Protein AF-0000000086683524 (afdb_homodimer)

Structure (mmCIF, N/CA/C/O backbone):
data_AF-0000000086683524-model_v1
#
loop_
_entity.id
_entity.type
_entity.pdbx_description
1 polymer 'Neutral/alkaline non-lysosomal ceramidase, N-terminal'
#
loop_
_atom_site.group_PDB
_atom_site.id
_atom_site.type_symbol
_atom_site.label_atom_id
_atom_site.label_alt_id
_atom_site.label_comp_id
_atom_site.label_asym_id
_atom_site.label_entity_id
_atom_site.label_seq_id
_atom_site.pdbx_PDB_ins_code
_atom_site.Cartn_x
_atom_site.Cartn_y
_atom_site.Cartn_z
_atom_site.occupancy
_atom_site.B_iso_or_equiv
_atom_site.auth_seq_id
_atom_site.auth_comp_id
_atom_site.auth_asym_id
_atom_site.auth_atom_id
_atom_site.pdbx_PDB_model_num
ATOM 1 N N . MET A 1 1 ? -26.25 -15.055 -0.042 1 82.94 1 MET A N 1
ATOM 2 C CA . MET A 1 1 ? -25.266 -14.844 1.021 1 82.94 1 MET A CA 1
ATOM 3 C C . MET A 1 1 ? -24.016 -15.68 0.781 1 82.94 1 MET A C 1
ATOM 5 O O . MET A 1 1 ? -24.109 -16.859 0.462 1 82.94 1 MET A O 1
ATOM 9 N N . LEU A 1 2 ? -22.797 -15.125 0.924 1 93.69 2 LEU A N 1
ATOM 10 C CA . LEU A 1 2 ? -21.531 -15.844 0.764 1 93.69 2 LEU A CA 1
ATOM 11 C C . LEU A 1 2 ? -20.969 -16.234 2.119 1 93.69 2 LEU A C 1
ATOM 13 O O . LEU A 1 2 ? -21.016 -15.461 3.072 1 93.69 2 LEU A O 1
ATOM 17 N N . LEU A 1 3 ? -20.547 -17.484 2.146 1 96.19 3 LEU A N 1
ATOM 18 C CA . LEU A 1 3 ? -19.938 -18.031 3.35 1 96.19 3 LEU A CA 1
ATOM 19 C C . LEU A 1 3 ? -18.469 -18.375 3.1 1 96.19 3 LEU A C 1
ATOM 21 O O . LEU A 1 3 ? -18.141 -19.031 2.098 1 96.19 3 LEU A O 1
ATOM 25 N N . LEU A 1 4 ? -17.641 -17.953 4.051 1 97.19 4 LEU A N 1
ATOM 26 C CA . LEU A 1 4 ? -16.203 -18.156 3.93 1 97.19 4 LEU A CA 1
ATOM 27 C C . LEU A 1 4 ? -15.688 -19.047 5.055 1 97.19 4 LEU A C 1
ATOM 29 O O . LEU A 1 4 ? -16.031 -18.844 6.219 1 97.19 4 LEU A O 1
ATOM 33 N N . SER A 1 5 ? -14.922 -20.016 4.688 1 98.19 5 SER A N 1
ATOM 34 C CA . SER A 1 5 ? -13.992 -20.703 5.566 1 98.19 5 SER A CA 1
ATOM 35 C C . SER A 1 5 ? -12.57 -20.688 5.008 1 98.19 5 SER A C 1
ATOM 37 O O . SER A 1 5 ? -12.375 -20.797 3.795 1 98.19 5 SER A O 1
ATOM 39 N N . HIS A 1 6 ? -11.609 -20.438 5.906 1 98.38 6 HIS A N 1
ATOM 40 C CA . HIS A 1 6 ? -10.273 -20.188 5.379 1 98.38 6 HIS A CA 1
ATOM 41 C C . HIS A 1 6 ? -9.203 -20.484 6.43 1 98.38 6 HIS A C 1
ATOM 43 O O . HIS A 1 6 ? -9.508 -20.578 7.621 1 98.38 6 HIS A O 1
ATOM 49 N N . GLY A 1 7 ? -8.016 -20.688 5.953 1 98.38 7 GLY A N 1
ATOM 50 C CA . GLY A 1 7 ? -6.859 -20.922 6.809 1 98.38 7 GLY A CA 1
ATOM 51 C C . GLY A 1 7 ? -5.598 -21.25 6.031 1 98.38 7 GLY A C 1
ATOM 52 O O . GLY A 1 7 ? -5.641 -21.406 4.809 1 98.38 7 GLY A O 1
ATOM 53 N N . ALA A 1 8 ? -4.492 -21.281 6.719 1 98.62 8 ALA A N 1
ATOM 54 C CA . ALA A 1 8 ? -3.195 -21.656 6.156 1 98.62 8 ALA A CA 1
ATOM 55 C C . ALA A 1 8 ? -2.369 -22.453 7.16 1 98.62 8 ALA A C 1
ATOM 57 O O . ALA A 1 8 ? -2.566 -22.328 8.375 1 98.62 8 ALA A O 1
ATOM 58 N N . VAL A 1 9 ? -1.504 -23.25 6.633 1 98.69 9 VAL A N 1
ATOM 59 C CA . VAL A 1 9 ? -0.615 -24.031 7.492 1 98.69 9 VAL A CA 1
ATOM 60 C C . VAL A 1 9 ? 0.792 -24.047 6.895 1 98.69 9 VAL A C 1
ATOM 62 O O . VAL A 1 9 ? 0.958 -23.969 5.676 1 98.69 9 VAL A O 1
ATOM 65 N N . ASP A 1 10 ? 1.816 -24.094 7.766 1 98.69 10 ASP A N 1
ATOM 66 C CA . ASP A 1 10 ? 3.219 -24.219 7.383 1 98.69 10 ASP A CA 1
ATOM 67 C C . ASP A 1 10 ? 3.537 -25.641 6.926 1 98.69 10 ASP A C 1
ATOM 69 O O . ASP A 1 10 ? 3.283 -26.609 7.648 1 98.69 10 ASP A O 1
ATOM 73 N N . VAL A 1 11 ? 4.113 -25.75 5.766 1 98.81 11 VAL A N 1
ATOM 74 C CA . VAL A 1 11 ? 4.449 -27.078 5.238 1 98.81 11 VAL A CA 1
ATOM 75 C C . VAL A 1 11 ? 5.941 -27.141 4.91 1 98.81 11 VAL A C 1
ATOM 77 O O . VAL A 1 11 ? 6.375 -27.984 4.125 1 98.81 11 VAL A O 1
ATOM 80 N N . THR A 1 12 ? 6.711 -26.266 5.477 1 98.69 12 THR A N 1
ATOM 81 C CA . THR A 1 12 ? 8.141 -26.188 5.211 1 98.69 12 THR A CA 1
ATOM 82 C C . THR A 1 12 ? 8.852 -27.453 5.695 1 98.69 12 THR A C 1
ATOM 84 O O . THR A 1 12 ? 8.781 -27.797 6.875 1 98.69 12 THR A O 1
ATOM 87 N N . PRO A 1 13 ? 9.539 -28.141 4.832 1 98.12 13 PRO A N 1
ATOM 88 C CA . PRO A 1 13 ? 10.297 -29.312 5.297 1 98.12 13 PRO A CA 1
ATOM 89 C C . PRO A 1 13 ? 11.625 -28.938 5.941 1 98.12 13 PRO A C 1
ATOM 91 O O . PRO A 1 13 ? 12.07 -27.781 5.832 1 98.12 13 PRO A O 1
ATOM 94 N N . PRO A 1 14 ? 12.242 -29.859 6.684 1 97 14 PRO A N 1
ATOM 95 C CA . PRO A 1 14 ? 13.609 -29.609 7.152 1 97 14 PRO A CA 1
ATOM 96 C C . PRO A 1 14 ? 14.602 -29.406 6.004 1 97 14 PRO A C 1
ATOM 98 O O . PRO A 1 14 ? 14.328 -29.812 4.871 1 97 14 PRO A O 1
ATOM 101 N N . PRO A 1 15 ? 15.742 -28.734 6.27 1 97.19 15 PRO A N 1
ATOM 102 C CA . PRO A 1 15 ? 16.766 -28.594 5.234 1 97.19 15 PRO A CA 1
ATOM 103 C C . PRO A 1 15 ? 17.344 -29.938 4.797 1 97.19 15 PRO A C 1
ATOM 105 O O . PRO A 1 15 ? 17.094 -30.969 5.441 1 97.19 15 PRO A O 1
ATOM 108 N N . GLY A 1 16 ? 18 -29.891 3.623 1 97.25 16 GLY A N 1
ATOM 109 C CA . GLY A 1 16 ? 18.688 -31.094 3.188 1 97.25 16 GLY A CA 1
ATOM 110 C C . GLY A 1 16 ? 18.094 -31.719 1.94 1 97.25 16 GLY A C 1
ATOM 111 O O . GLY A 1 16 ? 18.719 -32.531 1.275 1 97.25 16 GLY A O 1
ATOM 112 N N . HIS A 1 17 ? 16.922 -31.312 1.577 1 97 17 HIS A N 1
ATOM 113 C CA . HIS A 1 17 ? 16.266 -31.859 0.395 1 97 17 HIS A CA 1
ATOM 114 C C . HIS A 1 17 ? 16.625 -31.047 -0.852 1 97 17 HIS A C 1
ATOM 116 O O . HIS A 1 17 ? 16.922 -29.859 -0.765 1 97 17 HIS A O 1
ATOM 122 N N . PRO A 1 18 ? 16.562 -31.75 -2.008 1 95.94 18 PRO A N 1
ATOM 123 C CA . PRO A 1 18 ? 16.781 -31.016 -3.262 1 95.94 18 PRO A CA 1
ATOM 124 C C . PRO A 1 18 ? 15.688 -29.984 -3.537 1 95.94 18 PRO A C 1
ATOM 126 O O . PRO A 1 18 ? 14.523 -30.203 -3.18 1 95.94 18 PRO A O 1
ATOM 129 N N . MET A 1 19 ? 16.156 -28.891 -4.129 1 96.06 19 MET A N 1
ATOM 130 C CA . MET A 1 19 ? 15.234 -27.812 -4.5 1 96.06 19 MET A CA 1
ATOM 131 C C . MET A 1 19 ? 14.922 -27.875 -5.992 1 96.06 19 MET A C 1
ATOM 133 O O . MET A 1 19 ? 15.773 -28.234 -6.801 1 96.06 19 MET A O 1
ATOM 137 N N . GLY A 1 20 ? 13.719 -27.484 -6.359 1 92.19 20 GLY A N 1
ATOM 138 C CA . GLY A 1 20 ? 13.336 -27.438 -7.762 1 92.19 20 GLY A CA 1
ATOM 139 C C . GLY A 1 20 ? 13.5 -26.047 -8.367 1 92.19 20 GLY A C 1
ATOM 140 O O . GLY A 1 20 ? 13.648 -25.062 -7.641 1 92.19 20 GLY A O 1
ATOM 141 N N . GLY A 1 21 ? 13.547 -26.031 -9.734 1 90.62 21 GLY A N 1
ATOM 142 C CA . GLY A 1 21 ? 13.359 -24.75 -10.406 1 90.62 21 GLY A CA 1
ATOM 143 C C . GLY A 1 21 ? 14.609 -24.266 -11.125 1 90.62 21 GLY A C 1
ATOM 144 O O . GLY A 1 21 ? 14.516 -23.547 -12.125 1 90.62 21 GLY A O 1
ATOM 145 N N . TYR A 1 22 ? 15.781 -24.594 -10.555 1 90.5 22 TYR A N 1
ATOM 146 C CA . TYR A 1 22 ? 17 -24.125 -11.195 1 90.5 22 TYR A CA 1
ATOM 147 C C . TYR A 1 22 ? 17.969 -25.281 -11.422 1 90.5 22 TYR A C 1
ATOM 149 O O . TYR A 1 22 ? 18.484 -25.859 -10.469 1 90.5 22 TYR A O 1
ATOM 157 N N . ALA A 1 23 ? 18.281 -25.469 -12.672 1 83.25 23 ALA A N 1
ATOM 158 C CA . ALA A 1 23 ? 19.312 -26.453 -13 1 83.25 23 ALA A CA 1
ATOM 159 C C . ALA A 1 23 ? 20.688 -26 -12.531 1 83.25 23 ALA A C 1
ATOM 161 O O . ALA A 1 23 ? 21.531 -26.828 -12.172 1 83.25 23 ALA A O 1
ATOM 162 N N . ALA A 1 24 ? 20.828 -24.719 -12.445 1 83.31 24 ALA A N 1
ATOM 163 C CA . ALA A 1 24 ? 22.109 -24.125 -12.109 1 83.31 24 ALA A CA 1
ATOM 164 C C . ALA A 1 24 ? 22.359 -24.156 -10.609 1 83.31 24 ALA A C 1
ATOM 166 O O . ALA A 1 24 ? 23.469 -23.844 -10.148 1 83.31 24 ALA A O 1
ATOM 167 N N . ARG A 1 25 ? 21.312 -24.5 -9.859 1 91.88 25 ARG A N 1
ATOM 168 C CA . ARG A 1 25 ? 21.484 -24.531 -8.414 1 91.88 25 ARG A CA 1
ATOM 169 C C . ARG A 1 25 ? 22.375 -25.703 -7.996 1 91.88 25 ARG A C 1
ATOM 171 O O . ARG A 1 25 ? 22.172 -26.828 -8.445 1 91.88 25 ARG A O 1
ATOM 178 N N . ASP A 1 26 ? 23.375 -25.266 -7.219 1 90.81 26 ASP A N 1
ATOM 179 C CA . ASP A 1 26 ? 24.297 -26.281 -6.727 1 90.81 26 ASP A CA 1
ATOM 180 C C . ASP A 1 26 ? 24.047 -26.578 -5.246 1 90.81 26 ASP A C 1
ATOM 182 O O . ASP A 1 26 ? 24.391 -25.766 -4.383 1 90.81 26 ASP A O 1
ATOM 186 N N . GLY A 1 27 ? 23.422 -27.672 -4.988 1 92.94 27 GLY A N 1
ATOM 187 C CA . GLY A 1 27 ? 23.25 -28.109 -3.607 1 92.94 27 GLY A CA 1
ATOM 188 C C . GLY A 1 27 ? 21.797 -28.141 -3.178 1 92.94 27 GLY A C 1
ATOM 189 O O . GLY A 1 27 ? 20.922 -27.688 -3.904 1 92.94 27 GLY A O 1
ATOM 190 N N . ASN A 1 28 ? 21.672 -28.688 -1.992 1 97.06 28 ASN A N 1
ATOM 191 C CA . ASN A 1 28 ? 20.359 -28.844 -1.383 1 97.06 28 ASN A CA 1
ATOM 192 C C . ASN A 1 28 ? 20 -27.641 -0.525 1 97.06 28 ASN A C 1
ATOM 194 O O . ASN A 1 28 ? 20.828 -26.766 -0.297 1 97.06 28 ASN A O 1
ATOM 198 N N . ALA A 1 29 ? 18.719 -27.609 -0.117 1 97.94 29 ALA A N 1
ATOM 199 C CA . ALA A 1 29 ? 18.281 -26.562 0.793 1 97.94 29 ALA A CA 1
ATOM 200 C C . ALA A 1 29 ? 19.094 -26.562 2.082 1 97.94 29 ALA A C 1
ATOM 202 O O . ALA A 1 29 ? 19.344 -27.625 2.656 1 97.94 29 ALA A O 1
ATOM 203 N N . THR A 1 30 ? 19.484 -25.375 2.58 1 98.06 30 THR A N 1
ATOM 204 C CA . THR A 1 30 ? 20.297 -25.266 3.785 1 98.06 30 THR A CA 1
ATOM 205 C C . THR A 1 30 ? 19.469 -24.734 4.949 1 98.06 30 THR A C 1
ATOM 207 O O . THR A 1 30 ? 19.922 -24.75 6.098 1 98.06 30 THR A O 1
ATOM 210 N N . GLY A 1 31 ? 18.328 -24.281 4.715 1 97.38 31 GLY A N 1
ATOM 211 C CA . GLY A 1 31 ? 17.406 -23.719 5.688 1 97.38 31 GLY A CA 1
ATOM 212 C C . GLY A 1 31 ? 16.172 -23.125 5.059 1 97.38 31 GLY A C 1
ATOM 213 O O . GLY A 1 31 ? 15.789 -23.484 3.945 1 97.38 31 GLY A O 1
ATOM 214 N N . HIS A 1 32 ? 15.453 -22.328 5.906 1 96.75 32 HIS A N 1
ATOM 215 C CA . HIS A 1 32 ? 14.281 -21.641 5.363 1 96.75 32 HIS A CA 1
ATOM 216 C C . HIS A 1 32 ? 14.305 -20.156 5.703 1 96.75 32 HIS A C 1
ATOM 218 O O . HIS A 1 32 ? 14.766 -19.766 6.777 1 96.75 32 HIS A O 1
ATOM 224 N N . HIS A 1 33 ? 13.977 -19.375 4.781 1 97.94 33 HIS A N 1
ATOM 225 C CA . HIS A 1 33 ? 13.805 -17.938 4.988 1 97.94 33 HIS A CA 1
ATOM 226 C C . HIS A 1 33 ? 12.391 -17.609 5.453 1 97.94 33 HIS A C 1
ATOM 228 O O . HIS A 1 33 ? 12.203 -16.844 6.398 1 97.94 33 HIS A O 1
ATOM 234 N N . ASP A 1 34 ? 11.43 -18.062 4.836 1 98.25 34 ASP A N 1
ATOM 235 C CA . ASP A 1 34 ? 10.008 -17.922 5.16 1 98.25 34 ASP A CA 1
ATOM 236 C C . ASP A 1 34 ? 9.289 -19.266 5.047 1 98.25 34 ASP A C 1
ATOM 238 O O . ASP A 1 34 ? 9.836 -20.219 4.488 1 98.25 34 ASP A O 1
ATOM 242 N N . ASP A 1 35 ? 8.07 -19.297 5.574 1 98.06 35 ASP A N 1
ATOM 243 C CA . ASP A 1 35 ? 7.293 -20.531 5.535 1 98.06 35 ASP A CA 1
ATOM 244 C C . ASP A 1 35 ? 6.707 -20.766 4.145 1 98.06 35 ASP A C 1
ATOM 246 O O . ASP A 1 35 ? 6.121 -19.859 3.549 1 98.06 35 ASP A O 1
ATOM 250 N N . LEU A 1 36 ? 6.922 -22 3.654 1 98.81 36 LEU A N 1
ATOM 251 C CA . LEU A 1 36 ? 6.051 -22.469 2.584 1 98.81 36 LEU A CA 1
ATOM 252 C C . LEU A 1 36 ? 4.664 -22.812 3.121 1 98.81 36 LEU A C 1
ATOM 254 O O . LEU A 1 36 ? 4.543 -23.516 4.125 1 98.81 36 LEU A O 1
ATOM 258 N N . ARG A 1 37 ? 3.66 -22.312 2.436 1 98.81 37 ARG A N 1
ATOM 259 C CA . ARG A 1 37 ? 2.328 -22.438 3.018 1 98.81 37 ARG A CA 1
ATOM 260 C C . ARG A 1 37 ? 1.407 -23.25 2.107 1 98.81 37 ARG A C 1
ATOM 262 O O . ARG A 1 37 ? 1.583 -23.25 0.887 1 98.81 37 ARG A O 1
ATOM 269 N N . LEU A 1 38 ? 0.549 -23.922 2.771 1 98.81 38 LEU A N 1
ATOM 270 C CA . LEU A 1 38 ? -0.708 -24.406 2.201 1 98.81 38 LEU A CA 1
ATOM 271 C C . LEU A 1 38 ? -1.872 -23.531 2.646 1 98.81 38 LEU A C 1
ATOM 273 O O . LEU A 1 38 ? -2.158 -23.422 3.842 1 98.81 38 LEU A O 1
ATOM 277 N N . THR A 1 39 ? -2.475 -22.859 1.714 1 98.94 39 THR A N 1
ATOM 278 C CA . THR A 1 39 ? -3.518 -21.891 2.023 1 98.94 39 THR A CA 1
ATOM 279 C C . THR A 1 39 ? -4.852 -22.312 1.417 1 98.94 39 THR A C 1
ATOM 281 O O . THR A 1 39 ? -4.914 -22.688 0.243 1 98.94 39 THR A O 1
ATOM 284 N N . LEU A 1 40 ? -5.883 -22.266 2.205 1 98.88 40 LEU A N 1
ATOM 285 C CA . LEU A 1 40 ? -7.207 -22.719 1.797 1 98.88 40 LEU A CA 1
ATOM 286 C C . LEU A 1 40 ? -8.227 -21.594 1.915 1 98.88 40 LEU A C 1
ATOM 288 O O . LEU A 1 40 ? -8.344 -20.953 2.971 1 98.88 40 LEU A O 1
ATOM 292 N N . VAL A 1 41 ? -8.891 -21.25 0.83 1 98.69 41 VAL A N 1
ATOM 293 C CA . VAL A 1 41 ? -10.031 -20.344 0.783 1 98.69 41 VAL A CA 1
ATOM 294 C C . VAL A 1 41 ? -11.258 -21.094 0.243 1 98.69 41 VAL A C 1
ATOM 296 O O . VAL A 1 41 ? -11.281 -21.484 -0.926 1 98.69 41 VAL A O 1
ATOM 299 N N . TRP A 1 42 ? -12.234 -21.312 1.101 1 98.44 42 TRP A N 1
ATOM 300 C CA . TRP A 1 42 ? -13.477 -22 0.762 1 98.44 42 TRP A CA 1
ATOM 301 C C . TRP A 1 42 ? -14.648 -21.031 0.748 1 98.44 42 TRP A C 1
ATOM 303 O O . TRP A 1 42 ? -15.039 -20.5 1.794 1 98.44 42 TRP A O 1
ATOM 313 N N . LEU A 1 43 ? -15.148 -20.75 -0.439 1 97.06 43 LEU A N 1
ATOM 314 C CA . LEU A 1 43 ? -16.297 -19.859 -0.604 1 97.06 43 LEU A CA 1
ATOM 315 C C . LEU A 1 43 ? -17.531 -20.641 -1.022 1 97.06 43 LEU A C 1
ATOM 317 O O . LEU A 1 43 ? -17.484 -21.406 -1.989 1 97.06 43 LEU A O 1
ATOM 321 N N . ALA A 1 44 ? -18.562 -20.438 -0.26 1 95.44 44 ALA A N 1
ATOM 322 C CA . ALA A 1 44 ? -19.797 -21.203 -0.477 1 95.44 44 ALA A CA 1
ATOM 323 C C . ALA A 1 44 ? -21.031 -20.328 -0.293 1 95.44 44 ALA A C 1
ATOM 325 O O . ALA A 1 44 ? -20.922 -19.156 0.056 1 95.44 44 ALA A O 1
ATOM 326 N N . ALA A 1 45 ? -22.125 -20.844 -0.728 1 92.75 45 ALA A N 1
ATOM 327 C CA . ALA A 1 45 ? -23.453 -20.344 -0.373 1 92.75 45 ALA A CA 1
ATOM 328 C C . ALA A 1 45 ? -24.172 -21.297 0.573 1 92.75 45 ALA A C 1
ATOM 330 O O . ALA A 1 45 ? -23.766 -22.438 0.736 1 92.75 45 ALA A O 1
ATOM 331 N N . PRO A 1 46 ? -25.172 -20.844 1.244 1 88.44 46 PRO A N 1
ATOM 332 C CA . PRO A 1 46 ? -25.859 -21.703 2.217 1 88.44 46 PRO A CA 1
ATOM 333 C C . PRO A 1 46 ? -26.328 -23.016 1.614 1 88.44 46 PRO A C 1
ATOM 335 O O . PRO A 1 46 ? -26.281 -24.062 2.277 1 88.44 46 PRO A O 1
ATOM 338 N N . ASP A 1 47 ? -26.656 -23.031 0.419 1 89.44 47 ASP A N 1
ATOM 339 C CA . ASP A 1 47 ? -27.234 -24.234 -0.173 1 89.44 47 ASP A CA 1
ATOM 340 C C . ASP A 1 47 ? -26.312 -24.812 -1.244 1 89.44 47 ASP A C 1
ATOM 342 O O . ASP A 1 47 ? -26.75 -25.594 -2.084 1 89.44 47 ASP A O 1
ATOM 346 N N . ASP A 1 48 ? -25.125 -24.391 -1.279 1 92.44 48 ASP A N 1
ATOM 347 C CA . ASP A 1 48 ? -24.156 -24.859 -2.271 1 92.44 48 ASP A CA 1
ATOM 348 C C . ASP A 1 48 ? -22.75 -24.875 -1.69 1 92.44 48 ASP A C 1
ATOM 350 O O . ASP A 1 48 ? -22.281 -23.891 -1.114 1 92.44 48 ASP A O 1
ATOM 354 N N . ASP A 1 49 ? -22.031 -25.984 -1.904 1 94.81 49 ASP A N 1
ATOM 355 C CA . ASP A 1 49 ? -20.703 -26.188 -1.326 1 94.81 49 ASP A CA 1
ATOM 356 C C . ASP A 1 49 ? -19.688 -25.234 -1.953 1 94.81 49 ASP A C 1
ATOM 358 O O . ASP A 1 49 ? -18.594 -25.047 -1.417 1 94.81 49 ASP A O 1
ATOM 362 N N . GLY A 1 50 ? -20.031 -24.703 -3.039 1 96.25 50 GLY A N 1
ATOM 363 C CA . GLY A 1 50 ? -19.172 -23.688 -3.654 1 96.25 50 GLY A CA 1
ATOM 364 C C . GLY A 1 50 ? -17.844 -24.25 -4.133 1 96.25 50 GLY A C 1
ATOM 365 O O . GLY A 1 50 ? -17.812 -25.297 -4.797 1 96.25 50 GLY A O 1
ATOM 366 N N . VAL A 1 51 ? -16.766 -23.469 -3.871 1 98.19 51 VAL A N 1
ATOM 367 C CA . VAL A 1 51 ? -15.461 -23.781 -4.445 1 98.19 51 VAL A CA 1
ATOM 368 C C . VAL A 1 51 ? -14.375 -23.578 -3.395 1 98.19 51 VAL A C 1
ATOM 370 O O . VAL A 1 51 ? -14.5 -22.719 -2.518 1 98.19 51 VAL A O 1
ATOM 373 N N . VAL A 1 52 ? -13.305 -24.422 -3.471 1 98.75 52 VAL A N 1
ATOM 374 C CA . VAL A 1 52 ? -12.125 -24.281 -2.635 1 98.75 52 VAL A CA 1
ATOM 375 C C . VAL A 1 52 ? -10.906 -24 -3.512 1 98.75 52 VAL A C 1
ATOM 377 O O . VAL A 1 52 ? -10.602 -24.766 -4.434 1 98.75 52 VAL A O 1
ATOM 380 N N . TRP A 1 53 ? -10.258 -22.922 -3.281 1 98.88 53 TRP A N 1
ATOM 381 C CA . TRP A 1 53 ? -8.898 -22.719 -3.773 1 98.88 53 TRP A CA 1
ATOM 382 C C . TRP A 1 53 ? -7.871 -23.188 -2.744 1 98.88 53 TRP A C 1
ATOM 384 O O . TRP A 1 53 ? -7.828 -22.688 -1.625 1 98.88 53 TRP A O 1
ATOM 394 N N . LEU A 1 54 ? -7.141 -24.156 -3.098 1 98.94 54 LEU A N 1
ATOM 395 C CA . LEU A 1 54 ? -6.016 -24.641 -2.309 1 98.94 54 LEU A CA 1
ATOM 396 C C . LEU A 1 54 ? -4.691 -24.203 -2.93 1 98.94 54 LEU A C 1
ATOM 398 O O . LEU A 1 54 ? -4.195 -24.859 -3.854 1 98.94 54 LEU A O 1
ATOM 402 N N . ALA A 1 55 ? -4.121 -23.141 -2.406 1 98.94 55 ALA A N 1
ATOM 403 C CA . ALA A 1 55 ? -2.859 -22.609 -2.916 1 98.94 55 ALA A CA 1
ATOM 404 C C . ALA A 1 55 ? -1.671 -23.219 -2.178 1 98.94 55 ALA A C 1
ATOM 406 O O . ALA A 1 55 ? -1.65 -23.266 -0.944 1 98.94 55 ALA A O 1
ATOM 407 N N . VAL A 1 56 ? -0.703 -23.656 -2.953 1 98.88 56 VAL A N 1
ATOM 408 C CA . VAL A 1 56 ? 0.483 -24.297 -2.383 1 98.88 56 VAL A CA 1
ATOM 409 C C . VAL A 1 56 ? 1.735 -23.547 -2.844 1 98.88 56 VAL A C 1
ATOM 411 O O . VAL A 1 56 ? 1.908 -23.297 -4.035 1 98.88 56 VAL A O 1
ATOM 414 N N . ASP A 1 57 ? 2.623 -23.219 -1.877 1 98.81 57 ASP A N 1
ATOM 415 C CA . ASP A 1 57 ? 3.924 -22.672 -2.25 1 98.81 57 ASP A CA 1
ATOM 416 C C . ASP A 1 57 ? 4.859 -23.766 -2.75 1 98.81 57 ASP A C 1
ATOM 418 O O . ASP A 1 57 ? 5.688 -24.281 -1.99 1 98.81 57 ASP A O 1
ATOM 422 N N . ALA A 1 58 ? 4.715 -24.031 -4.051 1 98.69 58 ALA A N 1
ATOM 423 C CA . ALA A 1 58 ? 5.461 -25.078 -4.742 1 98.69 58 ALA A CA 1
ATOM 424 C C . ALA A 1 58 ? 5.773 -24.656 -6.18 1 98.69 58 ALA A C 1
ATOM 426 O O . ALA A 1 58 ? 5.117 -23.781 -6.734 1 98.69 58 ALA A O 1
ATOM 427 N N . LEU A 1 59 ? 6.773 -25.328 -6.652 1 98.12 59 LEU A N 1
ATOM 428 C CA . LEU A 1 59 ? 7.074 -25.109 -8.062 1 98.12 59 LEU A CA 1
ATOM 429 C C . LEU A 1 59 ? 5.926 -25.594 -8.945 1 98.12 59 LEU A C 1
ATOM 431 O O . LEU A 1 59 ? 5.504 -24.891 -9.859 1 98.12 59 LEU A O 1
ATOM 435 N N . ALA A 1 60 ? 5.48 -26.766 -8.664 1 97.06 60 ALA A N 1
ATOM 436 C CA . ALA A 1 60 ? 4.402 -27.422 -9.398 1 97.06 60 ALA A CA 1
ATOM 437 C C . ALA A 1 60 ? 3.777 -28.531 -8.578 1 97.06 60 ALA A C 1
ATOM 439 O O . ALA A 1 60 ? 4.395 -29.047 -7.637 1 97.06 60 ALA A O 1
ATOM 440 N N . MET A 1 61 ? 2.559 -28.812 -8.969 1 96.5 61 MET A N 1
ATOM 441 C CA . MET A 1 61 ? 1.852 -29.984 -8.43 1 96.5 61 MET A CA 1
ATOM 442 C C . MET A 1 61 ? 1.398 -30.906 -9.555 1 96.5 61 MET A C 1
ATOM 444 O O . MET A 1 61 ? 0.387 -30.641 -10.203 1 96.5 61 MET A O 1
ATOM 448 N N . PRO A 1 62 ? 2.154 -32.031 -9.711 1 95.44 62 PRO A N 1
ATOM 449 C CA . PRO A 1 62 ? 1.708 -32.969 -10.75 1 95.44 62 PRO A CA 1
ATOM 450 C C . PRO A 1 62 ? 0.341 -33.562 -10.445 1 95.44 62 PRO A C 1
ATOM 452 O O . PRO A 1 62 ? -0.094 -33.562 -9.289 1 95.44 62 PRO A O 1
ATOM 455 N N . ALA A 1 63 ? -0.29 -34.125 -11.461 1 96.19 63 ALA A N 1
ATOM 456 C CA . ALA A 1 63 ? -1.684 -34.562 -11.383 1 96.19 63 ALA A CA 1
ATOM 457 C C . ALA A 1 63 ? -1.898 -35.562 -10.234 1 96.19 63 ALA A C 1
ATOM 459 O O . ALA A 1 63 ? -2.844 -35.406 -9.453 1 96.19 63 ALA A O 1
ATOM 460 N N . PRO A 1 64 ? -1.028 -36.562 -10.039 1 95.75 64 PRO A N 1
ATOM 461 C CA . PRO A 1 64 ? -1.288 -37.5 -8.945 1 95.75 64 PRO A CA 1
ATOM 462 C C . PRO A 1 64 ? -1.249 -36.812 -7.574 1 95.75 64 PRO A C 1
ATOM 464 O O . PRO A 1 64 ? -2.062 -37.156 -6.703 1 95.75 64 PRO A O 1
ATOM 467 N N . VAL A 1 65 ? -0.329 -35.906 -7.414 1 97.5 65 VAL A N 1
ATOM 468 C CA . VAL A 1 65 ? -0.205 -35.219 -6.133 1 97.5 65 VAL A CA 1
ATOM 469 C C . VAL A 1 65 ? -1.386 -34.281 -5.934 1 97.5 65 VAL A C 1
ATOM 471 O O . VAL A 1 65 ? -1.991 -34.25 -4.859 1 97.5 65 VAL A O 1
ATOM 474 N N . ALA A 1 66 ? -1.738 -33.531 -6.953 1 98.38 66 ALA A N 1
ATOM 475 C CA . ALA A 1 66 ? -2.865 -32.625 -6.879 1 98.38 66 ALA A CA 1
ATOM 476 C C . ALA A 1 66 ? -4.164 -33.344 -6.562 1 98.38 66 ALA A C 1
ATOM 478 O O . ALA A 1 66 ? -4.949 -32.906 -5.723 1 98.38 66 ALA A O 1
ATOM 479 N N . THR A 1 67 ? -4.344 -34.469 -7.23 1 98.25 67 THR A N 1
ATOM 480 C CA . THR A 1 67 ? -5.539 -35.25 -7.012 1 98.25 67 THR A CA 1
ATOM 481 C C . THR A 1 67 ? -5.598 -35.781 -5.574 1 98.25 67 THR A C 1
ATOM 483 O O . THR A 1 67 ? -6.66 -35.75 -4.949 1 98.25 67 THR A O 1
ATOM 486 N N . ALA A 1 68 ? -4.48 -36.188 -5.105 1 98.25 68 ALA A N 1
ATOM 487 C CA . ALA A 1 68 ? -4.422 -36.688 -3.732 1 98.25 68 ALA A CA 1
ATOM 488 C C . ALA A 1 68 ? -4.742 -35.562 -2.736 1 98.25 68 ALA A C 1
ATOM 490 O O . ALA A 1 68 ? -5.469 -35.781 -1.764 1 98.25 68 ALA A O 1
ATOM 491 N N . LEU A 1 69 ? -4.211 -34.406 -2.975 1 98.81 69 LEU A N 1
ATOM 492 C CA . LEU A 1 69 ? -4.48 -33.281 -2.098 1 98.81 69 LEU A CA 1
ATOM 493 C C . LEU A 1 69 ? -5.957 -32.906 -2.141 1 98.81 69 LEU A C 1
ATOM 495 O O . LEU A 1 69 ? -6.578 -32.688 -1.097 1 98.81 69 LEU A O 1
ATOM 499 N N . ALA A 1 70 ? -6.484 -32.812 -3.318 1 98.88 70 ALA A N 1
ATOM 500 C CA . ALA A 1 70 ? -7.895 -32.469 -3.475 1 98.88 70 ALA A CA 1
ATOM 501 C C . ALA A 1 70 ? -8.789 -33.5 -2.762 1 98.88 70 ALA A C 1
ATOM 503 O O . ALA A 1 70 ? -9.742 -33.094 -2.082 1 98.88 70 ALA A O 1
ATOM 504 N N . SER A 1 71 ? -8.445 -34.719 -2.914 1 98.75 71 SER A N 1
ATOM 505 C CA . SER A 1 71 ? -9.211 -35.75 -2.268 1 98.75 71 SER A CA 1
ATOM 506 C C . SER A 1 71 ? -9.141 -35.656 -0.748 1 98.75 71 SER A C 1
ATOM 508 O O . SER A 1 71 ? -10.156 -35.781 -0.061 1 98.75 71 SER A O 1
ATOM 510 N N . THR A 1 72 ? -7.969 -35.438 -0.272 1 98.81 72 THR A N 1
ATOM 511 C CA . THR A 1 72 ? -7.758 -35.312 1.166 1 98.81 72 THR A CA 1
ATOM 512 C C . THR A 1 72 ? -8.555 -34.125 1.725 1 98.81 72 THR A C 1
ATOM 514 O O . THR A 1 72 ? -9.242 -34.25 2.736 1 98.81 72 THR A O 1
ATOM 517 N N . VAL A 1 73 ? -8.492 -33 1.082 1 98.88 73 VAL A N 1
ATOM 518 C CA . VAL A 1 73 ? -9.18 -31.797 1.534 1 98.88 73 VAL A CA 1
ATOM 519 C C . VAL A 1 73 ? -10.688 -31.984 1.398 1 98.88 73 VAL A C 1
ATOM 521 O O . VAL A 1 73 ? -11.445 -31.625 2.301 1 98.88 73 VAL A O 1
ATOM 524 N N . GLY A 1 74 ? -11.125 -32.531 0.293 1 98.69 74 GLY A N 1
ATOM 525 C CA . GLY A 1 74 ? -12.539 -32.812 0.113 1 98.69 74 GLY A CA 1
ATOM 526 C C . GLY A 1 74 ? -13.117 -33.688 1.21 1 98.69 74 GLY A C 1
ATOM 527 O O . GLY A 1 74 ? -14.188 -33.406 1.748 1 98.69 74 GLY A O 1
ATOM 528 N N . ALA A 1 75 ? -12.43 -34.719 1.519 1 98.38 75 ALA A N 1
ATOM 529 C CA . ALA A 1 75 ? -12.859 -35.594 2.582 1 98.38 75 ALA A CA 1
ATOM 530 C C . ALA A 1 75 ? -12.945 -34.875 3.92 1 98.38 75 ALA A C 1
ATOM 532 O O . ALA A 1 75 ? -13.898 -35.062 4.68 1 98.38 75 ALA A O 1
ATOM 533 N N . GLY A 1 76 ? -11.992 -34.094 4.137 1 98.25 76 GLY A N 1
ATOM 534 C CA . GLY A 1 76 ? -11.961 -33.344 5.391 1 98.25 76 GLY A CA 1
ATOM 535 C C . GLY A 1 76 ? -13.078 -32.344 5.508 1 98.25 76 GLY A C 1
ATOM 536 O O . GLY A 1 76 ? -13.594 -32.094 6.602 1 98.25 76 GLY A O 1
ATOM 537 N N . LEU A 1 77 ? -13.445 -31.734 4.441 1 98.19 77 LEU A N 1
ATOM 538 C CA . LEU A 1 77 ? -14.461 -30.688 4.434 1 98.19 77 LEU A CA 1
ATOM 539 C C . LEU A 1 77 ? -15.844 -31.266 4.199 1 98.19 77 LEU A C 1
ATOM 541 O O . LEU A 1 77 ? -16.859 -30.594 4.422 1 98.19 77 LEU A O 1
ATOM 545 N N . GLY A 1 78 ? -15.906 -32.469 3.717 1 97.25 78 GLY A N 1
ATOM 546 C CA . GLY A 1 78 ? -17.172 -33.094 3.389 1 97.25 78 GLY A CA 1
ATOM 547 C C . GLY A 1 78 ? -17.75 -32.594 2.078 1 97.25 78 GLY A C 1
ATOM 548 O O . GLY A 1 78 ? -18.969 -32.438 1.957 1 97.25 78 GLY A O 1
ATOM 549 N N . ILE A 1 79 ? -16.891 -32.281 1.139 1 97.75 79 ILE A N 1
ATOM 550 C CA . ILE A 1 79 ? -17.391 -31.828 -0.156 1 97.75 79 ILE A CA 1
ATOM 551 C C . ILE A 1 79 ? -16.703 -32.594 -1.275 1 97.75 79 ILE A C 1
ATOM 553 O O . ILE A 1 79 ? -15.703 -33.281 -1.046 1 97.75 79 ILE A O 1
ATOM 557 N N . ASP A 1 80 ? -17.234 -32.5 -2.484 1 98.12 80 ASP A N 1
ATOM 558 C CA . ASP A 1 80 ? -16.688 -33.188 -3.65 1 98.12 80 ASP A CA 1
ATOM 559 C C . ASP A 1 80 ? -15.312 -32.656 -4.008 1 98.12 80 ASP A C 1
ATOM 561 O O . ASP A 1 80 ? -15.117 -31.438 -4.07 1 98.12 80 ASP A O 1
ATOM 565 N N . ALA A 1 81 ? -14.367 -33.531 -4.254 1 98.44 81 ALA A N 1
ATOM 566 C CA . ALA A 1 81 ? -13 -33.156 -4.605 1 98.44 81 ALA A CA 1
ATOM 567 C C . ALA A 1 81 ? -12.977 -32.344 -5.883 1 98.44 81 ALA A C 1
ATOM 569 O O . ALA A 1 81 ? -12.055 -31.547 -6.102 1 98.44 81 ALA A O 1
ATOM 570 N N . ASP A 1 82 ? -13.992 -32.469 -6.742 1 97.81 82 ASP A N 1
ATOM 571 C CA . ASP A 1 82 ? -14.062 -31.75 -8.008 1 97.81 82 ASP A CA 1
ATOM 572 C C . ASP A 1 82 ? -14.258 -30.25 -7.777 1 97.81 82 ASP A C 1
ATOM 574 O O . ASP A 1 82 ? -14.102 -29.453 -8.703 1 97.81 82 ASP A O 1
ATOM 578 N N . ARG A 1 83 ? -14.57 -29.875 -6.539 1 98.38 83 ARG A N 1
ATOM 579 C CA . ARG A 1 83 ? -14.789 -28.469 -6.199 1 98.38 83 ARG A CA 1
ATOM 580 C C . ARG A 1 83 ? -13.5 -27.828 -5.699 1 98.38 83 ARG A C 1
ATOM 582 O O . ARG A 1 83 ? -13.469 -26.625 -5.41 1 98.38 83 ARG A O 1
ATOM 589 N N . ILE A 1 84 ? -12.453 -28.609 -5.625 1 98.81 84 ILE A N 1
ATOM 590 C CA . ILE A 1 84 ? -11.195 -28.141 -5.066 1 98.81 84 ILE A CA 1
ATOM 591 C C . ILE A 1 84 ? -10.188 -27.906 -6.188 1 98.81 84 ILE A C 1
ATOM 593 O O . ILE A 1 84 ? -9.922 -28.797 -6.988 1 98.81 84 ILE A O 1
ATOM 597 N N . LEU A 1 85 ? -9.672 -26.703 -6.312 1 98.94 85 LEU A N 1
ATOM 598 C CA . LEU A 1 85 ? -8.586 -26.375 -7.223 1 98.94 85 LEU A CA 1
ATOM 599 C C . LEU A 1 85 ? -7.25 -26.328 -6.48 1 98.94 85 LEU A C 1
ATOM 601 O O . LEU A 1 85 ? -7.109 -25.594 -5.496 1 98.94 85 LEU A O 1
ATOM 605 N N . VAL A 1 86 ? -6.289 -27.094 -6.902 1 98.94 86 VAL A N 1
ATOM 606 C CA . VAL A 1 86 ? -4.949 -27.078 -6.328 1 98.94 86 VAL A CA 1
ATOM 607 C C . VAL A 1 86 ? -4.023 -26.219 -7.184 1 98.94 86 VAL A C 1
ATOM 609 O O . VAL A 1 86 ? -3.742 -26.562 -8.336 1 98.94 86 VAL A O 1
ATOM 612 N N . CYS A 1 87 ? -3.555 -25.125 -6.605 1 98.88 87 CYS A N 1
ATOM 613 C CA . CYS A 1 87 ? -2.812 -24.125 -7.355 1 98.88 87 CYS A CA 1
ATOM 614 C C . CYS A 1 87 ? -1.415 -23.922 -6.777 1 98.88 87 CYS A C 1
ATOM 616 O O . CYS A 1 87 ? -1.266 -23.625 -5.594 1 98.88 87 CYS A O 1
ATOM 618 N N . ALA A 1 88 ? -0.432 -24.047 -7.594 1 98.81 88 ALA A N 1
ATOM 619 C CA . ALA A 1 88 ? 0.938 -23.797 -7.148 1 98.81 88 ALA A CA 1
ATOM 620 C C . ALA A 1 88 ? 1.353 -22.359 -7.41 1 98.81 88 ALA A C 1
ATOM 622 O O . ALA A 1 88 ? 1.022 -21.797 -8.453 1 98.81 88 ALA A O 1
ATOM 623 N N . SER A 1 89 ? 2.131 -21.812 -6.488 1 98.62 89 SER A N 1
ATOM 624 C CA . SER A 1 89 ? 2.627 -20.438 -6.645 1 98.62 89 SER A CA 1
ATOM 625 C C . SER A 1 89 ? 3.75 -20.375 -7.672 1 98.62 89 SER A C 1
ATOM 627 O O . SER A 1 89 ? 4.09 -19.297 -8.156 1 98.62 89 SER A O 1
ATOM 629 N N . HIS A 1 90 ? 4.387 -21.484 -7.926 1 98.62 90 HIS A N 1
ATOM 630 C CA . HIS A 1 90 ? 5.477 -21.641 -8.883 1 98.62 90 HIS A CA 1
ATOM 631 C C . HIS A 1 90 ? 6.77 -21.031 -8.359 1 98.62 90 HIS A C 1
ATOM 633 O O . HIS A 1 90 ? 7.578 -20.516 -9.133 1 98.62 90 HIS A O 1
ATOM 639 N N . THR A 1 91 ? 7.008 -21.062 -7.094 1 98.62 91 THR A N 1
ATOM 640 C CA . THR A 1 91 ? 8.289 -20.656 -6.535 1 98.62 91 THR A CA 1
ATOM 641 C C . THR A 1 91 ? 9.398 -21.625 -6.945 1 98.62 91 THR A C 1
ATOM 643 O O . THR A 1 91 ? 9.18 -22.844 -7.004 1 98.62 91 THR A O 1
ATOM 646 N N . HIS A 1 92 ? 10.539 -21.062 -7.203 1 97.81 92 HIS A N 1
ATOM 647 C CA . HIS A 1 92 ? 11.711 -21.859 -7.555 1 97.81 92 HIS A CA 1
ATOM 648 C C . HIS A 1 92 ? 12.555 -22.172 -6.324 1 97.81 92 HIS A C 1
ATOM 650 O O . HIS A 1 92 ? 13.742 -22.484 -6.445 1 97.81 92 HIS A O 1
ATOM 656 N N . CYS A 1 93 ? 11.93 -22.078 -5.148 1 98.25 93 CYS A N 1
ATOM 657 C CA . CYS A 1 93 ? 12.641 -22.344 -3.902 1 98.25 93 CYS A CA 1
ATOM 658 C C . CYS A 1 93 ? 11.852 -23.281 -3.01 1 98.25 93 CYS A C 1
ATOM 660 O O . CYS A 1 93 ? 11.828 -23.125 -1.788 1 98.25 93 CYS A O 1
ATOM 662 N N . ALA A 1 94 ? 11.18 -24.203 -3.607 1 98.38 94 ALA A N 1
ATOM 663 C CA . ALA A 1 94 ? 10.438 -25.25 -2.91 1 98.38 94 ALA A CA 1
ATOM 664 C C . ALA A 1 94 ? 11.016 -26.625 -3.209 1 98.38 94 ALA A C 1
ATOM 666 O O . ALA A 1 94 ? 11.875 -26.781 -4.09 1 98.38 94 ALA A O 1
ATOM 667 N N . PRO A 1 95 ? 10.578 -27.703 -2.529 1 97.69 95 PRO A N 1
ATOM 668 C CA . PRO A 1 95 ? 11.172 -29.031 -2.697 1 97.69 95 PRO A CA 1
ATOM 669 C C . PRO A 1 95 ? 10.914 -29.609 -4.086 1 97.69 95 PRO A C 1
ATOM 671 O O . PRO A 1 95 ? 9.773 -29.641 -4.547 1 97.69 95 PRO A O 1
ATOM 674 N N . ALA A 1 96 ? 11.992 -30.141 -4.645 1 96.5 96 ALA A N 1
ATOM 675 C CA . ALA A 1 96 ? 11.852 -30.891 -5.887 1 96.5 96 ALA A CA 1
ATOM 676 C C . ALA A 1 96 ? 11.039 -32.156 -5.66 1 96.5 96 ALA A C 1
ATOM 678 O O . ALA A 1 96 ? 10.359 -32.656 -6.57 1 96.5 96 ALA A O 1
ATOM 679 N N . GLY A 1 97 ? 11.031 -32.625 -4.488 1 96.56 97 GLY A N 1
ATOM 680 C CA . GLY A 1 97 ? 10.359 -33.844 -4.133 1 96.56 97 GLY A CA 1
ATOM 681 C C . GLY A 1 97 ? 8.844 -33.781 -4.23 1 96.56 97 GLY A C 1
ATOM 682 O O . GLY A 1 97 ? 8.156 -34.781 -4.23 1 96.56 97 GLY A O 1
ATOM 683 N N . TRP A 1 98 ? 8.32 -32.594 -4.25 1 96.75 98 TRP A N 1
ATOM 684 C CA . TRP A 1 98 ? 6.875 -32.438 -4.348 1 96.75 98 TRP A CA 1
ATOM 685 C C . TRP A 1 98 ? 6.398 -32.625 -5.785 1 96.75 98 TRP A C 1
ATOM 687 O O . TRP A 1 98 ? 5.254 -33 -6.02 1 96.75 98 TRP A O 1
ATOM 697 N N . HIS A 1 99 ? 7.254 -32.344 -6.797 1 91.88 99 HIS A N 1
ATOM 698 C CA . HIS A 1 99 ? 6.77 -32.375 -8.172 1 91.88 99 HIS A CA 1
ATOM 699 C C . HIS A 1 99 ? 7.445 -33.469 -8.977 1 91.88 99 HIS A C 1
ATOM 701 O O . HIS A 1 99 ? 6.926 -33.906 -10 1 91.88 99 HIS A O 1
ATOM 707 N N . GLY A 1 100 ? 8.562 -33.938 -8.547 1 86.19 100 GLY A N 1
ATOM 708 C CA . GLY A 1 100 ? 9.258 -34.969 -9.32 1 86.19 100 GLY A CA 1
ATOM 709 C C . GLY A 1 100 ? 9.68 -34.469 -10.695 1 86.19 100 GLY A C 1
ATOM 710 O O . GLY A 1 100 ? 10.172 -33.375 -10.844 1 86.19 100 GLY A O 1
ATOM 711 N N . GLU A 1 101 ? 9.477 -35.344 -11.672 1 81.19 101 GLU A N 1
ATOM 712 C CA . GLU A 1 101 ? 9.93 -35.062 -13.023 1 81.19 101 GLU A CA 1
ATOM 713 C C . GLU A 1 101 ? 9.031 -34 -13.695 1 81.19 101 GLU A C 1
ATOM 715 O O . GLU A 1 101 ? 7.809 -34.188 -13.75 1 81.19 101 GLU A O 1
ATOM 720 N N . LEU A 1 102 ? 9.609 -32.938 -14.109 1 78.38 102 LEU A N 1
ATOM 721 C CA . LEU A 1 102 ? 8.867 -31.922 -14.82 1 78.38 102 LEU A CA 1
ATOM 722 C C . LEU A 1 102 ? 8.852 -32.188 -16.312 1 78.38 102 LEU A C 1
ATOM 724 O O . LEU A 1 102 ? 7.895 -31.844 -17.016 1 78.38 102 LEU A O 1
ATOM 728 N N . HIS A 1 103 ? 9.984 -32.75 -16.766 1 75.12 103 HIS A N 1
ATOM 729 C CA . HIS A 1 103 ? 10.156 -33.281 -18.109 1 75.12 103 HIS A CA 1
ATOM 730 C C . HIS A 1 103 ? 10.727 -34.688 -18.109 1 75.12 103 HIS A C 1
ATOM 732 O O . HIS A 1 103 ? 11.516 -35.031 -17.219 1 75.12 103 HIS A O 1
ATOM 738 N N . PRO A 1 104 ? 10.211 -35.531 -18.875 1 68.44 104 PRO A N 1
ATOM 739 C CA . PRO A 1 104 ? 10.586 -36.938 -18.844 1 68.44 104 PRO A CA 1
ATOM 740 C C . PRO A 1 104 ? 12.07 -37.156 -18.578 1 68.44 104 PRO A C 1
ATOM 742 O O . PRO A 1 104 ? 12.438 -38.031 -17.812 1 68.44 104 PRO A O 1
ATOM 745 N N . PRO A 1 105 ? 13.039 -36.469 -19.047 1 66.31 105 PRO A N 1
ATOM 746 C CA . PRO A 1 105 ? 14.422 -36.844 -18.766 1 66.31 105 PRO A CA 1
ATOM 747 C C . PRO A 1 105 ? 14.992 -36.188 -17.516 1 66.31 105 PRO A C 1
ATOM 749 O O . PRO A 1 105 ? 16.172 -36.344 -17.203 1 66.31 105 PRO A O 1
ATOM 752 N N . ASP A 1 106 ? 14.328 -35.438 -16.641 1 68.19 106 ASP A N 1
ATOM 753 C CA . ASP A 1 106 ? 14.898 -34.625 -15.555 1 68.19 106 ASP A CA 1
ATOM 754 C C . ASP A 1 106 ? 15.367 -35.531 -14.406 1 68.19 106 ASP A C 1
ATOM 756 O O . ASP A 1 106 ? 16.266 -35.156 -13.648 1 68.19 106 ASP A O 1
ATOM 760 N N . GLY A 1 107 ? 15.109 -36.75 -14.383 1 71.5 107 GLY A N 1
ATOM 761 C CA . GLY A 1 107 ? 15.523 -37.719 -13.375 1 71.5 107 GLY A CA 1
ATOM 762 C C . GLY A 1 107 ? 15.016 -37.375 -11.984 1 71.5 107 GLY A C 1
ATOM 763 O O . GLY A 1 107 ? 15.219 -38.156 -11.047 1 71.5 107 GLY A O 1
ATOM 764 N N . THR A 1 108 ? 14.484 -36.188 -11.742 1 81.88 108 THR A N 1
ATOM 765 C CA . THR A 1 108 ? 13.914 -35.844 -10.445 1 81.88 108 THR A CA 1
ATOM 766 C C . THR A 1 108 ? 12.719 -36.75 -10.125 1 81.88 108 THR A C 1
ATOM 768 O O . THR A 1 108 ? 11.906 -37.031 -11 1 81.88 108 THR A O 1
ATOM 771 N N . THR A 1 109 ? 12.719 -37.25 -8.867 1 86.06 109 THR A N 1
ATOM 772 C CA . THR A 1 109 ? 11.633 -38.125 -8.469 1 86.06 109 THR A CA 1
ATOM 773 C C . THR A 1 109 ? 10.828 -37.531 -7.32 1 86.06 109 THR A C 1
ATOM 775 O O . THR A 1 109 ? 11.367 -36.75 -6.52 1 86.06 109 THR A O 1
ATOM 778 N N . VAL A 1 110 ? 9.633 -37.938 -7.359 1 92.38 110 VAL A N 1
ATOM 779 C CA . VAL A 1 110 ? 8.781 -37.562 -6.23 1 92.38 110 VAL A CA 1
ATOM 780 C C . VAL A 1 110 ? 9.266 -38.25 -4.965 1 92.38 110 VAL A C 1
ATOM 782 O O . VAL A 1 110 ? 9.594 -39.438 -4.984 1 92.38 110 VAL A O 1
ATOM 785 N N . ASP A 1 111 ? 9.414 -37.438 -3.936 1 95.75 111 ASP A N 1
ATOM 786 C CA . ASP A 1 111 ? 9.727 -38 -2.621 1 95.75 111 ASP A CA 1
ATOM 787 C C . ASP A 1 111 ? 8.461 -38.375 -1.86 1 95.75 111 ASP A C 1
ATOM 789 O O . ASP A 1 111 ? 7.727 -37.5 -1.393 1 95.75 111 ASP A O 1
ATOM 793 N N . ALA A 1 112 ? 8.266 -39.656 -1.697 1 95.88 112 ALA A N 1
ATOM 794 C CA . ALA A 1 112 ? 7.027 -40.156 -1.131 1 95.88 112 ALA A CA 1
ATOM 795 C C . ALA A 1 112 ? 6.801 -39.625 0.281 1 95.88 112 ALA A C 1
ATOM 797 O O . ALA A 1 112 ? 5.664 -39.375 0.683 1 95.88 112 ALA A O 1
ATOM 798 N N . ASP A 1 113 ? 7.836 -39.469 1.015 1 97 113 ASP A N 1
ATOM 799 C CA . ASP A 1 113 ? 7.715 -39 2.387 1 97 113 ASP A CA 1
ATOM 800 C C . ASP A 1 113 ? 7.305 -37.531 2.418 1 97 113 ASP A C 1
ATOM 802 O O . ASP A 1 113 ? 6.465 -37.125 3.227 1 97 113 ASP A O 1
ATOM 806 N N . LEU A 1 114 ? 7.926 -36.75 1.568 1 97.62 114 LEU A N 1
ATOM 807 C CA . LEU A 1 114 ? 7.578 -35.344 1.503 1 97.62 114 LEU A CA 1
ATOM 808 C C . LEU A 1 114 ? 6.125 -35.156 1.075 1 97.62 114 LEU A C 1
ATOM 810 O O . LEU A 1 114 ? 5.414 -34.312 1.62 1 97.62 114 LEU A O 1
ATOM 814 N N . VAL A 1 115 ? 5.688 -35.938 0.166 1 97.94 115 VAL A N 1
ATOM 815 C CA . VAL A 1 115 ? 4.316 -35.844 -0.321 1 97.94 115 VAL A CA 1
ATOM 816 C C . VAL A 1 115 ? 3.348 -36.312 0.765 1 97.94 115 VAL A C 1
ATOM 818 O O . VAL A 1 115 ? 2.281 -35.719 0.95 1 97.94 115 VAL A O 1
ATOM 821 N N . ALA A 1 116 ? 3.738 -37.344 1.438 1 98.12 116 ALA A N 1
ATOM 822 C CA . ALA A 1 116 ? 2.898 -37.812 2.529 1 98.12 116 ALA A CA 1
ATOM 823 C C . ALA A 1 116 ? 2.723 -36.75 3.605 1 98.12 116 ALA A C 1
ATOM 825 O O . ALA A 1 116 ? 1.63 -36.594 4.152 1 98.12 116 ALA A O 1
ATOM 826 N N . GLU A 1 117 ? 3.742 -36.062 3.898 1 98.38 117 GLU A N 1
ATOM 827 C CA . GLU A 1 117 ? 3.682 -35 4.887 1 98.38 117 GLU A CA 1
ATOM 828 C C . GLU A 1 117 ? 2.803 -33.844 4.406 1 98.38 117 GLU A C 1
ATOM 830 O O . GLU A 1 117 ? 2.053 -33.25 5.188 1 98.38 117 GLU A O 1
ATOM 835 N N . LEU A 1 118 ? 2.947 -33.531 3.172 1 98.56 118 LEU A N 1
ATOM 836 C CA . LEU A 1 118 ? 2.115 -32.469 2.576 1 98.56 118 LEU A CA 1
ATOM 837 C C . LEU A 1 118 ? 0.64 -32.875 2.639 1 98.56 118 LEU A C 1
ATOM 839 O O . LEU A 1 118 ? -0.204 -32.031 2.982 1 98.56 118 LEU A O 1
ATOM 843 N N . ARG A 1 119 ? 0.32 -34.062 2.377 1 98.62 119 ARG A N 1
ATOM 844 C CA . ARG A 1 119 ? -1.051 -34.562 2.43 1 98.62 119 ARG A CA 1
ATOM 845 C C . ARG A 1 119 ? -1.591 -34.531 3.855 1 98.62 119 ARG A C 1
ATOM 847 O O . ARG A 1 119 ? -2.742 -34.156 4.082 1 98.62 119 ARG A O 1
ATOM 854 N N . ALA A 1 120 ? -0.747 -34.938 4.727 1 98.75 120 ALA A N 1
ATOM 855 C CA . ALA A 1 120 ? -1.15 -34.875 6.129 1 98.75 120 ALA A CA 1
ATOM 856 C C . ALA A 1 120 ? -1.459 -33.469 6.57 1 98.75 120 ALA A C 1
ATOM 858 O O . ALA A 1 120 ? -2.428 -33.219 7.293 1 98.75 120 ALA A O 1
ATOM 859 N N . ALA A 1 121 ? -0.627 -32.562 6.156 1 98.81 121 ALA A N 1
ATOM 860 C CA . ALA A 1 121 ? -0.854 -31.141 6.465 1 98.81 121 ALA A CA 1
ATOM 861 C C . ALA A 1 121 ? -2.166 -30.656 5.855 1 98.81 121 ALA A C 1
ATOM 863 O O . ALA A 1 121 ? -2.9 -29.891 6.484 1 98.81 121 ALA A O 1
ATOM 864 N N . ALA A 1 122 ? -2.451 -31.062 4.656 1 98.88 122 ALA A N 1
ATOM 865 C CA . ALA A 1 122 ? -3.707 -30.719 4 1 98.88 122 ALA A CA 1
ATOM 866 C C . ALA A 1 122 ? -4.906 -31.234 4.789 1 98.88 122 ALA A C 1
ATOM 868 O O . ALA A 1 122 ? -5.91 -30.531 4.934 1 98.88 122 ALA A O 1
ATOM 869 N N . GLY A 1 123 ? -4.75 -32.438 5.23 1 98.81 123 GLY A N 1
ATOM 870 C CA . GLY A 1 123 ? -5.801 -32.969 6.066 1 98.81 123 GLY A CA 1
ATOM 871 C C . GLY A 1 123 ? -6.031 -32.188 7.344 1 98.81 123 GLY A C 1
ATOM 872 O O . GLY A 1 123 ? -7.172 -31.922 7.715 1 98.81 123 GLY A O 1
ATOM 873 N N . ARG A 1 124 ? -4.977 -31.812 7.984 1 98.69 124 ARG A N 1
ATOM 874 C CA . ARG A 1 124 ? -5.07 -31.031 9.203 1 98.69 124 ARG A CA 1
ATOM 875 C C . ARG A 1 124 ? -5.695 -29.656 8.93 1 98.69 124 ARG A C 1
ATOM 877 O O . ARG A 1 124 ? -6.512 -29.172 9.719 1 98.69 124 ARG A O 1
ATOM 884 N N . LEU A 1 125 ? -5.281 -29.109 7.871 1 98.75 125 LEU A N 1
ATOM 885 C CA . LEU A 1 125 ? -5.836 -27.812 7.492 1 98.75 125 LEU A CA 1
ATOM 886 C C . LEU A 1 125 ? -7.336 -27.922 7.223 1 98.75 125 LEU A C 1
ATOM 888 O O . LEU A 1 125 ? -8.117 -27.078 7.691 1 98.75 125 LEU A O 1
ATOM 892 N N . ALA A 1 126 ? -7.734 -28.922 6.504 1 98.75 126 ALA A N 1
ATOM 893 C CA . ALA A 1 126 ? -9.148 -29.125 6.207 1 98.75 126 ALA A CA 1
ATOM 894 C C . ALA A 1 126 ? -9.953 -29.328 7.488 1 98.75 126 ALA A C 1
ATOM 896 O O . ALA A 1 126 ? -11.039 -28.766 7.641 1 98.75 126 ALA A O 1
ATOM 897 N N . ALA A 1 127 ? -9.438 -30.078 8.367 1 98.19 127 ALA A N 1
ATOM 898 C CA . ALA A 1 127 ? -10.117 -30.312 9.641 1 98.19 127 ALA A CA 1
ATOM 899 C C . ALA A 1 127 ? -10.258 -29.031 10.445 1 98.19 127 ALA A C 1
ATOM 901 O O . ALA A 1 127 ? -11.32 -28.75 11.008 1 98.19 127 ALA A O 1
ATOM 902 N N . ALA A 1 128 ? -9.188 -28.297 10.484 1 97.94 128 ALA A N 1
ATOM 903 C CA . ALA A 1 128 ? -9.203 -27.031 11.219 1 97.94 128 ALA A CA 1
ATOM 904 C C . ALA A 1 128 ? -10.234 -26.078 10.633 1 97.94 128 ALA A C 1
ATOM 906 O O . ALA A 1 128 ? -10.961 -25.406 11.367 1 97.94 128 ALA A O 1
ATOM 907 N N . VAL A 1 129 ? -10.258 -25.984 9.375 1 97.62 129 VAL A N 1
ATOM 908 C CA . VAL A 1 129 ? -11.172 -25.094 8.664 1 97.62 129 VAL A CA 1
ATOM 909 C C . VAL A 1 129 ? -12.609 -25.578 8.852 1 97.62 129 VAL A C 1
ATOM 911 O O . VAL A 1 129 ? -13.516 -24.766 9.07 1 97.62 129 VAL A O 1
ATOM 914 N N . ALA A 1 130 ? -12.828 -26.844 8.812 1 96.25 130 ALA A N 1
ATOM 915 C CA . ALA A 1 130 ? -14.156 -27.438 8.984 1 96.25 130 ALA A CA 1
ATOM 916 C C . ALA A 1 130 ? -14.688 -27.188 10.391 1 96.25 130 ALA A C 1
ATOM 918 O O . ALA A 1 130 ? -15.906 -27.125 10.602 1 96.25 130 ALA A O 1
ATOM 919 N N . ALA A 1 131 ? -13.805 -27.062 11.281 1 95.38 131 ALA A N 1
ATOM 920 C CA . ALA A 1 131 ? -14.18 -26.906 12.688 1 95.38 131 ALA A CA 1
ATOM 921 C C . ALA A 1 131 ? -14.57 -25.453 12.984 1 95.38 131 ALA A C 1
ATOM 923 O O . ALA A 1 131 ? -15.18 -25.172 14.023 1 95.38 131 ALA A O 1
ATOM 924 N N . GLN A 1 132 ? -14.25 -24.594 12.062 1 92.12 132 GLN A N 1
ATOM 925 C CA . GLN A 1 132 ? -14.594 -23.188 12.242 1 92.12 132 GLN A CA 1
ATOM 926 C C . GLN A 1 132 ? -16.031 -22.906 11.828 1 92.12 132 GLN A C 1
ATOM 928 O O . GLN A 1 132 ? -16.594 -23.609 10.984 1 92.12 132 GLN A O 1
ATOM 933 N N . ASP A 1 133 ? -16.625 -21.875 12.523 1 92 133 ASP A N 1
ATOM 934 C CA . ASP A 1 133 ? -17.891 -21.375 12.008 1 92 133 ASP A CA 1
ATOM 935 C C . ASP A 1 133 ? -17.688 -20.672 10.664 1 92 133 ASP A C 1
ATOM 937 O O . ASP A 1 133 ? -16.75 -19.875 10.508 1 92 133 ASP A O 1
ATOM 941 N N . ARG A 1 134 ? -18.547 -21.031 9.773 1 94.25 134 ARG A N 1
ATOM 942 C CA . ARG A 1 134 ? -18.469 -20.328 8.484 1 94.25 134 ARG A CA 1
ATOM 943 C C . ARG A 1 134 ? -18.781 -18.844 8.641 1 94.25 134 ARG A C 1
ATOM 945 O O . ARG A 1 134 ? -19.719 -18.484 9.344 1 94.25 134 ARG A O 1
ATOM 952 N N . LEU A 1 135 ? -18.016 -18.109 8.016 1 96.31 135 LEU A N 1
ATOM 953 C CA . LEU A 1 135 ? -18.109 -16.672 8.156 1 96.31 135 LEU A CA 1
ATOM 954 C C . LEU A 1 135 ? -18.938 -16.062 7.02 1 96.31 135 LEU A C 1
ATOM 956 O O . LEU A 1 135 ? -18.609 -16.266 5.844 1 96.31 135 LEU A O 1
ATOM 960 N N . ALA A 1 136 ? -20.047 -15.336 7.371 1 96.12 136 ALA A N 1
ATOM 961 C CA . ALA A 1 136 ? -20.75 -14.562 6.352 1 96.12 136 ALA A CA 1
ATOM 962 C C . ALA A 1 136 ? -19.891 -13.406 5.848 1 96.12 136 ALA A C 1
ATOM 964 O O . ALA A 1 136 ? -19.391 -12.609 6.641 1 96.12 136 ALA A O 1
ATOM 965 N N . VAL A 1 137 ? -19.734 -13.344 4.465 1 96.62 137 VAL A N 1
ATOM 966 C CA . VAL A 1 137 ? -18.828 -12.32 3.959 1 96.62 137 VAL A CA 1
ATOM 967 C C . VAL A 1 137 ? -19.484 -11.555 2.818 1 96.62 137 VAL A C 1
ATOM 969 O O . VAL A 1 137 ? -20.438 -12.039 2.203 1 96.62 137 VAL A O 1
ATOM 972 N N . THR A 1 138 ? -19.016 -10.297 2.686 1 95.56 138 THR A N 1
ATOM 973 C CA . THR A 1 138 ? -19.219 -9.57 1.438 1 95.56 138 THR A CA 1
ATOM 974 C C . THR A 1 138 ? -17.984 -9.711 0.535 1 95.56 138 THR A C 1
ATOM 976 O O . THR A 1 138 ? -16.875 -9.875 1.02 1 95.56 138 THR A O 1
ATOM 979 N N . ALA A 1 139 ? -18.25 -9.719 -0.781 1 96.81 139 ALA A N 1
ATOM 980 C CA . ALA A 1 139 ? -17.172 -9.852 -1.758 1 96.81 139 ALA A CA 1
ATOM 981 C C . ALA A 1 139 ? -17.047 -8.594 -2.611 1 96.81 139 ALA A C 1
ATOM 983 O O . ALA A 1 139 ? -18.062 -8.008 -3.025 1 96.81 139 ALA A O 1
ATOM 984 N N . ALA A 1 140 ? -15.836 -8.164 -2.803 1 97.44 140 ALA A N 1
ATOM 985 C CA . ALA A 1 140 ? -15.531 -7.059 -3.707 1 97.44 140 ALA A CA 1
ATOM 986 C C . ALA A 1 140 ? -14.336 -7.391 -4.598 1 97.44 140 ALA A C 1
ATOM 988 O O . ALA A 1 140 ? -13.555 -8.297 -4.289 1 97.44 140 ALA A O 1
ATOM 989 N N . TRP A 1 141 ? -14.297 -6.668 -5.77 1 98 141 TRP A N 1
ATOM 990 C CA . TRP A 1 141 ? -13.281 -6.969 -6.77 1 98 141 TRP A CA 1
ATOM 991 C C . TRP A 1 141 ? -12.523 -5.707 -7.172 1 98 141 TRP A C 1
ATOM 993 O O . TRP A 1 141 ? -13.117 -4.637 -7.312 1 98 141 TRP A O 1
ATOM 1003 N N . CYS A 1 142 ? -11.203 -5.82 -7.297 1 98.25 142 CYS A N 1
ATOM 1004 C CA . CYS A 1 142 ? -10.375 -4.816 -7.961 1 98.25 142 CYS A CA 1
ATOM 1005 C C . CYS A 1 142 ? -9.18 -5.461 -8.648 1 98.25 142 CYS A C 1
ATOM 1007 O O . CYS A 1 142 ? -8.789 -6.578 -8.305 1 98.25 142 CYS A O 1
ATOM 1009 N N . ALA A 1 143 ? -8.688 -4.816 -9.625 1 98.5 143 ALA A N 1
ATOM 1010 C CA . ALA A 1 143 ? -7.523 -5.301 -10.352 1 98.5 143 ALA A CA 1
ATOM 1011 C C . ALA A 1 143 ? -6.613 -4.145 -10.766 1 98.5 143 ALA A C 1
ATOM 1013 O O . ALA A 1 143 ? -6.5 -3.828 -11.953 1 98.5 143 ALA A O 1
ATOM 1014 N N . PRO A 1 144 ? -5.84 -3.623 -9.812 1 98.31 144 PRO A N 1
ATOM 1015 C CA . PRO A 1 144 ? -4.953 -2.514 -10.164 1 98.31 144 PRO A CA 1
ATOM 1016 C C . PRO A 1 144 ? -3.812 -2.943 -11.086 1 98.31 144 PRO A C 1
ATOM 1018 O O . PRO A 1 144 ? -3.32 -4.07 -10.984 1 98.31 144 PRO A O 1
ATOM 1021 N N . GLU A 1 145 ? -3.422 -1.986 -11.953 1 97.44 145 GLU A N 1
ATOM 1022 C CA . GLU A 1 145 ? -2.18 -2.162 -12.703 1 97.44 145 GLU A CA 1
ATOM 1023 C C . GLU A 1 145 ? -0.963 -2.01 -11.789 1 97.44 145 GLU A C 1
ATOM 1025 O O . GLU A 1 145 ? -0.905 -1.087 -10.977 1 97.44 145 GLU A O 1
ATOM 1030 N N . VAL A 1 146 ? -0.083 -2.922 -11.898 1 97.88 146 VAL A N 1
ATOM 1031 C CA . VAL A 1 146 ? 1.137 -2.904 -11.102 1 97.88 146 VAL A CA 1
ATOM 1032 C C . VAL A 1 146 ? 2.355 -2.824 -12.016 1 97.88 146 VAL A C 1
ATOM 1034 O O . VAL A 1 146 ? 2.732 -3.814 -12.648 1 97.88 146 VAL A O 1
ATOM 1037 N N . ALA A 1 147 ? 2.977 -1.73 -12.023 1 94.12 147 ALA A N 1
ATOM 1038 C CA . ALA A 1 147 ? 4.176 -1.542 -12.836 1 94.12 147 ALA A CA 1
ATOM 1039 C C . ALA A 1 147 ? 5.438 -1.827 -12.031 1 94.12 147 ALA A C 1
ATOM 1041 O O . ALA A 1 147 ? 5.449 -1.656 -10.805 1 94.12 147 ALA A O 1
ATOM 1042 N N . GLY A 1 148 ? 6.422 -2.311 -12.695 1 94.44 148 GLY A N 1
ATOM 1043 C CA . GLY A 1 148 ? 7.742 -2.389 -12.094 1 94.44 148 GLY A CA 1
ATOM 1044 C C . GLY A 1 148 ? 7.98 -3.688 -11.352 1 94.44 148 GLY A C 1
ATOM 1045 O O . GLY A 1 148 ? 8.977 -3.824 -10.633 1 94.44 148 GLY A O 1
ATOM 1046 N N . VAL A 1 149 ? 7.117 -4.648 -11.531 1 97.44 149 VAL A N 1
ATOM 1047 C CA . VAL A 1 149 ? 7.273 -5.895 -10.789 1 97.44 149 VAL A CA 1
ATOM 1048 C C . VAL A 1 149 ? 7.555 -7.043 -11.75 1 97.44 149 VAL A C 1
ATOM 1050 O O . VAL A 1 149 ? 8.375 -7.914 -11.461 1 97.44 149 VAL A O 1
ATOM 1053 N N . SER A 1 150 ? 6.891 -7.062 -12.875 1 96.44 150 SER A N 1
ATOM 1054 C CA . SER A 1 150 ? 7.043 -8.125 -13.859 1 96.44 150 SER A CA 1
ATOM 1055 C C . SER A 1 150 ? 6.988 -7.578 -15.281 1 96.44 150 SER A C 1
ATOM 1057 O O . SER A 1 150 ? 6.461 -6.484 -15.508 1 96.44 150 SER A O 1
ATOM 1059 N N . ALA A 1 151 ? 7.652 -8.305 -16.172 1 95.75 151 ALA A N 1
ATOM 1060 C CA . ALA A 1 151 ? 7.652 -7.961 -17.594 1 95.75 151 ALA A CA 1
ATOM 1061 C C . ALA A 1 151 ? 7.887 -9.195 -18.453 1 95.75 151 ALA A C 1
ATOM 1063 O O . ALA A 1 151 ? 8.32 -10.234 -17.953 1 95.75 151 ALA A O 1
ATOM 1064 N N . ASN A 1 152 ? 7.477 -9.039 -19.688 1 95.94 152 ASN A N 1
ATOM 1065 C CA . ASN A 1 152 ? 7.809 -10.094 -20.641 1 95.94 152 ASN A CA 1
ATOM 1066 C C . ASN A 1 152 ? 9.32 -10.258 -20.797 1 95.94 152 ASN A C 1
ATOM 1068 O O . ASN A 1 152 ? 10.039 -9.281 -20.984 1 95.94 152 ASN A O 1
ATOM 1072 N N . ARG A 1 153 ? 9.789 -11.375 -20.656 1 90.56 153 ARG A N 1
ATOM 1073 C CA . ARG A 1 153 ? 11.234 -11.547 -20.609 1 90.56 153 ARG A CA 1
ATOM 1074 C C . ARG A 1 153 ? 11.789 -11.875 -22 1 90.56 153 ARG A C 1
ATOM 1076 O O . ARG A 1 153 ? 13 -11.969 -22.188 1 90.56 153 ARG A O 1
ATOM 1083 N N . LEU A 1 154 ? 10.961 -12.047 -23.016 1 90.44 154 LEU A N 1
ATOM 1084 C CA . LEU A 1 154 ? 11.398 -12.406 -24.359 1 90.44 154 LEU A CA 1
ATOM 1085 C C . LEU A 1 154 ? 11.43 -11.188 -25.266 1 90.44 154 LEU A C 1
ATOM 1087 O O . LEU A 1 154 ? 12.164 -11.164 -26.266 1 90.44 154 LEU A O 1
ATOM 1091 N N . ALA A 1 155 ? 10.625 -10.234 -25.031 1 88.19 155 ALA A N 1
ATOM 1092 C CA . ALA A 1 155 ? 10.562 -9.016 -25.844 1 88.19 155 ALA A CA 1
ATOM 1093 C C . ALA A 1 155 ? 10.266 -7.797 -24.984 1 88.19 155 ALA A C 1
ATOM 1095 O O . ALA A 1 155 ? 9.406 -7.844 -24.094 1 88.19 155 ALA A O 1
ATOM 1096 N N . ASP A 1 156 ? 10.945 -6.777 -25.422 1 84.75 156 ASP A N 1
ATOM 1097 C CA . ASP A 1 156 ? 10.664 -5.508 -24.766 1 84.75 156 ASP A CA 1
ATOM 1098 C C . ASP A 1 156 ? 9.227 -5.059 -25.016 1 84.75 156 ASP A C 1
ATOM 1100 O O . ASP A 1 156 ? 8.766 -5.074 -26.156 1 84.75 156 ASP A O 1
ATOM 1104 N N . ASP A 1 157 ? 8.43 -4.832 -24.062 1 87.81 157 ASP A N 1
ATOM 1105 C CA . ASP A 1 157 ? 7.039 -4.387 -24.156 1 87.81 157 ASP A CA 1
ATOM 1106 C C . ASP A 1 157 ? 6.133 -5.512 -24.656 1 87.81 157 ASP A C 1
ATOM 1108 O O . ASP A 1 157 ? 5.086 -5.258 -25.25 1 87.81 157 ASP A O 1
ATOM 1112 N N . GLY A 1 158 ? 6.66 -6.754 -24.672 1 94.75 158 GLY A N 1
ATOM 1113 C CA . GLY A 1 158 ? 5.82 -7.891 -25.016 1 94.75 158 GLY A CA 1
ATOM 1114 C C . GLY A 1 158 ? 4.598 -8.016 -24.125 1 94.75 158 GLY A C 1
ATOM 1115 O O . GLY A 1 158 ? 4.445 -7.273 -23.156 1 94.75 158 GLY A O 1
ATOM 1116 N N . PRO A 1 159 ? 3.738 -8.945 -24.547 1 97.25 159 PRO A N 1
ATOM 1117 C CA . PRO A 1 159 ? 2.516 -9.125 -23.766 1 97.25 159 PRO A CA 1
ATOM 1118 C C . PRO A 1 159 ? 2.801 -9.492 -22.312 1 97.25 159 PRO A C 1
ATOM 1120 O O . PRO A 1 159 ? 3.736 -10.242 -22.031 1 97.25 159 PRO A O 1
ATOM 1123 N N . ALA A 1 160 ? 2.104 -8.922 -21.422 1 97.75 160 ALA A N 1
ATOM 1124 C CA . ALA A 1 160 ? 2.139 -9.219 -20 1 97.75 160 ALA A CA 1
ATOM 1125 C C . ALA A 1 160 ? 0.879 -8.711 -19.297 1 97.75 160 ALA A C 1
ATOM 1127 O O . ALA A 1 160 ? 0.431 -7.59 -19.547 1 97.75 160 ALA A O 1
ATOM 1128 N N . ASP A 1 161 ? 0.243 -9.578 -18.625 1 97.94 161 ASP A N 1
ATOM 1129 C CA . ASP A 1 161 ? -0.826 -9.094 -17.75 1 97.94 161 ASP A CA 1
ATOM 1130 C C . ASP A 1 161 ? -0.26 -8.461 -16.484 1 97.94 161 ASP A C 1
ATOM 1132 O O . ASP A 1 161 ? 0.177 -9.164 -15.57 1 97.94 161 ASP A O 1
ATOM 1136 N N . ARG A 1 162 ? -0.331 -7.117 -16.359 1 96.56 162 ARG A N 1
ATOM 1137 C CA . ARG A 1 162 ? 0.267 -6.414 -15.227 1 96.56 162 ARG A CA 1
ATOM 1138 C C . ARG A 1 162 ? -0.793 -6.023 -14.203 1 96.56 162 ARG A C 1
ATOM 1140 O O . ARG A 1 162 ? -0.551 -5.176 -13.344 1 96.56 162 ARG A O 1
ATOM 1147 N N . SER A 1 163 ? -1.936 -6.605 -14.359 1 98.31 163 SER A N 1
ATOM 1148 C CA . SER A 1 163 ? -2.984 -6.316 -13.391 1 98.31 163 SER A CA 1
ATOM 1149 C C . SER A 1 163 ? -3.004 -7.352 -12.273 1 98.31 163 SER A C 1
ATOM 1151 O O . SER A 1 163 ? -2.787 -8.539 -12.516 1 98.31 163 SER A O 1
ATOM 1153 N N . ALA A 1 164 ? -3.166 -6.91 -11.062 1 98.81 164 ALA A N 1
ATOM 1154 C CA . ALA A 1 164 ? -3.303 -7.785 -9.898 1 98.81 164 ALA A CA 1
ATOM 1155 C C . ALA A 1 164 ? -4.77 -8.055 -9.586 1 98.81 164 ALA A C 1
ATOM 1157 O O . ALA A 1 164 ? -5.438 -7.238 -8.945 1 98.81 164 ALA A O 1
ATOM 1158 N N . GLY A 1 165 ? -5.277 -9.203 -10.07 1 98.81 165 GLY A N 1
ATOM 1159 C CA . GLY A 1 165 ? -6.645 -9.57 -9.734 1 98.81 165 GLY A CA 1
ATOM 1160 C C . GLY A 1 165 ? -6.844 -9.844 -8.258 1 98.81 165 GLY A C 1
ATOM 1161 O O . GLY A 1 165 ? -6.145 -10.672 -7.672 1 98.81 165 GLY A O 1
ATOM 1162 N N . THR A 1 166 ? -7.82 -9.086 -7.66 1 98.81 166 THR A N 1
ATOM 1163 C CA . THR A 1 166 ? -7.98 -9.172 -6.211 1 98.81 166 THR A CA 1
ATOM 1164 C C . THR A 1 166 ? -9.445 -9.344 -5.84 1 98.81 166 THR A C 1
ATOM 1166 O O . THR A 1 166 ? -10.258 -8.438 -6.059 1 98.81 166 THR A O 1
ATOM 1169 N N . LEU A 1 167 ? -9.773 -10.523 -5.324 1 98.56 167 LEU A N 1
ATOM 1170 C CA . LEU A 1 167 ? -11.047 -10.742 -4.648 1 98.56 167 LEU A CA 1
ATOM 1171 C C . LEU A 1 167 ? -10.906 -10.539 -3.145 1 98.56 167 LEU A C 1
ATOM 1173 O O . LEU A 1 167 ? -10.172 -11.273 -2.479 1 98.56 167 LEU A O 1
ATOM 1177 N N . VAL A 1 168 ? -11.555 -9.547 -2.666 1 98.44 168 VAL A N 1
ATOM 1178 C CA . VAL A 1 168 ? -11.477 -9.25 -1.238 1 98.44 168 VAL A CA 1
ATOM 1179 C C . VAL A 1 168 ? -12.758 -9.719 -0.541 1 98.44 168 VAL A C 1
ATOM 1181 O O . VAL A 1 168 ? -13.859 -9.398 -0.983 1 98.44 168 VAL A O 1
ATOM 1184 N N . LEU A 1 169 ? -12.594 -10.508 0.526 1 97.94 169 LEU A N 1
ATOM 1185 C CA . LEU A 1 169 ? -13.695 -11.039 1.325 1 97.94 169 LEU A CA 1
ATOM 1186 C C . LEU A 1 169 ? -13.695 -10.422 2.721 1 97.94 169 LEU A C 1
ATOM 1188 O O . LEU A 1 169 ? -12.75 -10.609 3.484 1 97.94 169 LEU A O 1
ATOM 1192 N N . ARG A 1 170 ? -14.758 -9.719 2.986 1 97 170 ARG A N 1
ATOM 1193 C CA . ARG A 1 170 ? -14.844 -9.008 4.258 1 97 170 ARG A CA 1
ATOM 1194 C C . ARG A 1 170 ? -15.898 -9.633 5.168 1 97 170 ARG A C 1
ATOM 1196 O O . ARG A 1 170 ? -16.969 -10.008 4.707 1 97 170 ARG A O 1
ATOM 1203 N N . ASP A 1 171 ? -15.516 -9.75 6.438 1 96.56 171 ASP A N 1
ATOM 1204 C CA . ASP A 1 171 ? -16.5 -10.141 7.438 1 96.56 171 ASP A CA 1
ATOM 1205 C C . ASP A 1 171 ? -17.719 -9.203 7.41 1 96.56 171 ASP A C 1
ATOM 1207 O O . ASP A 1 171 ? -17.578 -7.992 7.602 1 96.56 171 ASP A O 1
ATOM 1211 N N . ARG A 1 172 ? -18.844 -9.734 7.254 1 94.31 172 ARG A N 1
ATOM 1212 C CA . ARG A 1 172 ? -20.047 -8.922 7.121 1 94.31 172 ARG A CA 1
ATOM 1213 C C . ARG A 1 172 ? -20.328 -8.164 8.406 1 94.31 172 ARG A C 1
ATOM 1215 O O . ARG A 1 172 ? -20.828 -7.031 8.375 1 94.31 172 ARG A O 1
ATOM 1222 N N . ALA A 1 173 ? -20.047 -8.766 9.477 1 94.12 173 ALA A N 1
ATOM 1223 C CA . ALA A 1 173 ? -20.375 -8.188 10.773 1 94.12 173 ALA A CA 1
ATOM 1224 C C . ALA A 1 173 ? -19.438 -7.035 11.117 1 94.12 173 ALA A C 1
ATOM 1226 O O . ALA A 1 173 ? -19.875 -6.016 11.664 1 94.12 173 ALA A O 1
ATOM 1227 N N . THR A 1 174 ? -18.188 -7.176 10.742 1 94.56 174 THR A N 1
ATOM 1228 C CA . THR A 1 174 ? -17.219 -6.227 11.266 1 94.56 174 THR A CA 1
ATOM 1229 C C . THR A 1 174 ? -16.656 -5.352 10.141 1 94.56 174 THR A C 1
ATOM 1231 O O . THR A 1 174 ? -16.109 -4.281 10.398 1 94.56 174 THR A O 1
ATOM 1234 N N . GLY A 1 175 ? -16.672 -5.863 8.938 1 94.06 175 GLY A N 1
ATOM 1235 C CA . GLY A 1 175 ? -16.078 -5.152 7.82 1 94.06 175 GLY A CA 1
ATOM 1236 C C . GLY A 1 175 ? -14.609 -5.453 7.633 1 94.06 175 GLY A C 1
ATOM 1237 O O . GLY A 1 175 ? -13.992 -5.004 6.664 1 94.06 175 GLY A O 1
ATOM 1238 N N . ALA A 1 176 ? -14.047 -6.211 8.523 1 96 176 ALA A N 1
ATOM 1239 C CA . ALA A 1 176 ? -12.633 -6.566 8.438 1 96 176 ALA A CA 1
ATOM 1240 C C . ALA A 1 176 ? -12.367 -7.484 7.246 1 96 176 ALA A C 1
ATOM 1242 O O . ALA A 1 176 ? -13.188 -8.352 6.93 1 96 176 ALA A O 1
ATOM 1243 N N . VAL A 1 177 ? -11.25 -7.301 6.59 1 98.25 177 VAL A N 1
ATOM 1244 C CA . VAL A 1 177 ? -10.859 -8.234 5.535 1 98.25 177 VAL A CA 1
ATOM 1245 C C . VAL A 1 177 ? -10.5 -9.586 6.148 1 98.25 177 VAL A C 1
ATOM 1247 O O . VAL A 1 177 ? -9.57 -9.688 6.953 1 98.25 177 VAL A O 1
ATOM 1250 N N . ALA A 1 178 ? -11.227 -10.578 5.734 1 97.94 178 ALA A N 1
ATOM 1251 C CA . ALA A 1 178 ? -11.008 -11.914 6.273 1 97.94 178 ALA A CA 1
ATOM 1252 C C . ALA A 1 178 ? -10.07 -12.719 5.375 1 97.94 178 ALA A C 1
ATOM 1254 O O . ALA A 1 178 ? -9.234 -13.477 5.863 1 97.94 178 ALA A O 1
ATOM 1255 N N . ALA A 1 179 ? -10.219 -12.539 4.102 1 98.62 179 ALA A N 1
ATOM 1256 C CA . ALA A 1 179 ? -9.383 -13.258 3.145 1 98.62 179 ALA A CA 1
ATOM 1257 C C . ALA A 1 179 ? -9.25 -12.484 1.84 1 98.62 179 ALA A C 1
ATOM 1259 O O . ALA A 1 179 ? -10.094 -11.641 1.521 1 98.62 179 ALA A O 1
ATOM 1260 N N . VAL A 1 180 ? -8.172 -12.758 1.172 1 98.88 180 VAL A N 1
ATOM 1261 C CA . VAL A 1 180 ? -7.902 -12.195 -0.147 1 98.88 180 VAL A CA 1
ATOM 1262 C C . VAL A 1 180 ? -7.453 -13.305 -1.101 1 98.88 180 VAL A C 1
ATOM 1264 O O . VAL A 1 180 ? -6.602 -14.125 -0.753 1 98.88 180 VAL A O 1
ATOM 1267 N N . LEU A 1 181 ? -8.117 -13.43 -2.188 1 98.81 181 LEU A N 1
ATOM 1268 C CA . LEU A 1 181 ? -7.605 -14.195 -3.32 1 98.81 181 LEU A CA 1
ATOM 1269 C C . LEU A 1 181 ? -6.906 -13.281 -4.32 1 98.81 181 LEU A C 1
ATOM 1271 O O . LEU A 1 181 ? -7.559 -12.469 -4.984 1 98.81 181 LEU A O 1
ATOM 1275 N N . LEU A 1 182 ? -5.586 -13.453 -4.418 1 98.94 182 LEU A N 1
ATOM 1276 C CA . LEU A 1 182 ? -4.75 -12.562 -5.215 1 98.94 182 LEU A CA 1
ATOM 1277 C C . LEU A 1 182 ? -4.102 -13.312 -6.375 1 98.94 182 LEU A C 1
ATOM 1279 O O . LEU A 1 182 ? -3.391 -14.297 -6.156 1 98.94 182 LEU A O 1
ATOM 1283 N N . ASP A 1 183 ? -4.402 -12.891 -7.598 1 98.81 183 ASP A N 1
ATOM 1284 C CA . ASP A 1 183 ? -3.684 -13.469 -8.727 1 98.81 183 ASP A CA 1
ATOM 1285 C C . ASP A 1 183 ? -2.816 -12.422 -9.422 1 98.81 183 ASP A C 1
ATOM 1287 O O . ASP A 1 183 ? -3.205 -11.258 -9.523 1 98.81 183 ASP A O 1
ATOM 1291 N N . PHE A 1 184 ? -1.672 -12.836 -9.812 1 98.88 184 PHE A N 1
ATOM 1292 C CA . PHE A 1 184 ? -0.702 -11.977 -10.477 1 98.88 184 PHE A CA 1
ATOM 1293 C C . PHE A 1 184 ? 0.249 -12.797 -11.336 1 98.88 184 PHE A C 1
ATOM 1295 O O . PHE A 1 184 ? 0.703 -13.867 -10.922 1 98.88 184 PHE A O 1
ATOM 1302 N N . ALA A 1 185 ? 0.473 -12.312 -12.57 1 98.81 185 ALA A N 1
ATOM 1303 C CA . ALA A 1 185 ? 1.341 -13.039 -13.492 1 98.81 185 ALA A CA 1
ATOM 1304 C C . ALA A 1 185 ? 2.789 -12.578 -13.359 1 98.81 185 ALA A C 1
ATOM 1306 O O . ALA A 1 185 ? 3.17 -11.539 -13.898 1 98.81 185 ALA A O 1
ATOM 1307 N N . ASP A 1 186 ? 3.52 -13.391 -12.68 1 98.62 186 ASP A N 1
ATOM 1308 C CA . ASP A 1 186 ? 4.941 -13.133 -12.484 1 98.62 186 ASP A CA 1
ATOM 1309 C C . ASP A 1 186 ? 5.668 -14.391 -12.016 1 98.62 186 ASP A C 1
ATOM 1311 O O . ASP A 1 186 ? 5.52 -14.812 -10.867 1 98.62 186 ASP A O 1
ATOM 1315 N N . HIS A 1 187 ? 6.43 -14.891 -12.969 1 97.88 187 HIS A N 1
ATOM 1316 C CA . HIS A 1 187 ? 7.23 -16.047 -12.578 1 97.88 187 HIS A CA 1
ATOM 1317 C C . HIS A 1 187 ? 7.961 -15.789 -11.266 1 97.88 187 HIS A C 1
ATOM 1319 O O . HIS A 1 187 ? 8.609 -14.758 -11.102 1 97.88 187 HIS A O 1
ATOM 1325 N N . ALA A 1 188 ? 7.781 -16.656 -10.25 1 98.12 188 ALA A N 1
ATOM 1326 C CA . ALA A 1 188 ? 8.344 -16.406 -8.93 1 98.12 188 ALA A CA 1
ATOM 1327 C C . ALA A 1 188 ? 9.828 -16.734 -8.891 1 98.12 188 ALA A C 1
ATOM 1329 O O . ALA A 1 188 ? 10.242 -17.688 -8.227 1 98.12 188 ALA A O 1
ATOM 1330 N N . THR A 1 189 ? 10.617 -15.906 -9.562 1 96.75 189 THR A N 1
ATOM 1331 C CA . THR A 1 189 ? 12.055 -16.094 -9.695 1 96.75 189 THR A CA 1
ATOM 1332 C C . THR A 1 189 ? 12.805 -14.828 -9.289 1 96.75 189 THR A C 1
ATOM 1334 O O . THR A 1 189 ? 13.82 -14.484 -9.891 1 96.75 189 THR A O 1
ATOM 1337 N N . SER A 1 190 ? 12.234 -14.156 -8.367 1 96.94 190 SER A N 1
ATOM 1338 C CA . SER A 1 190 ? 12.984 -13.023 -7.824 1 96.94 190 SER A CA 1
ATOM 1339 C C . SER A 1 190 ? 14.266 -13.492 -7.141 1 96.94 190 SER A C 1
ATOM 1341 O O . SER A 1 190 ? 15.266 -12.773 -7.121 1 96.94 190 SER A O 1
ATOM 1343 N N . LEU A 1 191 ? 14.211 -14.672 -6.59 1 97 191 LEU A N 1
ATOM 1344 C CA . LEU A 1 191 ? 15.383 -15.336 -6.031 1 97 191 LEU A CA 1
ATOM 1345 C C . LEU A 1 191 ? 16.062 -16.203 -7.082 1 97 191 LEU A C 1
ATOM 1347 O O . LEU A 1 191 ? 15.398 -16.859 -7.883 1 97 191 LEU A O 1
ATOM 1351 N N . GLY A 1 192 ? 17.422 -16.188 -7.094 1 93.62 192 GLY A N 1
ATOM 1352 C CA . GLY A 1 192 ? 18.172 -16.906 -8.102 1 93.62 192 GLY A CA 1
ATOM 1353 C C . GLY A 1 192 ? 18.625 -18.281 -7.629 1 93.62 192 GLY A C 1
ATOM 1354 O O . GLY A 1 192 ? 18.234 -18.734 -6.547 1 93.62 192 GLY A O 1
ATOM 1355 N N . PRO A 1 193 ? 19.375 -18.906 -8.5 1 93.19 193 PRO A N 1
ATOM 1356 C CA . PRO A 1 193 ? 19.844 -20.266 -8.203 1 93.19 193 PRO A CA 1
ATOM 1357 C C . PRO A 1 193 ? 20.781 -20.328 -6.992 1 93.19 193 PRO A C 1
ATOM 1359 O O . PRO A 1 193 ? 21.016 -21.406 -6.441 1 93.19 193 PRO A O 1
ATOM 1362 N N . ASP A 1 194 ? 21.219 -19.156 -6.574 1 94.19 194 ASP A N 1
ATOM 1363 C CA . ASP A 1 194 ? 22.094 -19.109 -5.414 1 94.19 194 ASP A CA 1
ATOM 1364 C C . ASP A 1 194 ? 21.312 -19.266 -4.113 1 94.19 194 ASP A C 1
ATOM 1366 O O . ASP A 1 194 ? 21.891 -19.531 -3.061 1 94.19 194 ASP A O 1
ATOM 1370 N N . CYS A 1 195 ? 20.047 -19.094 -4.234 1 96.62 195 CYS A N 1
ATOM 1371 C CA . CYS A 1 195 ? 19.219 -19.234 -3.041 1 96.62 195 CYS A CA 1
ATOM 1372 C C . CYS A 1 195 ? 19.078 -20.703 -2.641 1 96.62 195 CYS A C 1
ATOM 1374 O O . CYS A 1 195 ? 18.609 -21.531 -3.428 1 96.62 195 CYS A O 1
ATOM 1376 N N . ARG A 1 196 ? 19.469 -21 -1.376 1 97.75 196 ARG A N 1
ATOM 1377 C CA . ARG A 1 196 ? 19.359 -22.359 -0.863 1 97.75 196 ARG A CA 1
ATOM 1378 C C . ARG A 1 196 ? 18.469 -22.406 0.371 1 97.75 196 ARG A C 1
ATOM 1380 O O . ARG A 1 196 ? 18.609 -23.297 1.21 1 97.75 196 ARG A O 1
ATOM 1387 N N . ALA A 1 197 ? 17.688 -21.375 0.537 1 98.25 197 ALA A N 1
ATOM 1388 C CA . ALA A 1 197 ? 16.656 -21.359 1.57 1 98.25 197 ALA A CA 1
ATOM 1389 C C . ALA A 1 197 ? 15.273 -21.594 0.971 1 98.25 197 ALA A C 1
ATOM 1391 O O . ALA A 1 197 ? 14.961 -21.094 -0.116 1 98.25 197 ALA A O 1
ATOM 1392 N N . TRP A 1 198 ? 14.453 -22.375 1.702 1 98.69 198 TRP A N 1
ATOM 1393 C CA . TRP A 1 198 ? 13.047 -22.469 1.312 1 98.69 198 TRP A CA 1
ATOM 1394 C C . TRP A 1 198 ? 12.383 -21.094 1.328 1 98.69 198 TRP A C 1
ATOM 1396 O O . TRP A 1 198 ? 12.555 -20.328 2.277 1 98.69 198 TRP A O 1
ATOM 1406 N N . SER A 1 199 ? 11.672 -20.812 0.291 1 98.75 199 SER A N 1
ATOM 1407 C CA . SER A 1 199 ? 10.977 -19.531 0.198 1 98.75 199 SER A CA 1
ATOM 1408 C C . SER A 1 199 ? 9.852 -19.578 -0.835 1 98.75 199 SER A C 1
ATOM 1410 O O . SER A 1 199 ? 10.008 -20.172 -1.901 1 98.75 199 SER A O 1
ATOM 1412 N N . ALA A 1 200 ? 8.773 -18.938 -0.495 1 98.81 200 ALA A N 1
ATOM 1413 C CA . ALA A 1 200 ? 7.707 -18.797 -1.482 1 98.81 200 ALA A CA 1
ATOM 1414 C C . ALA A 1 200 ? 7.992 -17.625 -2.436 1 98.81 200 ALA A C 1
ATOM 1416 O O . ALA A 1 200 ? 7.199 -17.359 -3.34 1 98.81 200 ALA A O 1
ATOM 1417 N N . ASP A 1 201 ? 9.156 -16.969 -2.268 1 98.62 201 ASP A N 1
ATOM 1418 C CA . ASP A 1 201 ? 9.578 -15.891 -3.16 1 98.62 201 ASP A CA 1
ATOM 1419 C C . ASP A 1 201 ? 8.641 -14.688 -3.043 1 98.62 201 ASP A C 1
ATOM 1421 O O . ASP A 1 201 ? 8.258 -14.305 -1.939 1 98.62 201 ASP A O 1
ATOM 1425 N N . TRP A 1 202 ? 8.344 -13.883 -4.168 1 98.56 202 TRP A N 1
ATOM 1426 C CA . TRP A 1 202 ? 7.594 -12.633 -4.082 1 98.56 202 TRP A CA 1
ATOM 1427 C C . TRP A 1 202 ? 6.184 -12.883 -3.562 1 98.56 202 TRP A C 1
ATOM 1429 O O . TRP A 1 202 ? 5.578 -12.008 -2.939 1 98.56 202 TRP A O 1
ATOM 1439 N N . PRO A 1 203 ? 5.574 -14.094 -3.736 1 98.88 203 PRO A N 1
ATOM 1440 C CA . PRO A 1 203 ? 4.27 -14.328 -3.113 1 98.88 203 PRO A CA 1
ATOM 1441 C C . PRO A 1 203 ? 4.309 -14.188 -1.594 1 98.88 203 PRO A C 1
ATOM 1443 O O . PRO A 1 203 ? 3.387 -13.617 -1 1 98.88 203 PRO A O 1
ATOM 1446 N N . ALA A 1 204 ? 5.367 -14.711 -1.007 1 98.88 204 ALA A N 1
ATOM 1447 C CA . ALA A 1 204 ? 5.496 -14.586 0.443 1 98.88 204 ALA A CA 1
ATOM 1448 C C . ALA A 1 204 ? 5.672 -13.125 0.852 1 98.88 204 ALA A C 1
ATOM 1450 O O . ALA A 1 204 ? 5.066 -12.664 1.823 1 98.88 204 ALA A O 1
ATOM 1451 N N . ALA A 1 205 ? 6.559 -12.445 0.142 1 98.81 205 ALA A N 1
ATOM 1452 C CA . ALA A 1 205 ? 6.793 -11.039 0.455 1 98.81 205 ALA A CA 1
ATOM 1453 C C . ALA A 1 205 ? 5.504 -10.227 0.349 1 98.81 205 ALA A C 1
ATOM 1455 O O . ALA A 1 205 ? 5.184 -9.438 1.24 1 98.81 205 ALA A O 1
ATOM 1456 N N . ALA A 1 206 ? 4.777 -10.43 -0.735 1 98.88 206 ALA A N 1
ATOM 1457 C CA . ALA A 1 206 ? 3.52 -9.719 -0.948 1 98.88 206 ALA A CA 1
ATOM 1458 C C . ALA A 1 206 ? 2.51 -10.047 0.147 1 98.88 206 ALA A C 1
ATOM 1460 O O . ALA A 1 206 ? 1.837 -9.156 0.67 1 98.88 206 ALA A O 1
ATOM 1461 N N . ARG A 1 207 ? 2.391 -11.289 0.525 1 98.75 207 ARG A N 1
ATOM 1462 C CA . ARG A 1 207 ? 1.47 -11.727 1.568 1 98.75 207 ARG A CA 1
ATOM 1463 C C . ARG A 1 207 ? 1.818 -11.086 2.908 1 98.75 207 ARG A C 1
ATOM 1465 O O . ARG A 1 207 ? 0.937 -10.602 3.619 1 98.75 207 ARG A O 1
ATOM 1472 N N . ASP A 1 208 ? 3.102 -11.133 3.232 1 98.5 208 ASP A N 1
ATOM 1473 C CA . ASP A 1 208 ? 3.537 -10.609 4.523 1 98.5 208 ASP A CA 1
ATOM 1474 C C . ASP A 1 208 ? 3.275 -9.109 4.629 1 98.5 208 ASP A C 1
ATOM 1476 O O . ASP A 1 208 ? 2.727 -8.641 5.625 1 98.5 208 ASP A O 1
ATOM 1480 N N . VAL A 1 209 ? 3.633 -8.406 3.592 1 98.88 209 VAL A N 1
ATOM 1481 C CA . VAL A 1 209 ? 3.521 -6.953 3.602 1 98.88 209 VAL A CA 1
ATOM 1482 C C . VAL A 1 209 ? 2.049 -6.547 3.566 1 98.88 209 VAL A C 1
ATOM 1484 O O . VAL A 1 209 ? 1.604 -5.73 4.379 1 98.88 209 VAL A O 1
ATOM 1487 N N . LEU A 1 210 ? 1.276 -7.102 2.65 1 98.94 210 LEU A N 1
ATOM 1488 C CA . LEU A 1 210 ? -0.146 -6.789 2.555 1 98.94 210 LEU A CA 1
ATOM 1489 C C . LEU A 1 210 ? -0.879 -7.203 3.826 1 98.94 210 LEU A C 1
ATOM 1491 O O . LEU A 1 210 ? -1.729 -6.461 4.324 1 98.94 210 LEU A O 1
ATOM 1495 N N . GLY A 1 211 ? -0.557 -8.383 4.301 1 98.88 211 GLY A N 1
ATOM 1496 C CA . GLY A 1 211 ? -1.182 -8.875 5.52 1 98.88 211 GLY A CA 1
ATOM 1497 C C . GLY A 1 211 ? -0.964 -7.957 6.707 1 98.88 211 GLY A C 1
ATOM 1498 O O . GLY A 1 211 ? -1.9 -7.676 7.461 1 98.88 211 GLY A O 1
ATOM 1499 N N . ALA A 1 212 ? 0.257 -7.477 6.902 1 98.81 212 ALA A N 1
ATOM 1500 C CA . ALA A 1 212 ? 0.576 -6.57 8 1 98.81 212 ALA A CA 1
ATOM 1501 C C . ALA A 1 212 ? -0.196 -5.258 7.875 1 98.81 212 ALA A C 1
ATOM 1503 O O . ALA A 1 212 ? -0.729 -4.746 8.859 1 98.81 212 ALA A O 1
ATOM 1504 N N . ALA A 1 213 ? -0.224 -4.762 6.695 1 98.88 213 ALA A N 1
ATOM 1505 C CA . ALA A 1 213 ? -0.936 -3.51 6.457 1 98.88 213 ALA A CA 1
ATOM 1506 C C . ALA A 1 213 ? -2.422 -3.654 6.77 1 98.88 213 ALA A C 1
ATOM 1508 O O . ALA A 1 213 ? -3.008 -2.797 7.438 1 98.88 213 ALA A O 1
ATOM 1509 N N . LEU A 1 214 ? -3.021 -4.711 6.289 1 98.88 214 LEU A N 1
ATOM 1510 C CA . LEU A 1 214 ? -4.449 -4.934 6.488 1 98.88 214 LEU A CA 1
ATOM 1511 C C . LEU A 1 214 ? -4.762 -5.184 7.961 1 98.88 214 LEU A C 1
ATOM 1513 O O . LEU A 1 214 ? -5.812 -4.77 8.453 1 98.88 214 LEU A O 1
ATOM 1517 N N . ALA A 1 215 ? -3.881 -5.867 8.633 1 98.75 215 ALA A N 1
ATOM 1518 C CA . ALA A 1 215 ? -4.055 -6.066 10.07 1 98.75 215 ALA A CA 1
ATOM 1519 C C . ALA A 1 215 ? -4.035 -4.734 10.812 1 98.75 215 ALA A C 1
ATOM 1521 O O . ALA A 1 215 ? -4.852 -4.504 11.711 1 98.75 215 ALA A O 1
ATOM 1522 N N . ALA A 1 216 ? -3.109 -3.873 10.445 1 98.69 216 ALA A N 1
ATOM 1523 C CA . ALA A 1 216 ? -3.02 -2.557 11.07 1 98.69 216 ALA A CA 1
ATOM 1524 C C . ALA A 1 216 ? -4.277 -1.736 10.805 1 98.69 216 ALA A C 1
ATOM 1526 O O . ALA A 1 216 ? -4.789 -1.064 11.703 1 98.69 216 ALA A O 1
ATOM 1527 N N . ALA A 1 217 ? -4.75 -1.76 9.617 1 98.62 217 ALA A N 1
ATOM 1528 C CA . ALA A 1 217 ? -5.98 -1.049 9.273 1 98.62 217 ALA A CA 1
ATOM 1529 C C . ALA A 1 217 ? -7.156 -1.545 10.117 1 98.62 217 ALA A C 1
ATOM 1531 O O . ALA A 1 217 ? -7.949 -0.745 10.617 1 98.62 217 ALA A O 1
ATOM 1532 N N . ALA A 1 218 ? -7.262 -2.871 10.227 1 98.38 218 ALA A N 1
ATOM 1533 C CA . ALA A 1 218 ? -8.336 -3.459 11.031 1 98.38 218 ALA A CA 1
ATOM 1534 C C . ALA A 1 218 ? -8.203 -3.057 12.492 1 98.38 218 ALA A C 1
ATOM 1536 O O . ALA A 1 218 ? -9.203 -2.771 13.156 1 98.38 218 ALA A O 1
ATOM 1537 N N . GLY A 1 219 ? -7 -3.09 12.961 1 98.19 219 GLY A N 1
ATOM 1538 C CA . GLY A 1 219 ? -6.773 -2.625 14.32 1 98.19 219 GLY A CA 1
ATOM 1539 C C . GLY A 1 219 ? -7.207 -1.19 14.539 1 98.19 219 GLY A C 1
ATOM 1540 O O . GLY A 1 219 ? -7.863 -0.882 15.539 1 98.19 219 GLY A O 1
ATOM 1541 N N . PHE A 1 220 ? -6.863 -0.339 13.664 1 98.31 220 PHE A N 1
ATOM 1542 C CA . PHE A 1 220 ? -7.25 1.062 13.773 1 98.31 220 PHE A CA 1
ATOM 1543 C C . PHE A 1 220 ? -8.766 1.206 13.734 1 98.31 220 PHE A C 1
ATOM 1545 O O . PHE A 1 220 ? -9.336 2.045 14.438 1 98.31 220 PHE A O 1
ATOM 1552 N N . ALA A 1 221 ? -9.406 0.402 12.914 1 97.56 221 ALA A N 1
ATOM 1553 C CA . ALA A 1 221 ? -10.859 0.443 12.781 1 97.56 221 ALA A CA 1
ATOM 1554 C C . ALA A 1 221 ? -11.539 -0.155 14.008 1 97.56 221 ALA A C 1
ATOM 1556 O O . ALA A 1 221 ? -12.758 -0.037 14.172 1 97.56 221 ALA A O 1
ATOM 1557 N N . GLY A 1 222 ? -10.828 -0.874 14.82 1 96.44 222 GLY A N 1
ATOM 1558 C CA . GLY A 1 222 ? -11.375 -1.453 16.047 1 96.44 222 GLY A CA 1
ATOM 1559 C C . GLY A 1 222 ? -12.078 -2.779 15.812 1 96.44 222 GLY A C 1
ATOM 1560 O O . GLY A 1 222 ? -12.992 -3.141 16.547 1 96.44 222 GLY A O 1
ATOM 1561 N N . VAL A 1 223 ? -11.719 -3.453 14.734 1 93.94 223 VAL A N 1
ATOM 1562 C CA . VAL A 1 223 ? -12.445 -4.672 14.398 1 93.94 223 VAL A CA 1
ATOM 1563 C C . VAL A 1 223 ? -11.492 -5.863 14.406 1 93.94 223 VAL A C 1
ATOM 1565 O O . VAL A 1 223 ? -11.703 -6.844 13.688 1 93.94 223 VAL A O 1
ATOM 1568 N N . GLY A 1 224 ? -10.461 -5.785 15.086 1 85.31 224 GLY A N 1
ATOM 1569 C CA . GLY A 1 224 ? -9.469 -6.844 15.164 1 85.31 224 GLY A CA 1
ATOM 1570 C C . GLY A 1 224 ? -8.109 -6.434 14.633 1 85.31 224 GLY A C 1
ATOM 1571 O O . GLY A 1 224 ? -7.848 -5.242 14.445 1 85.31 224 GLY A O 1
ATOM 1572 N N . GLY A 1 225 ? -7.129 -7.348 14.633 1 82.75 225 GLY A N 1
ATOM 1573 C CA . GLY A 1 225 ? -5.777 -7.004 14.227 1 82.75 225 GLY A CA 1
ATOM 1574 C C . GLY A 1 225 ? -4.988 -8.188 13.703 1 82.75 225 GLY A C 1
ATOM 1575 O O . GLY A 1 225 ? -3.766 -8.125 13.578 1 82.75 225 GLY A O 1
ATOM 1576 N N . ARG A 1 226 ? -5.754 -9.188 13.305 1 92.75 226 ARG A N 1
ATOM 1577 C CA . ARG A 1 226 ? -5.039 -10.328 12.727 1 92.75 226 ARG A CA 1
ATOM 1578 C C . ARG A 1 226 ? -4.941 -10.203 11.211 1 92.75 226 ARG A C 1
ATOM 1580 O O . ARG A 1 226 ? -5.883 -9.75 10.562 1 92.75 226 ARG A O 1
ATOM 1587 N N . PRO A 1 227 ? -3.852 -10.625 10.68 1 97.62 227 PRO A N 1
ATOM 1588 C CA . PRO A 1 227 ? -3.748 -10.586 9.219 1 97.62 227 PRO A CA 1
ATOM 1589 C C . PRO A 1 227 ? -4.738 -11.531 8.539 1 97.62 227 PRO A C 1
ATOM 1591 O O . PRO A 1 227 ? -5.023 -12.609 9.055 1 97.62 227 PRO A O 1
ATOM 1594 N N . PRO A 1 228 ? -5.293 -11.133 7.461 1 98.56 228 PRO A N 1
ATOM 1595 C CA . PRO A 1 228 ? -6.18 -12.016 6.703 1 98.56 228 PRO A CA 1
ATOM 1596 C C . PRO A 1 228 ? -5.434 -13.172 6.043 1 98.56 228 PRO A C 1
ATOM 1598 O O . PRO A 1 228 ? -4.207 -13.148 5.949 1 98.56 228 PRO A O 1
ATOM 1601 N N . THR A 1 229 ? -6.227 -14.188 5.715 1 98.56 229 THR A N 1
ATOM 1602 C CA . THR A 1 229 ? -5.703 -15.242 4.852 1 98.56 229 THR A CA 1
ATOM 1603 C C . THR A 1 229 ? -5.559 -14.742 3.414 1 98.56 229 THR A C 1
ATOM 1605 O O . THR A 1 229 ? -6.52 -14.242 2.828 1 98.56 229 THR A O 1
ATOM 1608 N N . ILE A 1 230 ? -4.348 -14.867 2.867 1 98.88 230 ILE A N 1
ATOM 1609 C CA . ILE A 1 230 ? -4.105 -14.414 1.501 1 98.88 230 ILE A CA 1
ATOM 1610 C C . ILE A 1 230 ? -3.615 -15.586 0.652 1 98.88 230 ILE A C 1
ATOM 1612 O O . ILE A 1 230 ? -2.525 -16.125 0.884 1 98.88 230 ILE A O 1
ATOM 1616 N N . ALA A 1 231 ? -4.406 -15.984 -0.259 1 98.88 231 ALA A N 1
ATOM 1617 C CA . ALA A 1 231 ? -4.016 -17 -1.238 1 98.88 231 ALA A CA 1
ATOM 1618 C C . ALA A 1 231 ? -3.521 -16.344 -2.529 1 98.88 231 ALA A C 1
ATOM 1620 O O . ALA A 1 231 ? -4.188 -15.469 -3.08 1 98.88 231 ALA A O 1
ATOM 1621 N N . VAL A 1 232 ? -2.361 -16.781 -2.984 1 98.88 232 VAL A N 1
ATOM 1622 C CA . VAL A 1 232 ? -1.783 -16.234 -4.203 1 98.88 232 VAL A CA 1
ATOM 1623 C C . VAL A 1 232 ? -1.885 -17.25 -5.336 1 98.88 232 VAL A C 1
ATOM 1625 O O . VAL A 1 232 ? -1.48 -18.406 -5.18 1 98.88 232 VAL A O 1
ATOM 1628 N N . LEU A 1 233 ? -2.455 -16.812 -6.441 1 98.88 233 LEU A N 1
ATOM 1629 C CA . LEU A 1 233 ? -2.58 -17.609 -7.656 1 98.88 233 LEU A CA 1
ATOM 1630 C C . LEU A 1 233 ? -1.666 -17.078 -8.75 1 98.88 233 LEU A C 1
ATOM 1632 O O . LEU A 1 233 ? -1.592 -15.859 -8.969 1 98.88 233 LEU A O 1
ATOM 1636 N N . GLN A 1 234 ? -1.001 -17.984 -9.422 1 98.81 234 GLN A N 1
ATOM 1637 C CA . GLN A 1 234 ? -0.05 -17.594 -10.453 1 98.81 234 GLN A CA 1
ATOM 1638 C C . GLN A 1 234 ? -0.745 -17.422 -11.805 1 98.81 234 GLN A C 1
ATOM 1640 O O . GLN A 1 234 ? -1.354 -18.359 -12.32 1 98.81 234 GLN A O 1
ATOM 1645 N N . GLY A 1 235 ? -0.669 -16.172 -12.359 1 98.75 235 GLY A N 1
ATOM 1646 C CA . GLY A 1 235 ? -1.277 -15.898 -13.656 1 98.75 235 GLY A CA 1
ATOM 1647 C C . GLY A 1 235 ? -0.497 -16.484 -14.812 1 98.75 235 GLY A C 1
ATOM 1648 O O . GLY A 1 235 ? 0.277 -17.422 -14.641 1 98.75 235 GLY A O 1
ATOM 1649 N N . ALA A 1 236 ? -0.777 -16 -16 1 98.75 236 ALA A N 1
ATOM 1650 C CA . ALA A 1 236 ? -0.1 -16.453 -17.219 1 98.75 236 ALA A CA 1
ATOM 1651 C C . ALA A 1 236 ? 1.325 -15.914 -17.281 1 98.75 236 ALA A C 1
ATOM 1653 O O . ALA A 1 236 ? 1.597 -14.945 -18 1 98.75 236 ALA A O 1
ATOM 1654 N N . ALA A 1 237 ? 2.191 -16.656 -16.609 1 98.5 237 ALA A N 1
ATOM 1655 C CA . ALA A 1 237 ? 3.539 -16.125 -16.406 1 98.5 237 ALA A CA 1
ATOM 1656 C C . ALA A 1 237 ? 4.57 -16.938 -17.188 1 98.5 237 ALA A C 1
ATOM 1658 O O . ALA A 1 237 ? 5.762 -16.922 -16.875 1 98.5 237 ALA A O 1
ATOM 1659 N N . GLY A 1 238 ? 4.199 -17.641 -18.203 1 98.19 238 GLY A N 1
ATOM 1660 C CA . GLY A 1 238 ? 5.125 -18.484 -18.953 1 98.19 238 GLY A CA 1
ATOM 1661 C C . GLY A 1 238 ? 6.293 -17.703 -19.531 1 98.19 238 GLY A C 1
ATOM 1662 O O . GLY A 1 238 ? 7.391 -18.25 -19.672 1 98.19 238 GLY A O 1
ATOM 1663 N N . ASP A 1 239 ? 6.027 -16.438 -19.922 1 97.38 239 ASP A N 1
ATOM 1664 C CA . ASP A 1 239 ? 7.066 -15.594 -20.5 1 97.38 239 ASP A CA 1
ATOM 1665 C C . ASP A 1 239 ? 7.148 -14.258 -19.75 1 97.38 239 ASP A C 1
ATOM 1667 O O . ASP A 1 239 ? 7.609 -13.258 -20.312 1 97.38 239 ASP A O 1
ATOM 1671 N N . VAL A 1 240 ? 6.637 -14.25 -18.562 1 97.56 240 VAL A N 1
ATOM 1672 C CA . VAL A 1 240 ? 6.637 -13.055 -17.719 1 97.56 240 VAL A CA 1
ATOM 1673 C C . VAL A 1 240 ? 7.391 -13.328 -16.422 1 97.56 240 VAL A C 1
ATOM 1675 O O . VAL A 1 240 ? 7.164 -14.359 -15.773 1 97.56 240 VAL A O 1
ATOM 1678 N N . SER A 1 241 ? 8.312 -12.477 -16.062 1 95.81 241 SER A N 1
ATOM 1679 C CA . SER A 1 241 ? 9.117 -12.633 -14.852 1 95.81 241 SER A CA 1
ATOM 1680 C C . SER A 1 241 ? 9.68 -11.289 -14.383 1 95.81 241 SER A C 1
ATOM 1682 O O . SER A 1 241 ? 9.492 -10.273 -15.047 1 95.81 241 SER A O 1
ATOM 1684 N N . PRO A 1 242 ? 10.336 -11.289 -13.258 1 94.88 242 PRO A N 1
ATOM 1685 C CA . PRO A 1 242 ? 10.953 -10.047 -12.781 1 94.88 242 PRO A CA 1
ATOM 1686 C C . PRO A 1 242 ? 12.242 -9.711 -13.516 1 94.88 242 PRO A C 1
ATOM 1688 O O . PRO A 1 242 ? 12.789 -8.617 -13.344 1 94.88 242 PRO A O 1
ATOM 1691 N N . ARG A 1 243 ? 12.75 -10.438 -14.328 1 89.44 243 ARG A N 1
ATOM 1692 C CA . ARG A 1 243 ? 14.102 -10.391 -14.875 1 89.44 243 ARG A CA 1
ATOM 1693 C C . ARG A 1 243 ? 14.414 -9.023 -15.461 1 89.44 243 ARG A C 1
ATOM 1695 O O . ARG A 1 243 ? 15.484 -8.461 -15.211 1 89.44 243 ARG A O 1
ATOM 1702 N N . ALA A 1 244 ? 13.516 -8.484 -16.188 1 87.31 244 ALA A N 1
ATOM 1703 C CA . ALA A 1 244 ? 13.781 -7.25 -16.922 1 87.31 244 ALA A CA 1
ATOM 1704 C C . ALA A 1 244 ? 13.586 -6.027 -16.031 1 87.31 244 ALA A C 1
ATOM 1706 O O . ALA A 1 244 ? 14.031 -4.926 -16.375 1 87.31 244 ALA A O 1
ATOM 1707 N N . VAL A 1 245 ? 12.984 -6.215 -14.844 1 90.75 245 VAL A N 1
ATOM 1708 C CA . VAL A 1 245 ? 12.602 -5.027 -14.086 1 90.75 245 VAL A CA 1
ATOM 1709 C C . VAL A 1 245 ? 13.258 -5.066 -12.703 1 90.75 245 VAL A C 1
ATOM 1711 O O . VAL A 1 245 ? 13.297 -4.055 -12 1 90.75 245 VAL A O 1
ATOM 1714 N N . ARG A 1 246 ? 13.797 -6.18 -12.352 1 89.88 246 ARG A N 1
ATOM 1715 C CA . ARG A 1 246 ? 14.375 -6.285 -11.023 1 89.88 246 ARG A CA 1
ATOM 1716 C C . ARG A 1 246 ? 15.641 -5.445 -10.906 1 89.88 246 ARG A C 1
ATOM 1718 O O . ARG A 1 246 ? 16.328 -5.207 -11.906 1 89.88 246 ARG A O 1
ATOM 1725 N N . ARG A 1 247 ? 15.977 -5.059 -9.695 1 90.81 247 ARG A N 1
ATOM 1726 C CA . ARG A 1 247 ? 17.125 -4.207 -9.398 1 90.81 247 ARG A CA 1
ATOM 1727 C C . ARG A 1 247 ? 18.203 -4.988 -8.672 1 90.81 247 ARG A C 1
ATOM 1729 O O . ARG A 1 247 ? 19.234 -4.422 -8.281 1 90.81 247 ARG A O 1
ATOM 1736 N N . GLY A 1 248 ? 18.031 -6.184 -8.422 1 88.44 248 GLY A N 1
ATOM 1737 C CA . GLY A 1 248 ? 18.922 -7.094 -7.715 1 88.44 248 GLY A CA 1
ATOM 1738 C C . GLY A 1 248 ? 18.375 -8.508 -7.617 1 88.44 248 GLY A C 1
ATOM 1739 O O . GLY A 1 248 ? 17.422 -8.859 -8.32 1 88.44 248 GLY A O 1
ATOM 1740 N N . ARG A 1 249 ? 19.297 -9.203 -6.934 1 86.88 249 ARG A N 1
ATOM 1741 C CA . ARG A 1 249 ? 18.875 -10.562 -6.625 1 86.88 249 ARG A CA 1
ATOM 1742 C C . ARG A 1 249 ? 18.906 -10.82 -5.121 1 86.88 249 ARG A C 1
ATOM 1744 O O . ARG A 1 249 ? 19.469 -10.023 -4.363 1 86.88 249 ARG A O 1
ATOM 1751 N N . GLY A 1 250 ? 17.906 -11.352 -4.516 1 94.38 250 GLY A N 1
ATOM 1752 C CA . GLY A 1 250 ? 17.906 -11.672 -3.096 1 94.38 250 GLY A CA 1
ATOM 1753 C C . GLY A 1 250 ? 16.609 -11.281 -2.4 1 94.38 250 GLY A C 1
ATOM 1754 O O . GLY A 1 250 ? 15.656 -10.852 -3.049 1 94.38 250 GLY A O 1
ATOM 1755 N N . PHE A 1 251 ? 16.828 -11.383 -1.065 1 97.69 251 PHE A N 1
ATOM 1756 C CA . PHE A 1 251 ? 15.617 -11.211 -0.277 1 97.69 251 PHE A CA 1
ATOM 1757 C C . PHE A 1 251 ? 15.219 -9.742 -0.199 1 97.69 251 PHE A C 1
ATOM 1759 O O . PHE A 1 251 ? 14.031 -9.422 -0.142 1 97.69 251 PHE A O 1
ATOM 1766 N N . ALA A 1 252 ? 16.219 -8.789 -0.235 1 97.06 252 ALA A N 1
ATOM 1767 C CA . ALA A 1 252 ? 15.906 -7.363 -0.245 1 97.06 252 ALA A CA 1
ATOM 1768 C C . ALA A 1 252 ? 15.117 -6.984 -1.497 1 97.06 252 ALA A C 1
ATOM 1770 O O . ALA A 1 252 ? 14.125 -6.258 -1.418 1 97.06 252 ALA A O 1
ATOM 1771 N N . GLU A 1 253 ? 15.578 -7.484 -2.652 1 97.5 253 GLU A N 1
ATOM 1772 C CA . GLU A 1 253 ? 14.875 -7.207 -3.9 1 97.5 253 GLU A CA 1
ATOM 1773 C C . GLU A 1 253 ? 13.5 -7.875 -3.92 1 97.5 253 GLU A C 1
ATOM 1775 O O . GLU A 1 253 ? 12.523 -7.289 -4.391 1 97.5 253 GLU A O 1
ATOM 1780 N N . THR A 1 254 ? 13.43 -9.094 -3.393 1 98.5 254 THR A N 1
ATOM 1781 C CA . THR A 1 254 ? 12.156 -9.797 -3.318 1 98.5 254 THR A CA 1
ATOM 1782 C C . THR A 1 254 ? 11.164 -9.023 -2.455 1 98.5 254 THR A C 1
ATOM 1784 O O . THR A 1 254 ? 9.992 -8.883 -2.82 1 98.5 254 THR A O 1
ATOM 1787 N N . ALA A 1 255 ? 11.656 -8.5 -1.364 1 98.44 255 ALA A N 1
ATOM 1788 C CA . ALA A 1 255 ? 10.82 -7.668 -0.496 1 98.44 255 ALA A CA 1
ATOM 1789 C C . ALA A 1 255 ? 10.336 -6.422 -1.228 1 98.44 255 ALA A C 1
ATOM 1791 O O . ALA A 1 255 ? 9.18 -6.012 -1.077 1 98.44 255 ALA A O 1
ATOM 1792 N N . ARG A 1 256 ? 11.227 -5.824 -1.962 1 98.19 256 ARG A N 1
ATOM 1793 C CA . ARG A 1 256 ? 10.875 -4.625 -2.719 1 98.19 256 ARG A CA 1
ATOM 1794 C C . ARG A 1 256 ? 9.758 -4.914 -3.711 1 98.19 256 ARG A C 1
ATOM 1796 O O . ARG A 1 256 ? 8.758 -4.191 -3.754 1 98.19 256 ARG A O 1
ATOM 1803 N N . LEU A 1 257 ? 9.898 -5.984 -4.469 1 98.62 257 LEU A N 1
ATOM 1804 C CA . LEU A 1 257 ? 8.898 -6.359 -5.461 1 98.62 257 LEU A CA 1
ATOM 1805 C C . LEU A 1 257 ? 7.559 -6.676 -4.797 1 98.62 257 LEU A C 1
ATOM 1807 O O . LEU A 1 257 ? 6.512 -6.211 -5.25 1 98.62 257 LEU A O 1
ATOM 1811 N N . GLY A 1 258 ? 7.633 -7.445 -3.707 1 98.75 258 GLY A N 1
ATOM 1812 C CA . GLY A 1 258 ? 6.426 -7.734 -2.951 1 98.75 258 GLY A CA 1
ATOM 1813 C C . GLY A 1 258 ? 5.75 -6.492 -2.406 1 98.75 258 GLY A C 1
ATOM 1814 O O . GLY A 1 258 ? 4.52 -6.422 -2.352 1 98.75 258 GLY A O 1
ATOM 1815 N N . SER A 1 259 ? 6.527 -5.473 -2.064 1 98.81 259 SER A N 1
ATOM 1816 C CA . SER A 1 259 ? 5.996 -4.238 -1.503 1 98.81 259 SER A CA 1
ATOM 1817 C C . SER A 1 259 ? 5.293 -3.402 -2.57 1 98.81 259 SER A C 1
ATOM 1819 O O . SER A 1 259 ? 4.266 -2.777 -2.299 1 98.81 259 SER A O 1
ATOM 1821 N N . VAL A 1 260 ? 5.871 -3.371 -3.756 1 98.81 260 VAL A N 1
ATOM 1822 C CA . VAL A 1 260 ? 5.219 -2.664 -4.855 1 98.81 260 VAL A CA 1
ATOM 1823 C C . VAL A 1 260 ? 3.85 -3.283 -5.125 1 98.81 260 VAL A C 1
ATOM 1825 O O . VAL A 1 260 ? 2.85 -2.568 -5.23 1 98.81 260 VAL A O 1
ATOM 1828 N N . LEU A 1 261 ? 3.816 -4.582 -5.195 1 98.88 261 LEU A N 1
ATOM 1829 C CA . LEU A 1 261 ? 2.566 -5.293 -5.441 1 98.88 261 LEU A CA 1
ATOM 1830 C C . LEU A 1 261 ? 1.582 -5.082 -4.297 1 98.88 261 LEU A C 1
ATOM 1832 O O . LEU A 1 261 ? 0.429 -4.707 -4.527 1 98.88 261 LEU A O 1
ATOM 1836 N N . ALA A 1 262 ? 2.043 -5.266 -3.062 1 98.94 262 ALA A N 1
ATOM 1837 C CA . ALA A 1 262 ? 1.199 -5.125 -1.879 1 98.94 262 ALA A CA 1
ATOM 1838 C C . ALA A 1 262 ? 0.626 -3.713 -1.778 1 98.94 262 ALA A C 1
ATOM 1840 O O . ALA A 1 262 ? -0.559 -3.537 -1.482 1 98.94 262 ALA A O 1
ATOM 1841 N N . GLY A 1 263 ? 1.494 -2.717 -1.983 1 98.88 263 GLY A N 1
ATOM 1842 C CA . GLY A 1 263 ? 1.035 -1.339 -1.924 1 98.88 263 GLY A CA 1
ATOM 1843 C C . GLY A 1 263 ? -0.036 -1.022 -2.951 1 98.88 263 GLY A C 1
ATOM 1844 O O . GLY A 1 263 ? -1.026 -0.357 -2.637 1 98.88 263 GLY A O 1
ATOM 1845 N N . SER A 1 264 ? 0.142 -1.485 -4.172 1 98.75 264 SER A N 1
ATOM 1846 C CA . SER A 1 264 ? -0.82 -1.263 -5.246 1 98.75 264 SER A CA 1
ATOM 1847 C C . SER A 1 264 ? -2.168 -1.896 -4.922 1 98.75 264 SER A C 1
ATOM 1849 O O . SER A 1 264 ? -3.217 -1.276 -5.117 1 98.75 264 SER A O 1
ATOM 1851 N N . VAL A 1 265 ? -2.121 -3.066 -4.387 1 98.88 265 VAL A N 1
ATOM 1852 C CA . VAL A 1 265 ? -3.342 -3.785 -4.039 1 98.88 265 VAL A CA 1
ATOM 1853 C C . VAL A 1 265 ? -4.02 -3.107 -2.852 1 98.88 265 VAL A C 1
ATOM 1855 O O . VAL A 1 265 ? -5.238 -2.918 -2.85 1 98.88 265 VAL A O 1
ATOM 1858 N N . LEU A 1 266 ? -3.25 -2.734 -1.84 1 98.88 266 LEU A N 1
ATOM 1859 C CA . LEU A 1 266 ? -3.783 -2.086 -0.646 1 98.88 266 LEU A CA 1
ATOM 1860 C C . LEU A 1 266 ? -4.551 -0.821 -1.012 1 98.88 266 LEU A C 1
ATOM 1862 O O . LEU A 1 266 ? -5.676 -0.617 -0.552 1 98.88 266 LEU A O 1
ATOM 1866 N N . ALA A 1 267 ? -3.973 0.034 -1.815 1 98.69 267 ALA A N 1
ATOM 1867 C CA . ALA A 1 267 ? -4.625 1.274 -2.227 1 98.69 267 ALA A CA 1
ATOM 1868 C C . ALA A 1 267 ? -5.902 0.988 -3.01 1 98.69 267 ALA A C 1
ATOM 1870 O O . ALA A 1 267 ? -6.949 1.576 -2.734 1 98.69 267 ALA A O 1
ATOM 1871 N N . ALA A 1 268 ? -5.863 0.054 -3.943 1 98.44 268 ALA A N 1
ATOM 1872 C CA . ALA A 1 268 ? -6.984 -0.226 -4.832 1 98.44 268 ALA A CA 1
ATOM 1873 C C . ALA A 1 268 ? -8.148 -0.852 -4.07 1 98.44 268 ALA A C 1
ATOM 1875 O O . ALA A 1 268 ? -9.312 -0.558 -4.352 1 98.44 268 ALA A O 1
ATOM 1876 N N . LEU A 1 269 ? -7.797 -1.713 -3.135 1 97.38 269 LEU A N 1
ATOM 1877 C CA . LEU A 1 269 ? -8.828 -2.404 -2.367 1 97.38 269 LEU A CA 1
ATOM 1878 C C . LEU A 1 269 ? -9.68 -1.412 -1.584 1 97.38 269 LEU A C 1
ATOM 1880 O O . LEU A 1 269 ? -10.875 -1.64 -1.382 1 97.38 269 LEU A O 1
ATOM 1884 N N . HIS A 1 270 ? -9.109 -0.341 -1.153 1 97.81 270 HIS A N 1
ATOM 1885 C CA . HIS A 1 270 ? -9.789 0.631 -0.31 1 97.81 270 HIS A CA 1
ATOM 1886 C C . HIS A 1 270 ? -10.328 1.795 -1.137 1 97.81 270 HIS A C 1
ATOM 1888 O O . HIS A 1 270 ? -11.188 2.549 -0.67 1 97.81 270 HIS A O 1
ATOM 1894 N N . ARG A 1 271 ? -9.867 1.906 -2.355 1 96 271 ARG A N 1
ATOM 1895 C CA . ARG A 1 271 ? -10.273 3.025 -3.197 1 96 271 ARG A CA 1
ATOM 1896 C C . ARG A 1 271 ? -11.258 2.572 -4.273 1 96 271 ARG A C 1
ATOM 1898 O O . ARG A 1 271 ? -12.281 3.219 -4.504 1 96 271 ARG A O 1
ATOM 1905 N N . ASP A 1 272 ? -10.969 1.411 -4.949 1 90.62 272 ASP A N 1
ATOM 1906 C CA . ASP A 1 272 ? -11.555 1.1 -6.246 1 90.62 272 ASP A CA 1
ATOM 1907 C C . ASP A 1 272 ? -12.398 -0.171 -6.172 1 90.62 272 ASP A C 1
ATOM 1909 O O . ASP A 1 272 ? -13.117 -0.501 -7.121 1 90.62 272 ASP A O 1
ATOM 1913 N N . ALA A 1 273 ? -12.312 -0.917 -5.109 1 95.75 273 ALA A N 1
ATOM 1914 C CA . ALA A 1 273 ? -12.961 -2.227 -5.102 1 95.75 273 ALA A CA 1
ATOM 1915 C C . ALA A 1 273 ? -14.469 -2.092 -5.266 1 95.75 273 ALA A C 1
ATOM 1917 O O . ALA A 1 273 ? -15.102 -1.261 -4.605 1 95.75 273 ALA A O 1
ATOM 1918 N N . THR A 1 274 ? -15.023 -2.873 -6.133 1 95.81 274 THR A N 1
ATOM 1919 C CA . THR A 1 274 ? -16.453 -2.855 -6.402 1 95.81 274 THR A CA 1
ATOM 1920 C C . THR A 1 274 ? -17.125 -4.137 -5.906 1 95.81 274 THR A C 1
ATOM 1922 O O . THR A 1 274 ? -16.562 -5.227 -6.039 1 95.81 274 THR A O 1
ATOM 1925 N N . PRO A 1 275 ? -18.312 -4.008 -5.348 1 94.12 275 PRO A N 1
ATOM 1926 C CA . PRO A 1 275 ? -19.016 -5.203 -4.863 1 94.12 275 PRO A CA 1
ATOM 1927 C C . PRO A 1 275 ? -19.266 -6.223 -5.969 1 94.12 275 PRO A C 1
ATOM 1929 O O . PRO A 1 275 ? -19.562 -5.848 -7.105 1 94.12 275 PRO A O 1
ATOM 1932 N N . VAL A 1 276 ? -19 -7.398 -5.641 1 92.62 276 VAL A N 1
ATOM 1933 C CA . VAL A 1 276 ? -19.359 -8.484 -6.547 1 92.62 276 VAL A CA 1
ATOM 1934 C C . VAL A 1 276 ? -20.844 -8.797 -6.398 1 92.62 276 VAL A C 1
ATOM 1936 O O . VAL A 1 276 ? -21.328 -9.07 -5.297 1 92.62 276 VAL A O 1
ATOM 1939 N N . PRO A 1 277 ? -21.672 -8.508 -7.496 1 71.44 277 PRO A N 1
ATOM 1940 C CA . PRO A 1 277 ? -23.125 -8.703 -7.414 1 71.44 277 PRO A CA 1
ATOM 1941 C C . PRO A 1 277 ? -23.5 -10.062 -6.848 1 71.44 277 PRO A C 1
ATOM 1943 O O . PRO A 1 277 ? -22.812 -11.055 -7.094 1 71.44 277 PRO A O 1
ATOM 1946 N N . GLY A 1 278 ? -24.688 -10.109 -6.074 1 59.41 278 GLY A N 1
ATOM 1947 C CA . GLY A 1 278 ? -25.297 -11.312 -5.523 1 59.41 278 GLY A CA 1
ATOM 1948 C C . GLY A 1 278 ? -24.891 -11.578 -4.086 1 59.41 278 GLY A C 1
ATOM 1949 O O . GLY A 1 278 ? -25.422 -12.492 -3.447 1 59.41 278 GLY A O 1
ATOM 1950 N N . ALA A 1 279 ? -23.766 -10.789 -3.693 1 52.16 279 ALA A N 1
ATOM 1951 C CA . ALA A 1 279 ? -23.375 -10.945 -2.299 1 52.16 279 ALA A CA 1
ATOM 1952 C C . ALA A 1 279 ? -24.141 -9.992 -1.394 1 52.16 279 ALA A C 1
ATOM 1954 O O . ALA A 1 279 ? -23.859 -9.906 -0.195 1 52.16 279 ALA A O 1
ATOM 1955 N N . ALA A 1 280 ? -24.906 -9.062 -1.907 1 48.47 280 ALA A N 1
ATOM 1956 C CA . ALA A 1 280 ? -25.547 -7.996 -1.145 1 48.47 280 ALA A CA 1
ATOM 1957 C C . ALA A 1 280 ? -26.578 -8.555 -0.178 1 48.47 280 ALA A C 1
ATOM 1959 O O . ALA A 1 280 ? -27.188 -9.594 -0.448 1 48.47 280 ALA A O 1
ATOM 1960 N N . VAL A 1 281 ? -26.453 -8 1.186 1 44.62 281 VAL A N 1
ATOM 1961 C CA . VAL A 1 281 ? -27.391 -8.234 2.279 1 44.62 281 VAL A CA 1
ATOM 1962 C C . VAL A 1 281 ? -28.797 -7.789 1.861 1 44.62 281 VAL A C 1
ATOM 1964 O O . VAL A 1 281 ? -28.953 -6.812 1.122 1 44.62 281 VAL A O 1
ATOM 1967 N N . PRO A 1 282 ? -29.781 -8.531 2.279 1 36.5 282 PRO A N 1
ATOM 1968 C CA . PRO A 1 282 ? -31.109 -7.922 2.293 1 36.5 282 PRO A CA 1
ATOM 1969 C C . PRO A 1 282 ? -31.156 -6.625 3.094 1 36.5 282 PRO A C 1
ATOM 1971 O O . PRO A 1 282 ? -30.406 -6.461 4.051 1 36.5 282 PRO A O 1
ATOM 1974 N N . PRO A 1 283 ? -31.625 -5.43 2.613 1 36.03 283 PRO A N 1
ATOM 1975 C CA . PRO A 1 283 ? -31.75 -4.195 3.393 1 36.03 283 PRO A CA 1
ATOM 1976 C C . PRO A 1 283 ? -32.25 -4.441 4.816 1 36.03 283 PRO A C 1
ATOM 1978 O O . PRO A 1 283 ? -32.469 -3.492 5.562 1 36.03 283 PRO A O 1
ATOM 1981 N N . GLY A 1 284 ? -32.781 -5.59 5.047 1 32.84 284 GLY A N 1
ATOM 1982 C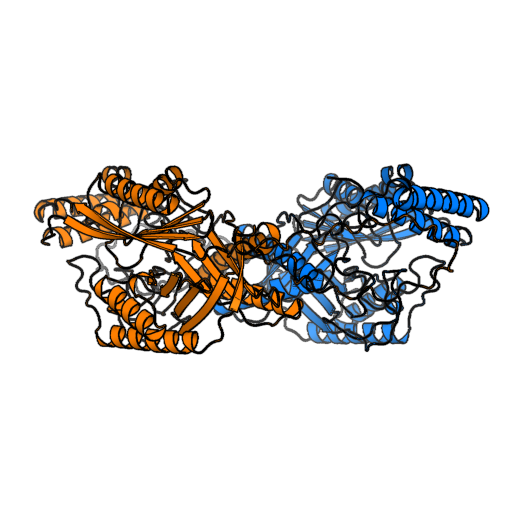 CA . GLY A 1 284 ? -33.562 -5.57 6.277 1 32.84 284 GLY A CA 1
ATOM 1983 C C . GLY A 1 284 ? -32.75 -5.191 7.492 1 32.84 284 GLY A C 1
ATOM 1984 O O . GLY A 1 284 ? -33.281 -4.871 8.547 1 32.84 284 GLY A O 1
ATOM 1985 N N . VAL A 1 285 ? -31.641 -5.934 7.625 1 30.66 285 VAL A N 1
ATOM 1986 C CA . VAL A 1 285 ? -31.141 -5.836 8.992 1 30.66 285 VAL A CA 1
ATOM 1987 C C . VAL A 1 285 ? -30.359 -4.535 9.164 1 30.66 285 VAL A C 1
ATOM 1989 O O . VAL A 1 285 ? -29.125 -4.527 9.117 1 30.66 285 VAL A O 1
ATOM 1992 N N . ALA A 1 286 ? -30.5 -3.65 8.211 1 32.72 286 ALA A N 1
ATOM 1993 C CA . ALA A 1 286 ? -29.828 -2.467 8.742 1 32.72 286 ALA A CA 1
ATOM 1994 C C . ALA A 1 286 ? -30.344 -2.115 10.133 1 32.72 286 ALA A C 1
ATOM 1996 O O . ALA A 1 286 ? -31.547 -1.91 10.32 1 32.72 286 ALA A O 1
ATOM 1997 N N . GLY A 1 287 ? -29.797 -2.68 11.203 1 27.44 287 GLY A N 1
ATOM 1998 C CA . GLY A 1 287 ? -30.156 -2.186 12.523 1 27.44 287 GLY A CA 1
ATOM 1999 C C . GLY A 1 287 ? -30.328 -0.679 12.57 1 27.44 287 GLY A C 1
ATOM 2000 O O . GLY A 1 287 ? -29.5 0.063 12.039 1 27.44 287 GLY A O 1
ATOM 2001 N N . GLU A 1 288 ? -31.547 -0.287 12.531 1 28.78 288 GLU A N 1
ATOM 2002 C CA . GLU A 1 288 ? -31.922 1.058 12.953 1 28.78 288 GLU A CA 1
ATOM 2003 C C . GLU A 1 288 ? -31.047 1.536 14.109 1 28.78 288 GLU A C 1
ATOM 2005 O O . GLU A 1 288 ? -31.016 0.916 15.18 1 28.78 288 GLU A O 1
ATOM 2010 N N . VAL A 1 289 ? -29.828 1.941 13.828 1 26.66 289 VAL A N 1
ATOM 2011 C CA . VAL A 1 289 ? -29.375 2.678 15 1 26.66 289 VAL A CA 1
ATOM 2012 C C . VAL A 1 289 ? -30.484 3.586 15.516 1 26.66 289 VAL A C 1
ATOM 2014 O O . VAL A 1 289 ? -31.156 4.262 14.727 1 26.66 289 VAL A O 1
ATOM 2017 N N . PRO A 1 290 ? -31.031 3.279 16.656 1 25.66 290 PRO A N 1
ATOM 2018 C CA . PRO A 1 290 ? -32.062 4.156 17.234 1 25.66 290 PRO A CA 1
ATOM 2019 C C . PRO A 1 290 ? -31.703 5.637 17.094 1 25.66 290 PRO A C 1
ATOM 2021 O O . PRO A 1 290 ? -30.531 6 17.062 1 25.66 290 PRO A O 1
ATOM 2024 N N . PRO A 1 291 ? -32.594 6.387 16.391 1 26.95 291 PRO A N 1
ATOM 2025 C CA . PRO A 1 291 ? -32.438 7.844 16.297 1 26.95 291 PRO A CA 1
ATOM 2026 C C . PRO A 1 291 ? -32.062 8.492 17.625 1 26.95 291 PRO A C 1
ATOM 2028 O O . PRO A 1 291 ? -32.75 8.305 18.625 1 26.95 291 PRO A O 1
ATOM 2031 N N . GLY A 1 292 ? -30.859 8.281 18.141 1 22.08 292 GLY A N 1
ATOM 2032 C CA . GLY A 1 292 ? -30.672 8.922 19.438 1 22.08 292 GLY A CA 1
ATOM 2033 C C . GLY A 1 292 ? -31.297 10.297 19.516 1 22.08 292 GLY A C 1
ATOM 2034 O O . GLY A 1 292 ? -31.828 10.797 18.516 1 22.08 292 GLY A O 1
ATOM 2035 N N . VAL A 1 293 ? -30.812 11.25 20.391 1 20.94 293 VAL A N 1
ATOM 2036 C CA . VAL A 1 293 ? -31.391 12.312 21.203 1 20.94 293 VAL A CA 1
ATOM 2037 C C . VAL A 1 293 ? -31.766 13.492 20.312 1 20.94 293 VAL A C 1
ATOM 2039 O O . VAL A 1 293 ? -30.906 14.156 19.75 1 20.94 293 VAL A O 1
ATOM 2042 N N . ALA A 1 294 ? -32.875 13.336 19.438 1 26.17 294 ALA A N 1
ATOM 2043 C CA . ALA A 1 294 ? -33.5 14.562 18.938 1 26.17 294 ALA A CA 1
ATOM 2044 C C . ALA A 1 294 ? -33.656 15.586 20.047 1 26.17 294 ALA A C 1
ATOM 2046 O O . ALA A 1 294 ? -34.125 15.258 21.141 1 26.17 294 ALA A O 1
ATOM 2047 N N . GLY A 1 295 ? -32.875 16.609 20.109 1 21.48 295 GLY A N 1
ATOM 2048 C CA . GLY A 1 295 ? -33.188 17.719 21 1 21.48 295 GLY A CA 1
ATOM 2049 C C . GLY A 1 295 ? -34.656 18.094 20.953 1 21.48 295 GLY A C 1
ATOM 2050 O O . GLY A 1 295 ? -35.375 17.797 19.984 1 21.48 295 GLY A O 1
ATOM 2051 N N . VAL A 1 296 ? -35.344 18.422 22.062 1 23.2 296 VAL A N 1
ATOM 2052 C CA . VAL A 1 296 ? -36.656 18.797 22.531 1 23.2 296 VAL A CA 1
ATOM 2053 C C . VAL A 1 296 ? -37.219 19.953 21.688 1 23.2 296 VAL A C 1
ATOM 2055 O O . VAL A 1 296 ? -36.719 21.094 21.797 1 23.2 296 VAL A O 1
ATOM 2058 N N . VAL A 1 297 ? -37.188 19.859 20.266 1 23.53 297 VAL A N 1
ATOM 2059 C CA . VAL A 1 297 ? -37.938 21.047 19.859 1 23.53 297 VAL A CA 1
ATOM 2060 C C . VAL A 1 297 ? -39.375 20.938 20.344 1 23.53 297 VAL A C 1
ATOM 2062 O O . VAL A 1 297 ? -39.906 19.828 20.469 1 23.53 297 VAL A O 1
ATOM 2065 N N . PRO A 1 298 ? -40.031 22.062 20.828 1 23.67 298 PRO A N 1
ATOM 2066 C CA . PRO A 1 298 ? -41.375 22.109 21.422 1 23.67 298 PRO A CA 1
ATOM 2067 C C . PRO A 1 298 ? -42.438 21.578 20.484 1 23.67 298 PRO A C 1
ATOM 2069 O O . PRO A 1 298 ? -42.25 21.578 19.266 1 23.67 298 PRO A O 1
ATOM 2072 N N . PRO A 1 299 ? -43.594 20.953 20.969 1 24.62 299 PRO A N 1
ATOM 2073 C CA . PRO A 1 299 ? -44.688 20.094 20.484 1 24.62 299 PRO A CA 1
ATOM 2074 C C . PRO A 1 299 ? -45.531 20.766 19.422 1 24.62 299 PRO A C 1
ATOM 2076 O O . PRO A 1 299 ? -46.562 20.219 19 1 24.62 299 PRO A O 1
ATOM 2079 N N . GLY A 1 300 ? -45.188 21.984 18.797 1 22.91 300 GLY A N 1
ATOM 2080 C CA . GLY A 1 300 ? -46.438 22.562 18.391 1 22.91 300 GLY A CA 1
ATOM 2081 C C . GLY A 1 300 ? -47.219 21.672 17.422 1 22.91 300 GLY A C 1
ATOM 2082 O O . GLY A 1 300 ? -48.125 20.938 17.844 1 22.91 300 GLY A O 1
ATOM 2083 N N . VAL A 1 301 ? -47.625 22.219 16.234 1 21.27 301 VAL A N 1
ATOM 2084 C CA . VAL A 1 301 ? -48.875 22.109 15.5 1 21.27 301 VAL A CA 1
ATOM 2085 C C . VAL A 1 301 ? -48.906 20.797 14.719 1 21.27 301 VAL A C 1
ATOM 2087 O O . VAL A 1 301 ? -47.938 20.422 14.078 1 21.27 301 VAL A O 1
ATOM 2090 N N . ALA A 1 302 ? -49.938 19.922 15.117 1 27.91 302 ALA A N 1
ATOM 2091 C CA . ALA A 1 302 ? -50.344 18.562 14.812 1 27.91 302 ALA A CA 1
ATOM 2092 C C . ALA A 1 302 ? -50.688 18.406 13.328 1 27.91 302 ALA A C 1
ATOM 2094 O O . ALA A 1 302 ? -51.281 17.406 12.93 1 27.91 302 ALA A O 1
ATOM 2095 N N . GLY A 1 303 ? -50.375 19.359 12.359 1 23.72 303 GLY A N 1
ATOM 2096 C CA . GLY A 1 303 ? -51.25 19.031 11.266 1 23.72 303 GLY A CA 1
ATOM 2097 C C . GLY A 1 303 ? -51.031 17.641 10.703 1 23.72 303 GLY A C 1
ATOM 2098 O O . GLY A 1 303 ? -49.938 17.109 10.773 1 23.72 303 GLY A O 1
ATOM 2099 N N . GLU A 1 304 ? -52.094 16.844 10.617 1 26 304 GLU A N 1
ATOM 2100 C CA . GLU A 1 304 ? -52.375 15.461 10.258 1 26 304 GLU A CA 1
ATOM 2101 C C . GLU A 1 304 ? -51.781 15.117 8.891 1 26 304 GLU A C 1
ATOM 2103 O O . GLU A 1 304 ? -52.344 15.469 7.855 1 26 304 GLU A O 1
ATOM 2108 N N . VAL A 1 305 ? -50.75 15.664 8.438 1 25.89 305 VAL A N 1
ATOM 2109 C CA . VAL A 1 305 ? -50.719 15.25 7.043 1 25.89 305 VAL A CA 1
ATOM 2110 C C . VAL A 1 305 ? -50.688 13.727 6.953 1 25.89 305 VAL A C 1
ATOM 2112 O O . VAL A 1 305 ? -49.969 13.07 7.699 1 25.89 305 VAL A O 1
ATOM 2115 N N . PRO A 1 306 ? -51.781 13.109 6.469 1 25.97 306 PRO A N 1
ATOM 2116 C CA . PRO A 1 306 ? -51.969 11.664 6.332 1 25.97 306 PRO A CA 1
ATOM 2117 C C . PRO A 1 306 ? -50.75 10.984 5.695 1 25.97 306 PRO A C 1
ATOM 2119 O O . PRO A 1 306 ? -50.375 11.297 4.555 1 25.97 306 PRO A O 1
ATOM 2122 N N . GLY A 1 307 ? -49.656 11.07 6.395 1 23.62 307 GLY A N 1
ATOM 2123 C CA . GLY A 1 307 ? -48.438 10.5 5.848 1 23.62 307 GLY A CA 1
ATOM 2124 C C . GLY A 1 307 ? -48.594 9.047 5.422 1 23.62 307 GLY A C 1
ATOM 2125 O O . GLY A 1 307 ? -48.906 8.18 6.25 1 23.62 307 GLY A O 1
ATOM 2126 N N . GLY A 1 308 ? -49.281 8.906 4.246 1 25.19 308 GLY A N 1
ATOM 2127 C CA . GLY A 1 308 ? -49.5 7.543 3.787 1 25.19 308 GLY A CA 1
ATOM 2128 C C . GLY A 1 308 ? -48.281 6.656 3.984 1 25.19 308 GLY A C 1
ATOM 2129 O O . GLY A 1 308 ? -47.125 7.117 3.881 1 25.19 308 GLY A O 1
ATOM 2130 N N . ALA A 1 309 ? -48.438 5.793 4.926 1 27.78 309 ALA A N 1
ATOM 2131 C CA . ALA A 1 309 ? -47.562 4.656 5.215 1 27.78 309 ALA A CA 1
ATOM 2132 C C . ALA A 1 309 ? -47.094 4 3.926 1 27.78 309 ALA A C 1
ATOM 2134 O O . ALA A 1 309 ? -47.875 3.467 3.152 1 27.78 309 ALA A O 1
ATOM 2135 N N . VAL A 1 310 ? -46.156 4.66 3.324 1 26.59 310 VAL A N 1
ATOM 2136 C CA . VAL A 1 310 ? -45.75 3.797 2.227 1 26.59 310 VAL A CA 1
ATOM 2137 C C . VAL A 1 310 ? -45.562 2.367 2.732 1 26.59 310 VAL A C 1
ATOM 2139 O O . VAL A 1 310 ? -45 2.152 3.812 1 26.59 310 VAL A O 1
ATOM 2142 N N . PRO A 1 311 ? -46.438 1.489 2.393 1 28.05 311 PRO A N 1
ATOM 2143 C CA . PRO A 1 311 ? -46.312 0.095 2.828 1 28.05 311 PRO A CA 1
ATOM 2144 C C . PRO A 1 311 ? -44.875 -0.411 2.805 1 28.05 311 PRO A C 1
ATOM 2146 O O . PRO A 1 311 ? -44.062 0.103 2.045 1 28.05 311 PRO A O 1
ATOM 2149 N N . PRO A 1 312 ? -44.5 -0.988 4.004 1 30.06 312 PRO A N 1
ATOM 2150 C CA . PRO A 1 312 ? -43.188 -1.651 4.059 1 30.06 312 PRO A CA 1
ATOM 2151 C C . PRO A 1 312 ? -42.875 -2.393 2.768 1 30.06 312 PRO A C 1
ATOM 2153 O O . PRO A 1 312 ? -43.625 -3.27 2.338 1 30.06 312 PRO A O 1
ATOM 2156 N N . GLY A 1 313 ? -42.656 -1.601 1.731 1 28 313 GLY A N 1
ATOM 2157 C CA . GLY A 1 313 ? -42.406 -2.422 0.556 1 28 313 GLY A CA 1
ATOM 2158 C C . GLY A 1 313 ? -41.75 -3.742 0.881 1 28 313 GLY A C 1
ATOM 2159 O O . GLY A 1 313 ? -41.188 -3.912 1.97 1 28 313 GLY A O 1
ATOM 2160 N N . ALA A 1 314 ? -42.188 -4.766 0.219 1 27.42 314 ALA A N 1
ATOM 2161 C CA . ALA A 1 314 ? -41.688 -6.145 0.237 1 27.42 314 ALA A CA 1
ATOM 2162 C C . ALA A 1 314 ? -40.188 -6.184 0.396 1 27.42 314 ALA A C 1
ATOM 2164 O O . ALA A 1 314 ? -39.469 -5.531 -0.356 1 27.42 314 ALA A O 1
ATOM 2165 N N . ALA A 1 315 ? -39.781 -6.23 1.646 1 32.81 315 ALA A N 1
ATOM 2166 C CA . ALA A 1 315 ? -38.438 -6.742 1.832 1 32.81 315 ALA A CA 1
ATOM 2167 C C . ALA A 1 315 ? -38.062 -7.715 0.719 1 32.81 315 ALA A C 1
ATOM 2169 O O . ALA A 1 315 ? -38.5 -8.859 0.708 1 32.81 315 ALA A O 1
ATOM 2170 N N . GLY A 1 316 ? -38.156 -7.184 -0.457 1 29.47 316 GLY A N 1
ATOM 2171 C CA . GLY A 1 316 ? -37.844 -8.133 -1.512 1 29.47 316 GLY A CA 1
ATOM 2172 C C . GLY A 1 316 ? -36.75 -9.094 -1.143 1 29.47 316 GLY A C 1
ATOM 2173 O O . GLY A 1 316 ? -35.938 -8.797 -0.258 1 29.47 316 GLY A O 1
ATOM 2174 N N . ALA A 1 317 ? -37 -10.344 -1.376 1 33.19 317 ALA A N 1
ATOM 2175 C CA . ALA A 1 317 ? -36.062 -11.453 -1.275 1 33.19 317 ALA A CA 1
ATOM 2176 C C . ALA A 1 317 ? -34.656 -11.016 -1.662 1 33.19 317 ALA A C 1
ATOM 2178 O O . ALA A 1 317 ? -34.438 -10.406 -2.717 1 33.19 317 ALA A O 1
ATOM 2179 N N . VAL A 1 318 ? -33.938 -10.586 -0.63 1 37.97 318 VAL A N 1
ATOM 2180 C CA . VAL A 1 318 ? -32.531 -10.492 -0.967 1 37.97 318 VAL A CA 1
ATOM 2181 C C . VAL A 1 318 ? -32.156 -11.562 -1.997 1 37.97 318 VAL A C 1
ATOM 2183 O O . VAL A 1 318 ? -32.438 -12.75 -1.788 1 37.97 318 VAL A O 1
ATOM 2186 N N . PRO A 1 319 ? -32.219 -11.336 -3.189 1 40.53 319 PRO A N 1
ATOM 2187 C CA . PRO A 1 319 ? -31.906 -12.477 -4.047 1 40.53 319 PRO A CA 1
ATOM 2188 C C . PRO A 1 319 ? -30.797 -13.352 -3.463 1 40.53 319 PRO A C 1
ATOM 2190 O O . PRO A 1 319 ? -29.922 -12.852 -2.746 1 40.53 319 PRO A O 1
ATOM 2193 N N . ALA A 1 320 ? -31.016 -14.531 -3.045 1 45.12 320 ALA A N 1
ATOM 2194 C CA . ALA A 1 320 ? -30.047 -15.555 -2.666 1 45.12 320 ALA A CA 1
ATOM 2195 C C . ALA A 1 320 ? -28.719 -15.352 -3.381 1 45.12 320 ALA A C 1
ATOM 2197 O O . ALA A 1 320 ? -28.672 -15.266 -4.609 1 45.12 320 ALA A O 1
ATOM 2198 N N . GLY A 1 321 ? -27.812 -14.555 -2.824 1 53.31 321 GLY A N 1
ATOM 2199 C CA . GLY A 1 321 ? -26.516 -14.359 -3.457 1 53.31 321 GLY A CA 1
ATOM 2200 C C . GLY A 1 321 ? -25.938 -15.633 -4.051 1 53.31 321 GLY A C 1
ATOM 2201 O O . GLY A 1 321 ? -26.203 -16.734 -3.549 1 53.31 321 GLY A O 1
ATOM 2202 N N . VAL A 1 322 ? -25.641 -15.766 -5.352 1 69.12 322 VAL A N 1
ATOM 2203 C CA . VAL A 1 322 ? -25.156 -16.938 -6.078 1 69.12 322 VAL A CA 1
ATOM 2204 C C . VAL A 1 322 ? -23.672 -17.141 -5.777 1 69.12 322 VAL A C 1
ATOM 2206 O O . VAL A 1 322 ? -22.875 -16.203 -5.891 1 69.12 322 VAL A O 1
ATOM 2209 N N . GLY A 1 323 ? -23.281 -18.266 -4.957 1 86.06 323 GLY A N 1
ATOM 2210 C CA . GLY A 1 323 ? -21.938 -18.703 -4.684 1 86.06 323 GLY A CA 1
ATOM 2211 C C . GLY A 1 323 ? -21.141 -19.031 -5.938 1 86.06 323 GLY A C 1
ATOM 2212 O O . GLY A 1 323 ? -21.688 -19 -7.043 1 86.06 323 GLY A O 1
ATOM 2213 N N . PRO A 1 324 ? -19.859 -19.219 -5.766 1 94.88 324 PRO A N 1
ATOM 2214 C CA . PRO A 1 324 ? -19.047 -19.594 -6.926 1 94.88 324 PRO A CA 1
ATOM 2215 C C . PRO A 1 324 ? -19.391 -20.984 -7.453 1 94.88 324 PRO A C 1
ATOM 2217 O O . PRO A 1 324 ? -19.812 -21.859 -6.684 1 94.88 324 PRO A O 1
ATOM 2220 N N . VAL A 1 325 ? -19.234 -21.141 -8.711 1 95 325 VAL A N 1
ATOM 2221 C CA . VAL A 1 325 ? -19.453 -22.422 -9.391 1 95 325 VAL A CA 1
ATOM 2222 C C . VAL A 1 325 ? -18.219 -22.797 -10.203 1 95 325 VAL A C 1
ATOM 2224 O O . VAL A 1 325 ? -17.609 -21.953 -10.852 1 95 325 VAL A O 1
ATOM 2227 N N . VAL A 1 326 ? -17.922 -24.094 -10.133 1 97.75 326 VAL A N 1
ATOM 2228 C CA . VAL A 1 326 ? -16.781 -24.578 -10.898 1 97.75 326 VAL A CA 1
ATOM 2229 C C . VAL A 1 326 ? -17.25 -25.516 -12.008 1 97.75 326 VAL A C 1
ATOM 2231 O O . VAL A 1 326 ? -18.172 -26.312 -11.805 1 97.75 326 VAL A O 1
ATOM 2234 N N . ARG A 1 327 ? -16.719 -25.297 -13.195 1 98.12 327 ARG A N 1
ATOM 2235 C CA . ARG A 1 327 ? -16.859 -26.203 -14.328 1 98.12 327 ARG A CA 1
ATOM 2236 C C . ARG A 1 327 ? -15.508 -26.75 -14.773 1 98.12 327 ARG A C 1
ATOM 2238 O O . ARG A 1 327 ? -14.523 -26 -14.844 1 98.12 327 ARG A O 1
ATOM 2245 N N . ARG A 1 328 ? -15.5 -28.062 -15.039 1 98.44 328 ARG A N 1
ATOM 2246 C CA . ARG A 1 328 ? -14.25 -28.719 -15.43 1 98.44 328 ARG A CA 1
ATOM 2247 C C . ARG A 1 328 ? -14.383 -29.375 -16.797 1 98.44 328 ARG A C 1
ATOM 2249 O O . ARG A 1 328 ? -15.484 -29.75 -17.203 1 98.44 328 ARG A O 1
ATOM 2256 N N . ALA A 1 329 ? -13.312 -29.422 -17.453 1 98.56 329 ALA A N 1
ATOM 2257 C CA . ALA A 1 329 ? -13.195 -30.125 -18.719 1 98.56 329 ALA A CA 1
ATOM 2258 C C . ALA A 1 329 ? -11.766 -30.609 -18.953 1 98.56 329 ALA A C 1
ATOM 2260 O O . ALA A 1 329 ? -10.875 -30.328 -18.156 1 98.56 329 ALA A O 1
ATOM 2261 N N . VAL A 1 330 ? -11.648 -31.422 -19.938 1 98.5 330 VAL A N 1
ATOM 2262 C CA . VAL A 1 330 ? -10.336 -31.875 -20.391 1 98.5 330 VAL A CA 1
ATOM 2263 C C . VAL A 1 330 ? -10.102 -31.453 -21.828 1 98.5 330 VAL A C 1
ATOM 2265 O O . VAL A 1 330 ? -10.969 -31.625 -22.688 1 98.5 330 VAL A O 1
ATOM 2268 N N . VAL A 1 331 ? -9.023 -30.812 -22.078 1 98.56 331 VAL A N 1
ATOM 2269 C CA . VAL A 1 331 ? -8.586 -30.5 -23.438 1 98.56 331 VAL A CA 1
ATOM 2270 C C . VAL A 1 331 ? -7.434 -31.422 -23.828 1 98.56 331 VAL A C 1
ATOM 2272 O O . VAL A 1 331 ? -6.426 -31.5 -23.125 1 98.56 331 VAL A O 1
ATOM 2275 N N . ARG A 1 332 ? -7.551 -32.125 -24.906 1 97.62 332 ARG A N 1
ATOM 2276 C CA . ARG A 1 332 ? -6.5 -33 -25.406 1 97.62 332 ARG A CA 1
ATOM 2277 C C . ARG A 1 332 ? -5.605 -32.25 -26.406 1 97.62 332 ARG A C 1
ATOM 2279 O O . ARG A 1 332 ? -6.09 -31.703 -27.391 1 97.62 332 ARG A O 1
ATOM 2286 N N . LEU A 1 333 ? -4.352 -32.156 -26.078 1 97.88 333 LEU A N 1
ATOM 2287 C CA . LEU A 1 333 ? -3.395 -31.5 -26.953 1 97.88 333 LEU A CA 1
ATOM 2288 C C . LEU A 1 333 ? -2.373 -32.5 -27.5 1 97.88 333 LEU A C 1
ATOM 2290 O O . LEU A 1 333 ? -1.851 -33.312 -26.75 1 97.88 333 LEU A O 1
ATOM 2294 N N . PRO A 1 334 ? -2.072 -32.406 -28.797 1 96.19 334 PRO A N 1
ATOM 2295 C CA . PRO A 1 334 ? -1.003 -33.25 -29.328 1 96.19 334 PRO A CA 1
ATOM 2296 C C . PRO A 1 334 ? 0.378 -32.844 -28.812 1 96.19 334 PRO A C 1
ATOM 2298 O O . PRO A 1 334 ? 0.661 -31.656 -28.641 1 96.19 334 PRO A O 1
ATOM 2301 N N . THR A 1 335 ? 1.162 -33.844 -28.531 1 95.12 335 THR A N 1
ATOM 2302 C CA . THR A 1 335 ? 2.562 -33.562 -28.25 1 95.12 335 THR A CA 1
ATOM 2303 C C . THR A 1 335 ? 3.342 -33.312 -29.531 1 95.12 335 THR A C 1
ATOM 2305 O O . THR A 1 335 ? 2.895 -33.688 -30.625 1 95.12 335 THR A O 1
ATOM 2308 N N . ARG A 1 336 ? 4.422 -32.625 -29.391 1 92.19 336 ARG A N 1
ATOM 2309 C CA . ARG A 1 336 ? 5.18 -32.281 -30.609 1 92.19 336 ARG A CA 1
ATOM 2310 C C . ARG A 1 336 ? 6.137 -33.406 -30.969 1 92.19 336 ARG A C 1
ATOM 2312 O O . ARG A 1 336 ? 6.598 -34.156 -30.094 1 92.19 336 ARG A O 1
ATOM 2319 N N . PRO A 1 337 ? 6.445 -33.469 -32.281 1 89.25 337 PRO A N 1
ATOM 2320 C CA . PRO A 1 337 ? 7.555 -34.375 -32.625 1 89.25 337 PRO A CA 1
ATOM 2321 C C . PRO A 1 337 ? 8.898 -33.875 -32.094 1 89.25 337 PRO A C 1
ATOM 2323 O O . PRO A 1 337 ? 9.203 -32.656 -32.219 1 89.25 337 PRO A O 1
ATOM 2326 N N . LEU A 1 338 ? 9.57 -34.781 -31.484 1 88.94 338 LEU A N 1
ATOM 2327 C CA . LEU A 1 338 ? 10.906 -34.438 -31 1 88.94 338 LEU A CA 1
ATOM 2328 C C . LEU A 1 338 ? 11.961 -34.75 -32.062 1 88.94 338 LEU A C 1
ATOM 2330 O O . LEU A 1 338 ? 11.828 -35.719 -32.812 1 88.94 338 LEU A O 1
ATOM 2334 N N . PRO A 1 339 ? 12.953 -33.875 -32.156 1 89.56 339 PRO A N 1
ATOM 2335 C CA . PRO A 1 339 ? 14.047 -34.219 -33.062 1 89.56 339 PRO A CA 1
ATOM 2336 C C . PRO A 1 339 ? 14.82 -35.438 -32.594 1 89.56 339 PRO A C 1
ATOM 2338 O O . PRO A 1 339 ? 14.75 -35.812 -31.438 1 89.56 339 PRO A O 1
ATOM 2341 N N . ASP A 1 340 ? 15.492 -36.031 -33.562 1 91.38 340 ASP A N 1
ATOM 2342 C CA . ASP A 1 340 ? 16.391 -37.062 -33.125 1 91.38 340 ASP A CA 1
ATOM 2343 C C . ASP A 1 340 ? 17.594 -36.5 -32.375 1 91.38 340 ASP A C 1
ATOM 2345 O O . ASP A 1 340 ? 17.844 -35.281 -32.438 1 91.38 340 ASP A O 1
ATOM 2349 N N . VAL A 1 341 ? 18.312 -37.344 -31.719 1 92.38 341 VAL A N 1
ATOM 2350 C CA . VAL A 1 341 ? 19.391 -36.938 -30.828 1 92.38 341 VAL A CA 1
ATOM 2351 C C . VAL A 1 341 ? 20.453 -36.156 -31.625 1 92.38 341 VAL A C 1
ATOM 2353 O O . VAL A 1 341 ? 20.969 -35.156 -31.156 1 92.38 341 VAL A O 1
ATOM 2356 N N . ASP A 1 342 ? 20.719 -36.625 -32.812 1 94.12 342 ASP A N 1
ATOM 2357 C CA . ASP A 1 342 ? 21.75 -35.969 -33.625 1 94.12 342 ASP A CA 1
ATOM 2358 C C . ASP A 1 342 ? 21.328 -34.562 -34 1 94.12 342 ASP A C 1
ATOM 2360 O O . ASP A 1 342 ? 22.141 -33.625 -33.906 1 94.12 342 ASP A O 1
ATOM 2364 N N . THR A 1 343 ? 20.172 -34.469 -34.375 1 94.19 343 THR A N 1
ATOM 2365 C CA . THR A 1 343 ? 19.656 -33.156 -34.75 1 94.19 343 THR A CA 1
ATOM 2366 C C . THR A 1 343 ? 19.641 -32.219 -33.531 1 94.19 343 THR A C 1
ATOM 2368 O O . THR A 1 343 ? 20.016 -31.062 -33.625 1 94.19 343 THR A O 1
ATOM 2371 N N . ALA A 1 344 ? 19.188 -32.781 -32.406 1 93.94 344 ALA A N 1
ATOM 2372 C CA . ALA A 1 344 ? 19.156 -31.984 -31.172 1 93.94 344 ALA A CA 1
ATOM 2373 C C . ALA A 1 344 ? 20.547 -31.547 -30.75 1 93.94 344 ALA A C 1
ATOM 2375 O O . ALA A 1 344 ? 20.75 -30.406 -30.297 1 93.94 344 ALA A O 1
ATOM 2376 N N . GLU A 1 345 ? 21.484 -32.375 -30.938 1 94.94 345 GLU A N 1
ATOM 2377 C CA . GLU A 1 345 ? 22.875 -32.031 -30.609 1 94.94 345 GLU A CA 1
ATOM 2378 C C . GLU A 1 345 ? 23.422 -30.953 -31.516 1 94.94 345 GLU A C 1
ATOM 2380 O O . GLU A 1 345 ? 24.203 -30.109 -31.078 1 94.94 345 GLU A O 1
ATOM 2385 N N . ALA A 1 346 ? 23.047 -31.016 -32.719 1 94.69 346 ALA A N 1
ATOM 2386 C CA . ALA A 1 346 ? 23.484 -30 -33.656 1 94.69 346 ALA A CA 1
ATOM 2387 C C . ALA A 1 346 ? 22.922 -28.625 -33.281 1 94.69 346 ALA A C 1
ATOM 2389 O O . ALA A 1 346 ? 23.625 -27.609 -33.375 1 94.69 346 ALA A O 1
ATOM 2390 N N . VAL A 1 347 ? 21.688 -28.656 -32.938 1 93.38 347 VAL A N 1
ATOM 2391 C CA . VAL A 1 347 ? 21.062 -27.422 -32.5 1 93.38 347 VAL A CA 1
ATOM 2392 C C . VAL A 1 347 ? 21.781 -26.891 -31.266 1 93.38 347 VAL A C 1
ATOM 2394 O O . VAL A 1 347 ? 22.016 -25.688 -31.156 1 93.38 347 VAL A O 1
ATOM 2397 N N . LEU A 1 348 ? 22.109 -27.75 -30.297 1 95.12 348 LEU A N 1
ATOM 2398 C CA . LEU A 1 348 ? 22.844 -27.344 -29.094 1 95.12 348 LEU A CA 1
ATOM 2399 C C . LEU A 1 348 ? 24.203 -26.75 -29.453 1 95.12 348 LEU A C 1
ATOM 2401 O O . LEU A 1 348 ? 24.594 -25.734 -28.891 1 95.12 348 LEU A O 1
ATOM 2405 N N . ALA A 1 349 ? 24.828 -27.375 -30.375 1 94.81 349 ALA A N 1
ATOM 2406 C CA . ALA A 1 349 ? 26.141 -26.875 -30.812 1 94.81 349 ALA A CA 1
ATOM 2407 C C . ALA A 1 349 ? 26.016 -25.469 -31.391 1 94.81 349 ALA A C 1
ATOM 2409 O O . ALA A 1 349 ? 26.891 -24.625 -31.172 1 94.81 349 ALA A O 1
ATOM 2410 N N . GLY A 1 350 ? 25.031 -25.328 -32.156 1 93.19 350 GLY A N 1
ATOM 2411 C CA . GLY A 1 350 ? 24.781 -24 -32.719 1 93.19 350 GLY A CA 1
ATOM 2412 C C . GLY A 1 350 ? 24.516 -22.953 -31.656 1 93.19 350 GLY A C 1
ATOM 2413 O O . GLY A 1 350 ? 25.047 -21.844 -31.719 1 93.19 350 GLY A O 1
ATOM 2414 N N . ALA A 1 351 ? 23.672 -23.297 -30.703 1 92.5 351 ALA A N 1
ATOM 2415 C CA . ALA A 1 351 ? 23.344 -22.375 -29.609 1 92.5 351 ALA A CA 1
ATOM 2416 C C . ALA A 1 351 ? 24.594 -22.062 -28.781 1 92.5 351 ALA A C 1
ATOM 2418 O O . ALA A 1 351 ? 24.75 -20.938 -28.312 1 92.5 351 ALA A O 1
ATOM 2419 N N . GLU A 1 352 ? 25.422 -22.984 -28.625 1 92.5 352 GLU A N 1
ATOM 2420 C CA . GLU A 1 352 ? 26.672 -22.797 -27.906 1 92.5 352 GLU A CA 1
ATOM 2421 C C . GLU A 1 352 ? 27.578 -21.812 -28.641 1 92.5 352 GLU A C 1
ATOM 2423 O O . GLU A 1 352 ? 28.219 -20.969 -28.016 1 92.5 352 GLU A O 1
ATOM 2428 N N . ARG A 1 353 ? 27.609 -21.984 -29.906 1 91.44 353 ARG A N 1
ATOM 2429 C CA . ARG A 1 353 ? 28.406 -21.062 -30.703 1 91.44 353 ARG A CA 1
ATOM 2430 C C . ARG A 1 353 ? 27.891 -19.625 -30.594 1 91.44 353 ARG A C 1
ATOM 2432 O O . ARG A 1 353 ? 28.672 -18.688 -30.484 1 91.44 353 ARG A O 1
ATOM 2439 N N . GLU A 1 354 ? 26.641 -19.531 -30.641 1 88.88 354 GLU A N 1
ATOM 2440 C CA . GLU A 1 354 ? 26.047 -18.219 -30.5 1 88.88 354 GLU A CA 1
ATOM 2441 C C . GLU A 1 354 ? 26.328 -17.609 -29.125 1 88.88 354 GLU A C 1
ATOM 2443 O O . GLU A 1 354 ? 26.641 -16.422 -29.031 1 88.88 354 GLU A O 1
ATOM 2448 N N . TRP A 1 355 ? 26.172 -18.375 -28.109 1 88.12 355 TRP A N 1
ATOM 2449 C CA . TRP A 1 355 ? 26.438 -17.906 -26.75 1 88.12 355 TRP A CA 1
ATOM 2450 C C . TRP A 1 355 ? 27.875 -17.453 -26.594 1 88.12 355 TRP A C 1
ATOM 2452 O O . TRP A 1 355 ? 28.141 -16.391 -26.016 1 88.12 355 TRP A O 1
ATOM 2462 N N . ARG A 1 356 ? 28.75 -18.109 -27.156 1 86.19 356 ARG A N 1
ATOM 2463 C CA . ARG A 1 356 ? 30.156 -17.75 -27.094 1 86.19 356 ARG A CA 1
ATOM 2464 C C . ARG A 1 356 ? 30.438 -16.469 -27.891 1 86.19 356 ARG A C 1
ATOM 2466 O O . ARG A 1 356 ? 31.234 -15.641 -27.469 1 86.19 356 ARG A O 1
ATOM 2473 N N . ALA A 1 357 ? 29.75 -16.438 -28.969 1 86.75 357 ALA A N 1
ATOM 2474 C CA . ALA A 1 357 ? 29.938 -15.25 -29.797 1 86.75 357 ALA A CA 1
ATOM 2475 C C . ALA A 1 357 ? 29.469 -13.984 -29.078 1 86.75 357 ALA A C 1
ATOM 2477 O O . ALA A 1 357 ? 30.094 -12.938 -29.188 1 86.75 357 ALA A O 1
ATOM 2478 N N . VAL A 1 358 ? 28.375 -14.109 -28.375 1 83.62 358 VAL A N 1
ATOM 2479 C CA . VAL A 1 358 ? 27.781 -12.961 -27.703 1 83.62 358 VAL A CA 1
ATOM 2480 C C . VAL A 1 358 ? 28.609 -12.602 -26.469 1 83.62 358 VAL A C 1
ATOM 2482 O O . VAL A 1 358 ? 28.797 -11.422 -26.172 1 83.62 358 VAL A O 1
ATOM 2485 N N . THR A 1 359 ? 29.094 -13.516 -25.734 1 79.75 359 THR A N 1
ATOM 2486 C CA . THR A 1 359 ? 29.766 -13.25 -24.469 1 79.75 359 THR A CA 1
ATOM 2487 C C . THR A 1 359 ? 31.25 -13.039 -24.672 1 79.75 359 THR A C 1
ATOM 2489 O O . THR A 1 359 ? 31.891 -12.32 -23.906 1 79.75 359 THR A O 1
ATOM 2492 N N . VAL A 1 360 ? 31.812 -13.648 -25.578 1 72.44 360 VAL A N 1
ATOM 2493 C CA . VAL A 1 360 ? 33.25 -13.57 -25.781 1 72.44 360 VAL A CA 1
ATOM 2494 C C . VAL A 1 360 ? 33.562 -12.547 -26.859 1 72.44 360 VAL A C 1
ATOM 2496 O O . VAL A 1 360 ? 34.375 -11.648 -26.656 1 72.44 360 VAL A O 1
ATOM 2499 N N . SER A 1 361 ? 32.875 -12.68 -27.922 1 67.12 361 SER A N 1
ATOM 2500 C CA . SER A 1 361 ? 33.281 -11.883 -29.062 1 67.12 361 SER A CA 1
ATOM 2501 C C . SER A 1 361 ? 32.75 -10.453 -28.953 1 67.12 361 SER A C 1
ATOM 2503 O O . SER A 1 361 ? 33.5 -9.492 -29.203 1 67.12 361 SER A O 1
ATOM 2505 N N . ALA A 1 362 ? 31.469 -10.25 -28.594 1 68.69 362 ALA A N 1
ATOM 2506 C CA . ALA A 1 362 ? 30.859 -8.93 -28.625 1 68.69 362 ALA A CA 1
ATOM 2507 C C . ALA A 1 362 ? 31.078 -8.188 -27.312 1 68.69 362 ALA A C 1
ATOM 2509 O O . ALA A 1 362 ? 30.906 -6.973 -27.234 1 68.69 362 ALA A O 1
ATOM 2510 N N . GLY A 1 363 ? 31.656 -8.922 -26.391 1 70.19 363 GLY A N 1
ATOM 2511 C CA . GLY A 1 363 ? 31.969 -8.312 -25.109 1 70.19 363 GLY A CA 1
ATOM 2512 C C . GLY A 1 363 ? 30.734 -7.828 -24.359 1 70.19 363 GLY A C 1
ATOM 2513 O O . GLY A 1 363 ? 30.797 -6.852 -23.609 1 70.19 363 GLY A O 1
ATOM 2514 N N . LEU A 1 364 ? 29.594 -8.414 -24.703 1 68 364 LEU A N 1
ATOM 2515 C CA . LEU A 1 364 ? 28.391 -7.973 -24.016 1 68 364 LEU A CA 1
ATOM 2516 C C . LEU A 1 364 ? 28.328 -8.547 -22.594 1 68 364 LEU A C 1
ATOM 2518 O O . LEU A 1 364 ? 28.844 -9.641 -22.344 1 68 364 LEU A O 1
ATOM 2522 N N . PRO A 1 365 ? 27.828 -7.684 -21.75 1 68.62 365 PRO A N 1
ATOM 2523 C CA . PRO A 1 365 ? 27.75 -8.164 -20.359 1 68.62 365 PRO A CA 1
ATOM 2524 C C . PRO A 1 365 ? 26.953 -9.461 -20.234 1 68.62 365 PRO A C 1
ATOM 2526 O O . PRO A 1 365 ? 25.875 -9.594 -20.844 1 68.62 365 PRO A O 1
ATOM 2529 N N . ALA A 1 366 ? 27.562 -10.445 -19.547 1 66.69 366 ALA A N 1
ATOM 2530 C CA . ALA A 1 366 ? 26.953 -11.766 -19.359 1 66.69 366 ALA A CA 1
ATOM 2531 C C . ALA A 1 366 ? 25.562 -11.641 -18.75 1 66.69 366 ALA A C 1
ATOM 2533 O O . ALA A 1 366 ? 24.688 -12.484 -19 1 66.69 366 ALA A O 1
ATOM 2534 N N . ASP A 1 367 ? 25.391 -10.562 -18.188 1 67.5 367 ASP A N 1
ATOM 2535 C CA . ASP A 1 367 ? 24.109 -10.406 -17.484 1 67.5 367 ASP A CA 1
ATOM 2536 C C . ASP A 1 367 ? 23.172 -9.492 -18.266 1 67.5 367 ASP A C 1
ATOM 2538 O O . ASP A 1 367 ? 22.062 -9.219 -17.828 1 67.5 367 ASP A O 1
ATOM 2542 N N . GLY A 1 368 ? 23.656 -9.086 -19.391 1 73 368 GLY A N 1
ATOM 2543 C CA . GLY A 1 368 ? 22.797 -8.273 -20.234 1 73 368 GLY A CA 1
ATOM 2544 C C . GLY A 1 368 ? 21.688 -9.062 -20.906 1 73 368 GLY A C 1
ATOM 2545 O O . GLY A 1 368 ? 21.734 -10.297 -20.938 1 73 368 GLY A O 1
ATOM 2546 N N . PRO A 1 369 ? 20.734 -8.359 -21.438 1 75.31 369 PRO A N 1
ATOM 2547 C CA . PRO A 1 369 ? 19.562 -9.031 -22.016 1 75.31 369 PRO A CA 1
ATOM 2548 C C . PRO A 1 369 ? 19.922 -9.945 -23.188 1 75.31 369 PRO A C 1
ATOM 2550 O O . PRO A 1 369 ? 19.375 -11.039 -23.312 1 75.31 369 PRO A O 1
ATOM 2553 N N . VAL A 1 370 ? 20.906 -9.508 -23.953 1 76.88 370 VAL A N 1
ATOM 2554 C CA . VAL A 1 370 ? 21.281 -10.281 -25.141 1 76.88 370 VAL A CA 1
ATOM 2555 C C . VAL A 1 370 ? 22 -11.562 -24.703 1 76.88 370 VAL A C 1
ATOM 2557 O O . VAL A 1 370 ? 21.703 -12.648 -25.203 1 76.88 370 VAL A O 1
ATOM 2560 N N . ALA A 1 371 ? 22.891 -11.398 -23.812 1 80.94 371 ALA A N 1
ATOM 2561 C CA . ALA A 1 371 ? 23.625 -12.555 -23.312 1 80.94 371 ALA A CA 1
ATOM 2562 C C . ALA A 1 371 ? 22.703 -13.523 -22.578 1 80.94 371 ALA A C 1
ATOM 2564 O O . ALA A 1 371 ? 22.844 -14.742 -22.734 1 80.94 371 ALA A O 1
ATOM 2565 N N . ARG A 1 372 ? 21.781 -13.047 -21.906 1 79.06 372 ARG A N 1
ATOM 2566 C CA . ARG A 1 372 ? 20.859 -13.891 -21.141 1 79.06 372 ARG A CA 1
ATOM 2567 C C . ARG A 1 372 ? 19.938 -14.672 -22.078 1 79.06 372 ARG A C 1
ATOM 2569 O O . ARG A 1 372 ? 19.594 -15.82 -21.797 1 79.06 372 ARG A O 1
ATOM 2576 N N . ARG A 1 373 ? 19.594 -14.016 -23.125 1 81.12 373 ARG A N 1
ATOM 2577 C CA . ARG A 1 373 ? 18.75 -14.703 -24.109 1 81.12 373 ARG A CA 1
ATOM 2578 C C . ARG A 1 373 ? 19.516 -15.836 -24.781 1 81.12 373 ARG A C 1
ATOM 2580 O O . ARG A 1 373 ? 18.969 -16.922 -25 1 81.12 373 ARG A O 1
ATOM 2587 N N . ALA A 1 374 ? 20.734 -15.516 -25.094 1 85.56 374 ALA A N 1
ATOM 2588 C CA . ALA A 1 374 ? 21.578 -16.531 -25.734 1 85.56 374 ALA A CA 1
ATOM 2589 C C . ALA A 1 374 ? 21.812 -17.703 -24.797 1 85.56 374 ALA A C 1
ATOM 2591 O O . ALA A 1 374 ? 21.781 -18.875 -25.219 1 85.56 374 ALA A O 1
ATOM 2592 N N . LEU A 1 375 ? 22 -17.375 -23.594 1 86.06 375 LEU A N 1
ATOM 2593 C CA . LEU A 1 375 ? 22.188 -18.422 -22.609 1 86.06 375 LEU A CA 1
ATOM 2594 C C . LEU A 1 375 ? 20.938 -19.266 -22.438 1 86.06 375 LEU A C 1
ATOM 2596 O O . LEU A 1 375 ? 21.016 -20.5 -22.359 1 86.06 375 LEU A O 1
ATOM 2600 N N . ALA A 1 376 ? 19.859 -18.672 -22.406 1 85.81 376 ALA A N 1
ATOM 2601 C CA . ALA A 1 376 ? 18.578 -19.375 -22.266 1 85.81 376 ALA A CA 1
ATOM 2602 C C . ALA A 1 376 ? 18.359 -20.312 -23.438 1 85.81 376 ALA A C 1
ATOM 2604 O O . ALA A 1 376 ? 17.891 -21.438 -23.266 1 85.81 376 ALA A O 1
ATOM 2605 N N . ARG A 1 377 ? 18.703 -19.812 -24.562 1 87.31 377 ARG A N 1
ATOM 2606 C CA . ARG A 1 377 ? 18.562 -20.656 -25.766 1 87.31 377 ARG A CA 1
ATOM 2607 C C . ARG A 1 377 ? 19.453 -21.875 -25.672 1 87.31 377 ARG A C 1
ATOM 2609 O O . ARG A 1 377 ? 19.031 -22.984 -26 1 87.31 377 ARG A O 1
ATOM 2616 N N . ARG A 1 378 ? 20.656 -21.625 -25.25 1 90.44 378 ARG A N 1
ATOM 2617 C CA . ARG A 1 378 ? 21.594 -22.734 -25.078 1 90.44 378 ARG A CA 1
ATOM 2618 C C . ARG A 1 378 ? 21.047 -23.75 -24.062 1 90.44 378 ARG A C 1
ATOM 2620 O O . ARG A 1 378 ? 21.094 -24.953 -24.328 1 90.44 378 ARG A O 1
ATOM 2627 N N . ASP A 1 379 ? 20.531 -23.266 -23 1 88.69 379 ASP A N 1
ATOM 2628 C CA . ASP A 1 379 ? 20 -24.156 -21.969 1 88.69 379 ASP A CA 1
ATOM 2629 C C . ASP A 1 379 ? 18.781 -24.922 -22.469 1 88.69 379 ASP A C 1
ATOM 2631 O O . ASP A 1 379 ? 18.625 -26.109 -22.172 1 88.69 379 ASP A O 1
ATOM 2635 N N . GLY A 1 380 ? 17.984 -24.281 -23.234 1 89.19 380 GLY A N 1
ATOM 2636 C CA . GLY A 1 380 ? 16.844 -24.938 -23.844 1 89.19 380 GLY A CA 1
ATOM 2637 C C . GLY A 1 380 ? 17.25 -26.047 -24.812 1 89.19 380 GLY A C 1
ATOM 2638 O O . GLY A 1 380 ? 16.672 -27.125 -24.797 1 89.19 380 GLY A O 1
ATOM 2639 N N . ALA A 1 381 ? 18.266 -25.734 -25.547 1 91 381 ALA A N 1
ATOM 2640 C CA . ALA A 1 381 ? 18.766 -26.719 -26.5 1 91 381 ALA A CA 1
ATOM 2641 C C . ALA A 1 381 ? 19.359 -27.938 -25.781 1 91 381 ALA A C 1
ATOM 2643 O O . ALA A 1 381 ? 19.203 -29.078 -26.234 1 91 381 ALA A O 1
ATOM 2644 N N . ALA A 1 382 ? 19.938 -27.625 -24.719 1 89.25 382 ALA A N 1
ATOM 2645 C CA . ALA A 1 382 ? 20.516 -28.719 -23.938 1 89.25 382 ALA A CA 1
ATOM 2646 C C . ALA A 1 382 ? 19.438 -29.641 -23.391 1 89.25 382 ALA A C 1
ATOM 2648 O O . ALA A 1 382 ? 19.578 -30.859 -23.406 1 89.25 382 ALA A O 1
ATOM 2649 N N . ILE A 1 383 ? 18.391 -29.094 -22.938 1 87.81 383 ILE A N 1
ATOM 2650 C CA . ILE A 1 383 ? 17.281 -29.859 -22.406 1 87.81 383 ILE A CA 1
ATOM 2651 C C . ILE A 1 383 ? 16.609 -30.641 -23.531 1 87.81 383 ILE A C 1
ATOM 2653 O O . ILE A 1 383 ? 16.188 -31.781 -23.344 1 87.81 383 ILE A O 1
ATOM 2657 N N . GLN A 1 384 ? 16.562 -30.016 -24.703 1 89.19 384 GLN A N 1
ATOM 2658 C CA . GLN A 1 384 ? 15.969 -30.688 -25.844 1 89.19 384 GLN A CA 1
ATOM 2659 C C . GLN A 1 384 ? 16.75 -31.953 -26.203 1 89.19 384 GLN A C 1
ATOM 2661 O O . GLN A 1 384 ? 16.172 -32.938 -26.641 1 89.19 384 GLN A O 1
ATOM 2666 N N . VAL A 1 385 ? 18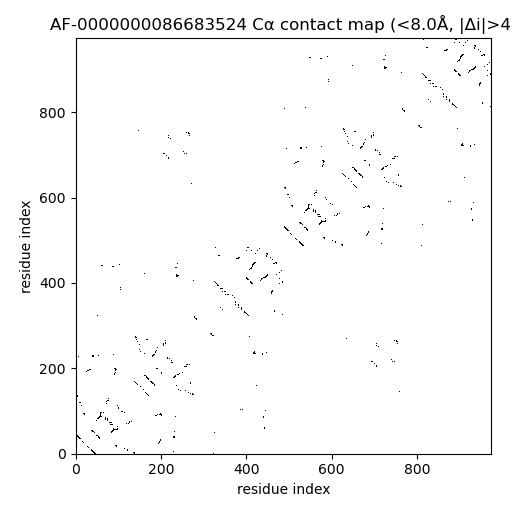.031 -31.922 -26 1 89.12 385 VAL A N 1
ATOM 2667 C CA . VAL A 1 385 ? 18.844 -33.125 -26.266 1 89.12 385 VAL A CA 1
ATOM 2668 C C . VAL A 1 385 ? 18.391 -34.25 -25.344 1 89.12 385 VAL A C 1
ATOM 2670 O O . VAL A 1 385 ? 18.25 -35.406 -25.781 1 89.12 385 VAL A O 1
ATOM 2673 N N . ARG A 1 386 ? 18.109 -33.875 -24.172 1 85.25 386 ARG A N 1
ATOM 2674 C CA . ARG A 1 386 ? 17.641 -34.875 -23.203 1 85.25 386 ARG A CA 1
ATOM 2675 C C . ARG A 1 386 ? 16.25 -35.375 -23.562 1 85.25 386 ARG A C 1
ATO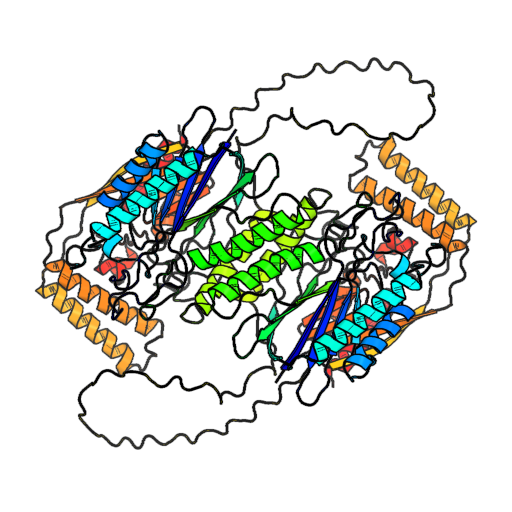M 2677 O O . ARG A 1 386 ? 15.938 -36.562 -23.406 1 85.25 386 ARG A O 1
ATOM 2684 N N . LEU A 1 387 ? 15.445 -34.531 -24.094 1 86.75 387 LEU A N 1
ATOM 2685 C CA . LEU A 1 387 ? 14.07 -34.844 -24.469 1 86.75 387 LEU A CA 1
ATOM 2686 C C . LEU A 1 387 ? 14.039 -35.719 -25.719 1 86.75 387 LEU A C 1
ATOM 2688 O O . LEU A 1 387 ? 13.117 -36.5 -25.906 1 86.75 387 LEU A O 1
ATOM 2692 N N . ALA A 1 388 ? 15.031 -35.531 -26.578 1 86.31 388 ALA A N 1
ATOM 2693 C CA . ALA A 1 388 ? 15.086 -36.25 -27.844 1 86.31 388 ALA A CA 1
ATOM 2694 C C . ALA A 1 388 ? 15.07 -37.781 -27.641 1 86.31 388 ALA A C 1
ATOM 2696 O O . ALA A 1 388 ? 14.57 -38.531 -28.469 1 86.31 388 ALA A O 1
ATOM 2697 N N . GLY A 1 389 ? 15.469 -38.219 -26.547 1 79.75 389 GLY A N 1
ATOM 2698 C CA . GLY A 1 389 ? 15.492 -39.656 -26.25 1 79.75 389 GLY A CA 1
ATOM 2699 C C . GLY A 1 389 ? 14.234 -40.125 -25.547 1 79.75 389 GLY A C 1
ATOM 2700 O O . GLY A 1 389 ? 14.062 -41.344 -25.328 1 79.75 389 GLY A O 1
ATOM 2701 N N . ALA A 1 390 ? 13.383 -39.281 -25.375 1 82.5 390 ALA A N 1
ATOM 2702 C CA . ALA A 1 390 ? 12.188 -39.625 -24.609 1 82.5 390 ALA A CA 1
ATOM 2703 C C . ALA A 1 390 ? 11.055 -40.062 -25.531 1 82.5 390 ALA A C 1
ATOM 2705 O O . ALA A 1 390 ? 11.047 -39.719 -26.719 1 82.5 390 ALA A O 1
ATOM 2706 N N . VAL A 1 391 ? 10.234 -40.906 -25.016 1 83.19 391 VAL A N 1
ATOM 2707 C CA . VAL A 1 391 ? 9.008 -41.312 -25.719 1 83.19 391 VAL A CA 1
ATOM 2708 C C . VAL A 1 391 ? 7.816 -40.562 -25.109 1 83.19 391 VAL A C 1
ATOM 2710 O O . VAL A 1 391 ? 7.484 -40.75 -23.938 1 83.19 391 VAL A O 1
ATOM 2713 N N . LEU A 1 392 ? 7.238 -39.719 -25.984 1 87.25 392 LEU A N 1
ATOM 2714 C CA . LEU A 1 392 ? 6.059 -38.969 -25.547 1 87.25 392 LEU A CA 1
ATOM 2715 C C . LEU A 1 392 ? 4.781 -39.625 -26.047 1 87.25 392 LEU A C 1
ATOM 2717 O O . LEU A 1 392 ? 4.77 -40.219 -27.125 1 87.25 392 LEU A O 1
ATOM 2721 N N . PRO A 1 393 ? 3.787 -39.562 -25.219 1 90.69 393 PRO A N 1
ATOM 2722 C CA . PRO A 1 393 ? 2.5 -39.969 -25.797 1 90.69 393 PRO A CA 1
ATOM 2723 C C . PRO A 1 393 ? 2.068 -39.062 -26.969 1 90.69 393 PRO A C 1
ATOM 2725 O O . PRO A 1 393 ? 2.592 -37.969 -27.125 1 90.69 393 PRO A O 1
ATOM 2728 N N . ALA A 1 394 ? 1.163 -39.625 -27.781 1 93.81 394 ALA A N 1
ATOM 2729 C CA . ALA A 1 394 ? 0.699 -38.875 -28.953 1 93.81 394 ALA A CA 1
ATOM 2730 C C . ALA A 1 394 ? 0.008 -37.562 -28.531 1 93.81 394 ALA A C 1
ATOM 2732 O O . ALA A 1 394 ? 0.04 -36.594 -29.266 1 93.81 394 ALA A O 1
ATOM 2733 N N . ALA A 1 395 ? -0.63 -37.656 -27.391 1 96.31 395 ALA A N 1
ATOM 2734 C CA . ALA A 1 395 ? -1.337 -36.5 -26.859 1 96.31 395 ALA A CA 1
ATOM 2735 C C . ALA A 1 395 ? -1.37 -36.531 -25.344 1 96.31 395 ALA A C 1
ATOM 2737 O O . ALA A 1 395 ? -1.123 -37.562 -24.719 1 96.31 395 ALA A O 1
ATOM 2738 N N . LEU A 1 396 ? -1.592 -35.375 -24.828 1 96.06 396 LEU A N 1
ATOM 2739 C CA . LEU A 1 396 ? -1.752 -35.25 -23.375 1 96.06 396 LEU A CA 1
ATOM 2740 C C . LEU A 1 396 ? -3.105 -34.625 -23.047 1 96.06 396 LEU A C 1
ATOM 2742 O O . LEU A 1 396 ? -3.574 -33.719 -23.75 1 96.06 396 LEU A O 1
ATOM 2746 N N . ASP A 1 397 ? -3.678 -35.156 -21.984 1 97.06 397 ASP A N 1
ATOM 2747 C CA . ASP A 1 397 ? -4.938 -34.625 -21.469 1 97.06 397 ASP A CA 1
ATOM 2748 C C . ASP A 1 397 ? -4.688 -33.5 -20.469 1 97.06 397 ASP A C 1
ATOM 2750 O O . ASP A 1 397 ? -4.012 -33.688 -19.453 1 97.06 397 ASP A O 1
ATOM 2754 N N . LEU A 1 398 ? -5.246 -32.312 -20.75 1 98.38 398 LEU A N 1
ATOM 2755 C CA . LEU A 1 398 ? -5.109 -31.172 -19.891 1 98.38 398 LEU A CA 1
ATOM 2756 C C . LEU A 1 398 ? -6.391 -30.922 -19.094 1 98.38 398 LEU A C 1
ATOM 2758 O O . LEU A 1 398 ? -7.402 -30.5 -19.672 1 98.38 398 LEU A O 1
ATOM 2762 N N . PRO A 1 399 ? -6.352 -31.203 -17.766 1 98.56 399 PRO A N 1
ATOM 2763 C CA . PRO A 1 399 ? -7.516 -30.812 -16.969 1 98.56 399 PRO A CA 1
ATOM 2764 C C . PRO A 1 399 ? -7.648 -29.297 -16.812 1 98.56 399 PRO A C 1
ATOM 2766 O O . PRO A 1 399 ? -6.73 -28.641 -16.312 1 98.56 399 PRO A O 1
ATOM 2769 N N . ILE A 1 400 ? -8.719 -28.703 -17.312 1 98.88 400 ILE A N 1
ATOM 2770 C CA . ILE A 1 400 ? -8.969 -27.266 -17.172 1 98.88 400 ILE A CA 1
ATOM 2771 C C . ILE A 1 400 ? -10.219 -27.047 -16.328 1 98.88 400 ILE A C 1
ATOM 2773 O O . ILE A 1 400 ? -11.062 -27.938 -16.203 1 98.88 400 ILE A O 1
ATOM 2777 N N . ALA A 1 401 ? -10.305 -25.891 -15.703 1 98.88 401 ALA A N 1
ATOM 2778 C CA . ALA A 1 401 ? -11.461 -25.531 -14.883 1 98.88 401 ALA A CA 1
ATOM 2779 C C . ALA A 1 401 ? -11.766 -24.047 -14.984 1 98.88 401 ALA A C 1
ATOM 2781 O O . ALA A 1 401 ? -10.859 -23.234 -15.156 1 98.88 401 ALA A O 1
ATOM 2782 N N . VAL A 1 402 ? -13.023 -23.703 -14.938 1 98.81 402 VAL A N 1
ATOM 2783 C CA . VAL A 1 402 ? -13.492 -22.312 -14.852 1 98.81 402 VAL A CA 1
ATOM 2784 C C . VAL A 1 402 ? -14.305 -22.125 -13.57 1 98.81 402 VAL A C 1
ATOM 2786 O O . VAL A 1 402 ? -15.234 -22.891 -13.297 1 98.81 402 VAL A O 1
ATOM 2789 N N . VAL A 1 403 ? -13.875 -21.203 -12.742 1 98.5 403 VAL A N 1
ATOM 2790 C CA . VAL A 1 403 ? -14.672 -20.781 -11.602 1 98.5 403 VAL A CA 1
ATOM 2791 C C . VAL A 1 403 ? -15.352 -19.453 -11.914 1 98.5 403 VAL A C 1
ATOM 2793 O O . VAL A 1 403 ? -14.703 -18.5 -12.375 1 98.5 403 VAL A O 1
ATOM 2796 N N . ARG A 1 404 ? -16.609 -19.375 -11.719 1 96.81 404 ARG A N 1
ATOM 2797 C CA . ARG A 1 404 ? -17.344 -18.141 -11.906 1 96.81 404 ARG A CA 1
ATOM 2798 C C . ARG A 1 404 ? -17.922 -17.625 -10.586 1 96.81 404 ARG A C 1
ATOM 2800 O O . ARG A 1 404 ? -18.391 -18.422 -9.766 1 96.81 404 ARG A O 1
ATOM 2807 N N . LEU A 1 405 ? -17.812 -16.469 -10.289 1 96 405 LEU A N 1
ATOM 2808 C CA . LEU A 1 405 ? -18.469 -15.719 -9.219 1 96 405 LEU A CA 1
ATOM 2809 C C . LEU A 1 405 ? -18.984 -14.383 -9.742 1 96 405 LEU A C 1
ATOM 2811 O O . LEU A 1 405 ? -18.219 -13.438 -9.93 1 96 405 LEU A O 1
ATOM 2815 N N . GLY A 1 406 ? -20.234 -14.289 -9.945 1 91.81 406 GLY A N 1
ATOM 2816 C CA . GLY A 1 406 ? -20.797 -13.109 -10.594 1 91.81 406 GLY A CA 1
ATOM 2817 C C . GLY A 1 406 ? -20.234 -12.867 -11.977 1 91.81 406 GLY A C 1
ATOM 2818 O O . GLY A 1 406 ? -20.25 -13.766 -12.828 1 91.81 406 GLY A O 1
ATOM 2819 N N . ASP A 1 407 ? -19.688 -11.703 -12.164 1 93.19 407 ASP A N 1
ATOM 2820 C CA . ASP A 1 407 ? -19.172 -11.273 -13.461 1 93.19 407 ASP A CA 1
ATOM 2821 C C . ASP A 1 407 ? -17.688 -11.617 -13.602 1 93.19 407 ASP A C 1
ATOM 2823 O O . ASP A 1 407 ? -17.047 -11.25 -14.594 1 93.19 407 ASP A O 1
ATOM 2827 N N . ILE A 1 408 ? -17.219 -12.422 -12.672 1 97.25 408 ILE A N 1
ATOM 2828 C CA . ILE A 1 408 ? -15.797 -12.75 -12.672 1 97.25 408 ILE A CA 1
ATOM 2829 C C . ILE A 1 408 ? -15.609 -14.234 -12.984 1 97.25 408 ILE A C 1
ATOM 2831 O O . ILE A 1 408 ? -16.328 -15.078 -12.453 1 97.25 408 ILE A O 1
ATOM 2835 N N . ALA A 1 409 ? -14.664 -14.516 -13.844 1 98.5 409 ALA A N 1
ATOM 2836 C CA . ALA A 1 409 ? -14.305 -15.898 -14.141 1 98.5 409 ALA A CA 1
ATOM 2837 C C . ALA A 1 409 ? -12.797 -16.109 -14 1 98.5 409 ALA A C 1
ATOM 2839 O O . ALA A 1 409 ? -12 -15.273 -14.414 1 98.5 409 ALA A O 1
ATOM 2840 N N . TRP A 1 410 ? -12.414 -17.188 -13.383 1 98.88 410 TRP A N 1
ATOM 2841 C CA . TRP A 1 410 ? -11.039 -17.672 -13.359 1 98.88 410 TRP A CA 1
ATOM 2842 C C . TRP A 1 410 ? -10.891 -18.922 -14.227 1 98.88 410 TRP A C 1
ATOM 2844 O O . TRP A 1 410 ? -11.531 -19.938 -13.969 1 98.88 410 TRP A O 1
ATOM 2854 N N . ALA A 1 411 ? -10.062 -18.812 -15.227 1 98.94 411 ALA A N 1
ATOM 2855 C CA . ALA A 1 411 ? -9.703 -19.984 -16.016 1 98.94 411 ALA A CA 1
ATOM 2856 C C . ALA A 1 411 ? -8.406 -20.609 -15.523 1 98.94 411 ALA A C 1
ATOM 2858 O O . ALA A 1 411 ? -7.336 -20.016 -15.641 1 98.94 411 ALA A O 1
ATOM 2859 N N . HIS A 1 412 ? -8.508 -21.797 -14.984 1 98.94 412 HIS A N 1
ATOM 2860 C CA . HIS A 1 412 ? -7.371 -22.5 -14.398 1 98.94 412 HIS A CA 1
ATOM 2861 C C . HIS A 1 412 ? -6.789 -23.516 -15.383 1 98.94 412 HIS A C 1
ATOM 2863 O O . HIS A 1 412 ? -7.516 -24.344 -15.938 1 98.94 412 HIS A O 1
ATOM 2869 N N . LEU A 1 413 ? -5.484 -23.453 -15.578 1 98.94 413 LEU A N 1
ATOM 2870 C CA . LEU A 1 413 ? -4.797 -24.281 -16.562 1 98.94 413 LEU A CA 1
ATOM 2871 C C . LEU A 1 413 ? -3.656 -25.062 -15.914 1 98.94 413 LEU A C 1
ATOM 2873 O O . LEU A 1 413 ? -3.016 -24.562 -14.984 1 98.94 413 LEU A O 1
ATOM 2877 N N . PRO A 1 414 ? -3.324 -26.219 -16.422 1 98.44 414 PRO A N 1
ATOM 2878 C CA . PRO A 1 414 ? -2.27 -27.047 -15.836 1 98.44 414 PRO A CA 1
ATOM 2879 C C . PRO A 1 414 ? -0.905 -26.812 -16.484 1 98.44 414 PRO A C 1
ATOM 2881 O O . PRO A 1 414 ? -0.078 -27.719 -16.531 1 98.44 414 PRO A O 1
ATOM 2884 N N . VAL A 1 415 ? -0.647 -25.625 -17.094 1 98.38 415 VAL A N 1
ATOM 2885 C CA . VAL A 1 415 ? 0.573 -25.312 -17.828 1 98.38 415 VAL A CA 1
ATOM 2886 C C . VAL A 1 415 ? 1.098 -23.938 -17.422 1 98.38 415 VAL A C 1
ATOM 2888 O O . VAL A 1 415 ? 0.511 -23.281 -16.562 1 98.38 415 VAL A O 1
ATOM 2891 N N . GLU A 1 416 ? 2.236 -23.625 -17.953 1 98.25 416 GLU A N 1
ATOM 2892 C CA . GLU A 1 416 ? 2.752 -22.266 -17.938 1 98.25 416 GLU A CA 1
ATOM 2893 C C . GLU A 1 416 ? 2.385 -21.516 -19.219 1 98.25 416 GLU A C 1
ATOM 2895 O O . GLU A 1 416 ? 3.213 -21.375 -20.109 1 98.25 416 GLU A O 1
ATOM 2900 N N . PRO A 1 417 ? 1.211 -20.984 -19.188 1 98.69 417 PRO A N 1
ATOM 2901 C CA . PRO A 1 417 ? 0.806 -20.312 -20.438 1 98.69 417 PRO A CA 1
ATOM 2902 C C . PRO A 1 417 ? 1.524 -18.984 -20.656 1 98.69 417 PRO A C 1
ATOM 2904 O O . PRO A 1 417 ? 1.766 -18.25 -19.703 1 98.69 417 PRO A O 1
ATOM 2907 N N . PHE A 1 418 ? 1.838 -18.75 -21.891 1 98.69 418 PHE A N 1
ATOM 2908 C CA . PHE A 1 418 ? 2.357 -17.438 -22.25 1 98.69 418 PHE A CA 1
ATOM 2909 C C . PHE A 1 418 ? 1.309 -16.359 -22 1 98.69 418 PHE A C 1
ATOM 2911 O O . PHE A 1 418 ? 0.107 -16.625 -22.062 1 98.69 418 PHE A O 1
ATOM 2918 N N . ALA A 1 419 ? 1.809 -15.156 -21.781 1 98.69 419 ALA A N 1
ATOM 2919 C CA . ALA A 1 419 ? 0.922 -14.023 -21.531 1 98.69 419 ALA A CA 1
ATOM 2920 C C . ALA A 1 419 ? -0.043 -13.82 -22.703 1 98.69 419 ALA A C 1
ATOM 2922 O O . ALA A 1 419 ? -1.216 -13.5 -22.484 1 98.69 419 ALA A O 1
ATOM 2923 N N . SER A 1 420 ? 0.434 -14.008 -23.922 1 98.5 420 SER A N 1
ATOM 2924 C CA . SER A 1 420 ? -0.413 -13.836 -25.109 1 98.5 420 SER A CA 1
ATOM 2925 C C . SER A 1 420 ? -1.564 -14.836 -25.109 1 98.5 420 SER A C 1
ATOM 2927 O O . SER A 1 420 ? -2.668 -14.523 -25.562 1 98.5 420 SER A O 1
ATOM 2929 N N . VAL A 1 421 ? -1.317 -16.062 -24.609 1 98.62 421 VAL A N 1
ATOM 2930 C CA . VAL A 1 421 ? -2.354 -17.078 -24.516 1 98.62 421 VAL A CA 1
ATOM 2931 C C . VAL A 1 421 ? -3.426 -16.625 -23.516 1 98.62 421 VAL A C 1
ATOM 2933 O O . VAL A 1 421 ? -4.621 -16.703 -23.812 1 98.62 421 VAL A O 1
ATOM 2936 N N . GLY A 1 422 ? -2.979 -16.125 -22.391 1 98.81 422 GLY A N 1
ATOM 2937 C CA . GLY A 1 422 ? -3.918 -15.602 -21.422 1 98.81 422 GLY A CA 1
ATOM 2938 C C . GLY A 1 422 ? -4.754 -14.453 -21.953 1 98.81 422 GLY A C 1
ATOM 2939 O O . GLY A 1 422 ? -5.965 -14.398 -21.719 1 98.81 422 GLY A O 1
ATOM 2940 N N . GLN A 1 423 ? -4.133 -13.555 -22.688 1 98.62 423 GLN A N 1
ATOM 2941 C CA . GLN A 1 423 ? -4.824 -12.391 -23.234 1 98.62 423 GLN A CA 1
ATOM 2942 C C . GLN A 1 423 ? -5.879 -12.812 -24.25 1 98.62 423 GLN A C 1
ATOM 2944 O O . GLN A 1 423 ? -6.957 -12.227 -24.312 1 98.62 423 GLN A O 1
ATOM 2949 N N . ARG A 1 424 ? -5.562 -13.805 -25.031 1 98.75 424 ARG A N 1
ATOM 2950 C CA . ARG A 1 424 ? -6.516 -14.289 -26.031 1 98.75 424 ARG A CA 1
ATOM 2951 C C . ARG A 1 424 ? -7.715 -14.953 -25.375 1 98.75 424 ARG A C 1
ATOM 2953 O O . ARG A 1 424 ? -8.852 -14.805 -25.828 1 98.75 424 ARG A O 1
ATOM 2960 N N . ILE A 1 425 ? -7.469 -15.703 -24.312 1 98.88 425 ILE A N 1
ATOM 2961 C CA . ILE A 1 425 ? -8.562 -16.297 -23.562 1 98.88 425 ILE A CA 1
ATOM 2962 C C . ILE A 1 425 ? -9.477 -15.211 -23.016 1 98.88 425 ILE A C 1
ATOM 2964 O O . ILE A 1 425 ? -10.695 -15.258 -23.188 1 98.88 425 ILE A O 1
ATOM 2968 N N . ALA A 1 426 ? -8.898 -14.227 -22.375 1 98.75 426 ALA A N 1
ATOM 2969 C CA . ALA A 1 426 ? -9.672 -13.141 -21.766 1 98.75 426 ALA A CA 1
ATOM 2970 C C . ALA A 1 426 ? -10.453 -12.367 -22.812 1 98.75 426 ALA A C 1
ATOM 2972 O O . ALA A 1 426 ? -11.609 -12.008 -22.594 1 98.75 426 ALA A O 1
ATOM 2973 N N . ALA A 1 427 ? -9.844 -12.07 -23.953 1 98.44 427 ALA A N 1
ATOM 2974 C CA . ALA A 1 427 ? -10.461 -11.266 -25 1 98.44 427 ALA A CA 1
ATOM 2975 C C . ALA A 1 427 ? -11.688 -11.969 -25.578 1 98.44 427 ALA A C 1
ATOM 2977 O O . ALA A 1 427 ? -12.617 -11.312 -26.047 1 98.44 427 ALA A O 1
ATOM 2978 N N . ARG A 1 428 ? -11.688 -13.258 -25.516 1 98.69 428 ARG A N 1
ATOM 2979 C CA . ARG A 1 428 ? -12.773 -14.008 -26.125 1 98.69 428 ARG A CA 1
ATOM 2980 C C . ARG A 1 428 ? -13.773 -14.484 -25.078 1 98.69 428 ARG A C 1
ATOM 2982 O O . ARG A 1 428 ? -14.75 -15.156 -25.406 1 98.69 428 ARG A O 1
ATOM 2989 N N . SER A 1 429 ? -13.539 -14.188 -23.891 1 98.81 429 SER A N 1
ATOM 2990 C CA . SER A 1 429 ? -14.414 -14.586 -22.797 1 98.81 429 SER A CA 1
ATOM 2991 C C . SER A 1 429 ? -15.727 -13.812 -22.828 1 98.81 429 SER A C 1
ATOM 2993 O O . SER A 1 429 ? -15.742 -12.609 -23.109 1 98.81 429 SER A O 1
ATOM 2995 N N . PRO A 1 430 ? -16.844 -14.438 -22.469 1 98.25 430 PRO A N 1
ATOM 2996 C CA . PRO A 1 430 ? -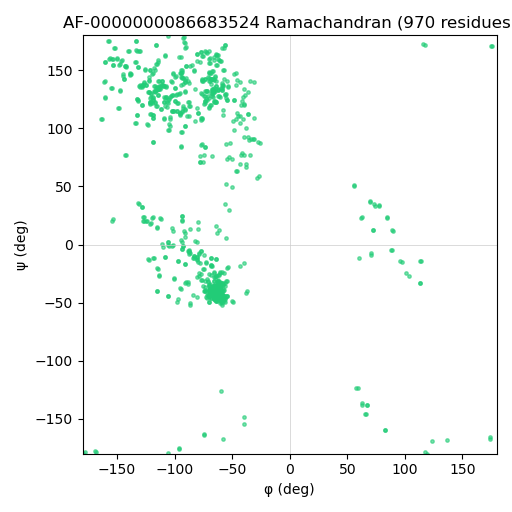18.109 -13.711 -22.328 1 98.25 430 PRO A CA 1
ATOM 2997 C C . PRO A 1 430 ? -18.219 -12.945 -21.016 1 98.25 430 PRO A C 1
ATOM 2999 O O . PRO A 1 430 ? -19.172 -12.18 -20.812 1 98.25 430 PRO A O 1
ATOM 3002 N N . PHE A 1 431 ? -17.297 -13.133 -20.109 1 97.69 431 PHE A N 1
ATOM 3003 C CA . PHE A 1 431 ? -17.328 -12.453 -18.812 1 97.69 431 PHE A CA 1
ATOM 3004 C C . PHE A 1 431 ? -16.625 -11.109 -18.906 1 97.69 431 PHE A C 1
ATOM 3006 O O . PHE A 1 431 ? -15.57 -10.992 -19.531 1 97.69 431 PHE A O 1
ATOM 3013 N N . PRO A 1 432 ? -17.172 -10.039 -18.234 1 96.12 432 PRO A N 1
ATOM 3014 C CA . PRO A 1 432 ? -16.5 -8.742 -18.188 1 96.12 432 PRO A CA 1
ATOM 3015 C C . PRO A 1 432 ? -15.102 -8.836 -17.578 1 96.12 432 PRO A C 1
ATOM 3017 O O . PRO A 1 432 ? -14.203 -8.078 -17.953 1 96.12 432 PRO A O 1
ATOM 3020 N N . VAL A 1 433 ? -14.945 -9.711 -16.609 1 97.44 433 VAL A N 1
ATOM 3021 C CA . VAL A 1 433 ? -13.664 -9.945 -15.961 1 97.44 433 VAL A CA 1
ATOM 3022 C C . VAL A 1 433 ? -13.266 -11.414 -16.109 1 97.44 433 VAL A C 1
ATOM 3024 O O . VAL A 1 433 ? -13.992 -12.305 -15.672 1 97.44 433 VAL A O 1
ATOM 3027 N N . THR A 1 434 ? -12.133 -11.656 -16.719 1 98.81 434 THR A N 1
ATOM 3028 C CA . THR A 1 434 ? -11.594 -13.008 -16.828 1 98.81 434 THR A CA 1
ATOM 3029 C C . THR A 1 434 ? -10.125 -13.047 -16.422 1 98.81 434 THR A C 1
ATOM 3031 O O . THR A 1 434 ? -9.305 -12.289 -16.953 1 98.81 434 THR A O 1
ATOM 3034 N N . ARG A 1 435 ? -9.867 -13.883 -15.484 1 98.88 435 ARG A N 1
ATOM 3035 C CA . ARG A 1 435 ? -8.516 -14.125 -15 1 98.88 435 ARG A CA 1
ATOM 3036 C C . ARG A 1 435 ? -8.008 -15.492 -15.453 1 98.88 435 ARG A C 1
ATOM 3038 O O . ARG A 1 435 ? -8.75 -16.469 -15.422 1 98.88 435 ARG A O 1
ATOM 3045 N N . VAL A 1 436 ? -6.777 -15.5 -15.906 1 98.94 436 VAL A N 1
ATOM 3046 C CA . VAL A 1 436 ? -6.172 -16.766 -16.297 1 98.94 436 VAL A CA 1
ATOM 3047 C C . VAL A 1 436 ? -5.098 -17.172 -15.289 1 98.94 436 VAL A C 1
ATOM 3049 O O . VAL A 1 436 ? -4.16 -16.406 -15.039 1 98.94 436 VAL A O 1
ATOM 3052 N N . VAL A 1 437 ? -5.27 -18.344 -14.719 1 98.88 437 VAL A N 1
ATOM 3053 C CA . VAL A 1 437 ? -4.375 -18.859 -13.688 1 98.88 437 VAL A CA 1
ATOM 3054 C C . VAL A 1 437 ? -3.725 -20.156 -14.18 1 98.88 437 VAL A C 1
ATOM 3056 O O . VAL A 1 437 ? -4.418 -21.109 -14.562 1 98.88 437 VAL A O 1
ATOM 3059 N N . GLY A 1 438 ? -2.404 -20.188 -14.172 1 98.56 438 GLY A N 1
ATOM 3060 C CA . GLY A 1 438 ? -1.658 -21.375 -14.508 1 98.56 438 GLY A CA 1
ATOM 3061 C C . GLY A 1 438 ? -1.344 -22.25 -13.305 1 98.56 438 GLY A C 1
ATOM 3062 O O . GLY A 1 438 ? -1.801 -21.969 -12.195 1 98.56 438 GLY A O 1
ATOM 3063 N N . TYR A 1 439 ? -0.764 -23.438 -13.555 1 97.88 439 TYR A N 1
ATOM 3064 C CA . TYR A 1 439 ? -0.177 -24.281 -12.516 1 97.88 439 TYR A CA 1
ATOM 3065 C C . TYR A 1 439 ? -1.257 -24.875 -11.617 1 97.88 439 TYR A C 1
ATOM 3067 O O . TYR A 1 439 ? -1.098 -24.922 -10.391 1 97.88 439 TYR A O 1
ATOM 3075 N N . THR A 1 440 ? -2.373 -25.219 -12.242 1 98.75 440 THR A N 1
ATOM 3076 C CA . THR A 1 440 ? -3.506 -25.672 -11.445 1 98.75 440 THR A CA 1
ATOM 3077 C C . THR A 1 440 ? -3.812 -27.141 -11.75 1 98.75 440 THR A C 1
ATOM 3079 O O . THR A 1 440 ? -3.852 -27.547 -12.914 1 98.75 440 THR A O 1
ATOM 3082 N N . ASP A 1 441 ? -3.922 -27.984 -10.773 1 98.62 441 ASP A N 1
ATOM 3083 C CA . ASP A 1 441 ? -4.453 -29.344 -10.766 1 98.62 441 ASP A CA 1
ATOM 3084 C C . ASP A 1 441 ? -3.523 -30.312 -11.5 1 98.62 441 ASP A C 1
ATOM 3086 O O . ASP A 1 441 ? -3.777 -31.516 -11.555 1 98.62 441 ASP A O 1
ATOM 3090 N N . SER A 1 442 ? -2.545 -29.844 -12.148 1 97.31 442 SER A N 1
ATOM 3091 C CA . SER A 1 442 ? -1.465 -30.578 -12.797 1 97.31 442 SER A CA 1
ATOM 3092 C C . SER A 1 442 ? -0.343 -29.641 -13.227 1 97.31 442 SER A C 1
ATOM 3094 O O . SER A 1 442 ? -0.349 -28.453 -12.883 1 97.31 442 SER A O 1
ATOM 3096 N N . TYR A 1 443 ? 0.641 -30.25 -13.844 1 96.88 443 TYR A N 1
ATOM 3097 C CA . TYR A 1 443 ? 1.717 -29.453 -14.43 1 96.88 443 TYR A CA 1
ATOM 3098 C C . TYR A 1 443 ? 2.285 -30.141 -15.672 1 96.88 443 TYR A C 1
ATOM 3100 O O . TYR A 1 443 ? 2.879 -31.203 -15.586 1 96.88 443 TYR A O 1
ATOM 3108 N N . LEU A 1 444 ? 2.131 -29.438 -16.781 1 95.88 444 LEU A N 1
ATOM 3109 C CA . LEU A 1 444 ? 2.551 -30.016 -18.047 1 95.88 444 LEU A CA 1
ATOM 3110 C C . LEU A 1 444 ? 3.496 -29.078 -18.797 1 95.88 444 LEU A C 1
ATOM 3112 O O . LEU A 1 444 ? 3.541 -29.094 -20.031 1 95.88 444 LEU A O 1
ATOM 3116 N N . GLY A 1 445 ? 4.152 -28.203 -18.078 1 95.44 445 GLY A N 1
ATOM 3117 C CA . GLY A 1 445 ? 5.219 -27.391 -18.641 1 95.44 445 GLY A CA 1
ATOM 3118 C C . GLY A 1 445 ? 4.707 -26.156 -19.375 1 95.44 445 GLY A C 1
ATOM 3119 O O . GLY A 1 445 ? 3.596 -25.688 -19.109 1 95.44 445 GLY A O 1
ATOM 3120 N N . TYR A 1 446 ? 5.57 -25.641 -20.234 1 96.75 446 TYR A N 1
ATOM 3121 C CA . TYR A 1 446 ? 5.301 -24.391 -20.953 1 96.75 446 TYR A CA 1
ATOM 3122 C C . TYR A 1 446 ? 4.293 -24.609 -22.078 1 96.75 446 TYR A C 1
ATOM 3124 O O . TYR A 1 446 ? 4.332 -25.625 -22.766 1 96.75 446 TYR A O 1
ATOM 3132 N N . LEU A 1 447 ? 3.457 -23.656 -22.203 1 98.19 447 LEU A N 1
ATOM 3133 C CA . LEU A 1 447 ? 2.641 -23.531 -23.406 1 98.19 447 LEU A CA 1
ATOM 3134 C C . LEU A 1 447 ? 2.92 -22.219 -24.125 1 98.19 447 LEU A C 1
ATOM 3136 O O . LEU A 1 447 ? 2.188 -21.234 -23.953 1 98.19 447 LEU A O 1
ATOM 3140 N N . PRO A 1 448 ? 3.898 -22.219 -25 1 97.75 448 PRO A N 1
ATOM 3141 C CA . PRO A 1 448 ? 4.277 -21.016 -25.734 1 97.75 448 PRO A CA 1
ATOM 3142 C C . PRO A 1 448 ? 3.312 -20.688 -26.875 1 97.75 448 PRO A C 1
ATOM 3144 O O . PRO A 1 448 ? 2.449 -21.5 -27.219 1 97.75 448 PRO A O 1
ATOM 3147 N N . ASP A 1 449 ? 3.439 -19.469 -27.375 1 97.12 449 ASP A N 1
ATOM 3148 C CA . ASP A 1 449 ? 2.719 -19.125 -28.594 1 97.12 449 ASP A CA 1
ATOM 3149 C C . ASP A 1 449 ? 3.584 -19.375 -29.828 1 97.12 449 ASP A C 1
ATOM 3151 O O . ASP A 1 449 ? 4.73 -19.812 -29.719 1 97.12 449 ASP A O 1
ATOM 3155 N N . GLU A 1 450 ? 3.064 -19.156 -30.984 1 95.56 450 GLU A N 1
ATOM 3156 C CA . GLU A 1 450 ? 3.727 -19.484 -32.25 1 95.56 450 GLU A CA 1
ATOM 3157 C C . GLU A 1 450 ? 5.012 -18.688 -32.438 1 95.56 450 GLU A C 1
ATOM 3159 O O . GLU A 1 450 ? 5.996 -19.188 -32.969 1 95.56 450 GLU A O 1
ATOM 3164 N N . ALA A 1 451 ? 4.988 -17.469 -32 1 95.12 451 ALA A N 1
ATOM 3165 C CA . ALA A 1 451 ? 6.145 -16.578 -32.156 1 95.12 451 ALA A CA 1
ATOM 3166 C C . ALA A 1 451 ? 7.352 -17.141 -31.391 1 95.12 451 ALA A C 1
ATOM 3168 O O . ALA A 1 451 ? 8.492 -16.969 -31.844 1 95.12 451 ALA A O 1
ATOM 3169 N N . ALA A 1 452 ? 7.109 -17.797 -30.312 1 95.44 452 ALA A N 1
ATOM 3170 C CA . ALA A 1 452 ? 8.188 -18.359 -29.516 1 95.44 452 ALA A CA 1
ATOM 3171 C C . ALA A 1 452 ? 8.914 -19.469 -30.266 1 95.44 452 ALA A C 1
ATOM 3173 O O . ALA A 1 452 ? 10.141 -19.594 -30.156 1 95.44 452 ALA A O 1
ATOM 3174 N N . TYR A 1 453 ? 8.25 -20.266 -31.031 1 94 453 TYR A N 1
ATOM 3175 C CA . TYR A 1 453 ? 8.852 -21.328 -31.828 1 94 453 TYR A CA 1
ATOM 3176 C C . TYR A 1 453 ? 9.68 -20.734 -32.969 1 94 453 TYR A C 1
ATOM 3178 O O . TYR A 1 453 ? 10.797 -21.203 -33.219 1 94 453 TYR A O 1
ATOM 3186 N N . ALA A 1 454 ? 9.102 -19.75 -33.562 1 93.5 454 ALA A N 1
ATOM 3187 C CA . ALA A 1 454 ? 9.828 -19.062 -34.625 1 93.5 454 ALA A CA 1
ATOM 3188 C C . ALA A 1 454 ? 11.117 -18.438 -34.125 1 93.5 454 ALA A C 1
ATOM 3190 O O . ALA A 1 454 ? 12.133 -18.438 -34.812 1 93.5 454 ALA A O 1
ATOM 3191 N N . ALA A 1 455 ? 11.016 -17.969 -32.906 1 91.06 455 ALA A N 1
ATOM 3192 C CA . ALA A 1 455 ? 12.164 -17.297 -32.281 1 91.06 455 ALA A CA 1
ATOM 3193 C C . ALA A 1 455 ? 13.078 -18.297 -31.594 1 91.06 455 ALA A C 1
ATOM 3195 O O . ALA A 1 455 ? 14.133 -17.938 -31.078 1 91.06 455 ALA A O 1
ATOM 3196 N N . GLU A 1 456 ? 12.68 -19.562 -31.516 1 90.38 456 GLU A N 1
ATOM 3197 C CA . GLU A 1 456 ? 13.461 -20.625 -30.906 1 90.38 456 GLU A CA 1
ATOM 3198 C C . GLU A 1 456 ? 13.836 -20.281 -29.453 1 90.38 456 GLU A C 1
ATOM 3200 O O . GLU A 1 456 ? 15.008 -20.344 -29.078 1 90.38 456 GLU A O 1
ATOM 3205 N N . THR A 1 457 ? 12.844 -19.906 -28.719 1 92.69 457 THR A N 1
ATOM 3206 C CA . THR A 1 457 ? 13.062 -19.547 -27.312 1 92.69 457 THR A CA 1
ATOM 3207 C C . THR A 1 457 ? 13.273 -20.781 -26.453 1 92.69 457 THR A C 1
ATOM 3209 O O . THR A 1 457 ? 12.984 -21.906 -26.891 1 92.69 457 THR A O 1
ATOM 3212 N N . TYR A 1 458 ? 13.828 -20.594 -25.266 1 92.5 458 TYR A N 1
ATOM 3213 C CA . TYR A 1 458 ? 13.984 -21.656 -24.281 1 92.5 458 TYR A CA 1
ATOM 3214 C C . TYR A 1 458 ? 12.672 -22.422 -24.078 1 92.5 458 TYR A C 1
ATOM 3216 O O . TYR A 1 458 ? 12.648 -23.641 -24.125 1 92.5 458 TYR A O 1
ATOM 3224 N N . GLU A 1 459 ? 11.594 -21.656 -23.859 1 95.25 459 GLU A N 1
ATOM 3225 C CA . GLU A 1 459 ? 10.273 -22.219 -23.578 1 95.25 459 GLU A CA 1
ATOM 3226 C C . GLU A 1 459 ? 9.789 -23.109 -24.719 1 95.25 459 GLU A C 1
ATOM 3228 O O . GLU A 1 459 ? 9.164 -24.141 -24.484 1 95.25 459 GLU A O 1
ATOM 3233 N N . ALA A 1 460 ? 10.117 -22.688 -25.938 1 93.62 460 ALA A N 1
ATOM 3234 C CA . ALA A 1 460 ? 9.727 -23.469 -27.094 1 93.62 460 ALA A CA 1
ATOM 3235 C C . ALA A 1 460 ? 10.508 -24.781 -27.156 1 93.62 460 ALA A C 1
ATOM 3237 O O . ALA A 1 460 ? 9.938 -25.844 -27.469 1 93.62 460 ALA A O 1
ATOM 3238 N N . TYR A 1 461 ? 11.766 -24.688 -26.812 1 91.56 461 TYR A N 1
ATOM 3239 C CA . TYR A 1 461 ? 12.617 -25.875 -26.875 1 91.56 461 TYR A CA 1
ATOM 3240 C C . TYR A 1 461 ? 12.18 -26.938 -25.875 1 91.56 461 TYR A C 1
ATOM 3242 O O . TYR A 1 461 ? 12.266 -28.141 -26.156 1 91.56 461 TYR A O 1
ATOM 3250 N N . ILE A 1 462 ? 11.648 -26.5 -24.781 1 90.94 462 ILE A N 1
ATOM 3251 C CA . ILE A 1 462 ? 11.453 -27.484 -23.719 1 90.94 462 ILE A CA 1
ATOM 3252 C C . ILE A 1 462 ? 9.969 -27.844 -23.609 1 90.94 462 ILE A C 1
ATOM 3254 O O . ILE A 1 462 ? 9.594 -28.703 -22.812 1 90.94 462 ILE A O 1
ATOM 3258 N N . SER A 1 463 ? 9.18 -27.234 -24.438 1 94.5 463 SER A N 1
ATOM 3259 C CA . SER A 1 463 ? 7.75 -27.516 -24.391 1 94.5 463 SER A CA 1
ATOM 3260 C C . SER A 1 463 ? 7.449 -28.922 -24.906 1 94.5 463 SER A C 1
ATOM 3262 O O . SER A 1 463 ? 8.125 -29.422 -25.797 1 94.5 463 SER A O 1
ATOM 3264 N N . LEU A 1 464 ? 6.422 -29.516 -24.359 1 93.88 464 LEU A N 1
ATOM 3265 C CA . LEU A 1 464 ? 5.938 -30.797 -24.828 1 93.88 464 LEU A CA 1
ATOM 3266 C C . LEU A 1 464 ? 5.02 -30.625 -26.031 1 93.88 464 LEU A C 1
ATOM 3268 O O . LEU A 1 464 ? 4.668 -31.609 -26.703 1 93.88 464 LEU A O 1
ATOM 3272 N N . PHE A 1 465 ? 4.695 -29.422 -26.281 1 95.81 465 PHE A N 1
ATOM 3273 C CA . PHE A 1 465 ? 3.713 -29.125 -27.312 1 95.81 465 PHE A CA 1
ATOM 3274 C C . PHE A 1 465 ? 4.359 -28.375 -28.469 1 95.81 465 PHE A C 1
ATOM 3276 O O . PHE A 1 465 ? 5.449 -27.812 -28.328 1 95.81 465 PHE A O 1
ATOM 3283 N N . GLY A 1 466 ? 3.705 -28.469 -29.641 1 93.25 466 GLY A N 1
ATOM 3284 C CA . GLY A 1 466 ? 4.195 -27.75 -30.812 1 93.25 466 GLY A CA 1
ATOM 3285 C C . GLY A 1 466 ? 3.361 -26.531 -31.156 1 93.25 466 GLY A C 1
ATOM 3286 O O . GLY A 1 466 ? 2.4 -26.219 -30.469 1 93.25 466 GLY A O 1
ATOM 3287 N N . PRO A 1 467 ? 3.834 -25.859 -32.25 1 94.38 467 PRO A N 1
ATOM 3288 C CA . PRO A 1 467 ? 3.033 -24.719 -32.719 1 94.38 467 PRO A CA 1
ATOM 3289 C C . PRO A 1 467 ? 1.57 -25.094 -32.969 1 94.38 467 PRO A C 1
ATOM 3291 O O . PRO A 1 467 ? 1.274 -26.188 -33.469 1 94.38 467 PRO A O 1
ATOM 3294 N N . GLY A 1 468 ? 0.669 -24.234 -32.5 1 95.62 468 GLY A N 1
ATOM 3295 C CA . GLY A 1 468 ? -0.751 -24.469 -32.719 1 95.62 468 GLY A CA 1
ATOM 3296 C C . GLY A 1 468 ? -1.449 -25 -31.469 1 95.62 468 GLY A C 1
ATOM 3297 O O . GLY A 1 468 ? -2.668 -24.875 -31.344 1 95.62 468 GLY A O 1
ATOM 3298 N N . ALA A 1 469 ? -0.707 -25.672 -30.625 1 97.44 469 ALA A N 1
ATOM 3299 C CA . ALA A 1 469 ? -1.293 -26.188 -29.391 1 97.44 469 ALA A CA 1
ATOM 3300 C C . ALA A 1 469 ? -1.94 -25.078 -28.562 1 97.44 469 ALA A C 1
ATOM 3302 O O . ALA A 1 469 ? -2.955 -25.297 -27.906 1 97.44 469 ALA A O 1
ATOM 3303 N N . ASP A 1 470 ? -1.351 -23.875 -28.641 1 97.94 470 ASP A N 1
ATOM 3304 C CA . ASP A 1 470 ? -1.908 -22.734 -27.906 1 97.94 470 ASP A CA 1
ATOM 3305 C C . ASP A 1 470 ? -3.307 -22.391 -28.422 1 97.94 470 ASP A C 1
ATOM 3307 O O . ASP A 1 470 ? -4.207 -22.094 -27.625 1 97.94 470 ASP A O 1
ATOM 3311 N N . HIS A 1 471 ? -3.523 -22.484 -29.703 1 98.25 471 HIS A N 1
ATOM 3312 C CA . HIS A 1 471 ? -4.836 -22.203 -30.266 1 98.25 471 HIS A CA 1
ATOM 3313 C C . HIS A 1 471 ? -5.871 -23.219 -29.812 1 98.25 471 HIS A C 1
ATOM 3315 O O . HIS A 1 471 ? -7.008 -22.859 -29.5 1 98.25 471 HIS A O 1
ATOM 3321 N N . LEU A 1 472 ? -5.445 -24.469 -29.781 1 98.38 472 LEU A N 1
ATOM 3322 C CA . LEU A 1 472 ? -6.352 -25.516 -29.359 1 98.38 472 LEU A CA 1
ATOM 3323 C C . LEU A 1 472 ? -6.746 -25.344 -27.891 1 98.38 472 LEU A C 1
ATOM 3325 O O . LEU A 1 472 ? -7.918 -25.5 -27.547 1 98.38 472 LEU A O 1
ATOM 3329 N N . LEU A 1 473 ? -5.824 -25.016 -27.094 1 98.75 473 LEU A N 1
ATOM 3330 C CA . LEU A 1 473 ? -6.133 -24.812 -25.672 1 98.75 473 LEU A CA 1
ATOM 3331 C C . LEU A 1 473 ? -7.051 -23.609 -25.5 1 98.75 473 LEU A C 1
ATOM 3333 O O . LEU A 1 473 ? -8.023 -23.672 -24.75 1 98.75 473 LEU A O 1
ATOM 3337 N N . VAL A 1 474 ? -6.742 -22.469 -26.188 1 98.88 474 VAL A N 1
ATOM 3338 C CA . VAL A 1 474 ? -7.566 -21.281 -26.094 1 98.88 474 VAL A CA 1
ATOM 3339 C C . VAL A 1 474 ? -9.008 -21.609 -26.469 1 98.88 474 VAL A C 1
ATOM 3341 O O . VAL A 1 474 ? -9.945 -21.219 -25.766 1 98.88 474 VAL A O 1
ATOM 3344 N N . ASP A 1 475 ? -9.164 -22.375 -27.547 1 98.75 475 ASP A N 1
ATOM 3345 C CA . ASP A 1 475 ? -10.508 -22.75 -28 1 98.75 475 ASP A CA 1
ATOM 3346 C C . ASP A 1 475 ? -11.234 -23.562 -26.922 1 98.75 475 ASP A C 1
ATOM 3348 O O . ASP A 1 475 ? -12.406 -23.312 -26.641 1 98.75 475 ASP A O 1
ATOM 3352 N N . GLY A 1 476 ? -10.547 -24.5 -26.375 1 98.81 476 GLY A N 1
ATOM 3353 C CA . GLY A 1 476 ? -11.141 -25.328 -25.344 1 98.81 476 GLY A CA 1
ATOM 3354 C C . GLY A 1 476 ? -11.539 -24.547 -24.094 1 98.81 476 GLY A C 1
ATOM 3355 O O . GLY A 1 476 ? -12.617 -24.766 -23.531 1 98.81 476 GLY A O 1
ATOM 3356 N N . VAL A 1 477 ? -10.75 -23.672 -23.688 1 98.94 477 VAL A N 1
ATOM 3357 C CA . VAL A 1 477 ? -11.008 -22.875 -22.5 1 98.94 477 VAL A CA 1
ATOM 3358 C C . VAL A 1 477 ? -12.188 -21.938 -22.75 1 98.94 477 VAL A C 1
ATOM 3360 O O . VAL A 1 477 ? -13.055 -21.766 -21.891 1 98.94 477 VAL A O 1
ATOM 3363 N N . VAL A 1 478 ? -12.172 -21.266 -23.906 1 98.88 478 VAL A N 1
ATOM 3364 C CA . VAL A 1 478 ? -13.242 -20.344 -24.25 1 98.88 478 VAL A CA 1
ATOM 3365 C C . VAL A 1 478 ? -14.578 -21.078 -24.297 1 98.88 478 VAL A C 1
ATOM 3367 O O . VAL A 1 478 ? -15.602 -20.562 -23.859 1 98.88 478 VAL A O 1
ATOM 3370 N N . ASP A 1 479 ? -14.555 -22.297 -24.828 1 98.75 479 ASP A N 1
ATOM 3371 C CA . ASP A 1 479 ? -15.773 -23.109 -24.828 1 98.75 479 ASP A CA 1
ATOM 3372 C C . ASP A 1 479 ? -16.281 -23.359 -23.406 1 98.75 479 ASP A C 1
ATOM 3374 O O . ASP A 1 479 ? -17.469 -23.25 -23.141 1 98.75 479 ASP A O 1
ATOM 3378 N N . LEU A 1 480 ? -15.383 -23.672 -22.531 1 98.81 480 LEU A N 1
ATOM 3379 C CA . LEU A 1 480 ? -15.766 -23.922 -21.156 1 98.81 480 LEU A CA 1
ATOM 3380 C C . LEU A 1 480 ? -16.281 -22.641 -20.5 1 98.81 480 LEU A C 1
ATOM 3382 O O . LEU A 1 480 ? -17.219 -22.688 -19.688 1 98.81 480 LEU A O 1
ATOM 3386 N N . LEU A 1 481 ? -15.664 -21.5 -20.797 1 98.75 481 LEU A N 1
ATOM 3387 C CA . LEU A 1 481 ? -16.125 -20.203 -20.297 1 98.75 481 LEU A CA 1
ATOM 3388 C C . LEU A 1 481 ? -17.547 -19.922 -20.75 1 98.75 481 LEU A C 1
ATOM 3390 O O . LEU A 1 481 ? -18.375 -19.438 -19.969 1 98.75 481 LEU A O 1
ATOM 3394 N N . ARG A 1 482 ? -17.812 -20.188 -21.984 1 98.38 482 ARG A N 1
ATOM 3395 C CA . ARG A 1 482 ? -19.141 -19.984 -22.531 1 98.38 482 ARG A CA 1
ATOM 3396 C C . ARG A 1 482 ? -20.156 -20.891 -21.828 1 98.38 482 ARG A C 1
ATOM 3398 O O . ARG A 1 482 ? -21.281 -20.469 -21.547 1 98.38 482 ARG A O 1
ATOM 3405 N N . GLU A 1 483 ? -19.766 -22.078 -21.578 1 97.62 483 GLU A N 1
ATOM 3406 C CA . GLU A 1 483 ? -20.641 -22.984 -20.844 1 97.62 483 GLU A CA 1
ATOM 3407 C C . GLU A 1 483 ? -20.922 -22.484 -19.438 1 97.62 483 GLU A C 1
ATOM 3409 O O . GLU A 1 483 ? -22.062 -22.531 -18.969 1 97.62 483 GLU A O 1
ATOM 3414 N N . ALA A 1 484 ? -19.891 -22.031 -18.797 1 96.62 484 ALA A N 1
ATOM 3415 C CA . ALA A 1 484 ? -20.031 -21.5 -17.438 1 96.62 484 ALA A CA 1
ATOM 3416 C C . ALA A 1 484 ? -20.922 -20.266 -17.406 1 96.62 484 ALA A C 1
ATOM 3418 O O . ALA A 1 484 ? -21.609 -20 -16.422 1 96.62 484 ALA A O 1
ATOM 3419 N N . HIS A 1 485 ? -20.828 -19.5 -18.422 1 95.31 485 HIS A N 1
ATOM 3420 C CA . HIS A 1 485 ? -21.594 -18.25 -18.5 1 95.31 485 HIS A CA 1
ATOM 3421 C C . HIS A 1 485 ? -23.078 -18.531 -18.703 1 95.31 485 HIS A C 1
ATOM 3423 O O . HIS A 1 485 ? -23.922 -17.766 -18.234 1 95.31 485 HIS A O 1
ATOM 3429 N N . ARG A 1 486 ? -23.469 -19.578 -19.391 1 88.88 486 ARG A N 1
ATOM 3430 C CA . ARG A 1 486 ? -24.844 -19.953 -19.688 1 88.88 486 ARG A CA 1
ATOM 3431 C C . ARG A 1 486 ? -25.516 -20.594 -18.469 1 88.88 486 ARG A C 1
ATOM 3433 O O . ARG A 1 486 ? -26.734 -20.547 -18.328 1 88.88 486 ARG A O 1
ATOM 3440 N N . SER A 1 487 ? -24.812 -21.125 -17.672 1 78.06 487 SER A N 1
ATOM 3441 C CA . SER A 1 487 ? -25.375 -21.812 -16.516 1 78.06 487 SER A CA 1
ATOM 3442 C C . SER A 1 487 ? -25.641 -20.859 -15.367 1 78.06 487 SER A C 1
ATOM 3444 O O . SER A 1 487 ? -26.531 -21.094 -14.547 1 78.06 487 SER A O 1
ATOM 3446 N N . MET B 1 1 ? 27.453 13.141 3.344 1 82.94 1 MET B N 1
ATOM 3447 C CA . MET B 1 1 ? 26.812 12.078 4.117 1 82.94 1 MET B CA 1
ATOM 3448 C C . MET B 1 1 ? 25.688 12.625 4.969 1 82.94 1 MET B C 1
ATOM 3450 O O . MET B 1 1 ? 25.844 13.656 5.629 1 82.94 1 MET B O 1
ATOM 3454 N N . LEU B 1 2 ? 24.5 11.992 5.008 1 93.62 2 LEU B N 1
ATOM 3455 C CA . LEU B 1 2 ? 23.359 12.398 5.824 1 93.62 2 LEU B CA 1
ATOM 3456 C C . LEU B 1 2 ? 23.266 11.555 7.094 1 93.62 2 LEU B C 1
ATOM 3458 O O . LEU B 1 2 ? 23.484 10.344 7.055 1 93.62 2 LEU B O 1
ATOM 3462 N N . LEU B 1 3 ? 23.047 12.273 8.156 1 96.12 3 LEU B N 1
ATOM 3463 C CA . LEU B 1 3 ? 22.906 11.641 9.461 1 96.12 3 LEU B CA 1
ATOM 3464 C C . LEU B 1 3 ? 21.484 11.852 10.008 1 96.12 3 LEU B C 1
ATOM 3466 O O . LEU B 1 3 ? 20.969 12.969 9.992 1 96.12 3 LEU B O 1
ATOM 3470 N N . LEU B 1 4 ? 20.922 10.734 10.492 1 97.19 4 LEU B N 1
ATOM 3471 C CA . LEU B 1 4 ? 19.562 10.75 10.992 1 97.19 4 LEU B CA 1
ATOM 3472 C C . LEU B 1 4 ? 19.516 10.414 12.477 1 97.19 4 LEU B C 1
ATOM 3474 O O . LEU B 1 4 ? 20.172 9.453 12.914 1 97.19 4 LEU B O 1
ATOM 3478 N N . SER B 1 5 ? 18.828 11.211 13.211 1 98.19 5 SER B N 1
ATOM 3479 C CA . SER B 1 5 ? 18.297 10.867 14.531 1 98.19 5 SER B CA 1
ATOM 3480 C C . SER B 1 5 ? 16.797 11.078 14.594 1 98.19 5 SER B C 1
ATOM 3482 O O . SER B 1 5 ? 16.266 12.031 14.016 1 98.19 5 SER B O 1
ATOM 3484 N N . HIS B 1 6 ? 16.125 10.102 15.211 1 98.44 6 HIS B N 1
ATOM 3485 C CA . HIS B 1 6 ? 14.664 10.156 15.109 1 98.44 6 HIS B CA 1
ATOM 3486 C C . HIS B 1 6 ? 14.008 9.406 16.266 1 98.44 6 HIS B C 1
ATOM 3488 O O . HIS B 1 6 ? 14.656 8.609 16.938 1 98.44 6 HIS B O 1
ATOM 3494 N N . GLY B 1 7 ? 12.766 9.734 16.484 1 98.38 7 GLY B N 1
ATOM 3495 C CA . GLY B 1 7 ? 11.961 9.078 17.516 1 98.38 7 GLY B CA 1
ATOM 3496 C C . GLY B 1 7 ? 10.578 9.695 17.656 1 98.38 7 GLY B C 1
ATOM 3497 O O . GLY B 1 7 ? 10.281 10.719 17.047 1 98.38 7 GLY B O 1
ATOM 3498 N N . ALA B 1 8 ? 9.75 9.039 18.422 1 98.62 8 ALA B N 1
ATOM 3499 C CA . ALA B 1 8 ? 8.406 9.523 18.75 1 98.62 8 ALA B CA 1
ATOM 3500 C C . ALA B 1 8 ? 8.031 9.172 20.188 1 98.62 8 ALA B C 1
ATOM 3502 O O . ALA B 1 8 ? 8.562 8.211 20.75 1 98.62 8 ALA B O 1
ATOM 3503 N N . VAL B 1 9 ? 7.168 9.961 20.734 1 98.69 9 VAL B N 1
ATOM 3504 C CA . VAL B 1 9 ? 6.684 9.695 22.094 1 98.69 9 VAL B CA 1
ATOM 3505 C C . VAL B 1 9 ? 5.18 9.961 22.156 1 98.69 9 VAL B C 1
ATOM 3507 O O . VAL B 1 9 ? 4.656 10.812 21.438 1 98.69 9 VAL B O 1
ATOM 3510 N N . ASP B 1 10 ? 4.473 9.18 23 1 98.69 10 ASP B N 1
ATOM 3511 C CA . ASP B 1 10 ? 3.051 9.359 23.281 1 98.69 10 ASP B CA 1
ATOM 3512 C C . ASP B 1 10 ? 2.811 10.57 24.172 1 98.69 10 ASP B C 1
ATOM 3514 O O . ASP B 1 10 ? 3.402 10.688 25.25 1 98.69 10 ASP B O 1
ATOM 3518 N N . VAL B 1 11 ? 1.937 11.438 23.75 1 98.81 11 VAL B N 1
ATOM 3519 C CA . VAL B 1 11 ? 1.647 12.641 24.531 1 98.81 11 VAL B CA 1
ATOM 3520 C C . VAL B 1 11 ? 0.15 12.719 24.812 1 98.81 11 VAL B C 1
ATOM 3522 O O . VAL B 1 11 ? -0.374 13.797 25.109 1 98.81 11 VAL B O 1
ATOM 3525 N N . THR B 1 12 ? -0.53 11.625 24.719 1 98.69 12 THR B N 1
ATOM 3526 C CA . THR B 1 12 ? -1.973 11.57 24.922 1 98.69 12 THR B CA 1
ATOM 3527 C C . THR B 1 12 ? -2.326 11.914 26.375 1 98.69 12 THR B C 1
ATOM 3529 O O . THR B 1 12 ? -1.868 11.258 27.297 1 98.69 12 THR B O 1
ATOM 3532 N N . PRO B 1 13 ? -3.141 12.922 26.578 1 98.12 13 PRO B N 1
ATOM 3533 C CA . PRO B 1 13 ? -3.555 13.211 27.953 1 98.12 13 PRO B CA 1
ATOM 3534 C C . PRO B 1 13 ? -4.68 12.305 28.438 1 98.12 13 PRO B C 1
ATOM 3536 O O . PRO B 1 13 ? -5.289 11.586 27.641 1 98.12 13 PRO B O 1
ATOM 3539 N N . PRO B 1 14 ? -4.91 12.258 29.766 1 97.06 14 PRO B N 1
ATOM 3540 C CA . PRO B 1 14 ? -6.102 11.555 30.25 1 97.06 14 PRO B CA 1
ATOM 3541 C C . PRO B 1 14 ? -7.398 12.148 29.703 1 97.06 14 PRO B C 1
ATOM 3543 O O . PRO B 1 14 ? -7.418 13.297 29.266 1 97.06 14 PRO B O 1
ATOM 3546 N N . PRO B 1 15 ? -8.492 11.359 29.688 1 97.19 15 PRO B N 1
ATOM 3547 C CA . PRO B 1 15 ? -9.789 11.906 29.281 1 97.19 15 PRO B CA 1
ATOM 3548 C C . PRO B 1 15 ? -10.273 13.023 30.203 1 97.19 15 PRO B C 1
ATOM 3550 O O . PRO B 1 15 ? -9.695 13.242 31.266 1 97.19 15 PRO B O 1
ATOM 3553 N N . GLY B 1 16 ? -11.258 13.781 29.672 1 97.25 16 GLY B N 1
ATOM 3554 C CA . GLY B 1 16 ? -11.867 14.789 30.531 1 97.25 16 GLY B CA 1
ATOM 3555 C C . GLY B 1 16 ? -11.57 16.203 30.078 1 97.25 16 GLY B C 1
ATOM 3556 O O . GLY B 1 16 ? -12.258 17.156 30.5 1 97.25 16 GLY B O 1
ATOM 3557 N N . HIS B 1 17 ? -10.648 16.375 29.219 1 97 17 HIS B N 1
ATOM 3558 C CA . HIS B 1 17 ? -10.297 17.703 28.734 1 97 17 HIS B CA 1
ATOM 3559 C C . HIS B 1 17 ? -11.109 18.078 27.5 1 97 17 HIS B C 1
ATOM 3561 O O . HIS B 1 17 ? -11.531 17.203 26.734 1 97 17 HIS B O 1
ATOM 3567 N N . PRO B 1 18 ? -11.281 19.406 27.328 1 95.94 18 PRO B N 1
ATOM 3568 C CA . PRO B 1 18 ? -11.953 19.859 26.094 1 95.94 18 PRO B CA 1
ATOM 3569 C C . PRO B 1 18 ? -11.141 19.547 24.844 1 95.94 18 PRO B C 1
ATOM 3571 O O . PRO B 1 18 ? -9.906 19.578 24.875 1 95.94 18 PRO B O 1
ATOM 3574 N N . MET B 1 19 ? -11.914 19.219 23.797 1 96.06 19 MET B N 1
ATOM 3575 C CA . MET B 1 19 ? -11.297 18.938 22.5 1 96.06 19 MET B CA 1
ATOM 3576 C C . MET B 1 19 ? -11.43 20.141 21.562 1 96.06 19 MET B C 1
ATOM 3578 O O . MET B 1 19 ? -12.422 20.859 21.609 1 96.06 19 MET B O 1
ATOM 3582 N N . GLY B 1 20 ? -10.453 20.328 20.719 1 92.19 20 GLY B N 1
ATOM 3583 C CA . GLY B 1 20 ? -10.508 21.391 19.734 1 92.19 20 GLY B CA 1
ATOM 3584 C C . GLY B 1 20 ? -11.039 20.938 18.391 1 92.19 20 GLY B C 1
ATOM 3585 O O . GLY B 1 20 ? -11.117 19.734 18.109 1 92.19 20 GLY B O 1
ATOM 3586 N N . GLY B 1 21 ? -11.484 21.953 17.578 1 90.69 21 GLY B N 1
ATOM 3587 C CA . GLY B 1 21 ? -11.688 21.656 16.172 1 90.69 21 GLY B CA 1
ATOM 3588 C C . GLY B 1 21 ? -13.141 21.719 15.742 1 90.69 21 GLY B C 1
ATOM 3589 O O . GLY B 1 21 ? -13.445 22 14.586 1 90.69 21 GLY B O 1
ATOM 3590 N N . TYR B 1 22 ? -14.039 21.344 16.672 1 90.44 22 TYR B N 1
ATOM 3591 C CA . TYR B 1 22 ? -15.453 21.359 16.312 1 90.44 22 TYR B CA 1
ATOM 3592 C C . TYR B 1 22 ? -16.281 22.141 17.328 1 90.44 22 TYR B C 1
ATOM 3594 O O . TYR B 1 22 ? -16.406 21.719 18.484 1 90.44 22 TYR B O 1
ATOM 3602 N N . ALA B 1 23 ? -16.906 23.141 16.812 1 82.94 23 ALA B N 1
ATOM 3603 C CA . ALA B 1 23 ? -17.828 23.875 17.672 1 82.94 23 ALA B CA 1
ATOM 3604 C C . ALA B 1 23 ? -19.062 23.047 18 1 82.94 23 ALA B C 1
ATOM 3606 O O . ALA B 1 23 ? -19.641 23.188 19.078 1 82.94 23 ALA B O 1
ATOM 3607 N N . ALA B 1 24 ? -19.344 22.141 17.125 1 83.06 24 ALA B N 1
ATOM 3608 C CA . ALA B 1 24 ? -20.547 21.328 17.25 1 83.06 24 ALA B CA 1
ATOM 3609 C C . ALA B 1 24 ? -20.328 20.188 18.234 1 83.06 24 ALA B C 1
ATOM 3611 O O . ALA B 1 24 ? -21.281 19.484 18.594 1 83.06 24 ALA B O 1
ATOM 3612 N N . ARG B 1 25 ? -19.078 19.984 18.625 1 91.88 25 ARG B N 1
ATOM 3613 C CA . ARG B 1 25 ? -18.812 18.891 19.562 1 91.88 25 ARG B CA 1
ATOM 3614 C C . ARG B 1 25 ? -19.359 19.203 20.953 1 91.88 25 ARG B C 1
ATOM 3616 O O . ARG B 1 25 ? -19.141 20.297 21.469 1 91.88 25 ARG B O 1
ATOM 3623 N N . ASP B 1 26 ? -20.156 18.219 21.359 1 90.88 26 ASP B N 1
ATOM 3624 C CA . ASP B 1 26 ? -20.75 18.375 22.688 1 90.88 26 ASP B CA 1
ATOM 3625 C C . ASP B 1 26 ? -20.047 17.484 23.719 1 90.88 26 ASP B C 1
ATOM 3627 O O . ASP B 1 26 ? -20.25 16.266 23.734 1 90.88 26 ASP B O 1
ATOM 3631 N N . GLY B 1 27 ? -19.219 18.062 24.5 1 93 27 GLY B N 1
ATOM 3632 C CA . GLY B 1 27 ? -18.594 17.328 25.578 1 93 27 GLY B CA 1
ATOM 3633 C C . GLY B 1 27 ? -17.078 17.234 25.453 1 93 27 GLY B C 1
ATOM 3634 O O . GLY B 1 27 ? -16.516 17.594 24.406 1 93 27 GLY B O 1
ATOM 3635 N N . ASN B 1 28 ? -16.547 16.719 26.531 1 97.06 28 ASN B N 1
ATOM 3636 C CA . ASN B 1 28 ? -15.102 16.531 26.625 1 97.06 28 ASN B CA 1
ATOM 3637 C C . ASN B 1 28 ? -14.672 15.164 26.109 1 97.06 28 ASN B C 1
ATOM 3639 O O . ASN B 1 28 ? -15.516 14.312 25.812 1 97.06 28 ASN B O 1
ATOM 3643 N N . ALA B 1 29 ? -13.352 15.008 25.969 1 97.94 29 ALA B N 1
ATOM 3644 C CA . ALA B 1 29 ? -12.812 13.711 25.578 1 97.94 29 ALA B CA 1
ATOM 3645 C C . ALA B 1 29 ? -13.203 12.633 26.578 1 97.94 29 ALA B C 1
ATOM 3647 O O . ALA B 1 29 ? -13.141 12.852 27.797 1 97.94 29 ALA B O 1
ATOM 3648 N N . THR B 1 30 ? -13.57 11.445 26.094 1 98.12 30 THR B N 1
ATOM 3649 C CA . THR B 1 30 ? -14 10.359 26.953 1 98.12 30 THR B CA 1
ATOM 3650 C C . THR B 1 30 ? -12.945 9.25 27 1 98.12 30 THR B C 1
ATOM 3652 O O . THR B 1 30 ? -13.039 8.328 27.812 1 98.12 30 THR B O 1
ATOM 3655 N N . GLY B 1 31 ? -12.008 9.289 26.188 1 97.38 31 GLY B N 1
ATOM 3656 C CA . GLY B 1 31 ? -10.938 8.32 26.062 1 97.38 31 GLY B CA 1
ATOM 3657 C C . GLY B 1 31 ? -10.031 8.578 24.875 1 97.38 31 GLY B C 1
ATOM 3658 O O . GLY B 1 31 ? -9.953 9.711 24.391 1 97.38 31 GLY B O 1
ATOM 3659 N N . HIS B 1 32 ? -9.203 7.543 24.578 1 96.81 32 HIS B N 1
ATOM 3660 C CA . HIS B 1 32 ? -8.352 7.672 23.406 1 96.81 32 HIS B CA 1
ATOM 3661 C C . HIS B 1 32 ? -8.492 6.457 22.484 1 96.81 32 HIS B C 1
ATOM 3663 O O . HIS B 1 32 ? -8.68 5.332 22.969 1 96.81 32 HIS B O 1
ATOM 3669 N N . HIS B 1 33 ? -8.555 6.691 21.266 1 98 33 HIS B N 1
ATOM 3670 C CA . HIS B 1 33 ? -8.531 5.637 20.25 1 98 33 HIS B CA 1
ATOM 3671 C C . HIS B 1 33 ? -7.102 5.277 19.875 1 98 33 HIS B C 1
ATOM 3673 O O . HIS B 1 33 ? -6.754 4.098 19.797 1 98 33 HIS B O 1
ATOM 3679 N N . ASP B 1 34 ? -6.312 6.164 19.547 1 98.25 34 ASP B N 1
ATOM 3680 C CA . ASP B 1 34 ? -4.898 6.031 19.219 1 98.25 34 ASP B CA 1
ATOM 3681 C C . ASP B 1 34 ? -4.062 7.078 19.953 1 98.25 34 ASP B C 1
ATOM 3683 O O . ASP B 1 34 ? -4.605 8.047 20.5 1 98.25 34 ASP B O 1
ATOM 3687 N N . ASP B 1 35 ? -2.754 6.867 19.938 1 98.06 35 ASP B N 1
ATOM 3688 C CA . ASP B 1 35 ? -1.858 7.797 20.609 1 98.06 35 ASP B CA 1
ATOM 3689 C C . ASP B 1 35 ? -1.676 9.078 19.797 1 98.06 35 ASP B C 1
ATOM 3691 O O . ASP B 1 35 ? -1.422 9.016 18.594 1 98.06 35 ASP B O 1
ATOM 3695 N N . LEU B 1 36 ? -1.861 10.203 20.5 1 98.81 36 LEU B N 1
ATOM 3696 C CA . LEU B 1 36 ? -1.284 11.438 19.969 1 98.81 36 LEU B CA 1
ATOM 3697 C C . LEU B 1 36 ? 0.231 11.438 20.141 1 98.81 36 LEU B C 1
ATOM 3699 O O . LEU B 1 36 ? 0.74 11.164 21.234 1 98.81 36 LEU B O 1
ATOM 3703 N N . ARG B 1 37 ? 0.918 11.781 19.062 1 98.81 37 ARG B N 1
ATOM 3704 C CA . ARG B 1 37 ? 2.367 11.617 19.109 1 98.81 37 ARG B CA 1
ATOM 3705 C C . ARG B 1 37 ? 3.08 12.945 18.906 1 98.81 37 ARG B C 1
ATOM 3707 O O . ARG B 1 37 ? 2.557 13.844 18.25 1 98.81 37 ARG B O 1
ATOM 3714 N N . LEU B 1 38 ? 4.172 13.008 19.562 1 98.81 38 LEU B N 1
ATOM 3715 C CA . LEU B 1 38 ? 5.258 13.914 19.219 1 98.81 38 LEU B CA 1
ATOM 3716 C C . LEU B 1 38 ? 6.371 13.18 18.469 1 98.81 38 LEU B C 1
ATOM 3718 O O . LEU B 1 38 ? 6.98 12.258 19.016 1 98.81 38 LEU B O 1
ATOM 3722 N N . THR B 1 39 ? 6.574 13.531 17.25 1 98.94 39 THR B N 1
ATOM 3723 C CA . THR B 1 39 ? 7.516 12.82 16.391 1 98.94 39 THR B CA 1
ATOM 3724 C C . THR B 1 39 ? 8.656 13.734 15.961 1 98.94 39 THR B C 1
ATOM 3726 O O . THR B 1 39 ? 8.422 14.867 15.531 1 98.94 39 THR B O 1
ATOM 3729 N N . LEU B 1 40 ? 9.859 13.258 16.094 1 98.88 40 LEU B N 1
ATOM 3730 C CA . LEU B 1 40 ? 11.055 14.039 15.805 1 98.88 40 LEU B CA 1
ATOM 3731 C C . LEU B 1 40 ? 11.898 13.367 14.727 1 98.88 40 LEU B C 1
ATOM 3733 O O . LEU B 1 40 ? 12.234 12.188 14.844 1 98.88 40 LEU B O 1
ATOM 3737 N N . VAL B 1 41 ? 12.156 14.062 13.641 1 98.69 41 VAL B N 1
ATOM 3738 C CA . VAL B 1 41 ? 13.102 13.672 12.594 1 98.69 41 VAL B CA 1
ATOM 3739 C C . VAL B 1 41 ? 14.203 14.727 12.477 1 98.69 41 VAL B C 1
ATOM 3741 O O . VAL B 1 41 ? 13.938 15.859 12.07 1 98.69 41 VAL B O 1
ATOM 3744 N N . TRP B 1 42 ? 15.414 14.367 12.859 1 98.44 42 TRP B N 1
ATOM 3745 C CA . TRP B 1 42 ? 16.594 15.234 12.812 1 98.44 42 TRP B CA 1
ATOM 3746 C C . TRP B 1 42 ? 17.562 14.781 11.727 1 98.44 42 TRP B C 1
ATOM 3748 O O . TRP B 1 42 ? 18.156 13.711 11.836 1 98.44 42 TRP B O 1
ATOM 3758 N N . LEU B 1 43 ? 17.641 15.555 10.664 1 97.06 43 LEU B N 1
ATOM 3759 C CA . LEU B 1 43 ? 18.562 15.273 9.562 1 97.06 43 LEU B CA 1
ATOM 3760 C C . LEU B 1 43 ? 19.719 16.266 9.547 1 97.06 43 LEU B C 1
ATOM 3762 O O . LEU B 1 43 ? 19.5 17.484 9.562 1 97.06 43 LEU B O 1
ATOM 3766 N N . ALA B 1 44 ? 20.891 15.711 9.555 1 95.38 44 ALA B N 1
ATOM 3767 C CA . ALA B 1 44 ? 22.078 16.531 9.641 1 95.38 44 ALA B CA 1
ATOM 3768 C C . ALA B 1 44 ? 23.188 16 8.719 1 95.38 44 ALA B C 1
ATOM 3770 O O . ALA B 1 44 ? 23.016 14.969 8.07 1 95.38 44 ALA B O 1
ATOM 3771 N N . ALA B 1 45 ? 24.172 16.812 8.531 1 92.69 45 ALA B N 1
ATOM 3772 C CA . ALA B 1 45 ? 25.453 16.391 7.961 1 92.69 45 ALA B CA 1
ATOM 3773 C C . ALA B 1 45 ? 26.547 16.391 9.023 1 92.69 45 ALA B C 1
ATOM 3775 O O . ALA B 1 45 ? 26.375 16.953 10.109 1 92.69 45 ALA B O 1
ATOM 3776 N N . PRO B 1 46 ? 27.641 15.742 8.773 1 88.44 46 PRO B N 1
ATOM 3777 C CA . PRO B 1 46 ? 28.688 15.656 9.789 1 88.44 46 PRO B CA 1
ATOM 3778 C C . PRO B 1 46 ? 29.141 17.016 10.297 1 88.44 46 PRO B C 1
ATOM 3780 O O . PRO B 1 46 ? 29.422 17.188 11.484 1 88.44 46 PRO B O 1
ATOM 3783 N N . ASP B 1 47 ? 29.094 17.969 9.508 1 89.31 47 ASP B N 1
ATOM 3784 C CA . ASP B 1 47 ? 29.641 19.266 9.898 1 89.31 47 ASP B CA 1
ATOM 3785 C C . ASP B 1 47 ? 28.531 20.328 9.977 1 89.31 47 ASP B C 1
ATOM 3787 O O . ASP B 1 47 ? 28.812 21.531 9.945 1 89.31 47 ASP B O 1
ATOM 3791 N N . ASP B 1 48 ? 27.328 19.906 9.992 1 92.38 48 ASP B N 1
ATOM 3792 C CA . ASP B 1 48 ? 26.188 20.828 10.039 1 92.38 48 ASP B CA 1
ATOM 3793 C C . ASP B 1 48 ? 25.031 20.219 10.812 1 92.38 48 ASP B C 1
ATOM 3795 O O . ASP B 1 48 ? 24.609 19.078 10.547 1 92.38 48 ASP B O 1
ATOM 3799 N N . ASP B 1 49 ? 24.453 20.984 11.727 1 94.75 49 ASP B N 1
ATOM 3800 C CA . ASP B 1 49 ? 23.406 20.5 12.602 1 94.75 49 ASP B CA 1
ATOM 3801 C C . ASP B 1 49 ? 22.125 20.219 11.828 1 94.75 49 ASP B C 1
ATOM 3803 O O . ASP B 1 49 ? 21.219 19.547 12.328 1 94.75 49 ASP B O 1
ATOM 3807 N N . GLY B 1 50 ? 22.047 20.75 10.68 1 96.25 50 GLY B N 1
ATOM 3808 C CA . GLY B 1 50 ? 20.922 20.438 9.805 1 96.25 50 GLY B CA 1
ATOM 3809 C C . GLY B 1 50 ? 19.594 20.969 10.336 1 96.25 50 GLY B C 1
ATOM 3810 O O . GLY B 1 50 ? 19.5 22.141 10.734 1 96.25 50 GLY B O 1
ATOM 3811 N N . VAL B 1 51 ? 18.547 20.125 10.219 1 98.19 51 VAL B N 1
ATOM 3812 C CA . VAL B 1 51 ? 17.188 20.578 10.492 1 98.19 51 VAL B CA 1
ATOM 3813 C C . VAL B 1 51 ? 16.438 19.5 11.273 1 98.19 51 VAL B C 1
ATOM 3815 O O . VAL B 1 51 ? 16.688 18.312 11.109 1 98.19 51 VAL B O 1
ATOM 3818 N N . VAL B 1 52 ? 15.516 19.969 12.188 1 98.75 52 VAL B N 1
ATOM 3819 C CA . VAL B 1 52 ? 14.617 19.078 12.914 1 98.75 52 VAL B CA 1
ATOM 3820 C C . VAL B 1 52 ? 13.172 19.391 12.547 1 98.75 52 VAL B C 1
ATOM 3822 O O . VAL B 1 52 ? 12.727 20.531 12.656 1 98.75 52 VAL B O 1
ATOM 3825 N N . TRP B 1 53 ? 12.477 18.422 12.055 1 98.88 53 TRP B N 1
ATOM 3826 C CA . TRP B 1 53 ? 11.023 18.469 12.016 1 98.88 53 TRP B CA 1
ATOM 3827 C C . TRP B 1 53 ? 10.422 17.859 13.281 1 98.88 53 TRP B C 1
ATOM 3829 O O . TRP B 1 53 ? 10.633 16.672 13.562 1 98.88 53 TRP B O 1
ATOM 3839 N N . LEU B 1 54 ? 9.758 18.641 14.008 1 98.94 54 LEU B N 1
ATOM 3840 C CA . LEU B 1 54 ? 8.992 18.203 15.172 1 98.94 54 LEU B CA 1
ATOM 3841 C C . LEU B 1 54 ? 7.496 18.219 14.875 1 98.94 54 LEU B C 1
ATOM 3843 O O . LEU B 1 54 ? 6.844 19.25 14.977 1 98.94 54 LEU B O 1
ATOM 3847 N N . ALA B 1 55 ? 6.965 17.047 14.547 1 98.94 55 ALA B N 1
ATOM 3848 C CA . ALA B 1 55 ? 5.547 16.906 14.211 1 98.94 55 ALA B CA 1
ATOM 3849 C C . ALA B 1 55 ? 4.723 16.578 15.453 1 98.94 55 ALA B C 1
ATOM 3851 O O . ALA B 1 55 ? 5.074 15.68 16.219 1 98.94 55 ALA B O 1
ATOM 3852 N N . VAL B 1 56 ? 3.648 17.328 15.617 1 98.88 56 VAL B N 1
ATOM 3853 C CA . VAL B 1 56 ? 2.781 17.141 16.781 1 98.88 56 VAL B CA 1
ATOM 3854 C C . VAL B 1 56 ? 1.358 16.828 16.312 1 98.88 56 VAL B C 1
ATOM 3856 O O . VAL B 1 56 ? 0.81 17.531 15.469 1 98.88 56 VAL B O 1
ATOM 3859 N N . ASP B 1 57 ? 0.755 15.758 16.891 1 98.81 57 ASP B N 1
ATOM 3860 C CA . ASP B 1 57 ? -0.661 15.508 16.641 1 98.81 57 ASP B CA 1
ATOM 3861 C C . ASP B 1 57 ? -1.539 16.469 17.453 1 98.81 57 ASP B C 1
ATOM 3863 O O . ASP B 1 57 ? -2.014 16.109 18.531 1 98.81 57 ASP B O 1
ATOM 3867 N N . ALA B 1 58 ? -1.753 17.609 16.828 1 98.69 58 ALA B N 1
ATOM 3868 C CA . ALA B 1 58 ? -2.518 18.703 17.422 1 98.69 58 ALA B CA 1
ATOM 3869 C C . ALA B 1 58 ? -3.293 19.484 16.359 1 98.69 58 ALA B C 1
ATOM 3871 O O . ALA B 1 58 ? -2.961 19.422 15.172 1 98.69 58 ALA B O 1
ATOM 3872 N N . LEU B 1 59 ? -4.285 20.125 16.875 1 98.06 59 LEU B N 1
ATOM 3873 C CA . LEU B 1 59 ? -5.012 21.016 15.977 1 98.06 59 LEU B CA 1
ATOM 3874 C C . LEU B 1 59 ? -4.113 22.141 15.477 1 98.06 59 LEU B C 1
ATOM 3876 O O . LEU B 1 59 ? -4.082 22.438 14.281 1 98.06 59 LEU B O 1
ATOM 3880 N N . ALA B 1 60 ? -3.453 22.734 16.391 1 97.06 60 ALA B N 1
ATOM 3881 C CA . ALA B 1 60 ? -2.561 23.875 16.125 1 97.06 60 ALA B CA 1
ATOM 3882 C C . ALA B 1 60 ? -1.573 24.062 17.281 1 97.06 60 ALA B C 1
ATOM 3884 O O . ALA B 1 60 ? -1.815 23.594 18.391 1 97.06 60 ALA B O 1
ATOM 3885 N N . MET B 1 61 ? -0.491 24.703 16.906 1 96.5 61 MET B N 1
ATOM 3886 C CA . MET B 1 61 ? 0.495 25.156 17.875 1 96.5 61 MET B CA 1
ATOM 3887 C C . MET B 1 61 ? 0.722 26.656 17.781 1 96.5 61 MET B C 1
ATOM 3889 O O . MET B 1 61 ? 1.458 27.125 16.906 1 96.5 61 MET B O 1
ATOM 3893 N N . PRO B 1 62 ? 0.107 27.391 18.766 1 95.38 62 PRO B N 1
ATOM 3894 C CA . PRO B 1 62 ? 0.354 28.828 18.719 1 95.38 62 PRO B CA 1
ATOM 3895 C C . PRO B 1 62 ? 1.819 29.188 18.953 1 95.38 62 PRO B C 1
ATOM 3897 O O . PRO B 1 62 ? 2.57 28.391 19.516 1 95.38 62 PRO B O 1
ATOM 3900 N N . ALA B 1 63 ? 2.197 30.406 18.609 1 96.19 63 ALA B N 1
ATOM 3901 C CA . ALA B 1 63 ? 3.596 30.828 18.562 1 96.19 63 ALA B CA 1
ATOM 3902 C C . ALA B 1 63 ? 4.27 30.625 19.906 1 96.19 63 ALA B C 1
ATOM 3904 O O . ALA B 1 63 ? 5.375 30.078 19.984 1 96.19 63 ALA B O 1
ATOM 3905 N N . PRO B 1 64 ? 3.641 30.984 21.031 1 95.69 64 PRO B N 1
ATOM 3906 C CA . PRO B 1 64 ? 4.336 30.812 22.312 1 95.69 64 PRO B CA 1
ATOM 3907 C C . PRO B 1 64 ? 4.609 29.344 22.625 1 95.69 64 PRO B C 1
ATOM 3909 O O . PRO B 1 64 ? 5.68 29 23.141 1 95.69 64 PRO B O 1
ATOM 3912 N N . VAL B 1 65 ? 3.658 28.5 22.297 1 97.5 65 VAL B N 1
ATOM 3913 C CA . VAL B 1 65 ? 3.824 27.078 22.578 1 97.5 65 VAL B CA 1
ATOM 3914 C C . VAL B 1 65 ? 4.867 26.484 21.625 1 97.5 65 VAL B C 1
ATOM 3916 O O . VAL B 1 65 ? 5.75 25.734 22.062 1 97.5 65 VAL B O 1
ATOM 3919 N N . ALA B 1 66 ? 4.801 26.828 20.375 1 98.31 66 ALA B N 1
ATOM 3920 C CA . ALA B 1 66 ? 5.762 26.328 19.391 1 98.31 66 ALA B CA 1
ATOM 3921 C C . ALA B 1 66 ? 7.184 26.75 19.75 1 98.31 66 ALA B C 1
ATOM 3923 O O . ALA B 1 66 ? 8.109 25.938 19.688 1 98.31 66 ALA B O 1
ATOM 3924 N N . THR B 1 67 ? 7.312 28 20.141 1 98.25 67 THR B N 1
ATOM 3925 C CA . THR B 1 67 ? 8.617 28.516 20.531 1 98.25 67 THR B CA 1
ATOM 3926 C C . THR B 1 67 ? 9.164 27.766 21.75 1 98.25 67 THR B C 1
ATOM 3928 O O . THR B 1 67 ? 10.352 27.438 21.797 1 98.25 67 THR B O 1
ATOM 3931 N N . ALA B 1 68 ? 8.312 27.516 22.656 1 98.25 68 ALA B N 1
ATOM 3932 C CA . ALA B 1 68 ? 8.727 26.797 23.859 1 98.25 68 ALA B CA 1
ATOM 3933 C C . ALA B 1 68 ? 9.164 25.375 23.516 1 98.25 68 ALA B C 1
ATOM 3935 O O . ALA B 1 68 ? 10.164 24.891 24.047 1 98.25 68 ALA B O 1
ATOM 3936 N N . LEU B 1 69 ? 8.43 24.75 22.672 1 98.81 69 LEU B N 1
ATOM 3937 C CA . LEU B 1 69 ? 8.789 23.391 22.25 1 98.81 69 LEU B CA 1
ATOM 3938 C C . LEU B 1 69 ? 10.117 23.391 21.5 1 98.81 69 LEU B C 1
ATOM 3940 O O . LEU B 1 69 ? 10.984 22.547 21.781 1 98.81 69 LEU B O 1
ATOM 3944 N N . ALA B 1 70 ? 10.258 24.297 20.594 1 98.88 70 ALA B N 1
ATOM 3945 C CA . ALA B 1 70 ? 11.5 24.391 19.828 1 98.88 70 ALA B CA 1
ATOM 3946 C C . ALA B 1 70 ? 12.695 24.625 20.75 1 98.88 70 ALA B C 1
ATOM 3948 O O . ALA B 1 70 ? 13.75 24 20.594 1 98.88 70 ALA B O 1
ATOM 3949 N N . SER B 1 71 ? 12.5 25.484 21.672 1 98.75 71 SER B N 1
ATOM 3950 C CA . SER B 1 71 ? 13.562 25.781 22.625 1 98.75 71 SER B CA 1
ATOM 3951 C C . SER B 1 71 ? 13.922 24.547 23.453 1 98.75 71 SER B C 1
ATOM 3953 O O . SER B 1 71 ? 15.102 24.266 23.672 1 98.75 71 SER B O 1
ATOM 3955 N N . THR B 1 72 ? 12.922 23.891 23.922 1 98.81 72 THR B N 1
ATOM 3956 C CA . THR B 1 72 ? 13.125 22.688 24.734 1 98.81 72 THR B CA 1
ATOM 3957 C C . THR B 1 72 ? 13.883 21.625 23.938 1 98.81 72 THR B C 1
ATOM 3959 O O . THR B 1 72 ? 14.852 21.047 24.438 1 98.81 72 THR B O 1
ATOM 3962 N N . VAL B 1 73 ? 13.477 21.391 22.75 1 98.88 73 VAL B N 1
ATOM 3963 C CA . VAL B 1 73 ? 14.102 20.359 21.906 1 98.88 73 VAL B CA 1
ATOM 3964 C C . VAL B 1 73 ? 15.508 20.797 21.516 1 98.88 73 VAL B C 1
ATOM 3966 O O . VAL B 1 73 ? 16.438 20 21.562 1 98.88 73 VAL B O 1
ATOM 3969 N N . GLY B 1 74 ? 15.672 22.047 21.156 1 98.62 74 GLY B N 1
ATOM 3970 C CA . GLY B 1 74 ? 17 22.562 20.844 1 98.62 74 GLY B CA 1
ATOM 3971 C C . GLY B 1 74 ? 17.984 22.375 21.969 1 98.62 74 GLY B C 1
ATOM 3972 O O . GLY B 1 74 ? 19.109 21.938 21.75 1 98.62 74 GLY B O 1
ATOM 3973 N N . ALA B 1 75 ? 17.562 22.703 23.125 1 98.38 75 ALA B N 1
ATOM 3974 C CA . ALA B 1 75 ? 18.406 22.547 24.297 1 98.38 75 ALA B CA 1
ATOM 3975 C C . ALA B 1 75 ? 18.781 21.078 24.516 1 98.38 75 ALA B C 1
ATOM 3977 O O . ALA B 1 75 ? 19.938 20.766 24.844 1 98.38 75 ALA B O 1
ATOM 3978 N N . GLY B 1 76 ? 17.844 20.281 24.344 1 98.25 76 GLY B N 1
ATOM 3979 C CA . GLY B 1 76 ? 18.078 18.859 24.531 1 98.25 76 GLY B CA 1
ATOM 3980 C C . GLY B 1 76 ? 19.031 18.266 23.516 1 98.25 76 GLY B C 1
ATOM 3981 O O . GLY B 1 76 ? 19.797 17.359 23.828 1 98.25 76 GLY B O 1
ATOM 3982 N N . LEU B 1 77 ? 18.984 18.734 22.312 1 98.12 77 LEU B N 1
ATOM 3983 C CA . LEU B 1 77 ? 19.797 18.203 21.219 1 98.12 77 LEU B CA 1
ATOM 3984 C C . LEU B 1 77 ? 21.109 18.953 21.125 1 98.12 77 LEU B C 1
ATOM 3986 O O . LEU B 1 77 ? 22.047 18.484 20.453 1 98.12 77 LEU B O 1
ATOM 3990 N N . GLY B 1 78 ? 21.203 20.094 21.719 1 97.25 78 GLY B N 1
ATOM 3991 C CA . GLY B 1 78 ? 22.391 20.922 21.625 1 97.25 78 GLY B CA 1
ATOM 3992 C C . GLY B 1 78 ? 22.5 21.672 20.312 1 97.25 78 GLY B C 1
ATOM 3993 O O . GLY B 1 78 ? 23.594 21.828 19.766 1 97.25 78 GLY B O 1
ATOM 3994 N N . ILE B 1 79 ? 21.344 22.047 19.766 1 97.75 79 ILE B N 1
ATOM 3995 C CA . ILE B 1 79 ? 21.375 22.797 18.516 1 97.75 79 ILE B CA 1
ATOM 3996 C C . ILE B 1 79 ? 20.5 24.047 18.641 1 97.75 79 ILE B C 1
ATOM 3998 O O . ILE B 1 79 ? 19.719 24.172 19.578 1 97.75 79 ILE B O 1
ATOM 4002 N N . ASP B 1 80 ? 20.641 24.969 17.703 1 98.12 80 ASP B N 1
ATOM 4003 C CA . ASP B 1 80 ? 19.875 26.203 17.703 1 98.12 80 ASP B CA 1
ATOM 4004 C C . ASP B 1 80 ? 18.391 25.922 17.484 1 98.12 80 ASP B C 1
ATOM 4006 O O . ASP B 1 80 ? 18.016 25.156 16.578 1 98.12 80 ASP B O 1
ATOM 4010 N N . ALA B 1 81 ? 17.547 26.562 18.281 1 98.44 81 ALA B N 1
ATOM 4011 C CA . ALA B 1 81 ? 16.094 26.391 18.188 1 98.44 81 ALA B CA 1
ATOM 4012 C C . ALA B 1 81 ? 15.586 26.812 16.812 1 98.44 81 ALA B C 1
ATOM 4014 O O . ALA B 1 81 ? 14.539 26.344 16.359 1 98.44 81 ALA B O 1
ATOM 4015 N N . ASP B 1 82 ? 16.312 27.688 16.109 1 97.81 82 ASP B N 1
ATOM 4016 C CA . ASP B 1 82 ? 15.906 28.188 14.805 1 97.81 82 ASP B CA 1
ATOM 4017 C C . ASP B 1 82 ? 15.953 27.078 13.758 1 97.81 82 ASP B C 1
ATOM 4019 O O . ASP B 1 82 ? 15.422 27.234 12.656 1 97.81 82 ASP B O 1
ATOM 4023 N N . ARG B 1 83 ? 16.562 25.953 14.109 1 98.38 83 ARG B N 1
ATOM 4024 C CA . ARG B 1 83 ? 16.672 24.828 13.188 1 98.38 83 ARG B CA 1
ATOM 4025 C C . ARG B 1 83 ? 15.508 23.844 13.375 1 98.38 83 ARG B C 1
ATOM 4027 O O . ARG B 1 83 ? 15.406 22.859 12.648 1 98.38 83 ARG B O 1
ATOM 4034 N N . ILE B 1 84 ? 14.648 24.156 14.312 1 98.81 84 ILE B N 1
ATOM 4035 C CA . ILE B 1 84 ? 13.562 23.25 14.656 1 98.81 84 ILE B CA 1
ATOM 4036 C C . ILE B 1 84 ? 12.242 23.812 14.117 1 98.81 84 ILE B C 1
ATOM 4038 O O . ILE B 1 84 ? 11.883 24.953 14.398 1 98.81 84 ILE B O 1
ATOM 4042 N N . LEU B 1 85 ? 11.562 23.047 13.289 1 98.94 85 LEU B N 1
ATOM 4043 C CA . LEU B 1 85 ? 10.219 23.375 12.82 1 98.94 85 LEU B CA 1
ATOM 4044 C C . LEU B 1 85 ? 9.164 22.594 13.617 1 98.94 85 LEU B C 1
ATOM 4046 O O . LEU B 1 85 ? 9.227 21.375 13.695 1 98.94 85 LEU B O 1
ATOM 4050 N N . VAL B 1 86 ? 8.242 23.281 14.227 1 98.94 86 VAL B N 1
ATOM 4051 C CA . VAL B 1 86 ? 7.141 22.656 14.953 1 98.94 86 VAL B CA 1
ATOM 4052 C C . VAL B 1 86 ? 5.895 22.609 14.07 1 98.94 86 VAL B C 1
ATOM 4054 O O . VAL B 1 86 ? 5.336 23.656 13.727 1 98.94 86 VAL B O 1
ATOM 4057 N N . CYS B 1 87 ? 5.473 21.406 13.727 1 98.88 87 CYS B N 1
ATOM 4058 C CA . CYS B 1 87 ? 4.41 21.219 12.75 1 98.88 87 CYS B CA 1
ATOM 4059 C C . CYS B 1 87 ? 3.232 20.469 13.359 1 98.88 87 CYS B C 1
ATOM 4061 O O . CYS B 1 87 ? 3.398 19.359 13.875 1 98.88 87 CYS B O 1
ATOM 4063 N N . ALA B 1 88 ? 2.072 21.016 13.25 1 98.81 88 ALA B N 1
ATOM 4064 C CA . ALA B 1 88 ? 0.874 20.328 13.727 1 98.81 88 ALA B CA 1
ATOM 4065 C C . ALA B 1 88 ? 0.203 19.547 12.609 1 98.81 88 ALA B C 1
ATOM 4067 O O . ALA B 1 88 ? 0.129 20.016 11.469 1 98.81 88 ALA B O 1
ATOM 4068 N N . SER B 1 89 ? -0.329 18.375 12.969 1 98.62 89 SER B N 1
ATOM 4069 C CA . SER B 1 89 ? -1.033 17.547 11.992 1 98.62 89 SER B CA 1
ATOM 4070 C C . SER B 1 89 ? -2.408 18.125 11.672 1 98.62 89 SER B C 1
ATOM 4072 O O . SER B 1 89 ? -3.023 17.75 10.672 1 98.62 89 SER B O 1
ATOM 4074 N N . HIS B 1 90 ? -2.93 18.938 12.523 1 98.62 90 HIS B N 1
ATOM 4075 C CA . HIS B 1 90 ? -4.219 19.609 12.414 1 98.62 90 HIS B CA 1
ATOM 4076 C C . HIS B 1 90 ? -5.371 18.641 12.633 1 98.62 90 HIS B C 1
ATOM 4078 O O . HIS B 1 90 ? -6.438 18.781 12.039 1 98.62 90 HIS B O 1
ATOM 4084 N N . THR B 1 91 ? -5.227 17.672 13.484 1 98.62 91 THR B N 1
ATOM 4085 C CA . THR B 1 91 ? -6.336 16.812 13.883 1 98.62 91 THR B CA 1
ATOM 4086 C C . THR B 1 91 ? -7.363 17.594 14.688 1 98.62 91 THR B C 1
ATOM 4088 O O . THR B 1 91 ? -7.004 18.453 15.5 1 98.62 91 THR B O 1
ATOM 4091 N N . HIS B 1 92 ? -8.594 17.266 14.453 1 97.81 92 HIS B N 1
ATOM 4092 C CA . HIS B 1 92 ? -9.688 17.891 15.195 1 97.81 92 HIS B CA 1
ATOM 4093 C C . HIS B 1 92 ? -10.078 17.047 16.406 1 97.81 92 HIS B C 1
ATOM 4095 O O . HIS B 1 92 ? -11.188 17.172 16.922 1 97.81 92 HIS B O 1
ATOM 4101 N N . CYS B 1 93 ? -9.164 16.188 16.844 1 98.25 93 CYS B N 1
ATOM 4102 C CA . CYS B 1 93 ? -9.438 15.312 17.984 1 98.25 93 CYS B CA 1
ATOM 4103 C C . CYS B 1 93 ? -8.297 15.367 18.984 1 98.25 93 CYS B C 1
ATOM 4105 O O . CYS B 1 93 ? -7.945 14.352 19.578 1 98.25 93 CYS B O 1
ATOM 4107 N N . ALA B 1 94 ? -7.707 16.5 19.125 1 98.38 94 ALA B N 1
ATOM 4108 C CA . ALA B 1 94 ? -6.652 16.75 20.109 1 98.38 94 ALA B CA 1
ATOM 4109 C C . ALA B 1 94 ? -7.102 17.797 21.141 1 98.38 94 ALA B C 1
ATOM 4111 O O . ALA B 1 94 ? -8.148 18.422 20.984 1 98.38 94 ALA B O 1
ATOM 4112 N N . PRO B 1 95 ? -6.336 18.031 22.203 1 97.69 95 PRO B N 1
ATOM 4113 C CA . PRO B 1 95 ? -6.758 18.922 23.281 1 97.69 95 PRO B CA 1
ATOM 4114 C C . PRO B 1 95 ? -6.848 20.391 22.828 1 97.69 95 PRO B C 1
ATOM 4116 O O . PRO B 1 95 ? -5.898 20.906 22.25 1 97.69 95 PRO B O 1
ATOM 4119 N N . ALA B 1 96 ? -7.965 20.984 23.219 1 96.5 96 ALA B N 1
ATOM 4120 C CA . ALA B 1 96 ? -8.094 22.422 23.016 1 96.5 96 ALA B CA 1
ATOM 4121 C C . ALA B 1 96 ? -7.086 23.188 23.875 1 96.5 96 ALA B C 1
ATOM 4123 O O . ALA B 1 96 ? -6.645 24.281 23.5 1 96.5 96 ALA B O 1
ATOM 4124 N N . GLY B 1 97 ? -6.664 22.594 24.891 1 96.56 97 GLY B N 1
ATOM 4125 C CA . GLY B 1 97 ? -5.754 23.203 25.844 1 96.56 97 GLY B CA 1
ATOM 4126 C C . GLY B 1 97 ? -4.367 23.438 25.266 1 96.56 97 GLY B C 1
ATOM 4127 O O . GLY B 1 97 ? -3.576 24.203 25.844 1 96.56 97 GLY B O 1
ATOM 4128 N N . TRP B 1 98 ? -4.043 22.781 24.203 1 96.75 98 TRP B N 1
ATOM 4129 C CA . TRP B 1 98 ? -2.727 22.953 23.609 1 96.75 98 TRP B CA 1
ATOM 4130 C C . TRP B 1 98 ? -2.68 24.219 22.766 1 96.75 98 TRP B C 1
ATOM 4132 O O . TRP B 1 98 ? -1.611 24.812 22.578 1 96.75 98 TRP B O 1
ATOM 4142 N N . HIS B 1 99 ? -3.816 24.672 22.203 1 91.75 99 HIS B N 1
ATOM 4143 C CA . HIS B 1 99 ? -3.76 25.797 21.266 1 91.75 99 HIS B CA 1
ATOM 4144 C C . HIS B 1 99 ? -4.484 27.016 21.828 1 91.75 99 HIS B C 1
ATOM 4146 O O . HIS B 1 99 ? -4.234 28.141 21.406 1 91.75 99 HIS B O 1
ATOM 4152 N N . GLY B 1 100 ? -5.348 26.844 22.75 1 85.81 100 GLY B N 1
ATOM 4153 C CA . GLY B 1 100 ? -6.094 27.984 23.266 1 85.81 100 GLY B CA 1
ATOM 4154 C C . GLY B 1 100 ? -6.961 28.656 22.219 1 85.81 100 GLY B C 1
ATOM 4155 O O . GLY B 1 100 ? -7.629 27.984 21.438 1 85.81 100 GLY B O 1
ATOM 4156 N N . GLU B 1 101 ? -6.926 29.969 22.234 1 80.69 101 GLU B N 1
ATOM 4157 C CA . GLU B 1 101 ? -7.785 30.75 21.344 1 80.69 101 GLU B CA 1
ATOM 4158 C C . GLU B 1 101 ? -7.273 30.719 19.906 1 80.69 101 GLU B C 1
ATOM 4160 O O . GLU B 1 101 ? -6.113 31.031 19.656 1 80.69 101 GLU B O 1
ATOM 4165 N N . LEU B 1 102 ? -8.094 30.25 19.031 1 78.31 102 LEU B N 1
ATOM 4166 C CA . LEU B 1 102 ? -7.73 30.234 17.625 1 78.31 102 LEU B CA 1
ATOM 4167 C C . LEU B 1 102 ? -8.125 31.531 16.938 1 78.31 102 LEU B C 1
ATOM 4169 O O . LEU B 1 102 ? -7.465 31.969 15.992 1 78.31 102 LEU B O 1
ATOM 4173 N N . HIS B 1 103 ? -9.234 32.094 17.438 1 74.94 103 HIS B N 1
ATOM 4174 C CA . HIS B 1 103 ? -9.719 33.406 17.078 1 74.94 103 HIS B CA 1
ATOM 4175 C C . HIS B 1 103 ? -10.055 34.25 18.312 1 74.94 103 HIS B C 1
ATOM 4177 O O . HIS B 1 103 ? -10.516 33.688 19.312 1 74.94 103 HIS B O 1
ATOM 4183 N N . PRO B 1 104 ? -9.68 35.438 18.312 1 68.25 104 PRO B N 1
ATOM 4184 C CA . PRO B 1 104 ? -9.828 36.281 19.5 1 68.25 104 PRO B CA 1
ATOM 4185 C C . PRO B 1 104 ? -11.133 36.031 20.266 1 68.25 104 PRO B C 1
ATOM 4187 O O . PRO B 1 104 ? -11.133 35.969 21.5 1 68.25 104 PRO B O 1
ATOM 4190 N N . PRO B 1 105 ? -12.18 35.875 19.719 1 66.38 105 PRO B N 1
ATOM 4191 C CA . PRO B 1 105 ? -13.344 35.688 20.578 1 66.38 105 PRO B CA 1
ATOM 4192 C C . PRO B 1 105 ? -13.562 34.25 20.984 1 66.38 105 PRO B C 1
ATOM 4194 O O . PRO B 1 105 ? -14.523 33.938 21.703 1 66.38 105 PRO B O 1
ATOM 4197 N N . ASP B 1 106 ? -12.5 33.438 20.734 1 71.62 106 ASP B N 1
ATOM 4198 C CA . ASP B 1 106 ? -12.711 32.062 21.125 1 71.62 106 ASP B CA 1
ATOM 4199 C C . ASP B 1 106 ? -12.445 31.859 22.625 1 71.62 106 ASP B C 1
ATOM 4201 O O . ASP B 1 106 ? -11.477 32.406 23.156 1 71.62 106 ASP B O 1
ATOM 4205 N N . GLY B 1 107 ? -13.297 31.688 23.484 1 71.44 107 GLY B N 1
ATOM 4206 C CA . GLY B 1 107 ? -13.219 31.5 24.938 1 71.44 107 GLY B CA 1
ATOM 4207 C C . GLY B 1 107 ? -12.32 30.359 25.344 1 71.44 107 GLY B C 1
ATOM 4208 O O . GLY B 1 107 ? -12.125 30.109 26.531 1 71.44 107 GLY B O 1
ATOM 4209 N N . THR B 1 108 ? -11.656 29.781 24.359 1 80.75 108 THR B N 1
ATOM 4210 C CA . THR B 1 108 ? -10.773 28.672 24.688 1 80.75 108 THR B CA 1
ATOM 4211 C C . THR B 1 108 ? -9.422 29.188 25.188 1 80.75 108 THR B C 1
ATOM 4213 O O . THR B 1 108 ? -8.883 30.156 24.656 1 80.75 108 THR B O 1
ATOM 4216 N N . THR B 1 109 ? -8.945 28.609 26.297 1 85.75 109 THR B N 1
ATOM 4217 C CA . THR B 1 109 ? -7.68 29.031 26.875 1 85.75 109 THR B CA 1
ATOM 4218 C C . THR B 1 109 ? -6.668 27.891 26.859 1 85.75 109 THR B C 1
ATOM 4220 O O . THR B 1 109 ? -7.043 26.719 26.922 1 85.75 109 THR B O 1
ATOM 4223 N N . VAL B 1 110 ? -5.484 28.359 26.766 1 92.31 110 VAL B N 1
ATOM 4224 C CA . VAL B 1 110 ? -4.398 27.391 26.906 1 92.31 110 VAL B CA 1
ATOM 4225 C C . VAL B 1 110 ? -4.391 26.812 28.328 1 92.31 110 VAL B C 1
ATOM 4227 O O . VAL B 1 110 ? -4.539 27.562 29.297 1 92.31 110 VAL B O 1
ATOM 4230 N N . ASP B 1 111 ? -4.316 25.516 28.375 1 95.75 111 ASP B N 1
ATOM 4231 C CA . ASP B 1 111 ? -4.156 24.844 29.656 1 95.75 111 ASP B CA 1
ATOM 4232 C C . ASP B 1 111 ? -2.68 24.688 30.016 1 95.75 111 ASP B C 1
ATOM 4234 O O . ASP B 1 111 ? -1.97 23.875 29.422 1 95.75 111 ASP B O 1
ATOM 4238 N N . ALA B 1 112 ? -2.283 25.406 31 1 95.94 112 ALA B N 1
ATOM 4239 C CA . ALA B 1 112 ? -0.87 25.5 31.359 1 95.94 112 ALA B CA 1
ATOM 4240 C C . ALA B 1 112 ? -0.313 24.125 31.734 1 95.94 112 ALA B C 1
ATOM 4242 O O . ALA B 1 112 ? 0.846 23.812 31.438 1 95.94 112 ALA B O 1
ATOM 4243 N N . ASP B 1 113 ? -1.09 23.328 32.344 1 97 113 ASP B N 1
ATOM 4244 C CA . ASP B 1 113 ? -0.637 22 32.781 1 97 113 ASP B CA 1
ATOM 4245 C C . ASP B 1 113 ? -0.447 21.078 31.562 1 97 113 ASP B C 1
ATOM 4247 O O . ASP B 1 113 ? 0.53 20.344 31.5 1 97 113 ASP B O 1
ATOM 4251 N N . LEU B 1 114 ? -1.385 21.141 30.656 1 97.62 114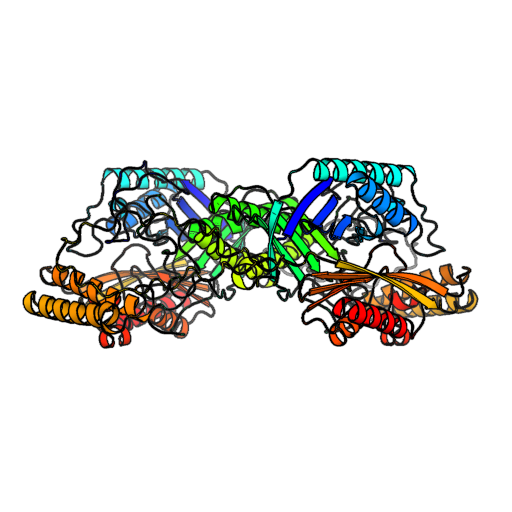 LEU B N 1
ATOM 4252 C CA . LEU B 1 114 ? -1.271 20.328 29.453 1 97.62 114 LEU B CA 1
ATOM 4253 C C . LEU B 1 114 ? -0.05 20.734 28.641 1 97.62 114 LEU B C 1
ATOM 4255 O O . LEU B 1 114 ? 0.664 19.875 28.109 1 97.62 114 LEU B O 1
ATOM 4259 N N . VAL B 1 115 ? 0.2 21.969 28.562 1 97.88 115 VAL B N 1
ATOM 4260 C CA . VAL B 1 115 ? 1.34 22.469 27.797 1 97.88 115 VAL B CA 1
ATOM 4261 C C . VAL B 1 115 ? 2.639 22.094 28.5 1 97.88 115 VAL B C 1
ATOM 4263 O O . VAL B 1 115 ? 3.621 21.719 27.859 1 97.88 115 VAL B O 1
ATOM 4266 N N . ALA B 1 116 ? 2.613 22.203 29.781 1 98.12 116 ALA B N 1
ATOM 4267 C CA . ALA B 1 116 ? 3.799 21.812 30.547 1 98.12 116 ALA B CA 1
ATOM 4268 C C . ALA B 1 116 ? 4.133 20.344 30.328 1 98.12 116 ALA B C 1
ATOM 4270 O O . ALA B 1 116 ? 5.305 19.969 30.203 1 98.12 116 ALA B O 1
ATOM 4271 N N . GLU B 1 117 ? 3.17 19.547 30.297 1 98.38 117 GLU B N 1
ATOM 4272 C CA . GLU B 1 117 ? 3.371 18.109 30.062 1 98.38 117 GLU B CA 1
ATOM 4273 C C . GLU B 1 117 ? 3.9 17.859 28.641 1 98.38 117 GLU B C 1
ATOM 4275 O O . GLU B 1 117 ? 4.758 17 28.453 1 98.38 117 GLU B O 1
ATOM 4280 N N . LEU B 1 118 ? 3.352 18.562 27.719 1 98.56 118 LEU B N 1
ATOM 4281 C CA . LEU B 1 118 ? 3.816 18.453 26.344 1 98.56 118 LEU B CA 1
ATOM 4282 C C . LEU B 1 118 ? 5.281 18.859 26.234 1 98.56 118 LEU B C 1
ATOM 4284 O O . LEU B 1 118 ? 6.066 18.172 25.562 1 98.56 118 LEU B O 1
ATOM 4288 N N . ARG B 1 119 ? 5.672 19.891 26.891 1 98.69 119 ARG B N 1
ATOM 4289 C CA . ARG B 1 119 ? 7.055 20.359 26.906 1 98.69 119 ARG B CA 1
ATOM 4290 C C . ARG B 1 119 ? 7.98 19.328 27.547 1 98.69 119 ARG B C 1
ATOM 4292 O O . ARG B 1 119 ? 9.086 19.078 27.062 1 98.69 119 ARG B O 1
ATOM 4299 N N . ALA B 1 120 ? 7.488 18.797 28.609 1 98.75 120 ALA B N 1
ATOM 4300 C CA . ALA B 1 120 ? 8.273 17.781 29.281 1 98.75 120 ALA B CA 1
ATOM 4301 C C . ALA B 1 120 ? 8.5 16.562 28.375 1 98.75 120 ALA B C 1
ATOM 4303 O O . ALA B 1 120 ? 9.594 16 28.344 1 98.75 120 ALA B O 1
ATOM 4304 N N . ALA B 1 121 ? 7.461 16.188 27.703 1 98.81 121 ALA B N 1
ATOM 4305 C CA . ALA B 1 121 ? 7.574 15.078 26.766 1 98.81 121 ALA B CA 1
ATOM 4306 C C . ALA B 1 121 ? 8.57 15.398 25.656 1 98.81 121 ALA B C 1
ATOM 4308 O O . ALA B 1 121 ? 9.344 14.539 25.234 1 98.81 121 ALA B O 1
ATOM 4309 N N . ALA B 1 122 ? 8.555 16.609 25.172 1 98.88 122 ALA B N 1
ATOM 4310 C CA . ALA B 1 122 ? 9.5 17.062 24.141 1 98.88 122 ALA B CA 1
ATOM 4311 C C . ALA B 1 122 ? 10.938 16.969 24.656 1 98.88 122 ALA B C 1
ATOM 4313 O O . ALA B 1 122 ? 11.828 16.547 23.922 1 98.88 122 ALA B O 1
ATOM 4314 N N . GLY B 1 123 ? 11.086 17.375 25.859 1 98.81 123 GLY B N 1
ATOM 4315 C CA . GLY B 1 123 ? 12.406 17.25 26.453 1 98.81 123 GLY B CA 1
ATOM 4316 C C . GLY B 1 123 ? 12.891 15.82 26.547 1 98.81 123 GLY B C 1
ATOM 4317 O O . GLY B 1 123 ? 14.039 15.523 26.219 1 98.81 123 GLY B O 1
ATOM 4318 N N . ARG B 1 124 ? 12.023 14.945 26.953 1 98.69 124 ARG B N 1
ATOM 4319 C CA . ARG B 1 124 ? 12.367 13.531 27.047 1 98.69 124 ARG B CA 1
ATOM 4320 C C . ARG B 1 124 ? 12.688 12.945 25.672 1 98.69 124 ARG B C 1
ATOM 4322 O O . ARG B 1 124 ? 13.625 12.164 25.531 1 98.69 124 ARG B O 1
ATOM 4329 N N . LEU B 1 125 ? 11.906 13.328 24.75 1 98.75 125 LEU B N 1
ATOM 4330 C CA . LEU B 1 125 ? 12.141 12.859 23.391 1 98.75 125 LEU B CA 1
ATOM 4331 C C . LEU B 1 125 ? 13.492 13.336 22.875 1 98.75 125 LEU B C 1
ATOM 4333 O O . LEU B 1 125 ? 14.25 12.555 22.297 1 98.75 125 LEU B O 1
ATOM 4337 N N . ALA B 1 126 ? 13.797 14.586 23.094 1 98.75 126 ALA B N 1
ATOM 4338 C CA . ALA B 1 126 ? 15.07 15.141 22.656 1 98.75 126 ALA B CA 1
ATOM 4339 C C . ALA B 1 126 ? 16.234 14.422 23.328 1 98.75 126 ALA B C 1
ATOM 4341 O O . ALA B 1 126 ? 17.234 14.086 22.672 1 98.75 126 ALA B O 1
ATOM 4342 N N . ALA B 1 127 ? 16.109 14.156 24.562 1 98.19 127 ALA B N 1
ATOM 4343 C CA . ALA B 1 127 ? 17.172 13.453 25.297 1 98.19 127 ALA B CA 1
ATOM 4344 C C . ALA B 1 127 ? 17.359 12.039 24.75 1 98.19 127 ALA B C 1
ATOM 4346 O O . ALA B 1 127 ? 18.484 11.586 24.578 1 98.19 127 ALA B O 1
ATOM 4347 N N . ALA B 1 128 ? 16.266 11.391 24.547 1 97.88 128 ALA B N 1
ATOM 4348 C CA . ALA B 1 128 ? 16.328 10.031 24.031 1 97.88 128 ALA B CA 1
ATOM 4349 C C . ALA B 1 128 ? 16.984 10 22.656 1 97.88 128 ALA B C 1
ATOM 4351 O O . ALA B 1 128 ? 17.797 9.117 22.375 1 97.88 128 ALA B O 1
ATOM 4352 N N . VAL B 1 129 ? 16.625 10.891 21.828 1 97.56 129 VAL B N 1
ATOM 4353 C CA . VAL B 1 129 ? 17.156 10.984 20.484 1 97.56 129 VAL B CA 1
ATOM 4354 C C . VAL B 1 129 ? 18.641 11.344 20.531 1 97.56 129 VAL B C 1
ATOM 4356 O O . VAL B 1 129 ? 19.453 10.789 19.781 1 97.56 129 VAL B O 1
ATOM 4359 N N . ALA B 1 130 ? 19.016 12.227 21.406 1 96.19 130 ALA B N 1
ATOM 4360 C CA . ALA B 1 130 ? 20.406 12.664 21.547 1 96.19 130 ALA B CA 1
ATOM 4361 C C . ALA B 1 130 ? 21.297 11.516 22.031 1 96.19 130 ALA B C 1
ATOM 4363 O O . ALA B 1 130 ? 22.5 11.492 21.75 1 96.19 130 ALA B O 1
ATOM 4364 N N . ALA B 1 131 ? 20.703 10.641 22.734 1 95.12 131 ALA B N 1
ATOM 4365 C CA . ALA B 1 131 ? 21.453 9.539 23.328 1 95.12 131 ALA B CA 1
ATOM 4366 C C . ALA B 1 131 ? 21.703 8.43 22.312 1 95.12 131 ALA B C 1
ATOM 4368 O O . ALA B 1 131 ? 22.547 7.559 22.516 1 95.12 131 ALA B O 1
ATOM 4369 N N . GLN B 1 132 ? 21 8.523 21.188 1 92 132 GLN B N 1
ATOM 4370 C CA . GLN B 1 132 ? 21.172 7.527 20.141 1 92 132 GLN B CA 1
ATOM 4371 C C . GLN B 1 132 ? 22.391 7.855 19.266 1 92 132 GLN B C 1
ATOM 4373 O O . GLN B 1 132 ? 22.766 9.023 19.125 1 92 132 GLN B O 1
ATOM 4378 N N . ASP B 1 133 ? 23.016 6.758 18.734 1 91.81 133 ASP B N 1
ATOM 4379 C CA . ASP B 1 133 ? 23.984 6.988 17.672 1 91.81 133 ASP B CA 1
ATOM 4380 C C . ASP B 1 133 ? 23.297 7.516 16.406 1 91.81 133 ASP B C 1
ATOM 4382 O O . ASP B 1 133 ? 22.266 7 16 1 91.81 133 ASP B O 1
ATOM 4386 N N . ARG B 1 134 ? 23.891 8.531 15.906 1 94.25 134 ARG B N 1
ATOM 4387 C CA . ARG B 1 134 ? 23.344 9.047 14.656 1 94.25 134 ARG B CA 1
ATOM 4388 C C . ARG B 1 134 ? 23.484 8.016 13.539 1 94.25 134 ARG B C 1
ATOM 4390 O O . ARG B 1 134 ? 24.531 7.387 13.398 1 94.25 134 ARG B O 1
ATOM 4397 N N . LEU B 1 135 ? 22.469 7.918 12.836 1 96.38 135 LEU B N 1
ATOM 4398 C CA . LEU B 1 135 ? 22.406 6.891 11.805 1 96.38 135 LEU B CA 1
ATOM 4399 C C . LEU B 1 135 ? 22.766 7.473 10.438 1 96.38 135 LEU B C 1
ATOM 4401 O O . LEU B 1 135 ? 22.141 8.438 9.984 1 96.38 135 LEU B O 1
ATOM 4405 N N . ALA B 1 136 ? 23.828 6.895 9.773 1 96.06 136 ALA B N 1
ATOM 4406 C CA . ALA B 1 136 ? 24.078 7.262 8.383 1 96.06 136 ALA B CA 1
ATOM 4407 C C . ALA B 1 136 ? 22.969 6.773 7.469 1 96.06 136 ALA B C 1
ATOM 4409 O O . ALA B 1 136 ? 22.609 5.594 7.484 1 96.06 136 ALA B O 1
ATOM 4410 N N . VAL B 1 137 ? 22.406 7.746 6.648 1 96.62 137 VAL B N 1
ATOM 4411 C CA . VAL B 1 137 ? 21.25 7.344 5.855 1 96.62 137 VAL B CA 1
ATOM 4412 C C . VAL B 1 137 ? 21.438 7.797 4.41 1 96.62 137 VAL B C 1
ATOM 4414 O O . VAL B 1 137 ? 22.219 8.711 4.133 1 96.62 137 VAL B O 1
ATOM 4417 N N . THR B 1 138 ? 20.781 7.027 3.52 1 95.56 138 THR B N 1
ATOM 4418 C CA . THR B 1 138 ? 20.484 7.523 2.18 1 95.56 138 THR B CA 1
ATOM 4419 C C . THR B 1 138 ? 19.094 8.125 2.113 1 95.56 138 THR B C 1
ATOM 4421 O O . THR B 1 138 ? 18.203 7.719 2.861 1 95.56 138 THR B O 1
ATOM 4424 N N . ALA B 1 139 ? 18.938 9.148 1.263 1 96.81 139 ALA B N 1
ATOM 4425 C CA . ALA B 1 139 ? 17.656 9.82 1.104 1 96.81 139 ALA B CA 1
ATOM 4426 C C . ALA B 1 139 ? 17.109 9.641 -0.31 1 96.81 139 ALA B C 1
ATOM 4428 O O . ALA B 1 139 ? 17.859 9.727 -1.286 1 96.81 139 ALA B O 1
ATOM 4429 N N . ALA B 1 140 ? 15.852 9.328 -0.383 1 97.44 140 ALA B N 1
ATOM 4430 C CA . ALA B 1 140 ? 15.141 9.258 -1.66 1 97.44 140 ALA B CA 1
ATOM 4431 C C . ALA B 1 140 ? 13.805 9.977 -1.586 1 97.44 140 ALA B C 1
ATOM 4433 O O . ALA B 1 140 ? 13.281 10.219 -0.495 1 97.44 140 ALA B O 1
ATOM 4434 N N . TRP B 1 141 ? 13.312 10.383 -2.811 1 98 141 TRP B N 1
ATOM 4435 C CA . TRP B 1 141 ? 12.094 11.188 -2.879 1 98 141 TRP B CA 1
ATOM 4436 C C . TRP B 1 141 ? 11.086 10.562 -3.842 1 98 141 TRP B C 1
ATOM 4438 O O . TRP B 1 141 ? 11.461 10.062 -4.902 1 98 141 TRP B O 1
ATOM 4448 N N . CYS B 1 142 ? 9.82 10.547 -3.441 1 98.25 142 CYS B N 1
ATOM 4449 C CA . CYS B 1 142 ? 8.711 10.281 -4.348 1 98.25 142 CYS B CA 1
ATOM 4450 C C . CYS B 1 142 ? 7.465 11.047 -3.914 1 98.25 142 CYS B C 1
ATOM 4452 O O . CYS B 1 142 ? 7.352 11.461 -2.76 1 98.25 142 CYS B O 1
ATOM 4454 N N . ALA B 1 143 ? 6.625 11.305 -4.844 1 98.5 143 ALA B N 1
ATOM 4455 C CA . ALA B 1 143 ? 5.375 12 -4.566 1 98.5 143 ALA B CA 1
ATOM 4456 C C . ALA B 1 143 ? 4.234 11.438 -5.41 1 98.5 143 ALA B C 1
ATOM 4458 O O . ALA B 1 143 ? 3.742 12.102 -6.324 1 98.5 143 ALA B O 1
ATOM 4459 N N . PRO B 1 144 ? 3.713 10.281 -5.012 1 98.31 144 PRO B N 1
ATOM 4460 C CA . PRO B 1 144 ? 2.613 9.711 -5.793 1 98.31 144 PRO B CA 1
ATOM 4461 C C . PRO B 1 144 ? 1.325 10.523 -5.684 1 98.31 144 PRO B C 1
ATOM 4463 O O . PRO B 1 144 ? 1.047 11.102 -4.629 1 98.31 144 PRO B O 1
ATOM 4466 N N . GLU B 1 145 ? 0.571 10.5 -6.805 1 97.5 145 GLU B N 1
ATOM 4467 C CA . GLU B 1 145 ? -0.799 11 -6.746 1 97.5 145 GLU B CA 1
ATOM 4468 C C . GLU B 1 145 ? -1.7 10.047 -5.965 1 97.5 145 GLU B C 1
ATOM 4470 O O . GLU B 1 145 ? -1.641 8.828 -6.156 1 97.5 145 GLU B O 1
ATOM 4475 N N . VAL B 1 146 ? -2.439 10.586 -5.082 1 97.88 146 VAL B N 1
ATOM 4476 C CA . VAL B 1 146 ? -3.361 9.805 -4.266 1 97.88 146 VAL B CA 1
ATOM 4477 C C . VAL B 1 146 ? -4.793 10.273 -4.516 1 97.88 146 VAL B C 1
ATOM 4479 O O . VAL B 1 146 ? -5.199 11.336 -4.043 1 97.88 146 VAL B O 1
ATOM 4482 N N . ALA B 1 147 ? -5.543 9.484 -5.152 1 94.25 147 ALA B N 1
ATOM 4483 C CA . ALA B 1 147 ? -6.945 9.805 -5.426 1 94.25 147 ALA B CA 1
ATOM 4484 C C . ALA B 1 147 ? -7.859 9.211 -4.359 1 94.25 147 ALA B C 1
ATOM 4486 O O . ALA B 1 147 ? -7.535 8.18 -3.758 1 94.25 147 ALA B O 1
ATOM 4487 N N . GLY B 1 148 ? -8.906 9.883 -4.102 1 94.44 148 GLY B N 1
ATOM 4488 C CA . GLY B 1 148 ? -9.969 9.305 -3.297 1 94.44 148 GLY B CA 1
ATOM 4489 C C . GLY B 1 148 ? -9.797 9.547 -1.81 1 94.44 148 GLY B C 1
ATOM 4490 O O . GLY B 1 148 ? -10.508 8.953 -0.991 1 94.44 148 GLY B O 1
ATOM 4491 N N . VAL B 1 149 ? -8.906 10.422 -1.445 1 97.44 149 VAL B N 1
ATOM 4492 C CA . VAL B 1 149 ? -8.656 10.641 -0.024 1 97.44 149 VAL B CA 1
ATOM 4493 C C . VAL B 1 149 ? -9.055 12.07 0.352 1 97.44 149 VAL B C 1
ATOM 4495 O O . VAL B 1 149 ? -9.625 12.297 1.421 1 97.44 149 VAL B O 1
ATOM 4498 N N . SER B 1 150 ? -8.758 13.023 -0.497 1 96.44 150 SER B N 1
ATOM 4499 C CA . SER B 1 150 ? -9.047 14.43 -0.229 1 96.44 150 SER B CA 1
ATOM 4500 C C . SER B 1 150 ? -9.492 15.148 -1.496 1 96.44 150 SER B C 1
ATOM 4502 O O . SER B 1 150 ? -9.219 14.695 -2.607 1 96.44 150 SER B O 1
ATOM 4504 N N . ALA B 1 151 ? -10.266 16.203 -1.284 1 95.69 151 ALA B N 1
ATOM 4505 C CA . ALA B 1 151 ? -10.734 17.047 -2.379 1 95.69 151 ALA B CA 1
ATOM 4506 C C . ALA B 1 151 ? -11.031 18.469 -1.89 1 95.69 151 ALA B C 1
ATOM 4508 O O . ALA B 1 151 ? -11.156 18.703 -0.686 1 95.69 151 ALA B O 1
ATOM 4509 N N . ASN B 1 152 ? -11.047 19.344 -2.85 1 96 152 ASN B N 1
ATOM 4510 C CA . ASN B 1 152 ? -11.492 20.688 -2.525 1 96 152 ASN B CA 1
ATOM 4511 C C . ASN B 1 152 ? -12.945 20.703 -2.045 1 96 152 ASN B C 1
ATOM 4513 O O . ASN B 1 152 ? -13.812 20.109 -2.684 1 96 152 ASN B O 1
ATOM 4517 N N . ARG B 1 153 ? -13.188 21.25 -0.987 1 90.56 153 ARG B N 1
ATOM 4518 C CA . ARG B 1 153 ? -14.523 21.125 -0.416 1 90.56 153 ARG B CA 1
ATOM 4519 C C . ARG B 1 153 ? -15.406 22.297 -0.823 1 90.56 153 ARG B C 1
ATOM 4521 O O . ARG B 1 153 ? -16.594 22.328 -0.508 1 90.56 153 ARG B O 1
ATOM 4528 N N . LEU B 1 154 ? -14.898 23.281 -1.535 1 90.31 154 LEU B N 1
ATOM 4529 C CA . LEU B 1 154 ? -15.648 24.469 -1.929 1 90.31 154 LEU B CA 1
ATOM 4530 C C . LEU B 1 154 ? -16.125 24.359 -3.375 1 90.31 154 LEU B C 1
ATOM 4532 O O . LEU B 1 154 ? -17.109 25 -3.76 1 90.31 154 LEU B O 1
ATOM 4536 N N . ALA B 1 155 ? -15.422 23.688 -4.188 1 88.06 155 ALA B N 1
ATOM 4537 C CA . ALA B 1 155 ? -15.773 23.516 -5.594 1 88.06 155 ALA B CA 1
ATOM 4538 C C . ALA B 1 155 ? -15.406 22.125 -6.094 1 88.06 155 ALA B C 1
ATOM 4540 O O . ALA B 1 155 ? -14.336 21.609 -5.781 1 88.06 155 ALA B O 1
ATOM 4541 N N . ASP B 1 156 ? -16.328 21.688 -6.922 1 84.75 156 ASP B N 1
ATOM 4542 C CA . ASP B 1 156 ? -16.031 20.422 -7.574 1 84.75 156 ASP B CA 1
ATOM 4543 C C . ASP B 1 156 ? -14.812 20.531 -8.484 1 84.75 156 ASP B C 1
ATOM 4545 O O . ASP B 1 156 ? -14.711 21.453 -9.289 1 84.75 156 ASP B O 1
ATOM 4549 N N . ASP B 1 157 ? -13.805 19.781 -8.328 1 87.69 157 ASP B N 1
ATOM 4550 C CA . ASP B 1 157 ? -12.578 19.75 -9.117 1 87.69 157 ASP B CA 1
ATOM 4551 C C . ASP B 1 157 ? -11.719 20.969 -8.828 1 87.69 157 ASP B C 1
ATOM 4553 O O . ASP B 1 157 ? -10.938 21.406 -9.68 1 87.69 157 ASP B O 1
ATOM 4557 N N . GLY B 1 158 ? -12.055 21.719 -7.75 1 94.69 158 GLY B N 1
ATOM 4558 C CA . GLY B 1 158 ? -11.211 22.828 -7.348 1 94.69 158 GLY B CA 1
ATOM 4559 C C . GLY B 1 158 ? -9.773 22.422 -7.086 1 94.69 158 GLY B C 1
ATOM 4560 O O . GLY B 1 158 ? -9.438 21.234 -7.121 1 94.69 158 GLY B O 1
ATOM 4561 N N . PRO B 1 159 ? -8.961 23.469 -6.887 1 97.31 159 PRO B N 1
ATOM 4562 C CA . PRO B 1 159 ? -7.543 23.172 -6.641 1 97.31 159 PRO B CA 1
ATOM 4563 C C . PRO B 1 159 ? -7.328 22.266 -5.43 1 97.31 159 PRO B C 1
ATOM 4565 O O . PRO B 1 159 ? -8.031 22.406 -4.422 1 97.31 159 PRO B O 1
ATOM 4568 N N . ALA B 1 160 ? -6.488 21.328 -5.547 1 97.75 160 ALA B N 1
ATOM 4569 C CA . ALA B 1 160 ? -6.055 20.453 -4.473 1 97.75 160 ALA B CA 1
ATOM 4570 C C . ALA B 1 160 ? -4.727 19.781 -4.812 1 97.75 160 ALA B C 1
ATOM 4572 O O . ALA B 1 160 ? -4.527 19.328 -5.941 1 97.75 160 ALA B O 1
ATOM 4573 N N . ASP B 1 161 ? -3.803 19.906 -3.941 1 98 161 ASP B N 1
ATOM 4574 C CA . ASP B 1 161 ? -2.604 19.094 -4.105 1 98 161 ASP B CA 1
ATOM 4575 C C . ASP B 1 161 ? -2.859 17.641 -3.674 1 98 161 ASP B C 1
ATOM 4577 O O . ASP B 1 161 ? -2.891 17.344 -2.479 1 98 161 ASP B O 1
ATOM 4581 N N . ARG B 1 162 ? -2.945 16.719 -4.598 1 96.75 162 ARG B N 1
ATOM 4582 C CA . ARG B 1 162 ? -3.285 15.328 -4.289 1 96.75 162 ARG B CA 1
ATOM 4583 C C . ARG B 1 162 ? -2.039 14.453 -4.281 1 96.75 162 ARG B C 1
ATOM 4585 O O . ARG B 1 162 ? -2.139 13.227 -4.344 1 96.75 162 ARG B O 1
ATOM 4592 N N . SER B 1 163 ? -0.915 15.094 -4.297 1 98.38 163 SER B N 1
ATOM 4593 C CA . SER B 1 163 ? 0.319 14.312 -4.25 1 98.38 163 SER B CA 1
ATOM 4594 C C . SER B 1 163 ? 0.808 14.141 -2.814 1 98.38 163 SER B C 1
ATOM 4596 O O . SER B 1 163 ? 0.695 15.062 -2.002 1 98.38 163 SER B O 1
ATOM 4598 N N . ALA B 1 164 ? 1.256 12.961 -2.49 1 98.81 164 ALA B N 1
ATOM 4599 C CA . ALA B 1 164 ? 1.85 12.672 -1.187 1 98.81 164 ALA B CA 1
ATOM 4600 C C . ALA B 1 164 ? 3.367 12.812 -1.23 1 98.81 164 ALA B C 1
ATOM 4602 O O . ALA B 1 164 ? 4.074 11.898 -1.664 1 98.81 164 ALA B O 1
ATOM 4603 N N . GLY B 1 165 ? 3.873 13.992 -0.796 1 98.81 165 GLY B N 1
ATOM 4604 C CA . GLY B 1 165 ? 5.316 14.164 -0.727 1 98.81 165 GLY B CA 1
ATOM 4605 C C . GLY B 1 165 ? 5.977 13.258 0.295 1 98.81 165 GLY B C 1
ATOM 4606 O O . GLY B 1 165 ? 5.602 13.266 1.47 1 98.81 165 GLY B O 1
ATOM 4607 N N . THR B 1 166 ? 6.965 12.453 -0.207 1 98.81 166 THR B N 1
ATOM 4608 C CA . THR B 1 166 ? 7.559 11.445 0.663 1 98.81 166 THR B CA 1
ATOM 4609 C C . THR B 1 166 ? 9.078 11.484 0.579 1 98.81 166 THR B C 1
ATOM 4611 O O . THR B 1 166 ? 9.656 11.18 -0.469 1 98.81 166 THR B O 1
ATOM 4614 N N . LEU B 1 167 ? 9.703 11.906 1.675 1 98.56 167 LEU B N 1
ATOM 4615 C CA . LEU B 1 167 ? 11.133 11.719 1.861 1 98.56 167 LEU B CA 1
ATOM 4616 C C . LEU B 1 167 ? 11.414 10.438 2.637 1 98.56 167 LEU B C 1
ATOM 4618 O O . LEU B 1 167 ? 11.016 10.305 3.795 1 98.56 167 LEU B O 1
ATOM 4622 N N . VAL B 1 168 ? 12.047 9.531 1.987 1 98.44 168 VAL B N 1
ATOM 4623 C CA . VAL B 1 168 ? 12.352 8.25 2.627 1 98.44 168 VAL B CA 1
ATOM 4624 C C . VAL B 1 168 ? 13.828 8.203 3.016 1 98.44 168 VAL B C 1
ATOM 4626 O O . VAL B 1 168 ? 14.695 8.492 2.193 1 98.44 168 VAL B O 1
ATOM 4629 N N . LEU B 1 169 ? 14.094 7.891 4.289 1 97.94 169 LEU B N 1
ATOM 4630 C CA . LEU B 1 169 ? 15.445 7.785 4.832 1 97.94 169 LEU B CA 1
ATOM 4631 C C . LEU B 1 169 ? 15.773 6.34 5.191 1 97.94 169 LEU B C 1
ATOM 4633 O O . LEU B 1 169 ? 15.125 5.746 6.059 1 97.94 169 LEU B O 1
ATOM 4637 N N . ARG B 1 170 ? 16.75 5.82 4.508 1 97 170 ARG B N 1
ATOM 4638 C CA . ARG B 1 170 ? 17.109 4.418 4.699 1 97 170 ARG B CA 1
ATOM 4639 C C . ARG B 1 170 ? 18.453 4.289 5.398 1 97 170 ARG B C 1
ATOM 4641 O O . ARG B 1 170 ? 19.391 5.035 5.094 1 97 170 ARG B O 1
ATOM 4648 N N . ASP B 1 171 ? 18.484 3.359 6.34 1 96.56 171 ASP B N 1
ATOM 4649 C CA . ASP B 1 171 ? 19.766 2.998 6.938 1 96.56 171 ASP B CA 1
ATOM 4650 C C . ASP B 1 171 ? 20.781 2.59 5.863 1 96.56 171 ASP B C 1
ATOM 4652 O O . ASP B 1 171 ? 20.531 1.65 5.102 1 96.56 171 ASP B O 1
ATOM 4656 N N . ARG B 1 172 ? 21.875 3.211 5.848 1 94.31 172 ARG B N 1
ATOM 4657 C CA . ARG B 1 172 ? 22.859 2.957 4.801 1 94.31 172 ARG B CA 1
ATOM 4658 C C . ARG B 1 172 ? 23.406 1.537 4.902 1 94.31 172 ARG B C 1
ATOM 4660 O O . ARG B 1 172 ? 23.703 0.908 3.883 1 94.31 172 ARG B O 1
ATOM 4667 N N . ALA B 1 173 ? 23.531 1.076 6.07 1 94.12 173 ALA B N 1
ATOM 4668 C CA . ALA B 1 173 ? 24.156 -0.226 6.297 1 94.12 173 ALA B CA 1
ATOM 4669 C C . ALA B 1 173 ? 23.203 -1.359 5.914 1 94.12 173 ALA B C 1
ATOM 4671 O O . ALA B 1 173 ? 23.625 -2.363 5.336 1 94.12 173 ALA B O 1
ATOM 4672 N N . THR B 1 174 ? 21.922 -1.16 6.16 1 94.56 174 THR B N 1
ATOM 4673 C CA . THR B 1 174 ? 21.016 -2.299 6.043 1 94.56 174 THR B CA 1
ATOM 4674 C C . THR B 1 174 ? 20.047 -2.098 4.883 1 94.56 174 THR B C 1
ATOM 4676 O O . THR B 1 174 ? 19.453 -3.059 4.395 1 94.56 174 THR B O 1
ATOM 4679 N N . GLY B 1 175 ? 19.781 -0.858 4.555 1 94.06 175 GLY B N 1
ATOM 4680 C CA . GLY B 1 175 ? 18.797 -0.555 3.533 1 94.06 175 GLY B CA 1
ATOM 4681 C C . GLY B 1 175 ? 17.391 -0.427 4.086 1 94.06 175 GLY B C 1
ATOM 4682 O O . GLY B 1 175 ? 16.453 -0.071 3.357 1 94.06 175 GLY B O 1
ATOM 4683 N N . ALA B 1 176 ? 17.219 -0.683 5.34 1 96.06 176 ALA B N 1
ATOM 4684 C CA . ALA B 1 176 ? 15.906 -0.586 5.973 1 96.06 176 ALA B CA 1
ATOM 4685 C C . ALA B 1 176 ? 15.438 0.863 6.043 1 96.06 176 ALA B C 1
ATOM 4687 O O . ALA B 1 176 ? 16.234 1.772 6.273 1 96.06 176 ALA B O 1
ATOM 4688 N N . VAL B 1 177 ? 14.164 1.078 5.84 1 98.25 177 VAL B N 1
ATOM 4689 C CA . VAL B 1 177 ? 13.609 2.414 6.039 1 98.25 177 VAL B CA 1
ATOM 4690 C C . VAL B 1 177 ? 13.641 2.773 7.52 1 98.25 177 VAL B C 1
ATOM 4692 O O . VAL B 1 177 ? 13.008 2.104 8.344 1 98.25 177 VAL B O 1
ATOM 4695 N N . ALA B 1 178 ? 14.344 3.826 7.809 1 98 178 ALA B N 1
ATOM 4696 C CA . ALA B 1 178 ? 14.477 4.25 9.203 1 98 178 ALA B CA 1
ATOM 4697 C C . ALA B 1 178 ? 13.445 5.316 9.547 1 98 178 ALA B C 1
ATOM 4699 O O . ALA B 1 178 ? 12.891 5.32 10.656 1 98 178 ALA B O 1
ATOM 4700 N N . ALA B 1 179 ? 13.18 6.176 8.625 1 98.69 179 ALA B N 1
ATOM 4701 C CA . ALA B 1 179 ? 12.211 7.242 8.844 1 98.69 179 ALA B CA 1
ATOM 4702 C C . ALA B 1 179 ? 11.586 7.703 7.527 1 98.69 179 ALA B C 1
ATOM 4704 O O . ALA B 1 179 ? 12.18 7.523 6.461 1 98.69 179 ALA B O 1
ATOM 4705 N N . VAL B 1 180 ? 10.406 8.227 7.664 1 98.88 180 VAL B N 1
ATOM 4706 C CA . VAL B 1 180 ? 9.688 8.82 6.539 1 98.88 180 VAL B CA 1
ATOM 4707 C C . VAL B 1 180 ? 9.133 10.188 6.941 1 98.88 180 VAL B C 1
ATOM 4709 O O . VAL B 1 180 ? 8.547 10.336 8.016 1 98.88 180 VAL B O 1
ATOM 4712 N N . LEU B 1 181 ? 9.461 11.18 6.203 1 98.81 181 LEU B N 1
ATOM 4713 C CA . LEU B 1 181 ? 8.742 12.453 6.262 1 98.81 181 LEU B CA 1
ATOM 4714 C C . LEU B 1 181 ? 7.664 12.523 5.188 1 98.81 181 LEU B C 1
ATOM 4716 O O . LEU B 1 181 ? 7.973 12.594 3.994 1 98.81 181 LEU B O 1
ATOM 4720 N N . LEU B 1 182 ? 6.406 12.508 5.641 1 98.94 182 LEU B N 1
ATOM 4721 C CA . LEU B 1 182 ? 5.258 12.422 4.746 1 98.94 182 LEU B CA 1
ATOM 4722 C C . LEU B 1 182 ? 4.41 13.688 4.82 1 98.94 182 LEU B C 1
ATOM 4724 O O . LEU B 1 182 ? 3.939 14.062 5.898 1 98.94 182 LEU B O 1
ATOM 4728 N N . ASP B 1 183 ? 4.281 14.391 3.691 1 98.81 183 ASP B N 1
ATOM 4729 C CA . ASP B 1 183 ? 3.35 15.508 3.674 1 98.81 183 ASP B CA 1
ATOM 4730 C C . ASP B 1 183 ? 2.18 15.234 2.73 1 98.81 183 ASP B C 1
ATOM 4732 O O . ASP B 1 183 ? 2.354 14.609 1.682 1 98.81 183 ASP B O 1
ATOM 4736 N N . PHE B 1 184 ? 1.039 15.625 3.152 1 98.88 184 PHE B N 1
ATOM 4737 C CA . PHE B 1 184 ? -0.194 15.438 2.398 1 98.88 184 PHE B CA 1
ATOM 4738 C C . PHE B 1 184 ? -1.233 16.484 2.787 1 98.88 184 PHE B C 1
ATOM 4740 O O . PHE B 1 184 ? -1.397 16.797 3.969 1 98.88 184 PHE B O 1
ATOM 4747 N N . ALA B 1 185 ? -1.876 17.062 1.746 1 98.81 185 ALA B N 1
ATOM 4748 C CA . ALA B 1 185 ? -2.867 18.109 2.004 1 98.81 185 ALA B CA 1
ATOM 4749 C C . ALA B 1 185 ? -4.262 17.516 2.164 1 98.81 185 ALA B C 1
ATOM 4751 O O . ALA B 1 185 ? -4.926 17.203 1.174 1 98.81 185 ALA B O 1
ATOM 4752 N N . ASP B 1 186 ? -4.641 17.422 3.385 1 98.62 186 ASP B N 1
ATOM 4753 C CA . ASP B 1 186 ? -5.961 16.906 3.729 1 98.62 186 ASP B CA 1
ATOM 4754 C C . ASP B 1 186 ? -6.332 17.266 5.164 1 98.62 186 ASP B C 1
ATOM 4756 O O . ASP B 1 186 ? -5.793 16.703 6.113 1 98.62 186 ASP B O 1
ATOM 4760 N N . HIS B 1 187 ? -7.27 18.203 5.199 1 97.81 187 HIS B N 1
ATOM 4761 C CA . HIS B 1 187 ? -7.746 18.531 6.535 1 97.81 187 HIS B CA 1
ATOM 4762 C C . HIS B 1 187 ? -8.086 17.281 7.332 1 97.81 187 HIS B C 1
ATOM 4764 O O . HIS B 1 187 ? -8.789 16.391 6.84 1 97.81 187 HIS B O 1
ATOM 4770 N N . ALA B 1 188 ? -7.496 17.094 8.516 1 98.12 188 ALA B N 1
ATOM 4771 C CA . ALA B 1 188 ? -7.676 15.867 9.273 1 98.12 188 ALA B CA 1
ATOM 4772 C C . ALA B 1 188 ? -9.023 15.852 9.984 1 98.12 188 ALA B C 1
ATOM 4774 O O . ALA B 1 188 ? -9.086 15.898 11.219 1 98.12 188 ALA B O 1
ATOM 4775 N N . THR B 1 189 ? -10.07 15.703 9.195 1 96.69 189 THR B N 1
ATOM 4776 C CA . THR B 1 189 ? -11.445 15.727 9.688 1 96.69 189 THR B CA 1
ATOM 4777 C C . THR B 1 189 ? -12.211 14.5 9.195 1 96.69 189 THR B C 1
ATOM 4779 O O . THR B 1 189 ? -13.398 14.594 8.875 1 96.69 189 THR B O 1
ATOM 4782 N N . SER B 1 190 ? -11.5 13.453 9.055 1 96.94 190 SER B N 1
ATOM 4783 C CA . SER B 1 190 ? -12.203 12.211 8.758 1 96.94 190 SER B CA 1
ATOM 4784 C C . SER B 1 190 ? -13.148 11.828 9.891 1 96.94 190 SER B C 1
ATOM 4786 O O . SER B 1 190 ? -14.188 11.203 9.648 1 96.94 190 SER B O 1
ATOM 4788 N N . LEU B 1 191 ? -12.766 12.188 11.086 1 97 191 LEU B N 1
ATOM 4789 C CA . LEU B 1 191 ? -13.617 12.039 12.258 1 97 191 LEU B CA 1
ATOM 4790 C C . LEU B 1 191 ? -14.453 13.297 12.492 1 97 191 LEU B C 1
ATOM 4792 O O . LEU B 1 191 ? -13.969 14.414 12.32 1 97 191 LEU B O 1
ATOM 4796 N N . GLY B 1 192 ? -15.734 13.109 12.875 1 93.69 192 GLY B N 1
ATOM 4797 C CA . GLY B 1 192 ? -16.641 14.227 13.055 1 93.69 192 GLY B CA 1
ATOM 4798 C C . GLY B 1 192 ? -16.734 14.695 14.492 1 93.69 192 GLY B C 1
ATOM 4799 O O . GLY B 1 192 ? -16 14.219 15.352 1 93.69 192 GLY B O 1
ATOM 4800 N N . PRO B 1 193 ? -17.625 15.641 14.664 1 93.19 193 PRO B N 1
ATOM 4801 C CA . PRO B 1 193 ? -17.797 16.219 16 1 93.19 193 PRO B CA 1
ATOM 4802 C C . PRO B 1 193 ? -18.312 15.211 17.031 1 93.19 193 PRO B C 1
ATOM 4804 O O . PRO B 1 193 ? -18.234 15.461 18.234 1 93.19 193 PRO B O 1
ATOM 4807 N N . ASP B 1 194 ? -18.75 14.094 16.531 1 94.19 194 ASP B N 1
ATOM 4808 C CA . ASP B 1 194 ? -19.266 13.07 17.438 1 94.19 194 ASP B CA 1
ATOM 4809 C C . ASP B 1 194 ? -18.109 12.297 18.078 1 94.19 194 ASP B C 1
ATOM 4811 O O . ASP B 1 194 ? -18.312 11.594 19.078 1 94.19 194 ASP B O 1
ATOM 4815 N N . CYS B 1 195 ? -16.984 12.453 17.516 1 96.62 195 CYS B N 1
ATOM 4816 C CA . CYS B 1 195 ? -15.828 11.758 18.078 1 96.62 195 CYS B CA 1
ATOM 4817 C C . CYS B 1 195 ? -15.383 12.422 19.375 1 96.62 195 CYS B C 1
ATOM 4819 O O . CYS B 1 195 ? -15.047 13.609 19.391 1 96.62 195 CYS B O 1
ATOM 4821 N N . ARG B 1 196 ? -15.336 11.602 20.453 1 97.75 196 ARG B N 1
ATOM 4822 C CA . ARG B 1 196 ? -14.891 12.102 21.75 1 97.75 196 ARG B CA 1
ATOM 4823 C C . ARG B 1 196 ? -13.68 11.328 22.25 1 97.75 196 ARG B C 1
ATOM 4825 O O . ARG B 1 196 ? -13.438 11.258 23.453 1 97.75 196 ARG B O 1
ATOM 4832 N N . ALA B 1 197 ? -13.039 10.648 21.359 1 98.25 197 ALA B N 1
ATOM 4833 C CA . ALA B 1 197 ? -11.758 10 21.641 1 98.25 197 ALA B CA 1
ATOM 4834 C C . ALA B 1 197 ? -10.594 10.797 21.062 1 98.25 197 ALA B C 1
ATOM 4836 O O . ALA B 1 197 ? -10.695 11.344 19.953 1 98.25 197 ALA B O 1
ATOM 4837 N N . TRP B 1 198 ? -9.5 10.875 21.844 1 98.69 198 TRP B N 1
ATOM 4838 C CA . TRP B 1 198 ? -8.281 11.422 21.281 1 98.69 198 TRP B CA 1
ATOM 4839 C C . TRP B 1 198 ? -7.836 10.617 20.062 1 98.69 198 TRP B C 1
ATOM 4841 O O . TRP B 1 198 ? -7.832 9.391 20.094 1 98.69 198 TRP B O 1
ATOM 4851 N N . SER B 1 199 ? -7.5 11.305 19.016 1 98.75 199 SER B N 1
ATOM 4852 C CA . SER B 1 199 ? -7.051 10.648 17.797 1 98.75 199 SER B CA 1
ATOM 4853 C C . SER B 1 199 ? -6.285 11.617 16.891 1 98.75 199 SER B C 1
ATOM 4855 O O . SER B 1 199 ? -6.668 12.781 16.766 1 98.75 199 SER B O 1
ATOM 4857 N N . ALA B 1 200 ? -5.25 11.102 16.312 1 98.81 200 ALA B N 1
ATOM 4858 C CA . ALA B 1 200 ? -4.551 11.898 15.305 1 98.81 200 ALA B CA 1
ATOM 4859 C C . ALA B 1 200 ? -5.258 11.828 13.953 1 98.81 200 ALA B C 1
ATOM 4861 O O . ALA B 1 200 ? -4.809 12.43 12.977 1 98.81 200 ALA B O 1
ATOM 4862 N N . ASP B 1 201 ? -6.406 11.109 13.883 1 98.62 201 ASP B N 1
ATOM 4863 C CA . ASP B 1 201 ? -7.211 11.031 12.672 1 98.62 201 ASP B CA 1
ATOM 4864 C C . ASP B 1 201 ? -6.461 10.297 11.562 1 98.62 201 ASP B C 1
ATOM 4866 O O . ASP B 1 201 ? -5.816 9.273 11.812 1 98.62 201 ASP B O 1
ATOM 4870 N N . TRP B 1 202 ? -6.633 10.664 10.203 1 98.56 202 TRP B N 1
ATOM 4871 C CA . TRP B 1 202 ? -6.066 9.898 9.102 1 98.56 202 TRP B CA 1
ATOM 4872 C C . TRP B 1 202 ? -4.543 9.867 9.18 1 98.56 202 TRP B C 1
ATOM 4874 O O . TRP B 1 202 ? -3.91 8.922 8.711 1 98.56 202 TRP B O 1
ATOM 4884 N N . PRO B 1 203 ? -3.854 10.867 9.805 1 98.88 203 PRO B N 1
ATOM 4885 C CA . PRO B 1 203 ? -2.402 10.734 9.969 1 98.88 203 PRO B CA 1
ATOM 4886 C C . PRO B 1 203 ? -2.01 9.492 10.773 1 98.88 203 PRO B C 1
ATOM 4888 O O . PRO B 1 203 ? -1.044 8.812 10.422 1 98.88 203 PRO B O 1
ATOM 4891 N N . ALA B 1 204 ? -2.762 9.242 11.812 1 98.88 204 ALA B N 1
ATOM 4892 C CA . ALA B 1 204 ? -2.475 8.047 12.609 1 98.88 204 ALA B CA 1
ATOM 4893 C C . ALA B 1 204 ? -2.725 6.777 11.805 1 98.88 204 ALA B C 1
ATOM 4895 O O . ALA B 1 204 ? -1.928 5.84 11.852 1 98.88 204 ALA B O 1
ATOM 4896 N N . ALA B 1 205 ? -3.869 6.75 11.141 1 98.81 205 ALA B N 1
ATOM 4897 C CA . ALA B 1 205 ? -4.191 5.578 10.336 1 98.81 205 ALA B CA 1
ATOM 4898 C C . ALA B 1 205 ? -3.113 5.32 9.289 1 98.81 205 ALA B C 1
ATOM 4900 O O . ALA B 1 205 ? -2.658 4.184 9.125 1 98.81 205 ALA B O 1
ATOM 4901 N N . ALA B 1 206 ? -2.721 6.363 8.586 1 98.88 206 ALA B N 1
ATOM 4902 C CA . ALA B 1 206 ? -1.693 6.242 7.555 1 98.88 206 ALA B CA 1
ATOM 4903 C C . ALA B 1 206 ? -0.371 5.77 8.156 1 98.88 206 ALA B C 1
ATOM 4905 O O . ALA B 1 206 ? 0.294 4.895 7.594 1 98.88 206 ALA B O 1
ATOM 4906 N N . ARG B 1 207 ? 0.024 6.305 9.273 1 98.75 207 ARG B N 1
ATOM 4907 C CA . ARG B 1 207 ? 1.264 5.93 9.945 1 98.75 207 ARG B CA 1
ATOM 4908 C C . ARG B 1 207 ? 1.239 4.461 10.359 1 98.75 207 ARG B C 1
ATOM 4910 O O . ARG B 1 207 ? 2.213 3.734 10.148 1 98.75 207 ARG B O 1
ATOM 4917 N N . ASP B 1 208 ? 0.126 4.066 10.961 1 98.5 208 ASP B N 1
ATOM 4918 C CA . ASP B 1 208 ? 0.02 2.697 11.461 1 98.5 208 ASP B CA 1
ATOM 4919 C C . ASP B 1 208 ? 0.093 1.689 10.312 1 98.5 208 ASP B C 1
ATOM 4921 O O . ASP B 1 208 ? 0.838 0.71 10.383 1 98.5 208 ASP B O 1
ATOM 4925 N N . VAL B 1 209 ? -0.646 1.954 9.281 1 98.88 209 VAL B N 1
ATOM 4926 C CA . VAL B 1 209 ? -0.738 1.025 8.164 1 98.88 209 VAL B CA 1
ATOM 4927 C C . VAL B 1 209 ? 0.587 0.998 7.402 1 98.88 209 VAL B C 1
ATOM 4929 O O . VAL B 1 209 ? 1.135 -0.075 7.137 1 98.88 209 VAL B O 1
ATOM 4932 N N . LEU B 1 210 ? 1.127 2.156 7.051 1 98.94 210 LEU B N 1
ATOM 4933 C CA . LEU B 1 210 ? 2.4 2.229 6.344 1 98.94 210 LEU B CA 1
ATOM 4934 C C . LEU B 1 210 ? 3.525 1.64 7.188 1 98.94 210 LEU B C 1
ATOM 4936 O O . LEU B 1 210 ? 4.375 0.905 6.676 1 98.94 210 LEU B O 1
ATOM 4940 N N . GLY B 1 211 ? 3.521 2.006 8.445 1 98.88 211 GLY B N 1
ATOM 4941 C CA . GLY B 1 211 ? 4.539 1.491 9.352 1 98.88 211 GLY B CA 1
ATOM 4942 C C . GLY B 1 211 ? 4.559 -0.024 9.43 1 98.88 211 GLY B C 1
ATOM 4943 O O . GLY B 1 211 ? 5.625 -0.64 9.383 1 98.88 211 GLY B O 1
ATOM 4944 N N . ALA B 1 212 ? 3.391 -0.653 9.539 1 98.81 212 ALA B N 1
ATOM 4945 C CA . ALA B 1 212 ? 3.287 -2.109 9.602 1 98.81 212 ALA B CA 1
ATOM 4946 C C . ALA B 1 212 ? 3.797 -2.75 8.32 1 98.81 212 ALA B C 1
ATOM 4948 O O . ALA B 1 212 ? 4.52 -3.748 8.359 1 98.81 212 ALA B O 1
ATOM 4949 N N . ALA B 1 213 ? 3.408 -2.184 7.242 1 98.88 213 ALA B N 1
ATOM 4950 C CA . ALA B 1 213 ? 3.836 -2.711 5.949 1 98.88 213 ALA B CA 1
ATOM 4951 C C . ALA B 1 213 ? 5.355 -2.648 5.805 1 98.88 213 ALA B C 1
ATOM 4953 O O . ALA B 1 213 ? 5.984 -3.621 5.379 1 98.88 213 ALA B O 1
ATOM 4954 N N . LEU B 1 214 ? 5.926 -1.517 6.141 1 98.88 214 LEU B N 1
ATOM 4955 C CA . LEU B 1 214 ? 7.363 -1.326 6 1 98.88 214 LEU B CA 1
ATOM 4956 C C . LEU B 1 214 ? 8.125 -2.229 6.965 1 98.88 214 LEU B C 1
ATOM 4958 O O . LEU B 1 214 ? 9.211 -2.719 6.641 1 98.88 214 LEU B O 1
ATOM 4962 N N . ALA B 1 215 ? 7.59 -2.414 8.133 1 98.75 215 ALA B N 1
ATOM 4963 C CA . ALA B 1 215 ? 8.203 -3.342 9.086 1 98.75 215 ALA B CA 1
ATOM 4964 C C . ALA B 1 215 ? 8.219 -4.762 8.523 1 98.75 215 ALA B C 1
ATOM 4966 O O . ALA B 1 215 ? 9.219 -5.469 8.641 1 98.75 215 ALA B O 1
ATOM 4967 N N . ALA B 1 216 ? 7.117 -5.172 7.934 1 98.69 216 ALA B N 1
ATOM 4968 C CA . ALA B 1 216 ? 7.035 -6.504 7.344 1 98.69 216 ALA B CA 1
ATOM 4969 C C . ALA B 1 216 ? 8.031 -6.66 6.199 1 98.69 216 ALA B C 1
ATOM 4971 O O . ALA B 1 216 ? 8.688 -7.695 6.074 1 98.69 216 ALA B O 1
ATOM 4972 N N . ALA B 1 217 ? 8.141 -5.688 5.375 1 98.62 217 ALA B N 1
ATOM 4973 C CA . ALA B 1 217 ? 9.109 -5.715 4.277 1 98.62 217 ALA B CA 1
ATOM 4974 C C . ALA B 1 217 ? 10.531 -5.863 4.801 1 98.62 217 ALA B C 1
ATOM 4976 O O . ALA B 1 217 ? 11.32 -6.648 4.262 1 98.62 217 ALA B O 1
ATOM 4977 N N . ALA B 1 218 ? 10.852 -5.066 5.832 1 98.44 218 ALA B N 1
ATOM 4978 C CA . ALA B 1 218 ? 12.18 -5.141 6.43 1 98.44 218 ALA B CA 1
ATOM 4979 C C . ALA B 1 218 ? 12.43 -6.523 7.027 1 98.44 218 ALA B C 1
ATOM 4981 O O . ALA B 1 218 ? 13.531 -7.066 6.906 1 98.44 218 ALA B O 1
ATOM 4982 N N . GLY B 1 219 ? 11.43 -7.031 7.68 1 98.19 219 GLY B N 1
ATOM 4983 C CA . GLY B 1 219 ? 11.547 -8.383 8.203 1 98.19 219 GLY B CA 1
ATOM 4984 C C . GLY B 1 219 ? 11.828 -9.414 7.125 1 98.19 219 GLY B C 1
ATOM 4985 O O . GLY B 1 219 ? 12.695 -10.273 7.289 1 98.19 219 GLY B O 1
ATOM 4986 N N . PHE B 1 220 ? 11.133 -9.352 6.078 1 98.25 220 PHE B N 1
ATOM 4987 C CA . PHE B 1 220 ? 11.336 -10.281 4.973 1 98.25 220 PHE B CA 1
ATOM 4988 C C . PHE B 1 220 ? 12.742 -10.133 4.398 1 98.25 220 PHE B C 1
ATOM 4990 O O . PHE B 1 220 ? 13.367 -11.125 4.016 1 98.25 220 PHE B O 1
ATOM 4997 N N . ALA B 1 221 ? 13.211 -8.906 4.324 1 97.56 221 ALA B N 1
ATOM 4998 C CA . ALA B 1 221 ? 14.539 -8.633 3.787 1 97.56 221 ALA B CA 1
ATOM 4999 C C . ALA B 1 221 ? 15.625 -9.078 4.758 1 97.56 221 ALA B C 1
ATOM 5001 O O . ALA B 1 221 ? 16.812 -9.109 4.406 1 97.56 221 ALA B O 1
ATOM 5002 N N . GLY B 1 222 ? 15.297 -9.336 5.988 1 96.38 222 GLY B N 1
ATOM 5003 C CA . GLY B 1 222 ? 16.25 -9.805 6.977 1 96.38 222 GLY B CA 1
ATOM 5004 C C . GLY B 1 222 ? 17.031 -8.68 7.637 1 96.38 222 GLY B C 1
ATOM 5005 O O . GLY B 1 222 ? 18.172 -8.875 8.07 1 96.38 222 GLY B O 1
ATOM 5006 N N . VAL B 1 223 ? 16.469 -7.477 7.617 1 94 223 VAL B N 1
ATOM 5007 C CA . VAL B 1 223 ? 17.234 -6.34 8.125 1 94 223 VAL B CA 1
ATOM 5008 C C . VAL B 1 223 ? 16.5 -5.711 9.305 1 94 223 VAL B C 1
ATOM 5010 O O . VAL B 1 223 ? 16.641 -4.512 9.562 1 94 223 VAL B O 1
ATOM 5013 N N . GLY B 1 224 ? 15.695 -6.406 9.93 1 85.25 224 GLY B N 1
ATOM 5014 C CA . GLY B 1 224 ? 14.93 -5.922 11.062 1 85.25 224 GLY B CA 1
ATOM 5015 C C . GLY B 1 224 ? 13.43 -5.977 10.836 1 85.25 224 GLY B C 1
ATOM 5016 O O . GLY B 1 224 ? 12.961 -6.621 9.898 1 85.25 224 GLY B O 1
ATOM 5017 N N . GLY B 1 225 ? 12.617 -5.551 11.82 1 82.69 225 GLY B N 1
ATOM 5018 C CA . GLY B 1 225 ? 11.172 -5.652 11.719 1 82.69 225 GLY B CA 1
ATOM 5019 C C . GLY B 1 225 ? 10.438 -4.609 12.539 1 82.69 225 GLY B C 1
ATOM 5020 O O . GLY B 1 225 ? 9.234 -4.723 12.766 1 82.69 225 GLY B O 1
ATOM 5021 N N . ARG B 1 226 ? 11.195 -3.539 12.812 1 92.88 226 ARG B N 1
ATOM 5022 C CA . ARG B 1 226 ? 10.516 -2.475 13.539 1 92.88 226 ARG B CA 1
ATOM 5023 C C . ARG B 1 226 ? 9.961 -1.428 12.578 1 92.88 226 ARG B C 1
ATOM 5025 O O . ARG B 1 226 ? 10.594 -1.096 11.578 1 92.88 226 ARG B O 1
ATOM 5032 N N . PRO B 1 227 ? 8.836 -0.896 12.914 1 97.75 227 PRO B N 1
ATOM 5033 C CA . PRO B 1 227 ? 8.305 0.169 12.055 1 97.75 227 PRO B CA 1
ATOM 5034 C C . PRO B 1 227 ? 9.172 1.424 12.07 1 97.75 227 PRO B C 1
ATOM 5036 O O . PRO B 1 227 ? 9.742 1.771 13.102 1 97.75 227 PRO B O 1
ATOM 5039 N N . PRO B 1 228 ? 9.312 2.057 10.977 1 98.56 228 PRO B N 1
ATOM 5040 C CA . PRO B 1 228 ? 10.055 3.32 10.938 1 98.56 228 PRO B CA 1
ATOM 5041 C C . PRO B 1 228 ? 9.32 4.457 11.633 1 98.56 228 PRO B C 1
ATOM 5043 O O . PRO B 1 228 ? 8.125 4.344 11.914 1 98.56 228 PRO B O 1
ATOM 5046 N N . THR B 1 229 ? 10.109 5.465 11.984 1 98.62 229 THR B N 1
ATOM 5047 C CA . THR B 1 229 ? 9.508 6.719 12.422 1 98.62 229 THR B CA 1
ATOM 5048 C C . THR B 1 229 ? 8.875 7.457 11.242 1 98.62 229 THR B C 1
ATOM 5050 O O . THR B 1 229 ? 9.539 7.707 10.234 1 98.62 229 THR B O 1
ATOM 5053 N N . ILE B 1 230 ? 7.586 7.77 11.367 1 98.88 230 ILE B N 1
ATOM 5054 C CA . ILE B 1 230 ? 6.891 8.477 10.297 1 98.88 230 ILE B CA 1
ATOM 5055 C C .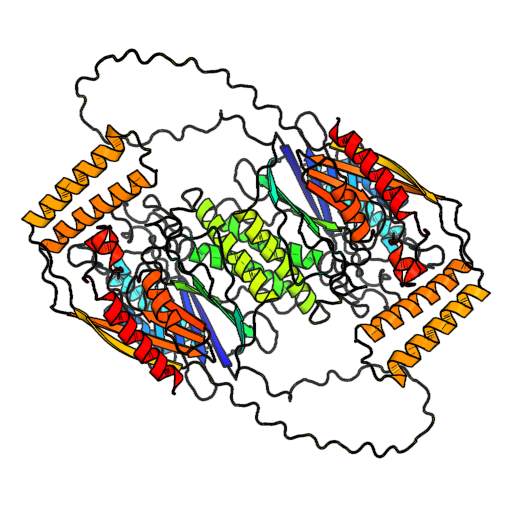 ILE B 1 230 ? 6.34 9.797 10.82 1 98.88 230 ILE B C 1
ATOM 5057 O O . ILE B 1 230 ? 5.453 9.812 11.68 1 98.88 230 ILE B O 1
ATOM 5061 N N . ALA B 1 231 ? 6.883 10.859 10.352 1 98.88 231 ALA B N 1
ATOM 5062 C CA . ALA B 1 231 ? 6.359 12.195 10.648 1 98.88 231 ALA B CA 1
ATOM 5063 C C . ALA B 1 231 ? 5.426 12.672 9.539 1 98.88 231 ALA B C 1
ATOM 5065 O O . ALA B 1 231 ? 5.77 12.609 8.359 1 98.88 231 ALA B O 1
ATOM 5066 N N . VAL B 1 232 ? 4.25 13.133 9.945 1 98.88 232 VAL B N 1
ATOM 5067 C CA . VAL B 1 232 ? 3.27 13.609 8.977 1 98.88 232 VAL B CA 1
ATOM 5068 C C . VAL B 1 232 ? 3.176 15.133 9.039 1 98.88 232 VAL B C 1
ATOM 5070 O O . VAL B 1 232 ? 3.006 15.703 10.125 1 98.88 232 VAL B O 1
ATOM 5073 N N . LEU B 1 233 ? 3.328 15.773 7.891 1 98.88 233 LEU B N 1
ATOM 5074 C CA . LEU B 1 233 ? 3.195 17.219 7.734 1 98.88 233 LEU B CA 1
ATOM 5075 C C . LEU B 1 233 ? 1.933 17.562 6.957 1 98.88 233 LEU B C 1
ATOM 5077 O O . LEU B 1 233 ? 1.628 16.938 5.945 1 98.88 233 LEU B O 1
ATOM 5081 N N . GLN B 1 234 ? 1.236 18.562 7.441 1 98.81 234 GLN B N 1
ATOM 5082 C CA . GLN B 1 234 ? -0.022 18.969 6.816 1 98.81 234 GLN B CA 1
ATOM 5083 C C . GLN B 1 234 ? 0.215 19.953 5.684 1 98.81 234 GLN B C 1
ATOM 5085 O O . GLN B 1 234 ? 0.771 21.031 5.902 1 98.81 234 GLN B O 1
ATOM 5090 N N . GLY B 1 235 ? -0.192 19.562 4.449 1 98.75 235 GLY B N 1
ATOM 5091 C CA . GLY B 1 235 ? -0.035 20.438 3.299 1 98.75 235 GLY B CA 1
ATOM 5092 C C . GLY B 1 235 ? -1.033 21.578 3.279 1 98.75 235 GLY B C 1
ATOM 5093 O O . GLY B 1 235 ? -1.584 21.953 4.316 1 98.75 235 GLY B O 1
ATOM 5094 N N . ALA B 1 236 ? -1.182 22.203 2.137 1 98.75 236 ALA B N 1
ATOM 5095 C CA . ALA B 1 236 ? -2.115 23.312 1.96 1 98.75 236 ALA B CA 1
ATOM 5096 C C . ALA B 1 236 ? -3.559 22.812 1.934 1 98.75 236 ALA B C 1
ATOM 5098 O O . ALA B 1 236 ? -4.16 22.688 0.864 1 98.75 236 ALA B O 1
ATOM 5099 N N . ALA B 1 237 ? -4.082 22.656 3.129 1 98.5 237 ALA B N 1
ATOM 5100 C CA . ALA B 1 237 ? -5.371 21.984 3.248 1 98.5 237 ALA B CA 1
ATOM 5101 C C . ALA B 1 237 ? -6.457 22.953 3.711 1 98.5 237 ALA B C 1
ATOM 5103 O O . ALA B 1 237 ? -7.496 22.531 4.223 1 98.5 237 ALA B O 1
ATOM 5104 N N . GLY B 1 238 ? -6.305 24.219 3.527 1 98.19 238 GLY B N 1
ATOM 5105 C CA . GLY B 1 238 ? -7.281 25.188 3.986 1 98.19 238 GLY B CA 1
ATOM 5106 C C . GLY B 1 238 ? -8.664 24.969 3.404 1 98.19 238 GLY B C 1
ATOM 5107 O O . GLY B 1 238 ? -9.672 25.281 4.047 1 98.19 238 GLY B O 1
ATOM 5108 N N . ASP B 1 239 ? -8.711 24.484 2.148 1 97.38 239 ASP B N 1
ATOM 5109 C CA . ASP B 1 239 ? -9.977 24.219 1.48 1 97.38 239 ASP B CA 1
ATOM 5110 C C . ASP B 1 239 ? -10.016 22.781 0.942 1 97.38 239 ASP B C 1
ATOM 5112 O O . ASP B 1 239 ? -10.75 22.5 -0.004 1 97.38 239 ASP B O 1
ATOM 5116 N N . VAL B 1 240 ? -9.18 21.953 1.495 1 97.56 240 VAL B N 1
ATOM 5117 C CA . VAL B 1 240 ? -9.102 20.562 1.088 1 97.56 240 VAL B CA 1
ATOM 5118 C C . VAL B 1 240 ? -9.398 19.656 2.283 1 97.56 240 VAL B C 1
ATOM 5120 O O . VAL B 1 240 ? -8.859 19.859 3.373 1 97.56 240 VAL B O 1
ATOM 5123 N N . SER B 1 241 ? -10.281 18.703 2.109 1 95.75 241 SER B N 1
ATOM 5124 C CA . SER B 1 241 ? -10.664 17.781 3.176 1 95.75 241 SER B CA 1
ATOM 5125 C C . SER B 1 241 ? -11.242 16.5 2.609 1 95.75 241 SER B C 1
ATOM 5127 O O . SER B 1 241 ? -11.406 16.359 1.395 1 95.75 241 SER B O 1
ATOM 5129 N N . PRO B 1 242 ? -11.531 15.555 3.467 1 94.94 242 PRO B N 1
ATOM 5130 C CA . PRO B 1 242 ? -12.148 14.312 2.992 1 94.94 242 PRO B CA 1
ATOM 5131 C C . PRO B 1 242 ? -13.633 14.469 2.684 1 94.94 242 PRO B C 1
ATOM 5133 O O . PRO B 1 242 ? -14.25 13.562 2.125 1 94.94 242 PRO B O 1
ATOM 5136 N N . ARG B 1 243 ? -14.258 15.477 2.902 1 89.44 243 ARG B N 1
ATOM 5137 C CA . ARG B 1 243 ? -15.703 15.672 2.949 1 89.44 243 ARG B CA 1
ATOM 5138 C C . ARG B 1 243 ? -16.359 15.188 1.661 1 89.44 243 ARG B C 1
ATOM 5140 O O . ARG B 1 243 ? -17.375 14.484 1.701 1 89.44 243 ARG B O 1
ATOM 5147 N N . ALA B 1 244 ? -15.797 15.508 0.568 1 87.31 244 ALA B N 1
ATOM 5148 C CA . ALA B 1 244 ? -16.438 15.234 -0.716 1 87.31 244 ALA B CA 1
ATOM 5149 C C . ALA B 1 244 ? -16.156 13.805 -1.172 1 87.31 244 ALA B C 1
ATOM 5151 O O . ALA B 1 244 ? -16.828 13.297 -2.07 1 87.31 244 ALA B O 1
ATOM 5152 N N . VAL B 1 245 ? -15.211 13.109 -0.517 1 90.75 245 VAL B N 1
ATOM 5153 C CA . VAL B 1 245 ? -14.797 11.828 -1.071 1 90.75 245 VAL B CA 1
ATOM 5154 C C . VAL B 1 245 ? -15.008 10.727 -0.038 1 90.75 245 VAL B C 1
ATOM 5156 O O . VAL B 1 245 ? -14.984 9.539 -0.374 1 90.75 245 VAL B O 1
ATOM 5159 N N . ARG B 1 246 ? -15.242 11.102 1.166 1 89.88 246 ARG B N 1
ATOM 5160 C CA . ARG B 1 246 ? -15.391 10.078 2.199 1 89.88 246 ARG B CA 1
ATOM 5161 C C . ARG B 1 246 ? -16.672 9.281 2.004 1 89.88 246 ARG B C 1
ATOM 5163 O O . ARG B 1 246 ? -17.656 9.789 1.449 1 89.88 246 ARG B O 1
ATOM 5170 N N . ARG B 1 247 ? -16.703 8.078 2.52 1 90.81 247 ARG B N 1
ATOM 5171 C CA . ARG B 1 247 ? -17.812 7.148 2.385 1 90.81 247 ARG B CA 1
ATOM 5172 C C . ARG B 1 247 ? -18.531 6.961 3.719 1 90.81 247 ARG B C 1
ATOM 5174 O O . ARG B 1 247 ? -19.469 6.172 3.816 1 90.81 247 ARG B O 1
ATOM 5181 N N . GLY B 1 248 ? -18.094 7.551 4.703 1 88.44 248 GLY B N 1
ATOM 5182 C CA . GLY B 1 248 ? -18.609 7.48 6.059 1 88.44 248 GLY B CA 1
ATOM 5183 C C . GLY B 1 248 ? -17.859 8.375 7.027 1 88.44 248 GLY B C 1
ATOM 5184 O O . GLY B 1 248 ? -17.125 9.266 6.609 1 88.44 248 GLY B O 1
ATOM 5185 N N . ARG B 1 249 ? -18.391 8.188 8.211 1 87.12 249 ARG B N 1
ATOM 5186 C CA . ARG B 1 249 ? -17.688 8.844 9.312 1 87.12 249 ARG B CA 1
ATOM 5187 C C . ARG B 1 249 ? -17.25 7.832 10.359 1 87.12 249 ARG B C 1
ATOM 5189 O O . ARG B 1 249 ? -17.656 6.672 10.32 1 87.12 249 ARG B O 1
ATOM 5196 N N . GLY B 1 250 ? -16.125 8.023 10.961 1 94.56 250 GLY B N 1
ATOM 5197 C CA . GLY B 1 250 ? -15.664 7.137 12.023 1 94.56 250 GLY B CA 1
ATOM 5198 C C . GLY B 1 250 ? -14.305 6.527 11.742 1 94.56 250 GLY B C 1
ATOM 5199 O O . GLY B 1 250 ? -13.648 6.875 10.758 1 94.56 250 GLY B O 1
ATOM 5200 N N . PHE B 1 251 ? -14.086 5.551 12.648 1 97.75 251 PHE B N 1
ATOM 5201 C CA . PHE B 1 251 ? -12.734 5.016 12.625 1 97.75 251 PHE B CA 1
ATOM 5202 C C . PHE B 1 251 ? -12.539 4.066 11.453 1 97.75 251 PHE B C 1
ATOM 5204 O O . PHE B 1 251 ? -11.445 3.979 10.891 1 97.75 251 PHE B O 1
ATOM 5211 N N . ALA B 1 252 ? -13.625 3.336 11.008 1 97.06 252 ALA B N 1
ATOM 5212 C CA . ALA B 1 252 ? -13.531 2.469 9.836 1 97.06 252 ALA B CA 1
ATOM 5213 C C . ALA B 1 252 ? -13.203 3.275 8.586 1 97.06 252 ALA B C 1
ATOM 5215 O O . ALA B 1 252 ? -12.344 2.883 7.793 1 97.06 252 ALA B O 1
ATOM 5216 N N . GLU B 1 253 ? -13.906 4.406 8.414 1 97.5 253 GLU B N 1
ATOM 5217 C CA . GLU B 1 253 ? -13.641 5.266 7.262 1 97.5 253 GLU B CA 1
ATOM 5218 C C . GLU B 1 253 ? -12.258 5.898 7.352 1 97.5 253 GLU B C 1
ATOM 5220 O O . GLU B 1 253 ? -11.555 6.016 6.344 1 97.5 253 GLU B O 1
ATOM 5225 N N . THR B 1 254 ? -11.867 6.297 8.555 1 98.56 254 THR B N 1
ATOM 5226 C CA . THR B 1 254 ? -10.539 6.867 8.75 1 98.56 254 THR B CA 1
ATOM 5227 C C . THR B 1 254 ? -9.461 5.859 8.391 1 98.56 254 THR B C 1
ATOM 5229 O O . THR B 1 254 ? -8.477 6.203 7.723 1 98.56 254 THR B O 1
ATOM 5232 N N . ALA B 1 255 ? -9.672 4.633 8.781 1 98.44 255 ALA B N 1
ATOM 5233 C CA . ALA B 1 255 ? -8.75 3.561 8.422 1 98.44 255 ALA B CA 1
ATOM 5234 C C . ALA B 1 255 ? -8.68 3.375 6.91 1 98.44 255 ALA B C 1
ATOM 5236 O O . ALA B 1 255 ? -7.602 3.16 6.355 1 98.44 255 ALA B O 1
ATOM 5237 N N . ARG B 1 256 ? -9.82 3.422 6.293 1 98.19 256 ARG B N 1
ATOM 5238 C CA . ARG B 1 256 ? -9.875 3.268 4.844 1 98.19 256 ARG B CA 1
ATOM 5239 C C . ARG B 1 256 ? -9.062 4.355 4.148 1 98.19 256 ARG B C 1
ATOM 5241 O O . ARG B 1 256 ? -8.234 4.062 3.287 1 98.19 256 ARG B O 1
ATOM 5248 N N . LEU B 1 257 ? -9.273 5.594 4.543 1 98.62 257 LEU B N 1
ATOM 5249 C CA . LEU B 1 257 ? -8.562 6.723 3.945 1 98.62 257 LEU B CA 1
ATOM 5250 C C . LEU B 1 257 ? -7.062 6.609 4.184 1 98.62 257 LEU B C 1
ATOM 5252 O O . LEU B 1 257 ? -6.27 6.797 3.256 1 98.62 257 LEU B O 1
ATOM 5256 N N . GLY B 1 258 ? -6.711 6.281 5.43 1 98.81 258 GLY B N 1
ATOM 5257 C CA . GLY B 1 258 ? -5.305 6.066 5.738 1 98.81 258 GLY B CA 1
ATOM 5258 C C . GLY B 1 258 ? -4.676 4.949 4.926 1 98.81 258 GLY B C 1
ATOM 5259 O O . GLY B 1 258 ? -3.51 5.035 4.543 1 98.81 258 GLY B O 1
ATOM 5260 N N . SER B 1 259 ? -5.453 3.924 4.594 1 98.81 259 SER B N 1
ATOM 5261 C CA . SER B 1 259 ? -4.957 2.777 3.84 1 98.81 259 SER B CA 1
ATOM 5262 C C . SER B 1 259 ? -4.723 3.137 2.377 1 98.81 259 SER B C 1
ATOM 5264 O O . SER B 1 259 ? -3.758 2.676 1.767 1 98.81 259 SER B O 1
ATOM 5266 N N . VAL B 1 260 ? -5.629 3.928 1.819 1 98.81 260 VAL B N 1
ATOM 5267 C CA . VAL B 1 260 ? -5.434 4.387 0.448 1 98.81 260 VAL B CA 1
ATOM 5268 C C . VAL B 1 260 ? -4.129 5.176 0.348 1 98.81 260 VAL B C 1
ATOM 5270 O O . VAL B 1 260 ? -3.314 4.934 -0.544 1 98.81 260 VAL B O 1
ATOM 5273 N N . LEU B 1 261 ? -3.938 6.078 1.279 1 98.88 261 LEU B N 1
ATOM 5274 C CA . LEU B 1 261 ? -2.73 6.895 1.299 1 98.88 261 LEU B CA 1
ATOM 5275 C C . LEU B 1 261 ? -1.491 6.035 1.525 1 98.88 261 LEU B C 1
ATOM 5277 O O . LEU B 1 261 ? -0.52 6.129 0.773 1 98.88 261 LEU B O 1
ATOM 5281 N N . ALA B 1 262 ? -1.537 5.156 2.527 1 98.94 262 ALA B N 1
ATOM 5282 C CA . ALA B 1 262 ? -0.41 4.297 2.875 1 98.94 262 ALA B CA 1
ATOM 5283 C C . ALA B 1 262 ? -0.033 3.391 1.706 1 98.94 262 ALA B C 1
ATOM 5285 O O . ALA B 1 262 ? 1.149 3.219 1.401 1 98.94 262 ALA B O 1
ATOM 5286 N N . GLY B 1 263 ? -1.052 2.775 1.087 1 98.88 263 GLY B N 1
ATOM 5287 C CA . GLY B 1 263 ? -0.792 1.906 -0.05 1 98.88 263 GLY B CA 1
ATOM 5288 C C . GLY B 1 263 ? -0.125 2.623 -1.209 1 98.88 263 GLY B C 1
ATOM 5289 O O . GLY B 1 263 ? 0.812 2.1 -1.813 1 98.88 263 GLY B O 1
ATOM 5290 N N . SER B 1 264 ? -0.584 3.82 -1.528 1 98.75 264 SER B N 1
ATOM 5291 C CA . SER B 1 264 ? -0.02 4.621 -2.611 1 98.75 264 SER B CA 1
ATOM 5292 C C . SER B 1 264 ? 1.438 4.973 -2.338 1 98.75 264 SER B C 1
ATOM 5294 O O . SER B 1 264 ? 2.285 4.867 -3.229 1 98.75 264 SER B O 1
ATOM 5296 N N . VAL B 1 265 ? 1.707 5.316 -1.131 1 98.88 265 VAL B N 1
ATOM 5297 C CA . VAL B 1 265 ? 3.062 5.688 -0.743 1 98.88 265 VAL B CA 1
ATOM 5298 C C . VAL B 1 265 ? 3.961 4.453 -0.752 1 98.88 265 VAL B C 1
ATOM 5300 O O . VAL B 1 265 ? 5.09 4.504 -1.251 1 98.88 265 VAL B O 1
ATOM 5303 N N . LEU B 1 266 ? 3.477 3.344 -0.21 1 98.88 266 LEU B N 1
ATOM 5304 C CA . LEU B 1 266 ? 4.242 2.104 -0.15 1 98.88 266 LEU B CA 1
ATOM 5305 C C . LEU B 1 266 ? 4.684 1.67 -1.544 1 98.88 266 LEU B C 1
ATOM 5307 O O . LEU B 1 266 ? 5.855 1.352 -1.758 1 98.88 266 LEU B O 1
ATOM 5311 N N . ALA B 1 267 ? 3.781 1.65 -2.492 1 98.69 267 ALA B N 1
ATOM 5312 C CA . ALA B 1 267 ? 4.105 1.251 -3.859 1 98.69 267 ALA B CA 1
ATOM 5313 C C . ALA B 1 267 ? 5.121 2.201 -4.484 1 98.69 267 ALA B C 1
ATOM 5315 O O . ALA B 1 267 ? 6.113 1.762 -5.07 1 98.69 267 ALA B O 1
ATOM 5316 N N . ALA B 1 268 ? 4.941 3.502 -4.32 1 98.44 268 ALA B N 1
ATOM 5317 C CA . ALA B 1 268 ? 5.781 4.512 -4.965 1 98.44 268 ALA B CA 1
ATOM 5318 C C . ALA B 1 268 ? 7.191 4.504 -4.387 1 98.44 268 ALA B C 1
ATOM 5320 O O . ALA B 1 268 ? 8.172 4.688 -5.113 1 98.44 268 ALA B O 1
ATOM 5321 N N . LEU B 1 269 ? 7.262 4.301 -3.088 1 97.38 269 LEU B N 1
ATOM 5322 C CA . LEU B 1 269 ? 8.555 4.312 -2.414 1 97.38 269 LEU B CA 1
ATOM 5323 C C . LEU B 1 269 ? 9.453 3.203 -2.949 1 97.38 269 LEU B C 1
ATOM 5325 O O . LEU B 1 269 ? 10.68 3.365 -3.01 1 97.38 269 LEU B O 1
ATOM 5329 N N . HIS B 1 270 ? 8.883 2.107 -3.326 1 97.81 270 HIS B N 1
ATOM 5330 C CA . HIS B 1 270 ? 9.648 0.941 -3.76 1 97.81 270 HIS B CA 1
ATOM 5331 C C . HIS B 1 270 ? 9.75 0.884 -5.281 1 97.81 270 HIS B C 1
ATOM 5333 O O . HIS B 1 270 ? 10.586 0.164 -5.82 1 97.81 270 HIS B O 1
ATOM 5339 N N . ARG B 1 271 ? 8.938 1.661 -5.949 1 96.06 271 ARG B N 1
ATOM 5340 C CA . ARG B 1 271 ? 8.914 1.627 -7.41 1 96.06 271 ARG B CA 1
ATOM 5341 C C . ARG B 1 271 ? 9.586 2.865 -7.992 1 96.06 271 ARG B C 1
ATOM 5343 O O . ARG B 1 271 ? 10.398 2.76 -8.914 1 96.06 271 ARG B O 1
ATOM 5350 N N . ASP B 1 272 ? 9.281 4.082 -7.43 1 91.06 272 ASP B N 1
ATOM 5351 C CA . ASP B 1 272 ? 9.5 5.34 -8.141 1 91.06 272 ASP B CA 1
ATOM 5352 C C . ASP B 1 272 ? 10.5 6.223 -7.391 1 91.06 272 ASP B C 1
ATOM 5354 O O . ASP B 1 272 ? 10.953 7.242 -7.918 1 91.06 272 ASP B O 1
ATOM 5358 N N . ALA B 1 273 ? 10.836 5.898 -6.176 1 95.88 273 ALA B N 1
ATOM 5359 C CA . ALA B 1 273 ? 11.625 6.828 -5.375 1 95.88 273 ALA B CA 1
ATOM 5360 C C . ALA B 1 273 ? 12.992 7.082 -6.02 1 95.88 273 ALA B C 1
ATOM 5362 O O . ALA B 1 273 ? 13.664 6.145 -6.445 1 95.88 273 ALA B O 1
ATOM 5363 N N . THR B 1 274 ? 13.367 8.32 -6.105 1 95.88 274 THR B N 1
ATOM 5364 C CA . THR B 1 274 ? 14.641 8.719 -6.699 1 95.88 274 THR B CA 1
ATOM 5365 C C . THR B 1 274 ? 15.594 9.258 -5.633 1 95.88 274 THR B C 1
ATOM 5367 O O . THR B 1 274 ? 15.172 9.977 -4.727 1 95.88 274 THR B O 1
ATOM 5370 N N . PRO B 1 275 ? 16.875 8.914 -5.746 1 94.19 275 PRO B N 1
ATOM 5371 C CA . PRO B 1 275 ? 17.844 9.406 -4.762 1 94.19 275 PRO B CA 1
ATOM 5372 C C . PRO B 1 275 ? 17.906 10.938 -4.719 1 94.19 275 PRO B C 1
ATOM 5374 O O . PRO B 1 275 ? 17.797 11.594 -5.758 1 94.19 275 PRO B O 1
ATOM 5377 N N . VAL B 1 276 ? 17.906 11.414 -3.562 1 92.69 276 VAL B N 1
ATOM 5378 C CA . VAL B 1 276 ? 18.141 12.844 -3.385 1 92.69 276 VAL B CA 1
ATOM 5379 C C . VAL B 1 276 ? 19.641 13.141 -3.48 1 92.69 276 VAL B C 1
ATOM 5381 O O . VAL B 1 276 ? 20.438 12.539 -2.766 1 92.69 276 VAL B O 1
ATOM 5384 N N . PRO B 1 277 ? 20.062 13.898 -4.578 1 71.44 277 PRO B N 1
ATOM 5385 C CA . PRO B 1 277 ? 21.5 14.164 -4.785 1 71.44 277 PRO B CA 1
ATOM 5386 C C . PRO B 1 277 ? 22.203 14.625 -3.516 1 71.44 277 PRO B C 1
ATOM 5388 O O . PRO B 1 277 ? 21.609 15.328 -2.693 1 71.44 277 PRO B O 1
ATOM 5391 N N . GLY B 1 278 ? 23.562 14.242 -3.354 1 59.62 278 GLY B N 1
ATOM 5392 C CA . GLY B 1 278 ? 24.453 14.656 -2.283 1 59.62 278 GLY B CA 1
ATOM 5393 C C . GLY B 1 278 ? 24.562 13.641 -1.165 1 59.62 278 GLY B C 1
ATOM 5394 O O . GLY B 1 278 ? 25.375 13.797 -0.247 1 59.62 278 GLY B O 1
ATOM 5395 N N . ALA B 1 279 ? 23.547 12.688 -1.235 1 51.75 279 ALA B N 1
ATOM 5396 C CA . ALA B 1 279 ? 23.609 11.641 -0.215 1 51.75 279 ALA B CA 1
ATOM 5397 C C . ALA B 1 279 ? 24.484 10.469 -0.679 1 51.75 279 ALA B C 1
ATOM 5399 O O . ALA B 1 279 ? 24.547 9.438 -0.01 1 51.75 279 ALA B O 1
ATOM 5400 N N . ALA B 1 280 ? 24.984 10.461 -1.877 1 47.62 280 ALA B N 1
ATOM 5401 C CA . ALA B 1 280 ? 25.656 9.32 -2.48 1 47.62 280 ALA B CA 1
ATOM 5402 C C . ALA B 1 280 ? 26.984 9.023 -1.772 1 47.62 280 ALA B C 1
ATOM 5404 O O . ALA B 1 280 ? 27.625 9.938 -1.259 1 47.62 280 ALA B O 1
ATOM 5405 N N . VAL B 1 281 ? 27.156 7.633 -1.378 1 44.53 281 VAL B N 1
ATOM 5406 C CA . VAL B 1 281 ? 28.375 7.035 -0.854 1 44.53 281 VAL B CA 1
ATOM 5407 C C . VAL B 1 281 ? 29.531 7.289 -1.817 1 44.53 281 VAL B C 1
ATOM 5409 O O . VAL B 1 281 ? 29.344 7.285 -3.037 1 44.53 281 VAL B O 1
ATOM 5412 N N . PRO B 1 282 ? 30.703 7.566 -1.279 1 37.47 282 PRO B N 1
ATOM 5413 C CA . PRO B 1 282 ? 31.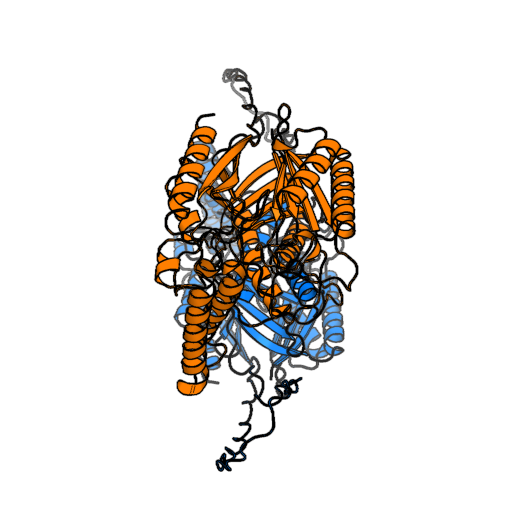875 7.383 -2.133 1 37.47 282 PRO B CA 1
ATOM 5414 C C . PRO B 1 282 ? 31.969 5.977 -2.719 1 37.47 282 PRO B C 1
ATOM 5416 O O . PRO B 1 282 ? 31.5 5.016 -2.1 1 37.47 282 PRO B O 1
ATOM 5419 N N . PRO B 1 283 ? 32.156 5.719 -4 1 35.91 283 PRO B N 1
ATOM 5420 C CA . PRO B 1 283 ? 32.312 4.383 -4.586 1 35.91 283 PRO B CA 1
ATOM 5421 C C . PRO B 1 283 ? 33.219 3.475 -3.77 1 35.91 283 PRO B C 1
ATOM 5423 O O . PRO B 1 283 ? 33.5 2.344 -4.176 1 35.91 283 PRO B O 1
ATOM 5426 N N . GLY B 1 284 ? 34 4.047 -2.924 1 33.88 284 GLY B N 1
ATOM 5427 C CA . GLY B 1 284 ? 35.062 3.176 -2.482 1 33.88 284 GLY B CA 1
ATOM 5428 C C . GLY B 1 284 ? 34.594 1.921 -1.788 1 33.88 284 GLY B C 1
ATOM 5429 O O . GLY B 1 284 ? 35.344 0.994 -1.542 1 33.88 284 GLY B O 1
ATOM 5430 N N . VAL B 1 285 ? 33.719 2.189 -0.822 1 31.12 285 VAL B N 1
ATOM 5431 C CA . VAL B 1 285 ? 33.625 1.034 0.065 1 31.12 285 VAL B CA 1
ATOM 5432 C C . VAL B 1 285 ? 32.719 -0.028 -0.562 1 31.12 285 VAL B C 1
ATOM 5434 O O . VAL B 1 285 ? 31.547 -0.12 -0.23 1 31.12 285 VAL B O 1
ATOM 5437 N N . ALA B 1 286 ? 32.531 0.088 -1.862 1 31.42 286 ALA B N 1
ATOM 5438 C CA . ALA B 1 286 ? 31.859 -1.156 -2.225 1 31.42 286 ALA B CA 1
ATOM 5439 C C . ALA B 1 286 ? 32.688 -2.369 -1.788 1 31.42 286 ALA B C 1
ATOM 5441 O O . ALA B 1 286 ? 33.844 -2.516 -2.174 1 31.42 286 ALA B O 1
ATOM 5442 N N . GLY B 1 287 ? 32.594 -2.895 -0.548 1 28.28 287 GLY B N 1
ATOM 5443 C CA . GLY B 1 287 ? 33.25 -4.16 -0.279 1 28.28 287 GLY B CA 1
ATOM 5444 C C . GLY B 1 287 ? 33.312 -5.074 -1.487 1 28.28 287 GLY B C 1
ATOM 5445 O O . GLY B 1 287 ? 32.312 -5.227 -2.201 1 28.28 287 GLY B O 1
ATOM 5446 N N . GLU B 1 288 ? 34.438 -5.23 -2.008 1 28.66 288 GLU B N 1
ATOM 5447 C CA . GLU B 1 288 ? 34.781 -6.352 -2.883 1 28.66 288 GLU B CA 1
ATOM 5448 C C . GLU B 1 288 ? 34.188 -7.652 -2.352 1 28.66 288 GLU B C 1
ATOM 5450 O O . GLU B 1 288 ? 34.5 -8.07 -1.233 1 28.66 288 GLU B O 1
ATOM 5455 N N . VAL B 1 289 ? 32.969 -7.891 -2.541 1 26.66 289 VAL B N 1
ATOM 5456 C CA . VAL B 1 289 ? 32.75 -9.312 -2.287 1 26.66 289 VAL B CA 1
ATOM 5457 C C . VAL B 1 289 ? 33.844 -10.133 -2.949 1 26.66 289 VAL B C 1
ATOM 5459 O O . VAL B 1 289 ? 34.219 -9.883 -4.105 1 26.66 289 VAL B O 1
ATOM 5462 N N . PRO B 1 290 ? 34.719 -10.75 -2.168 1 25.97 290 PRO B N 1
ATOM 5463 C CA . PRO B 1 290 ? 35.75 -11.625 -2.75 1 25.97 290 PRO B CA 1
ATOM 5464 C C . PRO B 1 290 ? 35.219 -12.5 -3.873 1 25.97 290 PRO B C 1
ATOM 5466 O O . PRO B 1 290 ? 34.031 -12.852 -3.873 1 25.97 290 PRO B O 1
ATOM 5469 N N . PRO B 1 291 ? 35.844 -12.414 -5.078 1 27.11 291 PRO B N 1
ATOM 5470 C CA . PRO B 1 291 ? 35.5 -13.289 -6.203 1 27.11 291 PRO B CA 1
ATOM 5471 C C . PRO B 1 291 ? 35.375 -14.758 -5.801 1 27.11 291 PRO B C 1
ATOM 5473 O O . PRO B 1 291 ? 36.344 -15.32 -5.254 1 27.11 291 PRO B O 1
ATOM 5476 N N . GLY B 1 292 ? 34.469 -15.18 -4.965 1 22.25 292 GLY B N 1
ATOM 5477 C CA . GLY B 1 292 ? 34.594 -16.594 -4.645 1 22.25 292 GLY B CA 1
ATOM 5478 C C . GLY B 1 292 ? 34.969 -17.453 -5.844 1 22.25 292 GLY B C 1
ATOM 5479 O O . GLY B 1 292 ? 35.062 -16.953 -6.961 1 22.25 292 GLY B O 1
ATOM 5480 N N . VAL B 1 293 ? 34.562 -18.766 -5.996 1 21.14 293 VAL B N 1
ATOM 5481 C CA . VAL B 1 293 ? 35.188 -19.984 -6.48 1 21.14 293 VAL B CA 1
ATOM 5482 C C . VAL B 1 293 ? 35.219 -20 -8.008 1 21.14 293 VAL B C 1
ATOM 5484 O O . VAL B 1 293 ? 34.156 -20.047 -8.641 1 21.14 293 VAL B O 1
ATOM 5487 N N . ALA B 1 294 ? 36.188 -19.172 -8.617 1 26.38 294 ALA B N 1
ATOM 5488 C CA . ALA B 1 294 ? 36.5 -19.422 -10.023 1 26.38 294 ALA B CA 1
ATOM 5489 C C . ALA B 1 294 ? 36.75 -20.906 -10.281 1 26.38 294 ALA B C 1
ATOM 5491 O O . ALA B 1 294 ? 37.531 -21.547 -9.586 1 26.38 294 ALA B O 1
ATOM 5492 N N . GLY B 1 295 ? 35.875 -21.672 -10.75 1 21.94 295 GLY B N 1
ATOM 5493 C CA . GLY B 1 295 ? 36.281 -22.984 -11.188 1 21.94 295 GLY B CA 1
ATOM 5494 C C . GLY B 1 295 ? 37.531 -22.984 -12.039 1 21.94 295 GLY B C 1
ATOM 5495 O O . GLY B 1 295 ? 37.875 -21.953 -12.617 1 21.94 295 GLY B O 1
ATOM 5496 N N . VAL B 1 296 ? 38.531 -23.922 -12 1 23.27 296 VAL B N 1
ATOM 5497 C CA . VAL B 1 296 ? 39.844 -24.328 -12.422 1 23.27 296 VAL B CA 1
ATOM 5498 C C . VAL B 1 296 ? 39.938 -24.328 -13.945 1 23.27 296 VAL B C 1
ATOM 5500 O O . VAL B 1 296 ? 39.375 -25.203 -14.609 1 23.27 296 VAL B O 1
ATOM 5503 N N . VAL B 1 297 ? 39.562 -23.188 -14.711 1 23.98 297 VAL B N 1
ATOM 5504 C CA . VAL B 1 297 ? 39.938 -23.531 -16.078 1 23.98 297 VAL B CA 1
ATOM 5505 C C . VAL B 1 297 ? 41.469 -23.578 -16.188 1 23.98 297 VAL B C 1
ATOM 5507 O O . VAL B 1 297 ? 42.188 -22.875 -15.469 1 23.98 297 VAL B O 1
ATOM 5510 N N . PRO B 1 298 ? 42.062 -24.562 -16.891 1 24.67 298 PRO B N 1
ATOM 5511 C CA . PRO B 1 298 ? 43.5 -24.844 -17.031 1 24.67 298 PRO B CA 1
ATOM 5512 C C . PRO B 1 298 ? 44.281 -23.641 -17.594 1 24.67 298 PRO B C 1
ATOM 5514 O O . PRO B 1 298 ? 43.688 -22.781 -18.266 1 24.67 298 PRO B O 1
ATOM 5517 N N . PRO B 1 299 ? 45.594 -23.406 -17.281 1 25.56 299 PRO B N 1
ATOM 5518 C CA . PRO B 1 299 ? 46.625 -22.344 -17.297 1 25.56 299 PRO B CA 1
ATOM 5519 C C . PRO B 1 299 ? 46.969 -21.875 -18.703 1 25.56 299 PRO B C 1
ATOM 5521 O O . PRO B 1 299 ? 47.906 -21.094 -18.875 1 25.56 299 PRO B O 1
ATOM 5524 N N . GLY B 1 300 ? 46.25 -22.094 -19.844 1 23.58 300 GLY B N 1
ATOM 5525 C CA . GLY B 1 300 ? 47.188 -21.891 -20.953 1 23.58 300 GLY B CA 1
ATOM 5526 C C . GLY B 1 300 ? 47.812 -20.516 -20.969 1 23.58 300 GLY B C 1
ATOM 5527 O O . GLY B 1 300 ? 47.406 -19.641 -20.188 1 23.58 300 GLY B O 1
ATOM 5528 N N . VAL B 1 301 ? 48.531 -20.094 -22.156 1 25.25 301 VAL B N 1
ATOM 5529 C CA . VAL B 1 301 ? 49.656 -19.203 -22.469 1 25.25 301 VAL B CA 1
ATOM 5530 C C . VAL B 1 301 ? 49.219 -17.75 -22.359 1 25.25 301 VAL B C 1
ATOM 5532 O O . VAL B 1 301 ? 48.375 -17.281 -23.141 1 25.25 301 VAL B O 1
ATOM 5535 N N . ALA B 1 302 ? 49.094 -17.219 -21.219 1 25.03 302 ALA B N 1
ATOM 5536 C CA . ALA B 1 302 ? 48.625 -15.859 -20.969 1 25.03 302 ALA B CA 1
ATOM 5537 C C . ALA B 1 302 ? 49.625 -14.836 -21.469 1 25.03 302 ALA B C 1
ATOM 5539 O O . ALA B 1 302 ? 50.75 -14.781 -20.969 1 25.03 302 ALA B O 1
ATOM 5540 N N . GLY B 1 303 ? 49.656 -14.648 -22.812 1 23.95 303 GLY B N 1
ATOM 5541 C CA . GLY B 1 303 ? 50.531 -13.586 -23.266 1 23.95 303 GLY B CA 1
ATOM 5542 C C . GLY B 1 303 ? 50.375 -12.297 -22.484 1 23.95 303 GLY B C 1
ATOM 5543 O O . GLY B 1 303 ? 49.344 -12.07 -21.859 1 23.95 303 GLY B O 1
ATOM 5544 N N . GLU B 1 304 ? 51.438 -11.633 -22.141 1 27.27 304 GLU B N 1
ATOM 5545 C CA . GLU B 1 304 ? 51.812 -10.492 -21.312 1 27.27 304 GLU B CA 1
ATOM 5546 C C . GLU B 1 304 ? 51.062 -9.242 -21.703 1 27.27 304 GLU B C 1
ATOM 5548 O O . GLU B 1 304 ? 51.375 -8.594 -22.703 1 27.27 304 GLU B O 1
ATOM 5553 N N . VAL B 1 305 ? 49.875 -9.328 -22.109 1 26.45 305 VAL B N 1
ATOM 5554 C CA . VAL B 1 305 ? 49.562 -7.996 -22.625 1 26.45 305 VAL B CA 1
ATOM 5555 C C . VAL B 1 305 ? 49.75 -6.969 -21.5 1 26.45 305 VAL B C 1
ATOM 5557 O O . VAL B 1 305 ? 49.344 -7.199 -20.359 1 26.45 305 VAL B O 1
ATOM 5560 N N . PRO B 1 306 ? 50.688 -6.051 -21.625 1 27.08 306 PRO B N 1
ATOM 5561 C CA . PRO B 1 306 ? 51.094 -5.023 -20.656 1 27.08 306 PRO B CA 1
ATOM 5562 C C . PRO B 1 306 ? 49.875 -4.23 -20.125 1 27.08 306 PRO B C 1
ATOM 5564 O O . PRO B 1 306 ? 49.156 -3.621 -20.906 1 27.08 306 PRO B O 1
ATOM 5567 N N . GLY B 1 307 ? 49.125 -4.859 -19.297 1 24.7 307 GLY B N 1
ATOM 5568 C CA . GLY B 1 307 ? 47.906 -4.305 -18.703 1 24.7 307 GLY B CA 1
ATOM 5569 C C . GLY B 1 307 ? 48.156 -2.973 -18.016 1 24.7 307 GLY B C 1
ATOM 5570 O O . GLY B 1 307 ? 48.844 -2.898 -17.016 1 24.7 307 GLY B O 1
ATOM 5571 N N . GLY B 1 308 ? 48.344 -1.941 -18.859 1 25.66 308 GLY B N 1
ATOM 5572 C CA . GLY B 1 308 ? 48.594 -0.65 -18.234 1 25.66 308 GLY B CA 1
ATOM 5573 C C . GLY B 1 308 ? 47.656 -0.334 -17.094 1 25.66 308 GLY B C 1
ATOM 5574 O O . GLY B 1 308 ? 46.5 -0.744 -17.109 1 25.66 308 GLY B O 1
ATOM 5575 N N . ALA B 1 309 ? 48.25 -0.285 -15.914 1 27.94 309 ALA B N 1
ATOM 5576 C CA . ALA B 1 309 ? 47.719 0.157 -14.625 1 27.94 309 ALA B CA 1
ATOM 5577 C C . ALA B 1 309 ? 46.875 1.433 -14.789 1 27.94 309 ALA B C 1
ATOM 5579 O O . ALA B 1 309 ? 47.406 2.475 -15.18 1 27.94 309 ALA B O 1
ATOM 5580 N N . VAL B 1 310 ? 45.719 1.255 -15.258 1 26.64 310 VAL B N 1
ATOM 5581 C CA . VAL B 1 310 ? 45.031 2.545 -15.188 1 26.64 310 VAL B CA 1
ATOM 5582 C C . VAL B 1 310 ? 45.188 3.145 -13.797 1 26.64 310 VAL B C 1
ATOM 5584 O O . VAL B 1 310 ? 45.062 2.439 -12.789 1 26.64 310 VAL B O 1
ATOM 5587 N N . PRO B 1 311 ? 45.969 4.117 -13.648 1 28.86 311 PRO B N 1
ATOM 5588 C CA . PRO B 1 311 ? 46.188 4.75 -12.344 1 28.86 311 PRO B CA 1
ATOM 5589 C C . PRO B 1 311 ? 44.906 4.898 -11.539 1 28.86 311 PRO B C 1
ATOM 5591 O O . PRO B 1 311 ? 43.812 4.973 -12.117 1 28.86 311 PRO B O 1
ATOM 5594 N N . PRO B 1 312 ? 44.969 4.375 -10.273 1 30.62 312 PRO B N 1
ATOM 5595 C CA . PRO B 1 312 ? 43.875 4.535 -9.32 1 30.62 312 PRO B CA 1
ATOM 5596 C C . PRO B 1 312 ? 43.219 5.906 -9.414 1 30.62 312 PRO B C 1
ATOM 5598 O O . PRO B 1 312 ? 43.875 6.934 -9.211 1 30.62 312 PRO B O 1
ATOM 5601 N N . GLY B 1 313 ? 42.594 6.129 -10.516 1 27.8 313 GLY B N 1
ATOM 5602 C CA . GLY B 1 313 ? 42.062 7.488 -10.516 1 27.8 313 GLY B CA 1
ATOM 5603 C C . GLY B 1 313 ? 41.625 7.953 -9.148 1 27.8 313 GLY B C 1
ATOM 5604 O O . GLY B 1 313 ? 41.406 7.141 -8.242 1 27.8 313 GLY B O 1
ATOM 5605 N N . ALA B 1 314 ? 41.875 9.219 -8.805 1 26.78 314 ALA B N 1
ATOM 5606 C CA . ALA B 1 314 ? 41.562 9.969 -7.59 1 26.78 314 ALA B CA 1
ATOM 5607 C C . ALA B 1 314 ? 40.156 9.609 -7.066 1 26.78 314 ALA B C 1
ATOM 5609 O O . ALA B 1 314 ? 39.188 9.617 -7.82 1 26.78 314 ALA B O 1
ATOM 5610 N N . ALA B 1 315 ? 40.125 8.656 -6.195 1 32.91 315 ALA B N 1
ATOM 5611 C CA . ALA B 1 315 ? 38.969 8.594 -5.324 1 32.91 315 ALA B CA 1
ATOM 5612 C C . ALA B 1 315 ? 38.344 9.977 -5.156 1 32.91 315 ALA B C 1
ATOM 5614 O O . ALA B 1 315 ? 38.844 10.812 -4.406 1 32.91 315 ALA B O 1
ATOM 5615 N N . GLY B 1 316 ? 37.969 10.492 -6.281 1 29.58 316 GLY B N 1
ATOM 5616 C CA . GLY B 1 316 ? 37.438 11.828 -6.082 1 29.58 316 GLY B CA 1
ATOM 5617 C C . GLY B 1 316 ? 36.594 11.945 -4.824 1 29.58 316 GLY B C 1
ATOM 5618 O O . GLY B 1 316 ? 36.094 10.945 -4.305 1 29.58 316 GLY B O 1
ATOM 5619 N N . ALA B 1 317 ? 36.781 12.906 -4.066 1 31.36 317 ALA B N 1
ATOM 5620 C CA . ALA B 1 317 ? 36.062 13.359 -2.893 1 31.36 317 ALA B CA 1
ATOM 5621 C C . ALA B 1 317 ? 34.562 13.141 -3.068 1 31.36 317 ALA B C 1
ATOM 5623 O O . ALA B 1 317 ? 33.969 13.531 -4.086 1 31.36 317 ALA B O 1
ATOM 5624 N N . VAL B 1 318 ? 34.125 11.938 -2.564 1 38.12 318 VAL B N 1
ATOM 5625 C CA . VAL B 1 318 ? 32.688 11.906 -2.416 1 38.12 318 VAL B CA 1
ATOM 5626 C C . VAL B 1 318 ? 32.156 13.305 -2.104 1 38.12 318 VAL B C 1
ATOM 5628 O O . VAL B 1 318 ? 32.625 13.953 -1.17 1 38.12 318 VAL B O 1
ATOM 5631 N N . PRO B 1 319 ? 31.812 14.055 -2.992 1 40.91 319 PRO B N 1
ATOM 5632 C CA . PRO B 1 319 ? 31.359 15.375 -2.551 1 40.91 319 PRO B CA 1
ATOM 5633 C C . PRO B 1 319 ? 30.594 15.328 -1.226 1 40.91 319 PRO B C 1
ATOM 5635 O O . PRO B 1 319 ? 29.953 14.32 -0.919 1 40.91 319 PRO B O 1
ATOM 5638 N N . ALA B 1 320 ? 31.062 15.844 -0.18 1 45.78 320 ALA B N 1
ATOM 5639 C CA . ALA B 1 320 ? 30.391 16.078 1.096 1 45.78 320 ALA B CA 1
ATOM 5640 C C . ALA B 1 320 ? 28.891 16.25 0.9 1 45.78 320 ALA B C 1
ATOM 5642 O O . ALA B 1 320 ? 28.453 17.109 0.12 1 45.78 320 ALA B O 1
ATOM 5643 N N . GLY B 1 321 ? 28.125 15.188 0.911 1 53.38 321 GLY B N 1
ATOM 5644 C CA . GLY B 1 321 ? 26.672 15.32 0.772 1 53.38 321 GLY B CA 1
ATOM 5645 C C . GLY B 1 321 ? 26.109 16.5 1.541 1 53.38 321 GLY B C 1
ATOM 5646 O O . GLY B 1 321 ? 26.625 16.875 2.592 1 53.38 321 GLY B O 1
ATOM 5647 N N . VAL B 1 322 ? 25.438 17.484 0.947 1 68.88 322 VAL B N 1
ATOM 5648 C CA . VAL B 1 322 ? 24.906 18.719 1.523 1 68.88 322 VAL B CA 1
ATOM 5649 C C . VAL B 1 322 ? 23.625 18.406 2.295 1 68.88 322 VAL B C 1
ATOM 5651 O O . VAL B 1 322 ? 22.703 17.781 1.764 1 68.88 322 VAL B O 1
ATOM 5654 N N . GLY B 1 323 ? 23.672 18.484 3.729 1 86 323 GLY B N 1
ATOM 5655 C CA . GLY B 1 323 ? 22.531 18.375 4.625 1 86 323 GLY B CA 1
ATOM 5656 C C . GLY B 1 323 ? 21.453 19.422 4.363 1 86 323 GLY B C 1
ATOM 5657 O O . GLY B 1 323 ? 21.641 20.312 3.525 1 86 323 GLY B O 1
ATOM 5658 N N . PRO B 1 324 ? 20.312 19.234 4.992 1 94.81 324 PRO B N 1
ATOM 5659 C CA . PRO B 1 324 ? 19.266 20.234 4.832 1 94.81 324 PRO B CA 1
ATOM 5660 C C . PRO B 1 324 ? 19.625 21.578 5.473 1 94.81 324 PRO B C 1
ATOM 5662 O O . PRO B 1 324 ? 20.375 21.625 6.449 1 94.81 324 PRO B O 1
ATOM 5665 N N . VAL B 1 325 ? 19.125 22.609 4.887 1 95 325 VAL B N 1
ATOM 5666 C CA . VAL B 1 325 ? 19.312 23.969 5.383 1 95 325 VAL B CA 1
ATOM 5667 C C . VAL B 1 325 ? 17.969 24.656 5.551 1 95 325 VAL B C 1
ATOM 5669 O O . VAL B 1 325 ? 17.078 24.5 4.707 1 95 325 VAL B O 1
ATOM 5672 N N . VAL B 1 326 ? 17.875 25.391 6.648 1 97.75 326 VAL B N 1
ATOM 5673 C CA . VAL B 1 326 ? 16.641 26.125 6.902 1 97.75 326 VAL B CA 1
ATOM 5674 C C . VAL B 1 326 ? 16.891 27.625 6.805 1 97.75 326 VAL B C 1
ATOM 5676 O O . VAL B 1 326 ? 17.938 28.109 7.246 1 97.75 326 VAL B O 1
ATOM 5679 N N . ARG B 1 327 ? 16 28.312 6.102 1 98.06 327 ARG B N 1
ATOM 5680 C CA . ARG B 1 327 ? 15.922 29.766 6.07 1 98.06 327 ARG B CA 1
ATOM 5681 C C . ARG B 1 327 ? 14.586 30.25 6.617 1 98.06 327 ARG B C 1
ATOM 5683 O O . ARG B 1 327 ? 13.539 29.688 6.309 1 98.06 327 ARG B O 1
ATOM 5690 N N . ARG B 1 328 ? 14.695 31.297 7.453 1 98.44 328 ARG B N 1
ATOM 5691 C CA . ARG B 1 328 ? 13.492 31.844 8.078 1 98.44 328 ARG B CA 1
ATOM 5692 C C . ARG B 1 328 ? 13.305 33.312 7.73 1 98.44 328 ARG B C 1
ATOM 5694 O O . ARG B 1 328 ? 14.273 34.031 7.441 1 98.44 328 ARG B O 1
ATOM 5701 N N . ALA B 1 329 ? 12.094 33.688 7.703 1 98.62 329 ALA B N 1
ATOM 5702 C CA . ALA B 1 329 ? 11.711 35.062 7.512 1 98.62 329 ALA B CA 1
ATOM 5703 C C . ALA B 1 329 ? 10.359 35.375 8.156 1 98.62 329 ALA B C 1
ATOM 5705 O O . ALA B 1 329 ? 9.711 34.469 8.68 1 98.62 329 ALA B O 1
ATOM 5706 N N . VAL B 1 330 ? 10.062 36.594 8.219 1 98.5 330 VAL B N 1
ATOM 5707 C CA . VAL B 1 330 ? 8.766 37.062 8.688 1 98.5 330 VAL B CA 1
ATOM 5708 C C . VAL B 1 330 ? 8.055 37.844 7.586 1 98.5 330 VAL B C 1
ATOM 5710 O O . VAL B 1 330 ? 8.648 38.719 6.961 1 98.5 330 VAL B O 1
ATOM 5713 N N . VAL B 1 331 ? 6.883 37.469 7.289 1 98.56 331 VAL B N 1
ATOM 5714 C CA . VAL B 1 331 ? 6.031 38.219 6.379 1 98.56 331 VAL B CA 1
ATOM 5715 C C . VAL B 1 331 ? 4.949 38.938 7.176 1 98.56 331 VAL B C 1
ATOM 5717 O O . VAL B 1 331 ? 4.223 38.344 7.957 1 98.56 331 VAL B O 1
ATOM 5720 N N . ARG B 1 332 ? 4.828 40.219 7.039 1 97.62 332 ARG B N 1
ATOM 5721 C CA . ARG B 1 332 ? 3.805 41.031 7.703 1 97.62 332 ARG B CA 1
ATOM 5722 C C . ARG B 1 332 ? 2.566 41.188 6.824 1 97.62 332 ARG B C 1
ATOM 5724 O O . ARG B 1 332 ? 2.658 41.625 5.68 1 97.62 332 ARG B O 1
ATOM 5731 N N . LEU B 1 333 ? 1.468 40.688 7.316 1 97.88 333 LEU B N 1
ATOM 5732 C CA . LEU B 1 333 ? 0.213 40.781 6.578 1 97.88 333 LEU B CA 1
ATOM 5733 C C . LEU B 1 333 ? -0.776 41.719 7.301 1 97.88 333 LEU B C 1
ATOM 5735 O O . LEU B 1 333 ? -0.938 41.594 8.523 1 97.88 333 LEU B O 1
ATOM 5739 N N . PRO B 1 334 ? -1.449 42.562 6.559 1 96.19 334 PRO B N 1
ATOM 5740 C CA . PRO B 1 334 ? -2.5 43.375 7.195 1 96.19 334 PRO B CA 1
ATOM 5741 C C . PRO B 1 334 ? -3.711 42.531 7.602 1 96.19 334 PRO B C 1
ATOM 5743 O O . PRO B 1 334 ? -4.094 41.594 6.883 1 96.19 334 PRO B O 1
ATOM 5746 N N . THR B 1 335 ? -4.23 42.875 8.75 1 95.06 335 THR B N 1
ATOM 5747 C CA . THR B 1 335 ? -5.512 42.25 9.109 1 95.06 335 THR B CA 1
ATOM 5748 C C . THR B 1 335 ? -6.66 42.969 8.391 1 95.06 335 THR B C 1
ATOM 5750 O O . THR B 1 335 ? -6.504 44.094 7.902 1 95.06 335 THR B O 1
ATOM 5753 N N . ARG B 1 336 ? -7.738 42.25 8.266 1 92.19 336 ARG B N 1
ATOM 5754 C CA . ARG B 1 336 ? -8.852 42.844 7.531 1 92.19 336 ARG B CA 1
ATOM 5755 C C . ARG B 1 336 ? -9.711 43.719 8.453 1 92.19 336 ARG B C 1
ATOM 5757 O O . ARG B 1 336 ? -9.789 43.469 9.656 1 92.19 336 ARG B O 1
ATOM 5764 N N . PRO B 1 337 ? -10.383 44.688 7.809 1 89.31 337 PRO B N 1
ATOM 5765 C CA . PRO B 1 337 ? -11.414 45.375 8.586 1 89.31 337 PRO B CA 1
ATOM 5766 C C . PRO B 1 337 ? -12.602 44.469 8.906 1 89.31 337 PRO B C 1
ATOM 5768 O O . PRO B 1 337 ? -13.086 43.75 8.031 1 89.31 337 PRO B O 1
ATOM 5771 N N . LEU B 1 338 ? -12.93 44.5 10.164 1 88.94 338 LEU B N 1
ATOM 5772 C CA . LEU B 1 338 ? -14.109 43.75 10.562 1 88.94 338 LEU B CA 1
ATOM 5773 C C . LEU B 1 338 ? -15.367 44.594 10.492 1 88.94 338 LEU B C 1
ATOM 5775 O O . LEU B 1 338 ? -15.32 45.812 10.758 1 88.94 338 LEU B O 1
ATOM 5779 N N . PRO B 1 339 ? -16.453 43.938 10.078 1 89.69 339 PRO B N 1
ATOM 5780 C CA . PRO B 1 339 ? -17.703 44.719 10.133 1 89.69 339 PRO B CA 1
ATOM 5781 C C . PRO B 1 339 ? -18.125 45.062 11.555 1 89.69 339 PRO B C 1
ATOM 5783 O O . PRO B 1 339 ? -17.672 44.406 12.508 1 89.69 339 PRO B O 1
ATOM 5786 N N . ASP B 1 340 ? -18.953 46.031 11.609 1 91.44 340 ASP B N 1
ATOM 5787 C CA . ASP B 1 340 ? -19.547 46.281 12.93 1 91.44 340 ASP B CA 1
ATOM 5788 C C . ASP B 1 340 ? -20.547 45.188 13.281 1 91.44 340 ASP B C 1
ATOM 5790 O O . ASP B 1 340 ? -20.953 44.406 12.422 1 91.44 340 ASP B O 1
ATOM 5794 N N . VAL B 1 341 ? -20.906 45.125 14.523 1 92.31 341 VAL B N 1
ATOM 5795 C CA . VAL B 1 341 ? -21.734 44.031 15.062 1 92.31 341 VAL B CA 1
ATOM 5796 C C . VAL B 1 341 ? -23.062 43.969 14.32 1 92.31 341 VAL B C 1
ATOM 5798 O O . VAL B 1 341 ? -23.562 42.906 13.992 1 92.31 341 VAL B O 1
ATOM 5801 N N . ASP B 1 342 ? -23.609 45.156 14.047 1 94.12 342 ASP B N 1
ATOM 5802 C CA . ASP B 1 342 ? -24.906 45.188 13.375 1 94.12 342 ASP B CA 1
ATOM 5803 C C . ASP B 1 342 ? -24.828 44.625 11.969 1 94.12 342 ASP B C 1
ATOM 5805 O O . ASP B 1 342 ? -25.688 43.844 11.555 1 94.12 342 ASP B O 1
ATOM 5809 N N . THR B 1 343 ? -23.844 45.031 11.328 1 94.12 343 THR B N 1
ATOM 5810 C CA . THR B 1 343 ? -23.641 44.5 9.977 1 94.12 343 THR B CA 1
ATOM 5811 C C . THR B 1 343 ? -23.391 43 10 1 94.12 343 THR B C 1
ATOM 5813 O O . THR B 1 343 ? -23.938 42.281 9.172 1 94.12 343 THR B O 1
ATOM 5816 N N . ALA B 1 344 ? -22.578 42.562 10.938 1 93.94 344 ALA B N 1
ATOM 5817 C CA . ALA B 1 344 ? -22.281 41.125 11.062 1 93.94 344 ALA B CA 1
ATOM 5818 C C . ALA B 1 344 ? -23.547 40.344 11.383 1 93.94 344 ALA B C 1
ATOM 5820 O O . ALA B 1 344 ? -23.75 39.25 10.852 1 93.94 344 ALA B O 1
ATOM 5821 N N . GLU B 1 345 ? -24.359 40.875 12.164 1 94.94 345 GLU B N 1
ATOM 5822 C CA . GLU B 1 345 ? -25.609 40.219 12.531 1 94.94 345 GLU B CA 1
ATOM 5823 C C . GLU B 1 345 ? -26.562 40.125 11.336 1 94.94 345 GLU B C 1
ATOM 5825 O O . GLU B 1 345 ? -27.297 39.156 11.188 1 94.94 345 GLU B O 1
ATOM 5830 N N . ALA B 1 346 ? -26.547 41.156 10.578 1 94.62 346 ALA B N 1
ATOM 5831 C CA . ALA B 1 346 ? -27.375 41.125 9.375 1 94.62 346 ALA B CA 1
ATOM 5832 C C . ALA B 1 346 ? -26.922 40.031 8.414 1 94.62 346 ALA B C 1
ATOM 5834 O O . ALA B 1 346 ? -27.75 39.375 7.793 1 94.62 346 ALA B O 1
ATOM 5835 N N . VAL B 1 347 ? -25.641 39.969 8.266 1 93.38 347 VAL B N 1
ATOM 5836 C CA . VAL B 1 347 ? -25.094 38.938 7.414 1 93.38 347 VAL B CA 1
ATOM 5837 C C . VAL B 1 347 ? -25.484 37.562 7.949 1 93.38 347 VAL B C 1
ATOM 5839 O O . VAL B 1 347 ? -25.844 36.656 7.18 1 93.38 347 VAL B O 1
ATOM 5842 N N . LEU B 1 348 ? -25.406 37.344 9.25 1 95.12 348 LEU B N 1
ATOM 5843 C CA . LEU B 1 348 ? -25.797 36.094 9.875 1 95.12 348 LEU B CA 1
ATOM 5844 C C . LEU B 1 348 ? -27.266 35.781 9.617 1 95.12 348 LEU B C 1
ATOM 5846 O O . LEU B 1 348 ? -27.625 34.656 9.305 1 95.12 348 LEU B O 1
ATOM 5850 N N . ALA B 1 349 ? -28.047 36.781 9.734 1 94.88 349 ALA B N 1
ATOM 5851 C CA . ALA B 1 349 ? -29.484 36.625 9.484 1 94.88 349 ALA B CA 1
ATOM 5852 C C . ALA B 1 349 ? -29.734 36.188 8.047 1 94.88 349 ALA B C 1
ATOM 5854 O O . ALA B 1 349 ? -30.609 35.344 7.797 1 94.88 349 ALA B O 1
ATOM 5855 N N . GLY B 1 350 ? -29.047 36.781 7.195 1 93.12 350 GLY B N 1
ATOM 5856 C CA . GLY B 1 350 ? -29.156 36.375 5.805 1 93.12 350 GLY B CA 1
ATOM 5857 C C . GLY B 1 350 ? -28.734 34.938 5.566 1 93.12 350 GLY B C 1
ATOM 5858 O O . GLY B 1 350 ? -29.406 34.219 4.836 1 93.12 350 GLY B O 1
ATOM 5859 N N . ALA B 1 351 ? -27.609 34.562 6.125 1 92.44 351 ALA B N 1
ATOM 5860 C CA . ALA B 1 351 ? -27.109 33.219 5.996 1 92.44 351 ALA B CA 1
ATOM 5861 C C . ALA B 1 351 ? -28.094 32.219 6.602 1 92.44 351 ALA B C 1
ATOM 5863 O O . ALA B 1 351 ? -28.266 31.094 6.082 1 92.44 351 ALA B O 1
ATOM 5864 N N . GLU B 1 352 ? -28.703 32.562 7.633 1 92.5 352 GLU B N 1
ATOM 5865 C CA . GLU B 1 352 ? -29.703 31.719 8.281 1 92.5 352 GLU B CA 1
ATOM 5866 C C . GLU B 1 352 ? -30.906 31.516 7.379 1 92.5 352 GLU B C 1
ATOM 5868 O O . GLU B 1 352 ? -31.453 30.406 7.297 1 92.5 352 GLU B O 1
ATOM 5873 N N . ARG B 1 353 ? -31.281 32.562 6.758 1 91.44 353 ARG B N 1
ATOM 5874 C CA . ARG B 1 353 ? -32.406 32.469 5.828 1 91.44 353 ARG B CA 1
ATOM 5875 C C . ARG B 1 353 ? -32.062 31.531 4.672 1 91.44 353 ARG B C 1
ATOM 5877 O O . ARG B 1 353 ? -32.906 30.734 4.258 1 91.44 353 ARG B O 1
ATOM 5884 N N . GLU B 1 354 ? -30.922 31.672 4.219 1 88.81 354 GLU B N 1
ATOM 5885 C CA . GLU B 1 354 ? -30.5 30.812 3.125 1 88.81 354 GLU B CA 1
ATOM 5886 C C . GLU B 1 354 ? -30.453 29.344 3.561 1 88.81 354 GLU B C 1
ATOM 5888 O O . GLU B 1 354 ? -30.891 28.469 2.816 1 88.81 354 GLU B O 1
ATOM 5893 N N . TRP B 1 355 ? -29.891 29.078 4.684 1 88.06 355 TRP B N 1
ATOM 5894 C CA . TRP B 1 355 ? -29.797 27.734 5.219 1 88.06 355 TRP B CA 1
ATOM 5895 C C . TRP B 1 355 ? -31.188 27.109 5.383 1 88.06 355 TRP B C 1
ATOM 5897 O O . TRP B 1 355 ? -31.406 25.953 5.008 1 88.06 355 TRP B O 1
ATOM 5907 N N . ARG B 1 356 ? -32.094 27.828 5.805 1 86.31 356 ARG B N 1
ATOM 5908 C CA . ARG B 1 356 ? -33.469 27.359 5.98 1 86.31 356 ARG B CA 1
ATOM 5909 C C . ARG B 1 356 ? -34.125 27.094 4.637 1 86.31 356 ARG B C 1
ATOM 5911 O O . ARG B 1 356 ? -34.875 26.141 4.488 1 86.31 356 ARG B O 1
ATOM 5918 N N . ALA B 1 357 ? -33.781 27.984 3.781 1 86.69 357 ALA B N 1
ATOM 5919 C CA . ALA B 1 357 ? -34.375 27.828 2.453 1 86.69 357 ALA B CA 1
ATOM 5920 C C . ALA B 1 357 ? -33.906 26.531 1.794 1 86.69 357 ALA B C 1
ATOM 5922 O O . ALA B 1 357 ? -34.688 25.844 1.125 1 86.69 357 ALA B O 1
ATOM 5923 N N . VAL B 1 358 ? -32.656 26.234 1.964 1 83.25 358 VAL B N 1
ATOM 5924 C CA . VAL B 1 358 ? -32.062 25.062 1.321 1 83.25 358 VAL B CA 1
ATOM 5925 C C . VAL B 1 358 ? -32.531 23.797 2.023 1 83.25 358 VAL B C 1
ATOM 5927 O O . VAL B 1 358 ? -32.781 22.781 1.374 1 83.25 358 VAL B O 1
ATOM 5930 N N . THR B 1 359 ? -32.656 23.766 3.283 1 79.56 359 THR B N 1
ATOM 5931 C CA . THR B 1 359 ? -32.938 22.547 4.035 1 79.56 359 THR B CA 1
ATOM 5932 C C . THR B 1 359 ? -34.438 22.344 4.207 1 79.56 359 THR B C 1
ATOM 5934 O O . THR B 1 359 ? -34.906 21.219 4.312 1 79.56 359 THR B O 1
ATOM 5937 N N . VAL B 1 360 ? -35.125 23.359 4.312 1 72.31 360 VAL B N 1
ATOM 5938 C CA . VAL B 1 360 ? -36.562 23.266 4.578 1 72.31 360 VAL B CA 1
ATOM 5939 C C . VAL B 1 360 ? -37.344 23.375 3.271 1 72.31 360 VAL B C 1
ATOM 5941 O O . VAL B 1 360 ? -38.188 22.531 2.973 1 72.31 360 VAL B O 1
ATOM 5944 N N . SER B 1 361 ? -36.938 24.344 2.539 1 67.19 361 SER B N 1
ATOM 5945 C CA . SER B 1 361 ? -37.812 24.625 1.395 1 67.19 361 SER B CA 1
ATOM 5946 C C . SER B 1 361 ? -37.469 23.703 0.219 1 67.19 361 SER B C 1
ATOM 5948 O O . SER B 1 361 ? -38.375 23.156 -0.42 1 67.19 361 SER B O 1
ATOM 5950 N N . ALA B 1 362 ? -36.156 23.5 -0.086 1 66.12 362 ALA B N 1
ATOM 5951 C CA . ALA B 1 362 ? -35.781 22.766 -1.291 1 66.12 362 ALA B CA 1
ATOM 5952 C C . ALA B 1 362 ? -35.719 21.266 -1.015 1 66.12 362 ALA B C 1
ATOM 5954 O O . ALA B 1 362 ? -35.688 20.453 -1.945 1 66.12 362 ALA B O 1
ATOM 5955 N N . GLY B 1 363 ? -35.875 20.984 0.221 1 69 363 GLY B N 1
ATOM 5956 C CA . GLY B 1 363 ? -35.875 19.578 0.61 1 69 363 GLY B CA 1
ATOM 5957 C C . GLY B 1 363 ? -34.562 18.875 0.32 1 69 363 GLY B C 1
ATOM 5958 O O . GLY B 1 363 ? -34.531 17.688 0.046 1 69 363 GLY B O 1
ATOM 5959 N N . LEU B 1 364 ? -33.5 19.656 0.238 1 67.5 364 LEU B N 1
ATOM 5960 C CA . LEU B 1 364 ? -32.219 19.031 -0.049 1 67.5 364 LEU B CA 1
ATOM 5961 C C . LEU B 1 364 ? -31.672 18.344 1.195 1 67.5 364 LEU B C 1
ATOM 5963 O O . LEU B 1 364 ? -31.906 18.797 2.318 1 67.5 364 LEU B O 1
ATOM 5967 N N . PRO B 1 365 ? -31.078 17.203 0.877 1 67.75 365 PRO B N 1
ATOM 5968 C CA . PRO B 1 365 ? -30.531 16.484 2.027 1 67.75 365 PRO B CA 1
ATOM 5969 C C . PRO B 1 365 ? -29.547 17.312 2.84 1 67.75 365 PRO B C 1
ATOM 5971 O O . PRO B 1 365 ? -28.703 18.016 2.268 1 67.75 365 PRO B O 1
ATOM 5974 N N . ALA B 1 366 ? -29.781 17.359 4.18 1 66 366 ALA B N 1
ATOM 5975 C CA . ALA B 1 366 ? -28.969 18.141 5.094 1 66 366 ALA B CA 1
ATOM 5976 C C . ALA B 1 366 ? -27.484 17.797 4.953 1 66 366 ALA B C 1
ATOM 5978 O O . ALA B 1 366 ? -26.625 18.641 5.191 1 66 366 ALA B O 1
ATOM 5979 N N . ASP B 1 367 ? -27.312 16.703 4.41 1 66.94 367 ASP B N 1
ATOM 5980 C CA . ASP B 1 367 ? -25.922 16.266 4.324 1 66.94 367 ASP B CA 1
ATOM 5981 C C . ASP B 1 367 ? -25.391 16.391 2.898 1 66.94 367 ASP B C 1
ATOM 5983 O O . ASP B 1 367 ? -24.25 16.031 2.623 1 66.94 367 ASP B O 1
ATOM 5987 N N . GLY B 1 368 ? -26.234 16.891 2.092 1 72.62 368 GLY B N 1
ATOM 5988 C CA . GLY B 1 368 ? -25.797 17.125 0.726 1 72.62 368 GLY B CA 1
ATOM 5989 C C . GLY B 1 368 ? -24.844 18.297 0.602 1 72.62 368 GLY B C 1
ATOM 5990 O O . GLY B 1 368 ? -24.719 19.109 1.521 1 72.62 368 GLY B O 1
ATOM 5991 N N . PRO B 1 369 ? -24.188 18.391 -0.506 1 75 369 PRO B N 1
ATOM 5992 C CA . PRO B 1 369 ? -23.156 19.422 -0.683 1 75 369 PRO B CA 1
ATOM 5993 C C . PRO B 1 369 ? -23.703 20.844 -0.583 1 75 369 PRO B C 1
ATOM 5995 O O . PRO B 1 369 ? -23.062 21.719 -0.002 1 75 369 PRO B O 1
ATOM 5998 N N . VAL B 1 370 ? -24.938 21 -1.077 1 76.69 370 VAL B N 1
ATOM 5999 C CA . VAL B 1 370 ? -25.516 22.344 -1.078 1 76.69 370 VAL B CA 1
ATOM 6000 C C . VAL B 1 370 ? -25.891 22.734 0.346 1 76.69 370 VAL B C 1
ATOM 6002 O O . VAL B 1 370 ? -25.609 23.859 0.784 1 76.69 370 VAL B O 1
ATOM 6005 N N . ALA B 1 371 ? -26.484 21.844 1.004 1 80.62 371 ALA B N 1
ATOM 6006 C CA . ALA B 1 371 ? -26.891 22.094 2.385 1 80.62 371 ALA B CA 1
ATOM 6007 C C . ALA B 1 371 ? -25.672 22.312 3.277 1 80.62 371 ALA B C 1
ATOM 6009 O O . ALA B 1 371 ? -25.656 23.188 4.141 1 80.62 371 ALA B O 1
ATOM 6010 N N . ARG B 1 372 ? -24.656 21.609 3.051 1 78.69 372 ARG B N 1
ATOM 6011 C CA . ARG B 1 372 ? -23.453 21.719 3.863 1 78.69 372 ARG B CA 1
ATOM 6012 C C . ARG B 1 372 ? -22.734 23.047 3.629 1 78.69 372 ARG B C 1
ATOM 6014 O O . ARG B 1 372 ? -22.172 23.625 4.555 1 78.69 372 ARG B O 1
ATOM 6021 N N . ARG B 1 373 ? -22.812 23.469 2.418 1 80.94 373 ARG B N 1
ATOM 6022 C CA . ARG B 1 373 ? -22.203 24.766 2.115 1 80.94 373 ARG B CA 1
ATOM 6023 C C . ARG B 1 373 ? -22.969 25.891 2.785 1 80.94 373 ARG B C 1
ATOM 6025 O O . ARG B 1 373 ? -22.359 26.828 3.309 1 80.94 373 ARG B O 1
ATOM 6032 N N . ALA B 1 374 ? -24.266 25.75 2.721 1 85.38 374 ALA B N 1
ATOM 6033 C CA . ALA B 1 374 ? -25.109 26.766 3.357 1 85.38 374 ALA B CA 1
ATOM 6034 C C . ALA B 1 374 ? -24.891 26.781 4.867 1 85.38 374 ALA B C 1
ATOM 6036 O O . ALA B 1 374 ? -24.828 27.859 5.48 1 85.38 374 ALA B O 1
ATOM 6037 N N . LEU B 1 375 ? -24.75 25.641 5.367 1 85.88 375 LEU B N 1
ATOM 6038 C CA . LEU B 1 375 ? -24.5 25.547 6.801 1 85.88 375 LEU B CA 1
ATOM 6039 C C . LEU B 1 375 ? -23.141 26.141 7.16 1 85.88 375 LEU B C 1
ATOM 6041 O O . LEU B 1 375 ? -23.016 26.859 8.156 1 85.88 375 LEU B O 1
ATOM 6045 N N . ALA B 1 376 ? -22.203 25.875 6.418 1 85.62 376 ALA B N 1
ATOM 6046 C CA . ALA B 1 376 ? -20.859 26.406 6.656 1 85.62 376 ALA B CA 1
ATOM 6047 C C . ALA B 1 376 ? -20.859 27.922 6.602 1 85.62 376 ALA B C 1
ATOM 6049 O O . ALA B 1 376 ? -20.203 28.578 7.414 1 85.62 376 ALA B O 1
ATOM 6050 N N . ARG B 1 377 ? -21.594 28.406 5.668 1 87.19 377 ARG B N 1
ATOM 6051 C CA . ARG B 1 377 ? -21.688 29.859 5.555 1 87.19 377 ARG B CA 1
ATOM 6052 C C . ARG B 1 377 ? -22.344 30.469 6.793 1 87.19 377 ARG B C 1
ATOM 6054 O O . ARG B 1 377 ? -21.875 31.484 7.309 1 87.19 377 ARG B O 1
ATOM 6061 N N . ARG B 1 378 ? -23.375 29.812 7.203 1 90.31 378 ARG B N 1
ATOM 6062 C CA . ARG B 1 378 ? -24.062 30.266 8.414 1 90.31 378 ARG B CA 1
ATOM 6063 C C . ARG B 1 378 ? -23.125 30.234 9.609 1 90.31 378 ARG B C 1
ATOM 6065 O O . ARG B 1 378 ? -23.062 31.203 10.383 1 90.31 378 ARG B O 1
ATOM 6072 N N . ASP B 1 379 ? -22.375 29.188 9.719 1 88.75 379 ASP B N 1
ATOM 6073 C CA . ASP B 1 379 ? -21.453 29.047 10.836 1 88.75 379 ASP B CA 1
ATOM 6074 C C . ASP B 1 379 ? -20.344 30.094 10.758 1 88.75 379 ASP B C 1
ATOM 6076 O O . ASP B 1 379 ? -19.938 30.656 11.781 1 88.75 379 ASP B O 1
ATOM 6080 N N . GLY B 1 380 ? -19.906 30.359 9.594 1 89.25 380 GLY B N 1
ATOM 6081 C CA . GLY B 1 380 ? -18.922 31.406 9.398 1 89.25 380 GLY B CA 1
ATOM 6082 C C . GLY B 1 380 ? -19.422 32.781 9.781 1 89.25 380 GLY B C 1
ATOM 6083 O O . GLY B 1 380 ? -18.719 33.562 10.445 1 89.25 380 GLY B O 1
ATOM 6084 N N . ALA B 1 381 ? -20.641 33.031 9.422 1 91.06 381 ALA B N 1
ATOM 6085 C CA . ALA B 1 381 ? -21.266 34.312 9.758 1 91.06 381 ALA B CA 1
ATOM 6086 C C . ALA B 1 381 ? -21.422 34.438 11.266 1 91.06 381 ALA B C 1
ATOM 6088 O O . ALA B 1 381 ? -21.266 35.562 11.812 1 91.06 381 ALA B O 1
ATOM 6089 N N . ALA B 1 382 ? -21.719 33.375 11.82 1 89.19 382 ALA B N 1
ATOM 6090 C CA . ALA B 1 382 ? -21.891 33.406 13.273 1 89.19 382 ALA B CA 1
ATOM 6091 C C . ALA B 1 382 ? -20.562 33.75 13.961 1 89.19 382 ALA B C 1
ATOM 6093 O O . ALA B 1 382 ? -20.531 34.5 14.93 1 89.19 382 ALA B O 1
ATOM 6094 N N . ILE B 1 383 ? -19.531 33.188 13.508 1 87.75 383 ILE B N 1
ATOM 6095 C CA . ILE B 1 383 ? -18.219 33.438 14.078 1 87.75 383 ILE B CA 1
ATOM 6096 C C . ILE B 1 383 ? -17.812 34.875 13.797 1 87.75 383 ILE B C 1
ATOM 6098 O O . ILE B 1 383 ? -17.188 35.531 14.648 1 87.75 383 ILE B O 1
ATOM 6102 N N . GLN B 1 384 ? -18.188 35.344 12.641 1 89.12 384 GLN B N 1
ATOM 6103 C CA . GLN B 1 384 ? -17.875 36.75 12.297 1 89.12 384 GLN B CA 1
ATOM 6104 C C . GLN B 1 384 ? -18.547 37.719 13.266 1 89.12 384 GLN B C 1
ATOM 6106 O O . GLN B 1 384 ? -17.984 38.75 13.586 1 89.12 384 GLN B O 1
ATOM 6111 N N . VAL B 1 385 ? -19.703 37.375 13.727 1 89.06 385 VAL B N 1
ATOM 6112 C CA . VAL B 1 385 ? -20.375 38.219 14.711 1 89.06 385 VAL B CA 1
ATOM 6113 C C . VAL B 1 385 ? -19.531 38.312 15.977 1 89.06 385 VAL B C 1
ATOM 6115 O O . VAL B 1 385 ? -19.375 39.406 16.547 1 89.06 385 VAL B O 1
ATOM 6118 N N . ARG B 1 386 ? -18.969 37.219 16.312 1 85.31 386 ARG B N 1
ATOM 6119 C CA . ARG B 1 386 ? -18.109 37.219 17.5 1 85.31 386 ARG B CA 1
ATOM 6120 C C . ARG B 1 386 ? -16.828 38 17.25 1 85.31 386 ARG B C 1
AT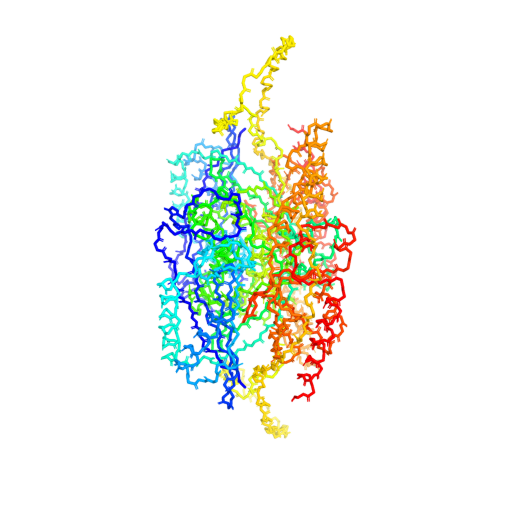OM 6122 O O . ARG B 1 386 ? -16.328 38.688 18.141 1 85.31 386 ARG B O 1
ATOM 6129 N N . LEU B 1 387 ? -16.328 37.938 16.062 1 86.75 387 LEU B N 1
ATOM 6130 C CA . LEU B 1 387 ? -15.102 38.625 15.688 1 86.75 387 LEU B CA 1
ATOM 6131 C C . LEU B 1 387 ? -15.32 40.156 15.594 1 86.75 387 LEU B C 1
ATOM 6133 O O . LEU B 1 387 ? -14.391 40.938 15.805 1 86.75 387 LEU B O 1
ATOM 6137 N N . ALA B 1 388 ? -16.531 40.531 15.258 1 86.25 388 ALA B N 1
ATOM 6138 C CA . ALA B 1 388 ? -16.844 41.938 15.055 1 86.25 388 ALA B CA 1
ATOM 6139 C C . ALA B 1 388 ? -16.562 42.75 16.312 1 86.25 388 ALA B C 1
ATOM 6141 O O . ALA B 1 388 ? -16.234 43.938 16.234 1 86.25 388 ALA B O 1
ATOM 6142 N N . GLY B 1 389 ? -16.562 42.156 17.422 1 79.94 389 GLY B N 1
ATOM 6143 C CA . GLY B 1 389 ? -16.297 42.875 18.672 1 79.94 389 GLY B CA 1
ATOM 6144 C C . GLY B 1 389 ? -14.836 42.812 19.078 1 79.94 389 GLY B C 1
ATOM 6145 O O . GLY B 1 389 ? -14.438 43.438 20.062 1 79.94 389 GLY B O 1
ATOM 6146 N N . ALA B 1 390 ? -14.094 42.25 18.297 1 82.5 390 ALA B N 1
ATOM 6147 C CA . ALA B 1 390 ? -12.695 42.062 18.656 1 82.5 390 ALA B CA 1
ATOM 6148 C C . ALA B 1 390 ? -11.836 43.219 18.109 1 82.5 390 ALA B C 1
ATOM 6150 O O . ALA B 1 390 ? -12.227 43.906 17.156 1 82.5 390 ALA B O 1
ATOM 6151 N N . VAL B 1 391 ? -10.797 43.5 18.812 1 83.25 391 VAL B N 1
ATOM 6152 C CA . VAL B 1 391 ? -9.797 44.438 18.344 1 83.25 391 VAL B CA 1
ATOM 6153 C C . VAL B 1 391 ? -8.594 43.688 17.781 1 83.25 391 VAL B C 1
ATOM 6155 O O . VAL B 1 391 ? -7.902 42.969 18.516 1 83.25 391 VAL B O 1
ATOM 6158 N N . LEU B 1 392 ? -8.422 43.875 16.453 1 87.25 392 LEU B N 1
ATOM 6159 C CA . LEU B 1 392 ? -7.277 43.219 15.805 1 87.25 392 LEU B CA 1
ATOM 6160 C C . LEU B 1 392 ? -6.125 44.219 15.641 1 87.25 392 LEU B C 1
ATOM 6162 O O . LEU B 1 392 ? -6.348 45.406 15.453 1 87.25 392 LEU B O 1
ATOM 6166 N N . PRO B 1 393 ? -4.949 43.688 15.773 1 90.69 393 PRO B N 1
ATOM 6167 C CA . PRO B 1 393 ? -3.842 44.531 15.367 1 90.69 393 PRO B CA 1
ATOM 6168 C C . PRO B 1 393 ? -3.898 44.906 13.883 1 90.69 393 PRO B C 1
ATOM 6170 O O . PRO B 1 393 ? -4.594 44.25 13.109 1 90.69 393 PRO B O 1
ATOM 6173 N N . ALA B 1 394 ? -3.213 46 13.539 1 93.81 394 ALA B N 1
ATOM 6174 C CA . ALA B 1 394 ? -3.219 46.469 12.156 1 93.81 394 ALA B CA 1
ATOM 6175 C C . ALA B 1 394 ? -2.621 45.406 11.219 1 93.81 394 ALA B C 1
ATOM 6177 O O . ALA B 1 394 ? -3.004 45.312 10.055 1 93.81 394 ALA B O 1
ATOM 6178 N N . ALA B 1 395 ? -1.676 44.719 11.781 1 96.31 395 ALA B N 1
ATOM 6179 C CA . ALA B 1 395 ? -1.014 43.656 11 1 96.31 395 ALA B CA 1
ATOM 6180 C C . ALA B 1 395 ? -0.533 42.531 11.906 1 96.31 395 ALA B C 1
ATOM 6182 O O . ALA B 1 395 ? -0.446 42.688 13.125 1 96.31 395 ALA B O 1
ATOM 6183 N N . LEU B 1 396 ? -0.321 41.438 11.289 1 96 396 LEU B N 1
ATOM 6184 C CA . LEU B 1 396 ? 0.235 40.281 11.984 1 96 396 LEU B CA 1
ATOM 6185 C C . LEU B 1 396 ? 1.528 39.812 11.32 1 96 396 LEU B C 1
ATOM 6187 O O . LEU B 1 396 ? 1.643 39.844 10.094 1 96 396 LEU B O 1
ATOM 6191 N N . ASP B 1 397 ? 2.465 39.438 12.172 1 97.06 397 ASP B N 1
ATOM 6192 C CA . ASP B 1 397 ? 3.73 38.875 11.703 1 97.06 397 ASP B CA 1
ATOM 6193 C C . ASP B 1 397 ? 3.635 37.375 11.516 1 97.06 397 ASP B C 1
ATOM 6195 O O . ASP B 1 397 ? 3.33 36.656 12.469 1 97.06 397 ASP B O 1
ATOM 6199 N N . LEU B 1 398 ? 3.914 36.938 10.312 1 98.38 398 LEU B N 1
ATOM 6200 C CA . LEU B 1 398 ? 3.875 35.5 9.992 1 98.38 398 LEU B CA 1
ATOM 6201 C C . LEU B 1 398 ? 5.285 34.938 9.891 1 98.38 398 LEU B C 1
ATOM 6203 O O . LEU B 1 398 ? 6.016 35.219 8.945 1 98.38 398 LEU B O 1
ATOM 6207 N N . PRO B 1 399 ? 5.676 34.094 10.898 1 98.56 399 PRO B N 1
ATOM 6208 C CA . PRO B 1 399 ? 6.957 33.406 10.727 1 98.56 399 PRO B CA 1
ATOM 6209 C C . PRO B 1 399 ? 6.914 32.344 9.641 1 98.56 399 PRO B C 1
ATOM 6211 O O . PRO B 1 399 ? 6.102 31.406 9.711 1 98.56 399 PRO B O 1
ATOM 6214 N N . ILE B 1 400 ? 7.699 32.469 8.586 1 98.88 400 ILE B N 1
ATOM 6215 C CA . ILE B 1 400 ? 7.777 31.484 7.52 1 98.88 400 ILE B CA 1
ATOM 6216 C C . ILE B 1 400 ? 9.18 30.875 7.477 1 98.88 400 ILE B C 1
ATOM 6218 O O . ILE B 1 400 ? 10.133 31.484 7.977 1 98.88 400 ILE B O 1
ATOM 6222 N N . ALA B 1 401 ? 9.281 29.672 6.957 1 98.88 401 ALA B N 1
ATOM 6223 C CA . ALA B 1 401 ? 10.562 29 6.832 1 98.88 401 ALA B CA 1
ATOM 6224 C C . ALA B 1 401 ? 10.617 28.156 5.559 1 98.88 401 ALA B C 1
ATOM 6226 O O . ALA B 1 401 ? 9.594 27.625 5.113 1 98.88 401 ALA B O 1
ATOM 6227 N N . VAL B 1 402 ? 11.781 28.062 4.965 1 98.81 402 VAL B N 1
ATOM 6228 C CA . VAL B 1 402 ? 12.055 27.172 3.846 1 98.81 402 VAL B CA 1
ATOM 6229 C C . VAL B 1 402 ? 13.172 26.203 4.223 1 98.81 402 VAL B C 1
ATOM 6231 O O . VAL B 1 402 ? 14.242 26.625 4.68 1 98.81 402 VAL B O 1
ATOM 6234 N N . VAL B 1 403 ? 12.867 24.938 4.125 1 98.5 403 VAL B N 1
ATOM 6235 C CA . VAL B 1 403 ? 13.906 23.906 4.246 1 98.5 403 VAL B CA 1
ATOM 6236 C C . VAL B 1 403 ? 14.273 23.391 2.859 1 98.5 403 VAL B C 1
ATOM 6238 O O . VAL B 1 403 ? 13.391 23.031 2.072 1 98.5 403 VAL B O 1
ATOM 6241 N N . ARG B 1 404 ? 15.516 23.375 2.564 1 96.81 404 ARG B N 1
ATOM 6242 C CA . ARG B 1 404 ? 15.984 22.812 1.299 1 96.81 404 ARG B CA 1
ATOM 6243 C C . ARG B 1 404 ? 16.844 21.562 1.53 1 96.81 404 ARG B C 1
ATOM 6245 O O . ARG B 1 404 ? 17.641 21.531 2.473 1 96.81 404 ARG B O 1
ATOM 6252 N N . LEU B 1 405 ? 16.656 20.578 0.859 1 95.88 405 LEU B N 1
ATOM 6253 C CA . LEU B 1 405 ? 17.484 19.391 0.73 1 95.88 405 LEU B CA 1
ATOM 6254 C C . LEU B 1 405 ? 17.656 19 -0.734 1 95.88 405 LEU B C 1
ATOM 6256 O O . LEU B 1 405 ? 16.734 18.422 -1.333 1 95.88 405 LEU B O 1
ATOM 6260 N N . GLY B 1 406 ? 18.75 19.25 -1.281 1 91.81 406 GLY B N 1
ATOM 6261 C CA . GLY B 1 406 ? 18.938 19.062 -2.713 1 91.81 406 GLY B CA 1
ATOM 6262 C C . GLY B 1 406 ? 17.953 19.875 -3.547 1 91.81 406 GLY B C 1
ATOM 6263 O O . GLY B 1 406 ? 17.844 21.094 -3.381 1 91.81 406 GLY B O 1
ATOM 6264 N N . ASP B 1 407 ? 17.234 19.188 -4.379 1 93.25 407 ASP B N 1
ATOM 6265 C CA . ASP B 1 407 ? 16.297 19.812 -5.316 1 93.25 407 ASP B CA 1
ATOM 6266 C C . ASP B 1 407 ? 14.906 19.938 -4.707 1 93.25 407 ASP B C 1
ATOM 6268 O O . ASP B 1 407 ? 13.961 20.359 -5.383 1 93.25 407 ASP B O 1
ATOM 6272 N N . ILE B 1 408 ? 14.844 19.672 -3.424 1 97.19 408 ILE B N 1
ATOM 6273 C CA . ILE B 1 408 ? 13.547 19.688 -2.76 1 97.19 408 ILE B CA 1
ATOM 6274 C C . ILE B 1 408 ? 13.484 20.859 -1.775 1 97.19 408 ILE B C 1
ATOM 6276 O O . ILE B 1 408 ? 14.438 21.109 -1.038 1 97.19 408 ILE B O 1
ATOM 6280 N N . ALA B 1 409 ? 12.375 21.562 -1.784 1 98.44 409 ALA B N 1
ATOM 6281 C CA . ALA B 1 409 ? 12.141 22.625 -0.814 1 98.44 409 ALA B CA 1
ATOM 6282 C C . ALA B 1 409 ? 10.789 22.453 -0.126 1 98.44 409 ALA B C 1
ATOM 6284 O O . ALA B 1 409 ? 9.797 22.109 -0.772 1 98.44 409 ALA B O 1
ATOM 6285 N N . TRP B 1 410 ? 10.758 22.609 1.146 1 98.88 410 TRP B N 1
ATOM 6286 C CA . TRP B 1 410 ? 9.539 22.719 1.934 1 98.88 410 TRP B CA 1
ATOM 6287 C C . TRP B 1 410 ? 9.312 24.141 2.402 1 98.88 410 TRP B C 1
ATOM 6289 O O . TRP B 1 410 ? 10.133 24.703 3.131 1 98.88 410 TRP B O 1
ATOM 6299 N N . ALA B 1 411 ? 8.219 24.719 1.982 1 98.94 411 ALA B N 1
ATOM 6300 C CA . ALA B 1 411 ? 7.809 26.016 2.496 1 98.94 411 ALA B CA 1
ATOM 6301 C C . ALA B 1 411 ? 6.816 25.875 3.646 1 98.94 411 ALA B C 1
ATOM 6303 O O . ALA B 1 411 ? 5.684 25.422 3.445 1 98.94 411 ALA B O 1
ATOM 6304 N N . HIS B 1 412 ? 7.227 26.25 4.824 1 98.94 412 HIS B N 1
ATOM 6305 C CA . HIS B 1 412 ? 6.426 26.094 6.035 1 98.94 412 HIS B CA 1
ATOM 6306 C C . HIS B 1 412 ? 5.727 27.406 6.391 1 98.94 412 HIS B C 1
ATOM 6308 O O . HIS B 1 412 ? 6.367 28.453 6.473 1 98.94 412 HIS B O 1
ATOM 6314 N N . LEU B 1 413 ? 4.43 27.328 6.602 1 98.94 413 LEU B N 1
ATOM 6315 C CA . LEU B 1 413 ? 3.602 28.516 6.844 1 98.94 413 LEU B CA 1
ATOM 6316 C C . LEU B 1 413 ? 2.82 28.359 8.148 1 98.94 413 LEU B C 1
ATOM 6318 O O . LEU B 1 413 ? 2.416 27.266 8.516 1 98.94 413 LEU B O 1
ATOM 6322 N N . PRO B 1 414 ? 2.516 29.453 8.82 1 98.44 414 PRO B N 1
ATOM 6323 C CA . PRO B 1 414 ? 1.804 29.406 10.094 1 98.44 414 PRO B CA 1
ATOM 6324 C C . PRO B 1 414 ? 0.292 29.547 9.938 1 98.44 414 PRO B C 1
ATOM 6326 O O . PRO B 1 414 ? -0.382 30.062 10.836 1 98.44 414 PRO B O 1
ATOM 6329 N N . VAL B 1 415 ? -0.29 29.203 8.758 1 98.38 415 VAL B N 1
ATOM 6330 C CA . VAL B 1 415 ? -1.703 29.391 8.445 1 98.38 415 VAL B CA 1
ATOM 6331 C C . VAL B 1 415 ? -2.268 28.125 7.812 1 98.38 415 VAL B C 1
ATOM 6333 O O . VAL B 1 415 ? -1.551 27.125 7.648 1 98.38 415 VAL B O 1
ATOM 6336 N N . GLU B 1 416 ? -3.555 28.156 7.59 1 98.25 416 GLU B N 1
ATOM 6337 C CA . GLU B 1 416 ? -4.223 27.188 6.727 1 98.25 416 GLU B CA 1
ATOM 6338 C C . GLU B 1 416 ? -4.355 27.719 5.301 1 98.25 416 GLU B C 1
ATOM 6340 O O . GLU B 1 416 ? -5.422 28.188 4.906 1 98.25 416 GLU B O 1
ATOM 6345 N N . PRO B 1 417 ? -3.309 27.531 4.578 1 98.69 417 PRO B N 1
ATOM 6346 C CA . PRO B 1 417 ? -3.381 28.094 3.227 1 98.69 417 PRO B CA 1
ATOM 6347 C C . PRO B 1 417 ? -4.309 27.297 2.309 1 98.69 417 PRO B C 1
ATOM 6349 O O . PRO B 1 417 ? -4.359 26.062 2.385 1 98.69 417 PRO B O 1
ATOM 6352 N N . PHE B 1 418 ? -5 28.047 1.489 1 98.69 418 PHE B N 1
ATOM 6353 C CA . PHE B 1 418 ? -5.777 27.391 0.446 1 98.69 418 PHE B CA 1
ATOM 6354 C C . PHE B 1 418 ? -4.867 26.656 -0.534 1 98.69 418 PHE B C 1
ATOM 6356 O O . PHE B 1 418 ? -3.711 27.047 -0.719 1 98.69 418 PHE B O 1
ATOM 6363 N N . ALA B 1 419 ? -5.449 25.641 -1.15 1 98.69 419 ALA B N 1
ATOM 6364 C CA . ALA B 1 419 ? -4.699 24.844 -2.121 1 98.69 419 ALA B CA 1
ATOM 6365 C C . ALA B 1 419 ? -4.152 25.719 -3.242 1 98.69 419 ALA B C 1
ATOM 6367 O O . ALA B 1 419 ? -3.025 25.516 -3.703 1 98.69 419 ALA B O 1
ATOM 6368 N N . SER B 1 420 ? -4.934 26.703 -3.686 1 98.5 420 SER B N 1
ATOM 6369 C CA . SER B 1 420 ? -4.5 27.594 -4.754 1 98.5 420 SER B CA 1
ATOM 6370 C C . SER B 1 420 ? -3.273 28.406 -4.34 1 98.5 420 SER B C 1
ATOM 6372 O O . SER B 1 420 ? -2.406 28.688 -5.168 1 98.5 420 SER B O 1
ATOM 6374 N N . VAL B 1 421 ? -3.203 28.781 -3.066 1 98.69 421 VAL B N 1
ATOM 6375 C CA . VAL B 1 421 ? -2.051 29.516 -2.537 1 98.69 421 VAL B CA 1
ATOM 6376 C C . VAL B 1 421 ? -0.808 28.625 -2.607 1 98.69 421 VAL B C 1
ATOM 6378 O O . VAL B 1 421 ? 0.248 29.062 -3.07 1 98.69 421 VAL B O 1
ATOM 6381 N N . GLY B 1 422 ? -0.96 27.391 -2.189 1 98.81 422 GLY B N 1
ATOM 6382 C CA . GLY B 1 422 ? 0.143 26.453 -2.285 1 98.81 422 GLY B CA 1
ATOM 6383 C C . GLY B 1 422 ? 0.617 26.234 -3.709 1 98.81 422 GLY B C 1
ATOM 6384 O O . GLY B 1 422 ? 1.821 26.188 -3.967 1 98.81 422 GLY B O 1
ATOM 6385 N N . GLN B 1 423 ? -0.313 26.125 -4.629 1 98.62 423 GLN B N 1
ATOM 6386 C CA . GLN B 1 423 ? 0.015 25.875 -6.027 1 98.62 423 GLN B CA 1
ATOM 6387 C C . GLN B 1 423 ? 0.771 27.062 -6.629 1 98.62 423 GLN B C 1
ATOM 6389 O O . GLN B 1 423 ? 1.695 26.875 -7.422 1 98.62 423 GLN B O 1
ATOM 6394 N N . ARG B 1 424 ? 0.378 28.25 -6.254 1 98.75 424 ARG B N 1
ATOM 6395 C CA . ARG B 1 424 ? 1.051 29.438 -6.758 1 98.75 424 ARG B CA 1
ATOM 6396 C C . ARG B 1 424 ? 2.475 29.531 -6.219 1 98.75 424 ARG B C 1
ATOM 6398 O O . ARG B 1 424 ? 3.391 29.938 -6.934 1 98.75 424 ARG B O 1
ATOM 6405 N N . ILE B 1 425 ? 2.648 29.203 -4.965 1 98.88 425 ILE B N 1
ATOM 6406 C CA . ILE B 1 425 ? 3.988 29.172 -4.391 1 98.88 425 ILE B CA 1
ATOM 6407 C C . ILE B 1 425 ? 4.859 28.188 -5.152 1 98.88 425 ILE B C 1
ATOM 6409 O O . ILE B 1 425 ? 5.965 28.516 -5.582 1 98.88 425 ILE B O 1
ATOM 6413 N N . ALA B 1 426 ? 4.371 26.969 -5.352 1 98.75 426 ALA B N 1
ATOM 6414 C CA . ALA B 1 426 ? 5.129 25.922 -6.031 1 98.75 426 ALA B CA 1
ATOM 6415 C C . ALA B 1 426 ? 5.449 26.328 -7.469 1 98.75 426 ALA B C 1
ATOM 6417 O O . ALA B 1 426 ? 6.559 26.094 -7.953 1 98.75 426 ALA B O 1
ATOM 6418 N N . ALA B 1 427 ? 4.496 26.906 -8.18 1 98.44 427 ALA B N 1
ATOM 6419 C CA . ALA B 1 427 ? 4.648 27.266 -9.586 1 98.44 427 ALA B CA 1
ATOM 6420 C C . ALA B 1 427 ? 5.738 28.328 -9.766 1 98.44 427 ALA B C 1
ATOM 6422 O O . ALA B 1 427 ? 6.387 28.391 -10.812 1 98.44 427 ALA B O 1
ATOM 6423 N N . ARG B 1 428 ? 5.945 29.109 -8.75 1 98.69 428 ARG B N 1
ATOM 6424 C CA . ARG B 1 428 ? 6.895 30.203 -8.867 1 98.69 428 ARG B CA 1
ATOM 6425 C C . ARG B 1 428 ? 8.219 29.859 -8.188 1 98.69 428 ARG B C 1
ATOM 6427 O O . ARG B 1 428 ? 9.141 30.688 -8.172 1 98.69 428 ARG B O 1
ATOM 6434 N N . SER B 1 429 ? 8.297 28.75 -7.637 1 98.81 429 SER B N 1
ATOM 6435 C CA . SER B 1 429 ? 9.508 28.297 -6.945 1 98.81 429 SER B CA 1
ATOM 6436 C C . SER B 1 429 ? 10.633 28 -7.934 1 98.81 429 SER B C 1
ATOM 6438 O O . SER B 1 429 ? 10.391 27.438 -9.008 1 98.81 429 SER B O 1
ATOM 6440 N N . PRO B 1 430 ? 11.891 28.312 -7.578 1 98.25 430 PRO B N 1
ATOM 6441 C CA . PRO B 1 430 ? 13.023 27.906 -8.422 1 98.25 430 PRO B CA 1
ATOM 6442 C C . PRO B 1 430 ? 13.406 26.438 -8.242 1 98.25 430 PRO B C 1
ATOM 6444 O O . PRO B 1 430 ? 14.25 25.922 -8.984 1 98.25 430 PRO B O 1
ATOM 6447 N N . PHE B 1 431 ? 12.836 25.75 -7.297 1 97.62 431 PHE B N 1
ATOM 6448 C CA . PHE B 1 431 ? 13.148 24.344 -7.055 1 97.62 431 PHE B CA 1
ATOM 6449 C C . PHE B 1 431 ? 12.266 23.438 -7.91 1 97.62 431 PHE B C 1
ATOM 6451 O O . PHE B 1 431 ? 11.07 23.688 -8.055 1 97.62 431 PHE B O 1
ATOM 6458 N N . PRO B 1 432 ? 12.844 22.344 -8.492 1 96.06 432 PRO B N 1
ATOM 6459 C CA . PRO B 1 432 ? 12.039 21.359 -9.227 1 96.06 432 PRO B CA 1
ATOM 6460 C C . PRO B 1 432 ? 10.914 20.766 -8.391 1 96.06 432 PRO B C 1
ATOM 6462 O O . PRO B 1 432 ? 9.844 20.438 -8.914 1 96.06 432 PRO B O 1
ATOM 6465 N N . VAL B 1 433 ? 11.164 20.578 -7.117 1 97.44 433 VAL B N 1
ATOM 6466 C CA . VAL B 1 433 ? 10.164 20.062 -6.18 1 97.44 433 VAL B CA 1
ATOM 6467 C C . VAL B 1 433 ? 9.945 21.062 -5.055 1 97.44 433 VAL B C 1
ATOM 6469 O O . VAL B 1 433 ? 10.883 21.406 -4.328 1 97.44 433 VAL B O 1
ATOM 6472 N N . THR B 1 434 ? 8.734 21.516 -4.891 1 98.81 434 THR B N 1
ATOM 6473 C CA . THR B 1 434 ? 8.383 22.406 -3.785 1 98.81 434 THR B CA 1
ATOM 6474 C C . THR B 1 434 ? 7.117 21.906 -3.082 1 98.81 434 THR B C 1
ATOM 6476 O O . THR B 1 434 ? 6.082 21.703 -3.723 1 98.81 434 THR B O 1
ATOM 6479 N N . ARG B 1 435 ? 7.27 21.703 -1.822 1 98.88 435 ARG B N 1
ATOM 6480 C CA . ARG B 1 435 ? 6.164 21.312 -0.958 1 98.88 435 ARG B CA 1
ATOM 6481 C C . ARG B 1 435 ? 5.738 22.469 -0.051 1 98.88 435 ARG B C 1
ATOM 6483 O O . ARG B 1 435 ? 6.586 23.172 0.495 1 98.88 435 ARG B O 1
ATOM 6490 N N . VAL B 1 436 ? 4.441 22.641 0.055 1 98.94 436 VAL B N 1
ATOM 6491 C CA . VAL B 1 436 ? 3.93 23.672 0.953 1 98.94 436 VAL B CA 1
ATOM 6492 C C . VAL B 1 436 ? 3.266 23.016 2.162 1 98.94 436 VAL B C 1
ATOM 6494 O O . VAL B 1 436 ? 2.348 22.219 2.014 1 98.94 436 VAL B O 1
ATOM 6497 N N . VAL B 1 437 ? 3.766 23.375 3.328 1 98.88 437 VAL B N 1
ATOM 6498 C CA . VAL B 1 437 ? 3.295 22.812 4.59 1 98.88 437 VAL B CA 1
ATOM 6499 C C . VAL B 1 437 ? 2.713 23.922 5.465 1 98.88 437 VAL B C 1
ATOM 6501 O O . VAL B 1 437 ? 3.385 24.922 5.742 1 98.88 437 VAL B O 1
ATOM 6504 N N . GLY B 1 438 ? 1.481 23.75 5.887 1 98.62 438 GLY B N 1
ATOM 6505 C CA . GLY B 1 438 ? 0.844 24.672 6.812 1 98.62 438 GLY B CA 1
ATOM 6506 C C . GLY B 1 438 ? 1.021 24.281 8.266 1 98.62 438 GLY B C 1
ATOM 6507 O O . GLY B 1 438 ? 1.746 23.328 8.57 1 98.62 438 GLY B O 1
ATOM 6508 N N . TYR B 1 439 ? 0.55 25.156 9.18 1 97.88 439 TYR B N 1
ATOM 6509 C CA . TYR B 1 439 ? 0.417 24.828 10.602 1 97.88 439 TYR B CA 1
ATOM 6510 C C . TYR B 1 439 ? 1.784 24.688 11.258 1 97.88 439 TYR B C 1
ATOM 6512 O O . TYR B 1 439 ? 2 23.781 12.062 1 97.88 439 TYR B O 1
ATOM 6520 N N . THR B 1 440 ? 2.701 25.531 10.82 1 98.75 440 THR B N 1
ATOM 6521 C CA . THR B 1 440 ? 4.07 25.391 11.305 1 98.75 440 THR B CA 1
ATOM 6522 C C . THR B 1 440 ? 4.477 26.609 12.141 1 98.75 440 THR B C 1
ATOM 6524 O O . THR B 1 440 ? 4.227 27.75 11.742 1 98.75 440 THR B O 1
ATOM 6527 N N . ASP B 1 441 ? 4.984 26.438 13.305 1 98.62 441 ASP B N 1
ATOM 6528 C CA . ASP B 1 441 ? 5.684 27.375 14.18 1 98.62 441 ASP B CA 1
ATOM 6529 C C . ASP B 1 441 ? 4.723 28.422 14.742 1 98.62 441 ASP B C 1
ATOM 6531 O O . ASP B 1 441 ? 5.117 29.266 15.547 1 98.62 441 ASP B O 1
ATOM 6535 N N . SER B 1 442 ? 3.549 28.469 14.312 1 97.25 442 SER B N 1
ATOM 6536 C CA . SER B 1 442 ? 2.438 29.281 14.797 1 97.25 442 SER B CA 1
ATOM 6537 C C . SER B 1 442 ? 1.118 28.844 14.164 1 97.25 442 SER B C 1
ATOM 6539 O O . SER B 1 442 ? 1.062 27.844 13.461 1 97.25 442 SER B O 1
ATOM 6541 N N . TYR B 1 443 ? 0.082 29.578 14.539 1 96.88 443 TYR B N 1
ATOM 6542 C CA . TYR B 1 443 ? -1.215 29.344 13.914 1 96.88 443 TYR B CA 1
ATOM 6543 C C . TYR B 1 443 ? -2.023 30.641 13.852 1 96.88 443 TYR B C 1
ATOM 6545 O O . TYR B 1 443 ? -2.406 31.188 14.883 1 96.88 443 TYR B O 1
ATOM 6553 N N . LEU B 1 444 ? -2.297 31.031 12.633 1 95.88 444 LEU B N 1
ATOM 6554 C CA . LEU B 1 444 ? -2.982 32.312 12.445 1 95.88 444 LEU B CA 1
ATOM 6555 C C . LEU B 1 444 ? -4.227 32.125 11.578 1 95.88 444 LEU B C 1
ATOM 6557 O O . LEU B 1 444 ? -4.629 33.062 10.875 1 95.88 444 LEU B O 1
ATOM 6561 N N . GLY B 1 445 ? -4.762 30.938 11.531 1 95.38 445 GLY B N 1
ATOM 6562 C CA . GLY B 1 445 ? -6.047 30.688 10.898 1 95.38 445 GLY B CA 1
ATOM 6563 C C . GLY B 1 445 ? -5.949 30.516 9.391 1 95.38 445 GLY B C 1
ATOM 6564 O O . GLY B 1 445 ? -4.887 30.172 8.867 1 95.38 445 GLY B O 1
ATOM 6565 N N . TYR B 1 446 ? -7.094 30.719 8.734 1 96.75 446 TYR B N 1
ATOM 6566 C CA . TYR B 1 446 ? -7.223 30.484 7.297 1 96.75 446 TYR B CA 1
ATOM 6567 C C . TYR B 1 446 ? -6.574 31.609 6.5 1 96.75 446 TYR B C 1
ATOM 6569 O O . TYR B 1 446 ? -6.676 32.781 6.871 1 96.75 446 TYR B O 1
ATOM 6577 N N . LEU B 1 447 ? -5.949 31.219 5.461 1 98.12 447 LEU B N 1
ATOM 6578 C CA . LEU B 1 447 ? -5.547 32.156 4.422 1 98.12 447 LEU B CA 1
ATOM 6579 C C . LEU B 1 447 ? -6.203 31.812 3.09 1 98.12 447 LEU B C 1
ATOM 6581 O O . LEU B 1 447 ? -5.598 31.141 2.25 1 98.12 447 LEU B O 1
ATOM 6585 N N . PRO B 1 448 ? -7.387 32.344 2.863 1 97.75 448 PRO B N 1
ATOM 6586 C CA . PRO B 1 448 ? -8.133 32.062 1.634 1 97.75 448 PRO B CA 1
ATOM 6587 C C . PRO B 1 448 ? -7.602 32.844 0.433 1 97.75 448 PRO B C 1
ATOM 6589 O O . PRO B 1 448 ? -6.77 33.75 0.595 1 97.75 448 PRO B O 1
ATOM 6592 N N . ASP B 1 449 ? -8.031 32.406 -0.736 1 97.12 449 ASP B N 1
ATOM 6593 C CA . ASP B 1 449 ? -7.762 33.219 -1.927 1 97.12 449 ASP B CA 1
ATOM 6594 C C . ASP B 1 449 ? -8.906 34.188 -2.209 1 97.12 449 ASP B C 1
ATOM 6596 O O . ASP B 1 449 ? -9.898 34.219 -1.47 1 97.12 449 ASP B O 1
ATOM 6600 N N . GLU B 1 450 ? -8.781 34.969 -3.207 1 95.56 450 GLU B N 1
ATOM 6601 C CA . GLU B 1 450 ? -9.734 36.062 -3.506 1 95.56 450 GLU B CA 1
ATOM 6602 C C . GLU B 1 450 ? -11.117 35.469 -3.834 1 95.56 450 GLU B C 1
ATOM 6604 O O . GLU B 1 450 ? -12.133 36.094 -3.484 1 95.56 450 GLU B O 1
ATOM 6609 N N . ALA B 1 451 ? -11.133 34.375 -4.512 1 95 451 ALA B N 1
ATOM 6610 C CA . ALA B 1 451 ? -12.391 33.781 -4.922 1 95 451 ALA B CA 1
ATOM 6611 C C . ALA B 1 451 ? -13.234 33.375 -3.709 1 95 451 ALA B C 1
ATOM 6613 O O . ALA B 1 451 ? -14.469 33.469 -3.756 1 95 451 ALA B O 1
ATOM 6614 N N . ALA B 1 452 ? -12.602 33.031 -2.641 1 95.38 452 ALA B N 1
ATOM 6615 C CA . ALA B 1 452 ? -13.312 32.656 -1.424 1 95.38 452 ALA B CA 1
ATOM 6616 C C . ALA B 1 452 ? -14.078 33.844 -0.833 1 95.38 452 ALA B C 1
ATOM 6618 O O . ALA B 1 452 ? -15.18 33.656 -0.304 1 95.38 452 ALA B O 1
ATOM 6619 N N . TYR B 1 453 ? -13.555 35 -0.882 1 94 453 TYR B N 1
ATOM 6620 C CA . TYR B 1 453 ? -14.219 36.219 -0.381 1 94 453 TYR B CA 1
ATOM 6621 C C . TYR B 1 453 ? -15.414 36.562 -1.247 1 94 453 TYR B C 1
ATOM 6623 O O . TYR B 1 453 ? -16.484 36.906 -0.73 1 94 453 TYR B O 1
ATOM 6631 N N . ALA B 1 454 ? -15.172 36.438 -2.508 1 93.44 454 ALA B N 1
ATOM 6632 C CA . ALA B 1 454 ? -16.266 36.719 -3.436 1 93.44 454 ALA B CA 1
ATOM 6633 C C . ALA B 1 454 ? -17.422 35.75 -3.217 1 93.44 454 ALA B C 1
ATOM 6635 O O . ALA B 1 454 ? -18.594 36.125 -3.332 1 93.44 454 ALA B O 1
ATOM 6636 N N . ALA B 1 455 ? -17.031 34.531 -2.885 1 90.94 455 ALA B N 1
ATOM 6637 C CA . ALA B 1 455 ? -18.047 33.5 -2.691 1 90.94 455 ALA B CA 1
ATOM 6638 C C . ALA B 1 455 ? -18.547 33.5 -1.255 1 90.94 455 ALA B C 1
ATOM 6640 O O . ALA B 1 455 ? -19.453 32.719 -0.915 1 90.94 455 ALA B O 1
ATOM 6641 N N . GLU B 1 456 ? -17.984 34.281 -0.381 1 90.38 456 GLU B N 1
ATOM 6642 C CA . GLU B 1 456 ? -18.391 34.406 1.015 1 90.38 456 GLU B CA 1
ATOM 6643 C C . GLU B 1 456 ? -18.375 33.062 1.718 1 90.38 456 GLU B C 1
ATOM 6645 O O . GLU B 1 456 ? -19.359 32.656 2.33 1 90.38 456 GLU B O 1
ATOM 6650 N N . THR B 1 457 ? -17.266 32.406 1.587 1 92.56 457 THR B N 1
ATOM 6651 C CA . THR B 1 457 ? -17.109 31.078 2.193 1 92.56 457 THR B CA 1
ATOM 6652 C C . THR B 1 457 ? -16.875 31.203 3.697 1 92.56 457 THR B C 1
ATOM 6654 O O . THR B 1 457 ? -16.578 32.281 4.199 1 92.56 457 THR B O 1
ATOM 6657 N N . TYR B 1 458 ? -17.078 30.094 4.414 1 92.5 458 TYR B N 1
ATOM 6658 C CA . TYR B 1 458 ? -16.797 30.016 5.84 1 92.5 458 TYR B CA 1
ATOM 6659 C C . TYR B 1 458 ? -15.391 30.531 6.141 1 92.5 458 TYR B C 1
ATOM 6661 O O . TYR B 1 458 ? -15.211 31.375 7.035 1 92.5 458 TYR B O 1
ATOM 6669 N N . GLU B 1 459 ? -14.414 30.031 5.371 1 95.25 459 GLU B N 1
ATOM 6670 C CA . GLU B 1 459 ? -13.008 30.359 5.574 1 95.25 459 GLU B CA 1
ATOM 6671 C C . GLU B 1 459 ? -12.758 31.859 5.43 1 95.25 459 GLU B C 1
ATOM 6673 O O . GLU B 1 459 ? -11.961 32.438 6.172 1 95.25 459 GLU B O 1
ATOM 6678 N N . ALA B 1 460 ? -13.484 32.469 4.504 1 93.56 460 ALA B N 1
ATOM 6679 C CA . ALA B 1 460 ? -13.344 33.906 4.297 1 93.56 460 ALA B CA 1
ATOM 6680 C C . ALA B 1 460 ? -13.914 34.688 5.477 1 93.56 460 ALA B C 1
ATOM 6682 O O . ALA B 1 460 ? -13.328 35.656 5.922 1 93.56 460 ALA B O 1
ATOM 6683 N N . TYR B 1 461 ? -15.016 34.188 5.977 1 91.5 461 TYR B N 1
ATOM 6684 C CA . TYR B 1 461 ? -15.68 34.875 7.07 1 91.5 461 TYR B CA 1
ATOM 6685 C C . TYR B 1 461 ? -14.828 34.875 8.328 1 91.5 461 TYR B C 1
ATOM 6687 O O . TYR B 1 461 ? -14.828 35.844 9.094 1 91.5 461 TYR B O 1
ATOM 6695 N N . ILE B 1 462 ? -14.055 33.844 8.492 1 90.94 462 ILE B N 1
ATOM 6696 C CA . ILE B 1 462 ? -13.422 33.688 9.797 1 90.94 462 ILE B CA 1
ATOM 6697 C C . ILE B 1 462 ? -11.945 34.062 9.695 1 90.94 462 ILE B C 1
ATOM 6699 O O . ILE B 1 462 ? -11.227 34.062 10.703 1 90.94 462 ILE B O 1
ATOM 6703 N N . SER B 1 463 ? -11.516 34.406 8.531 1 94.5 463 SER B N 1
ATOM 6704 C CA . SER B 1 463 ? -10.117 34.75 8.336 1 94.5 463 SER B CA 1
ATOM 6705 C C . SER B 1 463 ? -9.789 36.094 9.016 1 94.5 463 SER B C 1
ATOM 6707 O O . SER B 1 463 ? -10.625 37 9.062 1 94.5 463 SER B O 1
ATOM 6709 N N . LEU B 1 464 ? -8.57 36.188 9.477 1 93.81 464 LEU B N 1
ATOM 6710 C CA . LEU B 1 464 ? -8.07 37.438 10.031 1 93.81 464 LEU B CA 1
ATOM 6711 C C . LEU B 1 464 ? -7.578 38.375 8.93 1 93.81 464 LEU B C 1
ATOM 6713 O O . LEU B 1 464 ? -7.309 39.531 9.172 1 93.81 464 LEU B O 1
ATOM 6717 N N . PHE B 1 465 ? -7.516 37.812 7.781 1 95.75 465 PHE B N 1
ATOM 6718 C CA . PHE B 1 465 ? -6.934 38.562 6.656 1 95.75 465 PHE B CA 1
ATOM 6719 C C . PHE B 1 465 ? -7.988 38.844 5.598 1 95.75 465 PHE B C 1
ATOM 6721 O O . PHE B 1 465 ? -9.055 38.219 5.59 1 95.75 465 PHE B O 1
ATOM 6728 N N . GLY B 1 466 ? -7.695 39.875 4.789 1 93.25 466 GLY B N 1
ATOM 6729 C CA . GLY B 1 466 ? -8.602 40.219 3.709 1 93.25 466 GLY B CA 1
ATOM 6730 C C . GLY B 1 466 ? -8.086 39.812 2.34 1 93.25 466 GLY B C 1
ATOM 6731 O O . GLY B 1 466 ? -7.02 39.219 2.227 1 93.25 466 GLY B O 1
ATOM 6732 N N . PRO B 1 467 ? -8.961 40.156 1.318 1 94.44 467 PRO B N 1
ATOM 6733 C CA . PRO B 1 467 ? -8.5 39.875 -0.047 1 94.44 467 PRO B CA 1
ATOM 6734 C C . PRO B 1 467 ? -7.129 40.5 -0.337 1 94.44 467 PRO B C 1
ATOM 6736 O O . PRO B 1 467 ? -6.848 41.625 0.099 1 94.44 467 PRO B O 1
ATOM 6739 N N . GLY B 1 468 ? -6.27 39.719 -0.982 1 95.69 468 GLY B N 1
ATOM 6740 C CA . GLY B 1 468 ? -4.953 40.219 -1.339 1 95.69 468 GLY B CA 1
ATOM 6741 C C . GLY B 1 468 ? -3.857 39.75 -0.415 1 95.69 468 GLY B C 1
ATOM 6742 O O . GLY B 1 468 ? -2.684 39.719 -0.791 1 95.69 468 GLY B O 1
ATOM 6743 N N . ALA B 1 469 ? -4.215 39.406 0.801 1 97.44 469 ALA B N 1
ATOM 6744 C CA . ALA B 1 469 ? -3.227 38.906 1.749 1 97.44 469 ALA B CA 1
ATOM 6745 C C . ALA B 1 469 ? -2.529 37.656 1.202 1 97.44 469 ALA B C 1
ATOM 6747 O O . ALA B 1 469 ? -1.343 37.438 1.461 1 97.44 469 ALA B O 1
ATOM 6748 N N . ASP B 1 470 ? -3.266 36.844 0.43 1 97.94 470 ASP B N 1
ATOM 6749 C CA . ASP B 1 470 ? -2.686 35.656 -0.162 1 97.94 470 ASP B CA 1
ATOM 6750 C C . ASP B 1 470 ? -1.556 36 -1.127 1 97.94 470 ASP B C 1
ATOM 6752 O O . ASP B 1 470 ? -0.514 35.344 -1.141 1 97.94 470 ASP B O 1
ATOM 6756 N N . HIS B 1 471 ? -1.723 37.062 -1.887 1 98.25 471 HIS B N 1
ATOM 6757 C CA . HIS B 1 471 ? -0.684 37.5 -2.818 1 98.25 471 HIS B CA 1
ATOM 6758 C C . HIS B 1 471 ? 0.571 37.938 -2.076 1 98.25 471 HIS B C 1
ATOM 6760 O O . HIS B 1 471 ? 1.689 37.625 -2.496 1 98.25 471 HIS B O 1
ATOM 6766 N N . LEU B 1 472 ? 0.338 38.688 -1.003 1 98.38 472 LEU B N 1
ATOM 6767 C CA . LEU B 1 472 ? 1.468 39.156 -0.219 1 98.38 472 LEU B CA 1
ATOM 6768 C C . LEU B 1 472 ? 2.248 38 0.388 1 98.38 472 LEU B C 1
ATOM 6770 O O . LEU B 1 472 ? 3.482 38 0.378 1 98.38 472 LEU B O 1
ATOM 6774 N N . LEU B 1 473 ? 1.57 37.062 0.896 1 98.75 473 LEU B N 1
ATOM 6775 C CA . LEU B 1 473 ? 2.25 35.906 1.477 1 98.75 473 LEU B CA 1
ATOM 6776 C C . LEU B 1 473 ? 3.004 35.125 0.407 1 98.75 473 LEU B C 1
ATOM 6778 O O . LEU B 1 473 ? 4.152 34.719 0.615 1 98.75 473 LEU B O 1
ATOM 6782 N N . VAL B 1 474 ? 2.35 34.875 -0.758 1 98.88 474 VAL B N 1
ATOM 6783 C CA . VAL B 1 474 ? 2.988 34.125 -1.851 1 98.88 474 VAL B CA 1
ATOM 6784 C C . VAL B 1 474 ? 4.293 34.844 -2.242 1 98.88 474 VAL B C 1
ATOM 6786 O O . VAL B 1 474 ? 5.328 34.188 -2.389 1 98.88 474 VAL B O 1
ATOM 6789 N N . ASP B 1 475 ? 4.227 36.156 -2.346 1 98.75 475 ASP B N 1
ATOM 6790 C CA . ASP B 1 475 ? 5.414 36.938 -2.723 1 98.75 475 ASP B CA 1
ATOM 6791 C C . ASP B 1 475 ? 6.527 36.75 -1.693 1 98.75 475 ASP B C 1
ATOM 6793 O O . ASP B 1 475 ? 7.688 36.531 -2.055 1 98.75 475 ASP B O 1
ATOM 6797 N N . GLY B 1 476 ? 6.172 36.844 -0.462 1 98.81 476 GLY B N 1
ATOM 6798 C CA . GLY B 1 476 ? 7.156 36.688 0.598 1 98.81 476 GLY B CA 1
ATOM 6799 C C . GLY B 1 476 ? 7.785 35.312 0.623 1 98.81 476 GLY B C 1
ATOM 6800 O O . GLY B 1 476 ? 9 35.188 0.808 1 98.81 476 GLY B O 1
ATOM 6801 N N . VAL B 1 477 ? 7.039 34.312 0.437 1 98.94 477 VAL B N 1
ATOM 6802 C CA . VAL B 1 477 ? 7.527 32.938 0.462 1 98.94 477 VAL B CA 1
ATOM 6803 C C . VAL B 1 477 ? 8.438 32.688 -0.739 1 98.94 477 VAL B C 1
ATOM 6805 O O . VAL B 1 477 ? 9.492 32.062 -0.608 1 98.94 477 VAL B O 1
ATOM 6808 N N . VAL B 1 478 ? 7.992 33.125 -1.909 1 98.88 478 VAL B N 1
ATOM 6809 C CA . VAL B 1 478 ? 8.773 32.938 -3.127 1 98.88 478 VAL B CA 1
ATOM 6810 C C . VAL B 1 478 ? 10.125 33.625 -2.988 1 98.88 478 VAL B C 1
ATOM 6812 O O . VAL B 1 478 ? 11.148 33.125 -3.42 1 98.88 478 VAL B O 1
ATOM 6815 N N . ASP B 1 479 ? 10.117 34.812 -2.375 1 98.75 479 ASP B N 1
ATOM 6816 C CA . ASP B 1 479 ? 11.375 35.531 -2.121 1 98.75 479 ASP B CA 1
ATOM 6817 C C . ASP B 1 479 ? 12.305 34.688 -1.249 1 98.75 479 ASP B C 1
ATOM 6819 O O . ASP B 1 479 ? 13.5 34.594 -1.521 1 98.75 479 ASP B O 1
ATOM 6823 N N . LEU B 1 480 ? 11.766 34.094 -0.234 1 98.81 480 LEU B N 1
ATOM 6824 C CA . LEU B 1 480 ? 12.562 33.281 0.659 1 98.81 480 LEU B CA 1
ATOM 6825 C C . LEU B 1 480 ? 13.07 32.031 -0.063 1 98.81 480 LEU B C 1
ATOM 6827 O O . LEU B 1 480 ? 14.195 31.578 0.174 1 98.81 480 LEU B O 1
ATOM 6831 N N . LEU B 1 481 ? 12.242 31.422 -0.93 1 98.75 481 LEU B N 1
ATOM 6832 C CA . LEU B 1 481 ? 12.641 30.281 -1.742 1 98.75 481 LEU B CA 1
ATOM 6833 C C . LEU B 1 481 ? 13.812 30.641 -2.646 1 98.75 481 LEU B C 1
ATOM 6835 O O . LEU B 1 481 ? 14.758 29.859 -2.779 1 98.75 481 LEU B O 1
ATOM 6839 N N . ARG B 1 482 ? 13.734 31.781 -3.244 1 98.38 482 ARG B N 1
ATOM 6840 C CA . ARG B 1 482 ? 14.812 32.219 -4.113 1 98.38 482 ARG B CA 1
ATOM 6841 C C . ARG B 1 482 ? 16.109 32.438 -3.32 1 98.38 482 ARG B C 1
ATOM 6843 O O . ARG B 1 482 ? 17.188 32.094 -3.797 1 98.38 482 ARG B O 1
ATOM 6850 N N . GLU B 1 483 ? 15.969 32.938 -2.164 1 97.62 483 GLU B N 1
ATOM 6851 C CA . GLU B 1 483 ? 17.141 33.125 -1.305 1 97.62 483 GLU B CA 1
ATOM 6852 C C . GLU B 1 483 ? 17.75 31.766 -0.938 1 97.62 483 GLU B C 1
ATOM 6854 O O . GLU B 1 483 ? 18.969 31.609 -0.948 1 97.62 483 GLU B O 1
ATOM 6859 N N . ALA B 1 484 ? 16.891 30.844 -0.6 1 96.62 484 ALA B N 1
ATOM 6860 C CA . ALA B 1 484 ? 17.359 29.516 -0.229 1 96.62 484 ALA B CA 1
ATOM 6861 C C . ALA B 1 484 ? 18.031 28.812 -1.408 1 96.62 484 ALA B C 1
ATOM 6863 O O . ALA B 1 484 ? 18.938 28.016 -1.222 1 96.62 484 ALA B O 1
ATOM 6864 N N . HIS B 1 485 ? 17.531 29.062 -2.555 1 95.25 485 HIS B N 1
ATOM 6865 C CA . HIS B 1 485 ? 18.062 28.422 -3.758 1 95.25 485 HIS B CA 1
ATOM 6866 C C . HIS B 1 485 ? 19.438 28.969 -4.113 1 95.25 485 HIS B C 1
ATOM 6868 O O . HIS B 1 485 ? 20.281 28.25 -4.656 1 95.25 485 HIS B O 1
ATOM 6874 N N . ARG B 1 486 ? 19.766 30.219 -3.834 1 88.81 486 ARG B N 1
ATOM 6875 C CA . ARG B 1 486 ? 21.031 30.875 -4.141 1 88.81 486 ARG B CA 1
ATOM 6876 C C . ARG B 1 486 ? 22.109 30.469 -3.137 1 88.81 486 ARG B C 1
ATOM 6878 O O . ARG B 1 486 ? 23.297 30.5 -3.445 1 88.81 486 ARG B O 1
ATOM 6885 N N . SER B 1 487 ? 21.75 30.094 -2.062 1 77.94 487 SER B N 1
ATOM 6886 C CA . SER B 1 487 ? 22.703 29.766 -1.016 1 77.94 487 SER B CA 1
ATOM 6887 C C . SER B 1 487 ? 23.172 28.312 -1.14 1 77.94 487 SER B C 1
ATOM 6889 O O . SER B 1 487 ? 24.281 27.984 -0.731 1 77.94 487 SER B O 1
#

Radius of gyration: 31.98 Å; Cα contacts (8 Å, |Δi|>4): 2359; chains: 2; bounding box: 104×88×68 Å

Foldseek 3Di:
DKWKFWDKDFLADAWQFQFADDPPFDGTFPAADDGWMWIWIFIAFPVGRFAIETETLHLFAAQVLLLLLLVLLCVLQVHDSLRYKYFYLNARQGGLQRFADQAVLPRGYHDPVSSVSVSVRSNVRSNVRNPDDIFQWFKWWDWFFFPLQKDQLPDDVDFADRTKTWIFIARPVQRATAEIEIEGAANQPLADSHHSHRDSFLVVLLQVQLQQVSLVVCVVSVNHRGGHRYHYFHFLHLRMHNLVRFPDHDDVRSNVSSNSVSVRCNCCCVPPIGTQPLSDDQVPPPPPPDPPDPDCDDDDDPDPPVPPPPPPPPSPDSRSRDHKDKDKDKFKAFFDDADALVVLVVQLVVLVVVLCCVVPVVVDDCSDSSNVQSVLLNVLSVLSSSNNPDDDDRIDIWMWMWMDRHLEIEIETQENEHSVLQVLLQVLAPGPYYTYGYSMSRHQYYDYEQVCVVVSGSRQSNHRHHHPSSVSVSVVRNVRRVVVVVD/DKWKFWDKDFLADAWDFQFADDPPFDGTFPAADDGWMWIWIFIAFPVGRFAIETETLHLFAAQVLLLLLLVLLCVLQVHDSLRYKYFYLNARQGGLQRFADQAVLPNGYHDPVSSVSVSVRSNVRSNVRNPDDIFQWFKWWDWFFFPLQKDQLPDDVDFADRTKTWIFIARPVQRATAEIEIEGAANQPLADSHHSHRDSFLVVLLQVQLQQVSLVVCVVSVNHRGGHRYHYFHFLHLRMHNLVRFPDHDDVRSNVSSNSVSVRCNCCCVPPIGTQPLSDDQVPPPPPPDPPDPDCDDDPDPPCPVPPPPDPPPSPPSRRRDHKDKDKDKFKAFFDDADALVVLVVQLVVLVVVLCCVVPVVVDDCSDSVNVQSVLLNVLSVLSSSNNPDDDDRIDIWMWMWMDRHLEIEIETQENEHSVLQVLLQVLAPGPYYTYGYSMSRHQYYDYEQVCVVVSGSRQSRHRHHHPSSVSVSVVRNVRRVVVVVD

Secondary structure (DSSP, 8-state):
-EEEEEEEEE-PPPTTSPBPS-TT--S---EESS--EEEEEEEEETTEEEEEEEEE-SS---HHHHHHHHHHHHHHHTS-GGGEEEEE---SSSBGGGT--SSGGG-----HHHHHHHHHHHHHHHHHHHTSPPEEEEEEEE--B--SS-EESSSTT-----B-EEEEEEETTT--EEEEEEEE---S-SS-TT--EE---HHHHHHHHHHHHHHHHHHHHTS--PPPEEEEEE-S-TTEESTTT-S-SSHHHHHHHHHHHHHHHHHHHHHT-EE-TT-PPPGGG---------------------------------------EEEEEEEEEEBPPPPPHHHHHHHHHHHHHHHHIIIIIS---TTSHHHHHHHHHHHHHHHHHHHHT----SEEEEEEEEEEETTEEEEE-SSEE-HHHHHHHHHH-SSSEEEEE-SBS----EE--HHHHHTT-HHHHH-SB-TTHHHHHHHHHHHHHHHHHH-/-EEEEEEEEE-PPPTTSPBPS-TT--S---EESS--EEEEEEEEETTEEEEEEEEE-SS---HHHHHHHHHHHHHHHTS-GGGEEEEE---SSSBGGGT--SSTT------HHHHHHHHHHHHHHHHHHHHSPPEEEEEEEE--B--SS-EESSSTT-----B-EEEEEEETTT--EEEEEEEE---S-SS-TT--EE---HHHHHHHHHHHHHHHHHHHHTS--PPPEEEEEE-S-TTEESTTT-S-SSHHHHHHHHHHHHHHHHHHHHHT-EE-TT-PPPGGG---------------------------------------EEEEEEEEEEBPPPPPHHHHHHHHHHHHHHHHIIIIIS---TTSHHHHHHHHHHHHHHHHHHHHT----SEEEEEEEEEEETTEEEEE-SSEE-HHHHHHHHHH-SSSEEEEE-SBSS---EE--HHHHHTT-HHHHH-SB-TTHHHHHHHHHHHHHHHHHH-

Sequence (974 aa):
MLLLSHGAVDVTPPPGHPMGGYAARDGNATGHHDDLRLTLVWLAAPDDDGVVWLAVDALAMPAPVATALASTVGAGLGIDADRILVCASHTHCAPAGWHGELHPPDGTTVDADLVAELRAAAGRLAAAVAAQDRLAVTAAWCAPEVAGVSANRLADDGPADRSAGTLVLRDRATGAVAAVLLDFADHATSLGPDCRAWSADWPAAARDVLGAALAAAAGFAGVGGRPPTIAVLQGAAGDVSPRAVRRGRGFAETARLGSVLAGSVLAALHRDATPVPGAAVPPGVAGEVPPGVAGVVPPGVAGEVPGGAVPPGAAGAVPAGVGPVVRRAVVRLPTRPLPDVDTAEAVLAGAEREWRAVTVSAGLPADGPVARRALARRDGAAIQVRLAGAVLPAALDLPIAVVRLGDIAWAHLPVEPFASVGQRIAARSPFPVTRVVGYTDSYLGYLPDEAAYAAETYEAYISLFGPGADHLLVDGVVDLLREAHRSMLLLSHGAVDVTPPPGHPMGGYAARDGNATGHHDDLRLTLVWLAAPDDDGVVWLAVDALAMPAPVATALASTVGAGLGIDADRILVCASHTHCAPAGWHGELHPPDGTTVDADLVAELRAAAGRLAAAVAAQDRLAVTAAWCAPEVAGVSANRLADDGPADRSAGTLVLRDRATGAVAAVLLDFADHATSLGPDCRAWSADWPAAARDVLGAALAAAAGFAGVGGRPPTIAVLQGAAGDVSPRAVRRGRGFAETARLGSVLAGSVLAALHRDATPVPGAAVPPGVAGEVPPGVAGVVPPGVAGEVPGGAVPPGAAGAVPAGVGPVVRRAVVRLPTRPLPDVDTAEAVLAGAEREWRAVTVSAGLPADGPVARRALARRDGAAIQVRLAGAVLPAALDLPIAVVRLGDIAWAHLPVEPFASVGQRIAARSPFPVTRVVGYTDSYLGYLPDEAAYAAETYEAYISLFGPGADHLLVDGVVDLLREAHRS

pLDDT: mean 88.81, std 19.5, range [20.94, 98.94]

Nearest PDB structures (foldseek):
  2zws-assembly1_A  TM=7.288E-01  e=1.618E-21  Pseudomonas aeruginosa
  2zxc-assembly1_A  TM=6.807E-01  e=1.284E-21  Pseudomonas aeruginosa
  4wgk-assembly2_B  TM=6.873E-01  e=1.441E-21  Homo sapiens
  4wgk-assembly1_A  TM=6.693E-01  e=2.426E-21  Homo sapiens
  8x5v-assembly1_A  TM=5.556E-01  e=7.467E+00  Brevibacillus laterosporus

Organism: NCBI:txid175570

Solvent-accessible surface area (backbone atoms only — not comparable to full-atom values): 47793 Å² total; per-residue (Å²): 61,32,30,37,36,58,46,70,44,78,64,60,73,76,58,64,46,53,52,29,81,40,88,80,34,83,71,43,24,74,37,67,77,48,71,22,38,41,26,40,45,33,38,18,19,94,90,39,83,30,33,29,46,35,24,32,44,22,52,41,30,29,44,73,56,25,48,50,42,26,43,39,31,15,63,42,59,71,47,66,36,87,36,41,45,36,28,17,39,35,9,46,28,21,57,27,30,58,37,22,50,74,46,93,65,64,77,44,53,61,31,67,67,59,43,50,51,51,42,50,49,41,32,52,48,22,42,55,34,56,70,44,78,68,36,55,28,37,43,28,38,36,56,44,74,46,80,70,47,46,31,23,68,84,37,90,88,38,61,56,57,47,41,37,42,34,41,41,32,20,32,60,88,66,61,32,62,50,33,34,48,36,31,40,30,42,38,25,54,43,50,55,51,83,58,38,39,30,28,30,42,32,61,46,32,19,43,45,17,35,22,33,20,52,8,35,31,24,38,62,37,68,56,48,58,64,54,41,45,66,35,53,42,23,18,28,21,51,43,17,19,24,78,79,49,54,91,57,71,34,49,55,41,22,18,37,42,7,34,27,50,21,12,39,47,43,16,31,58,58,65,61,42,38,75,41,68,40,31,60,74,47,79,72,74,60,72,71,70,72,80,67,86,71,73,84,68,80,82,72,86,71,77,73,66,82,70,73,68,71,65,81,65,73,77,58,72,42,63,72,15,65,42,36,46,70,47,73,51,73,44,76,38,56,40,44,88,70,53,51,50,67,56,25,47,50,53,24,51,50,29,46,51,50,32,44,43,39,45,63,70,67,61,42,53,69,82,33,72,67,32,42,50,33,45,38,29,26,52,14,27,50,49,29,34,50,45,27,76,54,87,73,61,74,53,44,78,38,58,32,35,37,38,34,45,65,60,34,34,38,40,34,29,23,28,30,30,15,22,60,54,38,50,52,36,39,72,63,37,87,45,90,37,56,44,46,29,20,27,19,51,15,55,60,43,40,42,50,53,56,67,36,53,78,64,53,34,30,57,40,45,63,24,56,45,41,82,59,44,46,57,54,50,39,52,48,50,35,52,50,44,49,53,61,70,73,105,60,31,31,38,37,59,46,72,45,78,64,61,73,77,56,66,45,53,52,27,81,39,88,81,33,82,70,44,24,74,38,67,76,48,71,21,38,41,26,40,45,32,38,16,19,94,91,39,81,29,33,29,45,36,23,32,47,21,52,42,31,30,46,72,57,25,49,50,42,25,43,39,30,14,63,41,58,72,46,65,36,88,37,39,44,36,30,17,38,34,9,46,27,20,57,26,32,59,39,21,49,75,44,89,67,41,87,47,54,62,32,67,67,59,43,50,51,50,41,50,50,41,32,51,48,22,42,56,34,56,70,45,79,70,35,55,29,36,42,28,38,36,55,42,74,45,79,68,46,44,32,24,68,86,37,89,88,38,60,56,56,47,42,36,42,34,42,41,32,21,32,60,90,67,64,32,62,49,34,33,46,38,31,39,30,40,38,26,53,43,51,54,50,83,58,39,39,30,27,29,41,33,61,45,32,20,44,46,18,34,24,34,22,52,8,35,31,25,39,63,37,69,56,47,58,63,55,41,47,67,34,54,41,23,18,29,19,50,44,18,20,24,78,77,51,54,91,57,68,34,49,54,41,21,18,36,42,8,34,27,50,22,12,38,47,43,18,31,59,57,65,61,42,38,73,42,68,40,32,62,74,52,80,71,76,59,74,72,70,72,82,65,86,73,74,84,71,82,80,72,90,74,73,77,66,84,70,74,72,71,68,81,64,75,78,61,74,46,62,73,16,63,42,36,46,71,46,75,51,72,44,77,39,55,41,43,89,69,52,51,51,69,58,24,45,50,51,24,52,50,30,45,51,50,33,45,44,38,45,62,69,67,59,40,53,70,81,33,73,66,33,44,50,33,44,39,28,25,52,15,26,51,49,27,34,50,45,26,76,54,86,74,61,73,52,44,78,38,58,33,35,36,40,36,48,64,60,35,33,40,41,35,30,23,28,30,29,17,20,59,55,38,50,53,34,40,73,65,38,84,44,91,36,58,42,46,28,20,29,20,48,14,53,60,43,40,41,50,54,56,66,36,52,76,66,53,33,30,56,38,46,62,24,55,45,39,80,58,43,47,57,55,51,39,51,47,52,37,52,50,43,50,51,60,69,74,104